Protein AF-0000000068949043 (afdb_homodimer)

Radius of gyration: 25.66 Å; Cα contacts (8 Å, |Δi|>4): 1934; chains: 2; bounding box: 78×76×62 Å

Solvent-accessible surface area (backbone atoms only — not comparable to full-atom values): 38921 Å² total; per-residue (Å²): 128,77,74,80,71,73,61,87,61,70,64,48,37,74,31,82,42,56,72,25,27,26,25,76,77,84,56,52,72,39,74,79,71,91,54,67,77,33,28,65,69,36,41,75,70,73,51,40,22,36,46,40,78,38,61,45,70,90,59,53,60,95,57,83,44,82,71,64,46,25,55,33,59,68,31,60,46,47,38,42,47,70,80,40,45,59,78,48,36,68,45,76,38,66,58,57,8,61,76,46,55,30,60,36,28,32,36,40,37,26,28,25,17,72,82,26,22,52,43,39,36,22,32,31,36,33,53,21,48,34,57,65,73,61,42,72,29,39,31,31,57,39,76,47,65,57,38,44,26,40,18,22,51,22,17,50,56,72,39,48,27,39,31,31,22,49,81,83,54,55,62,61,57,52,37,45,27,57,52,21,61,31,45,80,41,76,30,93,45,72,66,51,24,20,51,50,45,44,47,40,32,75,75,67,52,31,34,58,66,36,49,47,48,84,66,49,43,36,42,28,50,55,16,33,40,28,30,18,50,58,43,56,47,38,49,74,71,65,55,77,49,47,31,38,28,36,61,30,42,54,20,43,62,55,31,13,30,41,55,35,44,51,51,34,34,75,72,65,78,33,95,66,69,44,22,31,31,37,36,26,56,54,70,39,61,49,44,31,78,71,66,46,68,54,78,47,82,32,82,75,85,71,76,31,65,90,32,57,63,38,54,43,24,52,48,38,54,50,36,16,61,77,32,65,41,36,58,44,73,36,42,62,70,48,8,49,51,20,23,47,56,36,6,42,53,36,44,62,38,18,51,45,31,11,22,29,55,37,47,49,38,53,35,34,75,72,57,82,39,53,52,80,37,26,35,30,35,40,30,46,29,39,21,86,74,30,75,86,59,99,130,79,73,78,73,69,63,86,60,70,65,50,36,75,30,82,43,56,73,26,28,26,25,76,78,84,58,54,71,41,74,79,69,90,53,68,76,32,29,65,69,35,39,76,70,74,51,40,22,35,46,40,78,37,64,46,68,91,60,53,60,97,58,82,44,82,72,64,45,25,54,33,60,68,31,61,46,47,39,43,47,72,81,40,44,56,79,49,33,69,44,78,40,66,58,57,9,60,75,46,54,30,60,35,28,32,37,38,36,26,28,24,17,72,81,26,22,49,42,39,36,23,30,30,36,33,52,22,48,32,56,65,72,61,41,72,28,39,31,31,58,37,73,48,66,56,38,44,25,40,18,23,50,22,15,50,56,73,39,48,28,39,31,30,22,49,80,84,53,53,62,62,56,51,36,46,28,56,51,20,61,31,45,78,41,75,30,91,45,71,66,52,24,21,51,49,44,43,47,40,32,76,76,66,52,31,34,58,65,36,47,46,49,84,65,47,41,37,44,28,50,54,15,32,40,28,29,18,52,58,42,54,48,38,47,74,72,65,56,78,49,46,30,37,28,36,61,28,41,52,19,43,61,54,30,13,29,42,55,34,43,51,50,33,33,75,72,66,77,34,94,66,70,42,22,32,31,38,34,24,54,53,70,41,60,47,43,32,78,70,66,46,67,54,79,48,81,31,82,75,84,71,76,33,66,89,32,58,62,39,52,42,24,51,48,39,56,51,35,15,62,78,31,66,42,39,58,46,72,38,42,62,69,48,8,48,52,20,24,47,55,36,7,43,53,37,44,61,39,18,50,45,31,11,22,27,54,37,46,49,37,51,34,33,73,74,57,81,39,54,52,82,38,27,34,29,34,41,31,46,29,40,21,86,75,30,75,85,60,100

Organism: Cupriavidus necator (strain ATCC 17699 / DSM 428 / KCTC 22496 / NCIMB 10442 / H16 / Stanier 337) (NCBI:txid381666)

Foldseek 3Di:
DPPPPDPDFWAWAFQPQFQFKAWPPPGDTHHPDWDFQADPVCVVVVAGTHIATDGNLVVFDLAFDDDQQGRANLAGTNTGQAPNQDPFDWDWQVVLLVVLLAQTEIERQNLPGPLGFVLLLLLGQQVSVCVNVVAQAEEEEDQDDNQLNNLQSCLSRVHEYEYEYAPDHFPVSVVSNVVSVYHYDHDHDDLRSLVVLVCCCPPPVHRYQAFSDAVTYGGIRNSLLSLLSSQSSVVVVVDDFQEEEDADAACSNLLNVQVNQVSCCVSPVHVAFHAYEYEAQDDQQQVVVVPDDQNDFAQDDALLRVRRGGHYHPSVNCSRVVRVHYYDHAHQVLLVVLQVSVVVSPARARSSLSSRSSRSSVCVVVPVHDSHGYYYGYRGGHNVRRPVRD/DPPPPDPDFWAWAFQPQFQFKAWPPPGDTHHPDWDFQADPVCVVVVAGTHIATDGNLVVFDLAFDDDQQGRANLAGTNTGQAPNQDPFDWDWQVVLLVVLLAQTEIERQNLPGPLGFVLLLLLGQQVSVCVNVVAQAEEEEDQDDNQLNNLQSCLRRVHEYEYEYAPDHFPVSVVSNVVSVYHYDHDHDDLRSLVVLVCCCPPPVHRYQAFSDAVTYGGIRNSLLSLLSSQSNVVVVVDDFQEEEDADAACSNLLNVQVNQVSCCVSPVHVAFHAYEYEAQDDQQQVVVVPDDQNDFAQDDALLRVRRGGHYHPSVNCSRVVRVHYYDHAHQVLLVVLQVSVVVSPARAASSLSSRSSRSSVCVVVPVHDSHGYYYGYRRGHNVRRPVRD

Structure (mmCIF, N/CA/C/O backbone):
data_AF-0000000068949043-model_v1
#
loop_
_entity.id
_entity.type
_entity.pdbx_description
1 polymer 'Pyridoxal-phosphate dependent enzyme'
#
loop_
_atom_site.group_PDB
_atom_site.id
_atom_site.type_symbol
_atom_site.label_atom_id
_atom_site.label_alt_id
_atom_site.label_comp_id
_atom_site.label_asym_id
_atom_site.label_entity_id
_atom_site.label_seq_id
_atom_site.pdbx_PDB_ins_code
_atom_site.Cartn_x
_atom_site.Cartn_y
_atom_site.Cartn_z
_atom_site.occupancy
_atom_site.B_iso_or_equiv
_atom_site.auth_seq_id
_atom_site.auth_comp_id
_atom_site.auth_asym_id
_atom_site.auth_atom_id
_atom_site.pdbx_PDB_model_num
ATOM 1 N N . MET A 1 1 ? 39.562 -1.044 -9.688 1 18.19 1 MET A N 1
ATOM 2 C CA . MET A 1 1 ? 38.938 -1.692 -8.523 1 18.19 1 MET A CA 1
ATOM 3 C C . MET A 1 1 ? 37.75 -0.911 -8.031 1 18.19 1 MET A C 1
ATOM 5 O O . MET A 1 1 ? 37.875 0.238 -7.605 1 18.19 1 MET A O 1
ATOM 9 N N . ARG A 1 2 ? 36.625 -1.02 -8.633 1 25.14 2 ARG A N 1
ATOM 10 C CA . ARG A 1 2 ? 35.469 -0.175 -8.406 1 25.14 2 ARG A CA 1
ATOM 11 C C . ARG A 1 2 ? 35.094 -0.151 -6.926 1 25.14 2 ARG A C 1
ATOM 13 O O . ARG A 1 2 ? 35.094 -1.186 -6.254 1 25.14 2 ARG A O 1
ATOM 20 N N . ALA A 1 3 ? 35.406 0.952 -6.25 1 29.19 3 ALA A N 1
ATOM 21 C CA . ALA A 1 3 ? 35 1.129 -4.863 1 29.19 3 ALA A CA 1
ATOM 22 C C . ALA A 1 3 ? 33.688 0.378 -4.586 1 29.19 3 ALA A C 1
ATOM 24 O O . ALA A 1 3 ? 32.688 0.604 -5.254 1 29.19 3 ALA A O 1
ATOM 25 N N . SER A 1 4 ? 33.781 -0.741 -4.281 1 29.77 4 SER A N 1
ATOM 26 C CA . SER A 1 4 ? 32.625 -1.537 -3.826 1 29.77 4 SER A CA 1
ATOM 27 C C . SER A 1 4 ? 31.734 -0.736 -2.891 1 29.77 4 SER A C 1
ATOM 29 O O . SER A 1 4 ? 32.062 -0.572 -1.71 1 29.77 4 SER A O 1
ATOM 31 N N . ARG A 1 5 ? 31.422 0.517 -3.135 1 33.31 5 ARG A N 1
ATOM 32 C CA . ARG A 1 5 ? 30.828 1.688 -2.486 1 33.31 5 ARG A CA 1
ATOM 33 C C . ARG A 1 5 ? 29.594 1.31 -1.683 1 33.31 5 ARG A C 1
ATOM 35 O O . ARG A 1 5 ? 28.938 2.176 -1.107 1 33.31 5 ARG A O 1
ATOM 42 N N . TYR A 1 6 ? 28.688 0.339 -2.213 1 38.62 6 TYR A N 1
ATOM 43 C CA . TYR A 1 6 ? 27.375 0.184 -1.563 1 38.62 6 TYR A CA 1
ATOM 44 C C . TYR A 1 6 ? 27.516 -0.612 -0.271 1 38.62 6 TYR A C 1
ATOM 46 O O . TYR A 1 6 ? 28.297 -1.565 -0.196 1 38.62 6 TYR A O 1
ATOM 54 N N . PRO A 1 7 ? 27.172 -0.004 0.923 1 41.69 7 PRO A N 1
ATOM 55 C CA . PRO A 1 7 ? 27.141 -0.652 2.236 1 41.69 7 PRO A CA 1
ATOM 56 C C . PRO A 1 7 ? 26.703 -2.113 2.16 1 41.69 7 PRO A C 1
ATOM 58 O O . PRO A 1 7 ? 26.156 -2.545 1.141 1 41.69 7 PRO A O 1
ATOM 61 N N . HIS A 1 8 ? 26.984 -2.922 3.24 1 49.03 8 HIS A N 1
ATOM 62 C CA . HIS A 1 8 ? 26.828 -4.355 3.445 1 49.03 8 HIS A CA 1
ATOM 63 C C . HIS A 1 8 ? 25.453 -4.824 2.996 1 49.03 8 HIS A C 1
ATOM 65 O O . HIS A 1 8 ? 24.438 -4.27 3.426 1 49.03 8 HIS A O 1
ATOM 71 N N . PRO A 1 9 ? 25.391 -5.598 1.923 1 54.88 9 PRO A N 1
ATOM 72 C CA . PRO A 1 9 ? 24.25 -6.242 1.276 1 54.88 9 PRO A CA 1
ATOM 73 C C . PRO A 1 9 ? 23.344 -6.965 2.27 1 54.88 9 PRO A C 1
ATOM 75 O O . PRO A 1 9 ? 23.797 -7.375 3.34 1 54.88 9 PRO A O 1
ATOM 78 N N . THR A 1 10 ? 22.141 -6.602 2.293 1 66.5 10 THR A N 1
ATOM 79 C CA . THR A 1 10 ? 21.156 -7.48 2.904 1 66.5 10 THR A CA 1
ATOM 80 C C . THR A 1 10 ? 21.609 -8.93 2.865 1 66.5 10 THR A C 1
ATOM 82 O O . THR A 1 10 ? 22.016 -9.438 1.812 1 66.5 10 THR A O 1
ATOM 85 N N . GLU A 1 11 ? 22.031 -9.461 4.066 1 81.81 11 GLU A N 1
ATOM 86 C CA . GLU A 1 11 ? 22.375 -10.875 4.105 1 81.81 11 GLU A CA 1
ATOM 87 C C . GLU A 1 11 ? 21.125 -11.742 4.195 1 81.81 11 GLU A C 1
ATOM 89 O O . GLU A 1 11 ? 20.234 -11.477 5 1 81.81 11 GLU A O 1
ATOM 94 N N . ALA A 1 12 ? 21.062 -12.625 3.264 1 87.44 12 ALA A N 1
ATOM 95 C CA . ALA A 1 12 ? 19.953 -13.57 3.289 1 87.44 12 ALA A CA 1
ATOM 96 C C . ALA A 1 12 ? 20.219 -14.727 4.246 1 87.44 12 ALA A C 1
ATOM 98 O O . ALA A 1 12 ? 21.328 -15.281 4.25 1 87.44 12 ALA A O 1
ATOM 99 N N . LEU A 1 13 ? 19.281 -14.953 5.109 1 92.06 13 LEU A N 1
ATOM 100 C CA . LEU A 1 13 ? 19.359 -16.094 6.027 1 92.06 13 LEU A CA 1
ATOM 101 C C . LEU A 1 13 ? 18.422 -17.203 5.594 1 92.06 13 LEU A C 1
ATOM 103 O O . LEU A 1 13 ? 17.203 -17.062 5.66 1 92.06 13 LEU A O 1
ATOM 107 N N . VAL A 1 14 ? 19 -18.328 5.234 1 95.38 14 VAL A N 1
ATOM 108 C CA . VAL A 1 14 ? 18.234 -19.453 4.703 1 95.38 14 VAL A CA 1
ATOM 109 C C . VAL A 1 14 ? 17.5 -20.156 5.836 1 95.38 14 VAL A C 1
ATOM 111 O O . VAL A 1 14 ? 18.031 -20.312 6.934 1 95.38 14 VAL A O 1
ATOM 114 N N . ASN A 1 15 ? 16.297 -20.562 5.586 1 96.94 15 ASN A N 1
ATOM 115 C CA . ASN A 1 15 ? 15.484 -21.344 6.508 1 96.94 15 ASN A CA 1
ATOM 116 C C . ASN A 1 15 ? 16.016 -22.75 6.672 1 96.94 15 ASN A C 1
ATOM 118 O O . ASN A 1 15 ? 15.922 -23.562 5.746 1 96.94 15 ASN A O 1
ATOM 122 N N . PRO A 1 16 ? 16.5 -23.109 7.848 1 95.75 16 PRO A N 1
ATOM 123 C CA . PRO A 1 16 ? 17.047 -24.453 8.047 1 95.75 16 PRO A CA 1
ATOM 124 C C . PRO A 1 16 ? 15.969 -25.531 8.062 1 95.75 16 PRO A C 1
ATOM 126 O O . PRO A 1 16 ? 16.281 -26.734 8.008 1 95.75 16 PRO A O 1
ATOM 129 N N . ALA A 1 17 ? 14.719 -25.125 8.094 1 96.31 17 ALA A N 1
ATOM 130 C CA . ALA A 1 17 ? 13.625 -26.094 8.148 1 96.31 17 ALA A CA 1
ATOM 131 C C . ALA A 1 17 ? 13.312 -26.656 6.766 1 96.31 17 ALA A C 1
ATOM 133 O O . ALA A 1 17 ? 12.516 -27.594 6.629 1 96.31 17 ALA A O 1
ATOM 134 N N . MET A 1 18 ? 13.906 -26.078 5.738 1 97 18 MET A N 1
ATOM 135 C CA . MET A 1 18 ? 13.758 -26.656 4.402 1 97 18 MET A CA 1
ATOM 136 C C . MET A 1 18 ? 14.539 -27.969 4.281 1 97 18 MET A C 1
ATOM 138 O O . MET A 1 18 ? 15.766 -27.969 4.375 1 97 18 MET A O 1
ATOM 142 N N . HIS A 1 19 ? 13.922 -28.969 4.047 1 95.06 19 HIS A N 1
ATOM 143 C CA . HIS A 1 19 ? 14.68 -30.219 4.031 1 95.06 19 HIS A CA 1
ATOM 144 C C . HIS A 1 19 ? 14.789 -30.781 2.613 1 95.06 19 HIS A C 1
ATOM 146 O O . HIS A 1 19 ? 15.703 -31.547 2.316 1 95.06 19 HIS A O 1
ATOM 152 N N . ALA A 1 20 ? 13.906 -30.391 1.715 1 97.62 20 ALA A N 1
ATOM 153 C CA . ALA A 1 20 ? 13.984 -30.828 0.322 1 97.62 20 ALA A CA 1
ATOM 154 C C . ALA A 1 20 ? 13.078 -29.984 -0.567 1 97.62 20 ALA A C 1
ATOM 156 O O . ALA A 1 20 ? 12.273 -29.188 -0.068 1 97.62 20 ALA A O 1
ATOM 157 N N . LEU A 1 21 ? 13.328 -30.094 -1.865 1 98.25 21 LEU A N 1
ATOM 158 C CA . LEU A 1 21 ? 12.312 -29.734 -2.85 1 98.25 21 LEU A CA 1
ATOM 159 C C . LEU A 1 21 ? 11.516 -30.969 -3.273 1 98.25 21 LEU A C 1
ATOM 161 O O . LEU A 1 21 ? 12.07 -32.062 -3.375 1 98.25 21 LEU A O 1
ATOM 165 N N . GLN A 1 22 ? 10.273 -30.766 -3.484 1 98.44 22 GLN A N 1
ATOM 166 C CA . GLN A 1 22 ? 9.414 -31.891 -3.859 1 98.44 22 GLN A CA 1
ATOM 167 C C . GLN A 1 22 ? 8.555 -31.547 -5.07 1 98.44 22 GLN A C 1
ATOM 169 O O . GLN A 1 22 ? 7.961 -30.453 -5.129 1 98.44 22 GLN A O 1
ATOM 174 N N . CYS A 1 23 ? 8.508 -32.469 -6 1 98.62 23 CYS A N 1
ATOM 175 C CA . CYS A 1 23 ? 7.629 -32.281 -7.148 1 98.62 23 CYS A CA 1
ATOM 176 C C . CYS A 1 23 ? 6.164 -32.281 -6.727 1 98.62 23 CYS A C 1
ATOM 178 O O . CYS A 1 23 ? 5.738 -33.188 -5.988 1 98.62 23 CYS A O 1
ATOM 180 N N . ILE A 1 24 ? 5.391 -31.406 -7.277 1 98.44 24 ILE A N 1
ATOM 181 C CA . ILE A 1 24 ? 4.004 -31.297 -6.84 1 98.44 24 ILE A CA 1
ATOM 182 C C . ILE A 1 24 ? 3.143 -32.312 -7.574 1 98.44 24 ILE A C 1
ATOM 184 O O . ILE A 1 24 ? 1.963 -32.5 -7.258 1 98.44 24 ILE A O 1
ATOM 188 N N . THR A 1 25 ? 3.727 -33.062 -8.5 1 98.12 25 THR A N 1
ATOM 189 C CA . THR A 1 25 ? 2.984 -34.031 -9.297 1 98.12 25 THR A CA 1
ATOM 190 C C . THR A 1 25 ? 3.434 -35.438 -8.969 1 98.12 25 THR A C 1
ATOM 192 O O . THR A 1 25 ? 2.67 -36.219 -8.398 1 98.12 25 THR A O 1
ATOM 195 N N . CYS A 1 26 ? 4.738 -35.75 -9.172 1 98.25 26 CYS A N 1
ATOM 196 C CA . CYS A 1 26 ? 5.199 -37.094 -8.992 1 98.25 26 CYS A CA 1
ATOM 197 C C . CYS A 1 26 ? 5.773 -37.312 -7.598 1 98.25 26 CYS A C 1
ATOM 199 O O . CYS A 1 26 ? 6.117 -38.438 -7.223 1 98.25 26 CYS A O 1
ATOM 201 N N . HIS A 1 27 ? 6.055 -36.281 -6.812 1 97.94 27 HIS A N 1
ATOM 202 C CA . HIS A 1 27 ? 6.445 -36.281 -5.406 1 97.94 27 HIS A CA 1
ATOM 203 C C . HIS A 1 27 ? 7.906 -36.656 -5.242 1 97.94 27 HIS A C 1
ATOM 205 O O . HIS A 1 27 ? 8.359 -36.906 -4.121 1 97.94 27 HIS A O 1
ATOM 211 N N . ALA A 1 28 ? 8.562 -36.719 -6.359 1 98.06 28 ALA A N 1
ATOM 212 C CA . ALA A 1 28 ? 10.008 -36.906 -6.246 1 98.06 28 ALA A CA 1
ATOM 213 C C . ALA A 1 28 ? 10.648 -35.812 -5.41 1 98.06 28 ALA A C 1
ATOM 215 O O . ALA A 1 28 ? 10.258 -34.656 -5.5 1 98.06 28 ALA A O 1
ATOM 216 N N . GLN A 1 29 ? 11.664 -36.188 -4.633 1 97.94 29 GLN A N 1
ATOM 217 C CA . GLN A 1 29 ? 12.359 -35.25 -3.771 1 97.94 29 GLN A CA 1
ATOM 218 C C . GLN A 1 29 ? 13.758 -34.938 -4.301 1 97.94 29 GLN A C 1
ATOM 220 O O . GLN A 1 29 ? 14.43 -35.844 -4.824 1 97.94 29 GLN A O 1
ATOM 225 N N . TYR A 1 30 ? 14.133 -33.75 -4.18 1 97.94 30 TYR A N 1
ATOM 226 C CA . TYR A 1 30 ? 15.438 -33.25 -4.605 1 97.94 30 TYR A CA 1
ATOM 227 C C . TYR A 1 30 ? 16.094 -32.406 -3.516 1 97.94 30 TYR A C 1
ATOM 229 O O . TYR A 1 30 ? 15.398 -31.844 -2.668 1 97.94 30 TYR A O 1
ATOM 237 N N . PRO A 1 31 ? 17.469 -32.375 -3.496 1 96.94 31 PRO A N 1
ATOM 238 C CA . PRO A 1 31 ? 18.109 -31.422 -2.59 1 96.94 31 PRO A CA 1
ATOM 239 C C . PRO A 1 31 ? 17.703 -29.984 -2.861 1 96.94 31 PRO A C 1
ATOM 241 O O . PRO A 1 31 ? 17.406 -29.625 -4.004 1 96.94 31 PRO A O 1
ATOM 244 N N . VAL A 1 32 ? 17.719 -29.172 -1.797 1 96 32 VAL A N 1
ATOM 245 C CA . VAL A 1 32 ? 17.406 -27.75 -1.947 1 96 32 VAL A CA 1
ATOM 246 C C . VAL A 1 32 ? 18.406 -27.109 -2.902 1 96 32 VAL A C 1
ATOM 248 O O . VAL A 1 32 ? 19.609 -27.062 -2.619 1 96 32 VAL A O 1
ATOM 251 N N . SER A 1 33 ? 17.969 -26.688 -4.031 1 93.81 33 SER A N 1
ATOM 252 C CA . SER A 1 33 ? 18.766 -26.062 -5.082 1 93.81 33 SER A CA 1
ATOM 253 C C . SER A 1 33 ? 17.891 -25.266 -6.043 1 93.81 33 SER A C 1
ATOM 255 O O . SER A 1 33 ? 16.672 -25.188 -5.863 1 93.81 33 SER A O 1
ATOM 257 N N . ASP A 1 34 ? 18.547 -24.656 -6.996 1 91.12 34 ASP A N 1
ATOM 258 C CA . ASP A 1 34 ? 17.797 -23.969 -8.031 1 91.12 34 ASP A CA 1
ATOM 259 C C . ASP A 1 34 ? 17.359 -24.938 -9.133 1 91.12 34 ASP A C 1
ATOM 261 O O . ASP A 1 34 ? 18.172 -25.719 -9.625 1 91.12 34 ASP A O 1
ATOM 265 N N . MET A 1 35 ? 16.125 -25.078 -9.367 1 91.31 35 MET A N 1
ATOM 266 C CA . MET A 1 35 ? 15.555 -25.922 -10.414 1 91.31 35 MET A CA 1
ATOM 267 C C . MET A 1 35 ? 14.539 -25.141 -11.242 1 91.31 35 MET A C 1
ATOM 269 O O . MET A 1 35 ? 13.344 -25.453 -11.227 1 91.31 35 MET A O 1
ATOM 273 N N . PRO A 1 36 ? 15.039 -24.188 -12.008 1 89.5 36 PRO A N 1
ATOM 274 C CA . PRO A 1 36 ? 14.141 -23.234 -12.68 1 89.5 36 PRO A CA 1
ATOM 275 C C . PRO A 1 36 ? 13.234 -23.906 -13.703 1 89.5 36 PRO A C 1
ATOM 277 O O . PRO A 1 36 ? 12.18 -23.375 -14.055 1 89.5 36 PRO A O 1
ATOM 280 N N . GLU A 1 37 ? 13.586 -25.109 -14.172 1 91.62 37 GLU A N 1
ATOM 281 C CA . GLU A 1 37 ? 12.773 -25.766 -15.188 1 91.62 37 GLU A CA 1
ATOM 282 C C . GLU A 1 37 ? 11.859 -26.828 -14.57 1 91.62 37 GLU A C 1
ATOM 284 O O . GLU A 1 37 ? 11.18 -27.562 -15.289 1 91.62 37 GLU A O 1
ATOM 289 N N . GLY A 1 38 ? 11.875 -26.938 -13.281 1 94.81 38 GLY A N 1
ATOM 290 C CA . GLY A 1 38 ? 10.969 -27.828 -12.57 1 94.81 38 GLY A CA 1
ATOM 291 C C . GLY A 1 38 ? 11.516 -29.234 -12.414 1 94.81 38 GLY A C 1
ATOM 292 O O . GLY A 1 38 ? 12.727 -29.438 -12.344 1 94.81 38 GLY A O 1
ATOM 293 N N . CYS A 1 39 ? 10.625 -30.172 -12.273 1 97.31 39 CYS A N 1
ATOM 294 C CA . CYS A 1 39 ? 10.953 -31.562 -11.984 1 97.31 39 CYS A CA 1
ATOM 295 C C . CYS A 1 39 ? 11.508 -32.281 -13.219 1 97.31 39 CYS A C 1
ATOM 297 O O . CYS A 1 39 ? 10.805 -32.406 -14.219 1 97.31 39 CYS A O 1
ATOM 299 N N . PRO A 1 40 ? 12.688 -32.781 -13.117 1 95.81 40 PRO A N 1
ATOM 300 C CA . PRO A 1 40 ? 13.258 -33.469 -14.281 1 95.81 40 PRO A CA 1
ATOM 301 C C . PRO A 1 40 ? 12.492 -34.719 -14.664 1 95.81 40 PRO A C 1
ATOM 303 O O . PRO A 1 40 ? 12.383 -35.031 -15.852 1 95.81 40 PRO A O 1
ATOM 306 N N . ASN A 1 41 ? 12.008 -35.375 -13.695 1 97.06 41 ASN A N 1
ATOM 307 C CA . ASN A 1 41 ? 11.234 -36.594 -13.969 1 97.06 41 ASN A CA 1
ATOM 308 C C . ASN A 1 41 ? 9.984 -36.281 -14.789 1 97.06 41 ASN A C 1
ATOM 310 O O . ASN A 1 41 ? 9.719 -36.938 -15.797 1 97.06 41 ASN A O 1
ATOM 314 N N . CYS A 1 42 ? 9.273 -35.375 -14.336 1 97.12 42 CYS A N 1
ATOM 315 C CA . CYS A 1 42 ? 8.039 -35 -15.016 1 97.12 42 CYS A CA 1
ATOM 316 C C . CYS A 1 42 ? 8.336 -34.375 -16.391 1 97.12 42 CYS A C 1
ATOM 318 O O . CYS A 1 42 ? 7.59 -34.594 -17.344 1 97.12 42 CYS A O 1
ATOM 320 N N . ALA A 1 43 ? 9.375 -33.625 -16.453 1 94.62 43 ALA A N 1
ATOM 321 C CA . ALA A 1 43 ? 9.766 -33.031 -17.734 1 94.62 43 ALA A CA 1
ATOM 322 C C . ALA A 1 43 ? 10.086 -34.125 -18.75 1 94.62 43 ALA A C 1
ATOM 324 O O . ALA A 1 43 ? 9.68 -34.031 -19.922 1 94.62 43 ALA A O 1
ATOM 325 N N . SER A 1 44 ? 10.805 -35.125 -18.359 1 94.81 44 SER A N 1
ATOM 326 C CA . SER A 1 44 ? 11.188 -36.219 -19.234 1 94.81 44 SER A CA 1
ATOM 327 C C . SER A 1 44 ? 9.969 -37 -19.703 1 94.81 44 SER A C 1
ATOM 329 O O . SER A 1 44 ? 9.992 -37.594 -20.781 1 94.81 44 SER A O 1
ATOM 331 N N . ALA A 1 45 ? 8.977 -36.938 -18.906 1 94.94 45 ALA A N 1
ATOM 332 C CA . ALA A 1 45 ? 7.734 -37.625 -19.25 1 94.94 45 ALA A CA 1
ATOM 333 C C . ALA A 1 45 ? 6.828 -36.781 -20.109 1 94.94 45 ALA A C 1
ATOM 335 O O . ALA A 1 45 ? 5.719 -37.188 -20.453 1 94.94 45 ALA A O 1
ATOM 336 N N . GLY A 1 46 ? 7.238 -35.594 -20.391 1 92.31 46 GLY A N 1
ATOM 337 C CA . GLY A 1 46 ? 6.484 -34.688 -21.266 1 92.31 46 GLY A CA 1
ATOM 338 C C . GLY A 1 46 ? 5.41 -33.906 -20.531 1 92.31 46 GLY A C 1
ATOM 339 O O . GLY A 1 46 ? 4.516 -33.344 -21.141 1 92.31 46 GLY A O 1
ATOM 340 N N . ARG A 1 47 ? 5.457 -33.969 -19.203 1 93.94 47 ARG A N 1
ATOM 341 C CA . ARG A 1 47 ? 4.492 -33.25 -18.375 1 93.94 47 ARG A CA 1
ATOM 342 C C . ARG A 1 47 ? 5.191 -32.438 -17.297 1 93.94 47 ARG A C 1
ATOM 344 O O . ARG A 1 47 ? 5.055 -32.688 -16.109 1 93.94 47 ARG A O 1
ATOM 351 N N . PRO A 1 48 ? 5.824 -31.391 -17.75 1 94.88 48 PRO A N 1
ATOM 352 C CA . PRO A 1 48 ? 6.605 -30.609 -16.781 1 94.88 48 PRO A CA 1
ATOM 353 C C . PRO A 1 48 ? 5.785 -30.156 -15.578 1 94.88 48 PRO A C 1
ATOM 355 O O . PRO A 1 48 ? 4.598 -29.844 -15.719 1 94.88 48 PRO A O 1
ATOM 358 N N . SER A 1 49 ? 6.434 -30.109 -14.414 1 97.06 49 SER A N 1
ATOM 359 C CA . SER A 1 49 ? 5.789 -29.797 -13.141 1 97.06 49 SER A CA 1
ATOM 360 C C . SER A 1 49 ? 6.707 -28.953 -12.25 1 97.06 49 SER A C 1
ATOM 362 O O . SER A 1 49 ? 7.922 -29.156 -12.242 1 97.06 49 SER A O 1
ATOM 364 N N . SER A 1 50 ? 6.07 -28.047 -11.547 1 97.19 50 SER A N 1
ATOM 365 C CA . SER A 1 50 ? 6.805 -27.25 -10.57 1 97.19 50 SER A CA 1
ATOM 366 C C . SER A 1 50 ? 7.152 -28.078 -9.336 1 97.19 50 SER A C 1
ATOM 368 O O . SER A 1 50 ? 6.605 -29.172 -9.133 1 97.19 50 SER A O 1
ATOM 370 N N . LEU A 1 51 ? 8.094 -27.547 -8.617 1 98 51 LEU A N 1
ATOM 371 C CA . LEU A 1 51 ? 8.445 -28.078 -7.305 1 98 51 LEU A CA 1
ATOM 372 C C . LEU A 1 51 ? 7.965 -27.141 -6.195 1 98 51 LEU A C 1
ATOM 374 O O . LEU A 1 51 ? 7.672 -25.969 -6.449 1 98 51 LEU A O 1
ATOM 378 N N . GLU A 1 52 ? 7.809 -27.656 -5 1 98.25 52 GLU A N 1
ATOM 379 C CA . GLU A 1 52 ? 7.586 -26.891 -3.781 1 98.25 52 GLU A CA 1
ATOM 380 C C . GLU A 1 52 ? 8.625 -27.234 -2.715 1 98.25 52 GLU A C 1
ATOM 382 O O . GLU A 1 52 ? 9.336 -28.234 -2.832 1 98.25 52 GLU A O 1
ATOM 387 N N . VAL A 1 53 ? 8.742 -26.406 -1.759 1 98.19 53 VAL A N 1
ATOM 388 C CA . VAL A 1 53 ? 9.656 -26.672 -0.655 1 98.19 53 VAL A CA 1
ATOM 389 C C . VAL A 1 53 ? 9 -27.641 0.336 1 98.19 53 VAL A C 1
ATOM 391 O O . VAL A 1 53 ? 7.84 -27.453 0.708 1 98.19 53 VAL A O 1
ATOM 394 N N . ALA A 1 54 ? 9.656 -28.609 0.704 1 97.69 54 ALA A N 1
ATOM 395 C CA . ALA A 1 54 ? 9.258 -29.453 1.829 1 97.69 54 ALA A CA 1
ATOM 396 C C . ALA A 1 54 ? 9.852 -28.938 3.137 1 97.69 54 ALA A C 1
ATOM 398 O O . ALA A 1 54 ? 11.07 -28.922 3.312 1 97.69 54 ALA A O 1
ATOM 399 N N . TYR A 1 55 ? 9.008 -28.5 3.98 1 97.19 55 TYR A N 1
ATOM 400 C CA . TYR A 1 55 ? 9.43 -27.969 5.27 1 97.19 55 TYR A CA 1
ATOM 401 C C . TYR A 1 55 ? 9.281 -29.016 6.367 1 97.19 55 TYR A C 1
ATOM 403 O O . TYR A 1 55 ? 8.375 -29.859 6.324 1 97.19 55 TYR A O 1
ATOM 411 N N . GLN A 1 56 ? 10.164 -28.938 7.402 1 96 56 GLN A N 1
ATOM 412 C CA . GLN A 1 56 ? 9.953 -29.703 8.633 1 96 56 GLN A CA 1
ATOM 413 C C . GLN A 1 56 ? 8.789 -29.141 9.43 1 96 56 GLN A C 1
ATOM 415 O O . GLN A 1 56 ? 8.875 -28.031 9.984 1 96 56 GLN A O 1
ATOM 420 N N . HIS A 1 57 ? 7.766 -29.922 9.648 1 93.75 57 HIS A N 1
ATOM 421 C CA . HIS A 1 57 ? 6.508 -29.438 10.203 1 93.75 57 HIS A CA 1
ATOM 422 C C . HIS A 1 57 ? 6.691 -28.953 11.633 1 93.75 57 HIS A C 1
ATOM 424 O O . HIS A 1 57 ? 6.035 -28 12.062 1 93.75 57 HIS A O 1
ATOM 430 N N . HIS A 1 58 ? 7.523 -29.578 12.336 1 92.5 58 HIS A N 1
ATOM 431 C CA . HIS A 1 58 ? 7.699 -29.219 13.742 1 92.5 58 HIS A CA 1
ATOM 432 C C . HIS A 1 58 ? 8.281 -27.828 13.883 1 92.5 58 HIS A C 1
ATOM 434 O O . HIS A 1 58 ? 8.18 -27.203 14.953 1 92.5 58 HIS A O 1
ATOM 440 N N . ALA A 1 59 ? 8.875 -27.344 12.797 1 92.12 59 ALA A N 1
ATOM 441 C CA . ALA A 1 59 ? 9.508 -26.031 12.844 1 92.12 59 ALA A CA 1
ATOM 442 C C . ALA A 1 59 ? 8.508 -24.938 12.492 1 92.12 59 ALA A C 1
ATOM 444 O O . ALA A 1 59 ? 8.781 -23.75 12.703 1 92.12 59 ALA A O 1
ATOM 445 N N . LEU A 1 60 ? 7.359 -25.266 11.977 1 94 60 LEU A N 1
ATOM 446 C CA . LEU A 1 60 ? 6.387 -24.297 11.492 1 94 60 LEU A CA 1
ATOM 447 C C . LEU A 1 60 ? 5.543 -23.75 12.648 1 94 60 LEU A C 1
ATOM 449 O O . LEU A 1 60 ? 4.477 -24.297 12.945 1 94 60 LEU A O 1
ATOM 453 N N . ASP A 1 61 ? 5.988 -22.672 13.211 1 90.69 61 ASP A N 1
ATOM 454 C CA . ASP A 1 61 ? 5.27 -21.969 14.266 1 90.69 61 ASP A CA 1
ATOM 455 C C . ASP A 1 61 ? 4.375 -20.875 13.68 1 90.69 61 ASP A C 1
ATOM 457 O O . ASP A 1 61 ? 4.867 -19.891 13.133 1 90.69 61 ASP A O 1
ATOM 461 N N . PHE A 1 62 ? 3.094 -21.047 13.898 1 91.38 62 PHE A N 1
ATOM 462 C CA . PHE A 1 62 ? 2.156 -20.078 13.32 1 91.38 62 PHE A CA 1
ATOM 463 C C . PHE A 1 62 ? 1.986 -18.875 14.234 1 91.38 62 PHE A C 1
ATOM 465 O O . PHE A 1 62 ? 0.928 -18.703 14.836 1 91.38 62 PHE A O 1
ATOM 472 N N . ALA A 1 63 ? 3.016 -18.188 14.648 1 86 63 ALA A N 1
ATOM 473 C CA . ALA A 1 63 ? 3.059 -16.938 15.414 1 86 63 ALA A CA 1
ATOM 474 C C . ALA A 1 63 ? 3.801 -15.852 14.641 1 86 63 ALA A C 1
ATOM 476 O O . ALA A 1 63 ? 4.996 -15.984 14.367 1 86 63 ALA A O 1
ATOM 477 N N . PRO A 1 64 ? 3.018 -14.844 14.375 1 82.69 64 PRO A N 1
ATOM 478 C CA . PRO A 1 64 ? 3.693 -13.789 13.617 1 82.69 64 PRO A CA 1
ATOM 479 C C . PRO A 1 64 ? 4.816 -13.125 14.414 1 82.69 64 PRO A C 1
ATOM 481 O O . PRO A 1 64 ? 4.688 -12.922 15.625 1 82.69 64 PRO A O 1
ATOM 484 N N . ARG A 1 65 ? 5.871 -12.922 13.672 1 79.88 65 ARG A N 1
ATOM 485 C CA . ARG A 1 65 ? 7.008 -12.203 14.25 1 79.88 65 ARG A CA 1
ATOM 486 C C . ARG A 1 65 ? 7.004 -10.742 13.828 1 79.88 65 ARG A C 1
ATOM 488 O O . ARG A 1 65 ? 6.328 -10.367 12.867 1 79.88 65 ARG A O 1
ATOM 495 N N . SER A 1 66 ? 7.762 -10.023 14.555 1 71.44 66 SER A N 1
ATOM 496 C CA . SER A 1 66 ? 7.926 -8.617 14.18 1 71.44 66 SER A CA 1
ATOM 497 C C . SER A 1 66 ? 8.883 -8.469 13.008 1 71.44 66 SER A C 1
ATOM 499 O O . SER A 1 66 ? 9.719 -9.344 12.766 1 71.44 66 SER A O 1
ATOM 501 N N . GLY A 1 67 ? 8.547 -7.504 12.148 1 73.31 67 GLY A N 1
ATOM 502 C CA . GLY A 1 67 ? 9.469 -7.207 11.062 1 73.31 67 GLY A CA 1
ATOM 503 C C . GLY A 1 67 ? 8.984 -7.695 9.719 1 73.31 67 GLY A C 1
ATOM 504 O O . GLY A 1 67 ? 7.812 -8.055 9.57 1 73.31 67 GLY A O 1
ATOM 505 N N . SER A 1 68 ? 9.875 -7.699 8.711 1 76.94 68 SER A N 1
ATOM 506 C CA . SER A 1 68 ? 9.516 -7.977 7.328 1 76.94 68 SER A CA 1
ATOM 507 C C . SER A 1 68 ? 9.336 -9.477 7.09 1 76.94 68 SER A C 1
ATOM 509 O O . SER A 1 68 ? 8.531 -9.883 6.246 1 76.94 68 SER A O 1
ATOM 511 N N . TYR A 1 69 ? 10.031 -10.305 7.75 1 87.88 69 TYR A N 1
ATOM 512 C CA . TYR A 1 69 ? 9.93 -11.75 7.59 1 87.88 69 TYR A CA 1
ATOM 513 C C . TYR A 1 69 ? 9.133 -12.375 8.734 1 87.88 69 TYR A C 1
ATOM 515 O O . TYR A 1 69 ? 9.633 -13.25 9.438 1 87.88 69 TYR A O 1
ATOM 523 N N . THR A 1 70 ? 7.934 -12.008 8.711 1 90.38 70 THR A N 1
ATOM 524 C CA . THR A 1 70 ? 6.977 -12.211 9.797 1 90.38 70 THR A CA 1
ATOM 525 C C . THR A 1 70 ? 6.684 -13.695 9.984 1 90.38 70 THR A C 1
ATOM 527 O O . THR A 1 70 ? 6.449 -14.156 11.102 1 90.38 70 THR A O 1
ATOM 530 N N . TRP A 1 71 ? 6.82 -14.516 8.953 1 95 71 TRP A N 1
ATOM 531 C CA . TRP A 1 71 ? 6.277 -15.867 9.023 1 95 71 TRP A CA 1
ATOM 532 C C . TRP A 1 71 ? 7.395 -16.891 9.188 1 95 71 TRP A C 1
ATOM 534 O O . TRP A 1 71 ? 7.137 -18.109 9.234 1 95 71 TRP A O 1
ATOM 544 N N . GLY A 1 72 ? 8.578 -16.438 9.172 1 93.94 72 GLY A N 1
ATOM 545 C CA . GLY A 1 72 ? 9.727 -17.25 9.562 1 93.94 72 GLY A CA 1
ATOM 546 C C . GLY A 1 72 ? 9.836 -18.547 8.789 1 93.94 72 GLY A C 1
ATOM 547 O O . GLY A 1 72 ? 9.828 -18.547 7.555 1 93.94 72 GLY A O 1
ATOM 548 N N . HIS A 1 73 ? 9.625 -19.609 9.5 1 95.12 73 HIS A N 1
ATOM 549 C CA . HIS A 1 73 ? 9.953 -20.922 8.977 1 95.12 73 HIS A CA 1
ATOM 550 C C . HIS A 1 73 ? 8.93 -21.375 7.941 1 95.12 73 HIS A C 1
ATOM 552 O O . HIS A 1 73 ? 9.094 -22.422 7.309 1 95.12 73 HIS A O 1
ATOM 558 N N . TRP A 1 74 ? 7.926 -20.609 7.719 1 97.5 74 TRP A N 1
ATOM 559 C CA . TRP A 1 74 ? 6.906 -20.953 6.734 1 97.5 74 TRP A CA 1
ATOM 560 C C . TRP A 1 74 ? 7.348 -20.562 5.332 1 97.5 74 TRP A C 1
ATOM 562 O O . TRP A 1 74 ? 6.641 -20.828 4.355 1 97.5 74 TRP A O 1
ATOM 572 N N . GLN A 1 75 ? 8.531 -19.906 5.227 1 97.56 75 GLN A N 1
ATOM 573 C CA . GLN A 1 75 ? 9.055 -19.453 3.945 1 97.56 75 GLN A CA 1
ATOM 574 C C . GLN A 1 75 ? 10.547 -19.75 3.822 1 97.56 75 GLN A C 1
ATOM 576 O O . GLN A 1 75 ? 11.195 -20.094 4.809 1 97.56 75 GLN A O 1
ATOM 581 N N . PRO A 1 76 ? 11.133 -19.625 2.654 1 97.69 76 PRO A N 1
ATOM 582 C CA . PRO A 1 76 ? 12.5 -20.094 2.402 1 97.69 76 PRO A CA 1
ATOM 583 C C . PRO A 1 76 ? 13.547 -19.266 3.139 1 97.69 76 PRO A C 1
ATOM 585 O O . PRO A 1 76 ? 14.586 -19.797 3.541 1 97.69 76 PRO A O 1
ATOM 588 N N . TYR A 1 77 ? 13.289 -17.984 3.273 1 96.81 77 TYR A N 1
ATOM 589 C CA . TYR A 1 77 ? 14.273 -17.141 3.922 1 96.81 77 TYR A CA 1
ATOM 590 C C . TYR A 1 77 ? 13.711 -16.516 5.199 1 96.81 77 TYR A C 1
ATOM 592 O O . TYR A 1 77 ? 12.562 -16.078 5.223 1 96.81 77 TYR A O 1
ATOM 600 N N . LEU A 1 78 ? 14.508 -16.484 6.27 1 94.25 78 LEU A N 1
ATOM 601 C CA . LEU A 1 78 ? 14.148 -15.906 7.559 1 94.25 78 LEU A CA 1
ATOM 602 C C . LEU A 1 78 ? 14.492 -14.422 7.602 1 94.25 78 LEU A C 1
ATOM 604 O O . LEU A 1 78 ? 13.961 -13.68 8.438 1 94.25 78 LEU A O 1
ATOM 608 N N . GLU A 1 79 ? 15.414 -14.039 6.809 1 93.81 79 GLU A N 1
ATOM 609 C CA . GLU A 1 79 ? 15.844 -12.664 6.57 1 93.81 79 GLU A CA 1
ATOM 610 C C . GLU A 1 79 ? 16.312 -12.477 5.133 1 93.81 79 GLU A C 1
ATOM 612 O O . GLU A 1 79 ? 16.75 -13.43 4.484 1 93.81 79 GLU A O 1
ATOM 617 N N . GLY A 1 80 ? 16.25 -11.266 4.648 1 94.81 80 GLY A N 1
ATOM 618 C CA . GLY A 1 80 ? 16.672 -10.969 3.293 1 94.81 80 GLY A CA 1
ATOM 619 C C . GLY A 1 80 ? 16.219 -9.602 2.816 1 94.81 80 GLY A C 1
ATOM 620 O O . GLY A 1 80 ? 16.078 -8.672 3.615 1 94.81 80 GLY A O 1
ATOM 621 N N . VAL A 1 81 ? 16.078 -9.5 1.511 1 95.56 81 VAL A N 1
ATOM 622 C CA . VAL A 1 81 ? 15.656 -8.242 0.913 1 95.56 81 VAL A CA 1
ATOM 623 C C . VAL A 1 81 ? 14.18 -7.996 1.203 1 95.56 81 VAL A C 1
ATOM 625 O O . VAL A 1 81 ? 13.359 -8.898 1.062 1 95.56 81 VAL A O 1
ATOM 628 N N . SER A 1 82 ? 13.867 -6.832 1.664 1 96.5 82 SER A N 1
ATOM 629 C CA . SER A 1 82 ? 12.477 -6.48 1.929 1 96.5 82 SER A CA 1
ATOM 630 C C . SER A 1 82 ? 12.242 -4.988 1.735 1 96.5 82 SER A C 1
ATOM 632 O O . SER A 1 82 ? 13.125 -4.172 2.01 1 96.5 82 SER A O 1
ATOM 634 N N . LEU A 1 83 ? 11.156 -4.703 1.227 1 97.19 83 LEU A N 1
ATOM 635 C CA . LEU A 1 83 ? 10.68 -3.328 1.15 1 97.19 83 LEU A CA 1
ATOM 636 C C . LEU A 1 83 ? 9.469 -3.117 2.059 1 97.19 83 LEU A C 1
ATOM 638 O O . LEU A 1 83 ? 8.773 -2.105 1.949 1 97.19 83 LEU A O 1
ATOM 642 N N . GLY A 1 84 ? 9.211 -4.121 2.887 1 96.5 84 GLY A N 1
ATOM 643 C CA . GLY A 1 84 ? 8.102 -4.035 3.818 1 96.5 84 GLY A CA 1
ATOM 644 C C . GLY A 1 84 ? 6.828 -4.676 3.287 1 96.5 84 GLY A C 1
ATOM 645 O O . GLY A 1 84 ? 5.73 -4.34 3.727 1 96.5 84 GLY A O 1
ATOM 646 N N . GLU A 1 85 ? 6.949 -5.57 2.348 1 97.56 85 GLU A N 1
ATOM 647 C CA . GLU A 1 85 ? 5.789 -6.262 1.79 1 97.56 85 GLU A CA 1
ATOM 648 C C . GLU A 1 85 ? 5.102 -7.121 2.846 1 97.56 85 GLU A C 1
ATOM 650 O O . GLU A 1 85 ? 5.754 -7.66 3.74 1 97.56 85 GLU A O 1
ATOM 655 N N . GLY A 1 86 ? 3.771 -7.215 2.672 1 96 86 GLY A N 1
ATOM 656 C CA . GLY A 1 86 ? 2.982 -7.988 3.617 1 96 86 GLY A CA 1
ATOM 657 C C . GLY A 1 86 ? 2.16 -7.125 4.555 1 96 86 GLY A C 1
ATOM 658 O O . GLY A 1 86 ? 2.012 -5.922 4.328 1 96 86 GLY A O 1
ATOM 659 N N . ALA A 1 87 ? 1.465 -7.773 5.441 1 93.56 87 ALA A N 1
ATOM 660 C CA . ALA A 1 87 ? 0.526 -7.137 6.363 1 93.56 87 ALA A CA 1
ATOM 661 C C . ALA A 1 87 ? -0.518 -6.32 5.605 1 93.56 87 ALA A C 1
ATOM 663 O O . ALA A 1 87 ? -0.868 -5.211 6.02 1 93.56 87 ALA A O 1
ATOM 664 N N . THR A 1 88 ? -0.855 -6.816 4.484 1 96.12 88 THR A N 1
ATOM 665 C CA . THR A 1 88 ? -1.871 -6.129 3.691 1 96.12 88 THR A CA 1
ATOM 666 C C . THR A 1 88 ? -3.252 -6.301 4.316 1 96.12 88 THR A C 1
ATOM 668 O O . THR A 1 88 ? -3.498 -7.273 5.035 1 96.12 88 THR A O 1
ATOM 671 N N . PRO A 1 89 ? -4.148 -5.43 4.043 1 96 89 PRO A N 1
ATOM 672 C CA . PRO A 1 89 ? -5.457 -5.453 4.707 1 96 89 PRO A CA 1
ATOM 673 C C . PRO A 1 89 ? -6.32 -6.633 4.266 1 96 89 PRO A C 1
ATOM 675 O O . PRO A 1 89 ? -6.316 -7 3.086 1 96 89 PRO A O 1
ATOM 678 N N . CYS A 1 90 ? -6.949 -7.23 5.172 1 96.06 90 CYS A N 1
ATOM 679 C CA . CYS A 1 90 ? -8.062 -8.156 4.984 1 96.06 90 CYS A CA 1
ATOM 680 C C . CYS A 1 90 ? -9.328 -7.621 5.645 1 96.06 90 CYS A C 1
ATOM 682 O O . CYS A 1 90 ? -9.469 -7.672 6.867 1 96.06 90 CYS A O 1
ATOM 684 N N . VAL A 1 91 ? -10.289 -7.074 4.82 1 94.31 91 VAL A N 1
ATOM 685 C CA . VAL A 1 91 ? -11.406 -6.348 5.418 1 94.31 91 VAL A CA 1
ATOM 686 C C . VAL A 1 91 ? -12.727 -6.883 4.867 1 94.31 91 VAL A C 1
ATOM 688 O O . VAL A 1 91 ? -12.812 -7.238 3.689 1 94.31 91 VAL A O 1
ATOM 691 N N . PRO A 1 92 ? -13.719 -6.969 5.723 1 94.81 92 PRO A N 1
ATOM 692 C CA . PRO A 1 92 ? -15.055 -7.301 5.227 1 94.81 92 PRO A CA 1
ATOM 693 C C . PRO A 1 92 ? -15.727 -6.133 4.516 1 94.81 92 PRO A C 1
ATOM 695 O O . PRO A 1 92 ? -15.531 -4.977 4.902 1 94.81 92 PRO A O 1
ATOM 698 N N . VAL A 1 93 ? -16.484 -6.434 3.529 1 96.38 93 VAL A N 1
ATOM 699 C CA . VAL A 1 93 ? -17.219 -5.414 2.789 1 96.38 93 VAL A CA 1
ATOM 700 C C . VAL A 1 93 ? -18.688 -5.812 2.682 1 96.38 93 VAL A C 1
ATOM 702 O O . VAL A 1 93 ? -19.109 -6.398 1.683 1 96.38 93 VAL A O 1
ATOM 705 N N . PRO A 1 94 ? -19.484 -5.406 3.605 1 95.12 94 PRO A N 1
ATOM 706 C CA . PRO A 1 94 ? -20.875 -5.828 3.682 1 95.12 94 PRO A CA 1
ATOM 707 C C . PRO A 1 94 ? -21.672 -5.473 2.424 1 95.12 94 PRO A C 1
ATOM 709 O O . PRO A 1 94 ? -22.547 -6.23 2.006 1 95.12 94 PRO A O 1
ATOM 712 N N . THR A 1 95 ? -21.422 -4.34 1.797 1 95.25 95 THR A N 1
ATOM 713 C CA . THR A 1 95 ? -22.156 -3.92 0.612 1 95.25 95 THR A CA 1
ATOM 714 C C . THR A 1 95 ? -21.953 -4.91 -0.53 1 95.25 95 THR A C 1
ATOM 716 O O . THR A 1 95 ? -22.891 -5.195 -1.285 1 95.25 95 THR A O 1
ATOM 719 N N . LEU A 1 96 ? -20.812 -5.418 -0.659 1 97.88 96 LEU A N 1
ATOM 720 C CA . LEU A 1 96 ? -20.531 -6.402 -1.703 1 97.88 96 LEU A CA 1
ATOM 721 C C . LEU A 1 96 ? -21.188 -7.738 -1.373 1 97.88 96 LEU A C 1
ATOM 723 O O . LEU A 1 96 ? -21.641 -8.453 -2.271 1 97.88 96 LEU A O 1
ATOM 727 N N . ALA A 1 97 ? -21.125 -8.117 -0.128 1 98.06 97 ALA A N 1
ATOM 728 C CA . ALA A 1 97 ? -21.797 -9.352 0.288 1 98.06 97 ALA A CA 1
ATOM 729 C C . ALA A 1 97 ? -23.281 -9.312 -0.06 1 98.06 97 ALA A C 1
ATOM 731 O O . ALA A 1 97 ? -23.828 -10.289 -0.581 1 98.06 97 ALA A O 1
ATOM 732 N N . SER A 1 98 ? -23.875 -8.172 0.247 1 97.31 98 SER A N 1
ATOM 733 C CA . SER A 1 98 ? -25.297 -7.996 -0.071 1 97.31 98 SER A CA 1
ATOM 734 C C . SER A 1 98 ? -25.531 -8.078 -1.574 1 97.31 98 SER A C 1
ATOM 736 O O . SER A 1 98 ? -26.469 -8.758 -2.02 1 97.31 98 SER A O 1
ATOM 738 N N . LEU A 1 99 ? -24.734 -7.414 -2.348 1 97.31 99 LEU A N 1
ATOM 739 C CA . LEU A 1 99 ? -24.875 -7.379 -3.801 1 97.31 99 LEU A CA 1
ATOM 740 C C . LEU A 1 99 ? -24.719 -8.773 -4.395 1 97.31 99 LEU A C 1
ATOM 742 O O . LEU A 1 99 ? -25.391 -9.109 -5.375 1 97.31 99 LEU A O 1
ATOM 746 N N . ALA A 1 100 ? -23.828 -9.586 -3.807 1 98.38 100 ALA A N 1
ATOM 747 C CA . ALA A 1 100 ? -23.547 -10.914 -4.34 1 98.38 100 ALA A CA 1
ATOM 748 C C . ALA A 1 100 ? -24.469 -11.961 -3.713 1 98.38 100 ALA A C 1
ATOM 750 O O . ALA A 1 100 ? -24.5 -13.109 -4.156 1 98.38 100 ALA A O 1
ATOM 751 N N . ASP A 1 101 ? -25.156 -11.578 -2.711 1 98.31 101 ASP A N 1
ATOM 752 C CA . ASP A 1 101 ? -26.062 -12.469 -1.995 1 98.31 101 ASP A CA 1
ATOM 753 C C . ASP A 1 101 ? -25.312 -13.641 -1.369 1 98.31 101 ASP A C 1
ATOM 755 O O . ASP A 1 101 ? -25.641 -14.805 -1.607 1 98.31 101 ASP A O 1
ATOM 759 N N . VAL A 1 102 ? -24.266 -13.367 -0.666 1 98.62 102 VAL A N 1
ATOM 760 C CA . VAL A 1 102 ? -23.5 -14.336 0.113 1 98.62 102 VAL A CA 1
ATOM 761 C C . VAL A 1 102 ? -23.344 -13.828 1.546 1 98.62 102 VAL A C 1
ATOM 763 O O . VAL A 1 102 ? -23.719 -12.695 1.857 1 98.62 102 VAL A O 1
ATOM 766 N N . ALA A 1 103 ? -22.828 -14.664 2.459 1 98.25 103 ALA A N 1
ATOM 767 C CA . ALA A 1 103 ? -22.797 -14.328 3.883 1 98.25 103 ALA A CA 1
ATOM 768 C C . ALA A 1 103 ? -21.812 -13.203 4.152 1 98.25 103 ALA A C 1
ATOM 770 O O . ALA A 1 103 ? -22.062 -12.336 5 1 98.25 103 ALA A O 1
ATOM 771 N N . SER A 1 104 ? -20.672 -13.297 3.48 1 97.88 104 SER A N 1
ATOM 772 C CA . SER A 1 104 ? -19.625 -12.289 3.658 1 97.88 104 SER A CA 1
ATOM 773 C C . SER A 1 104 ? -18.703 -12.234 2.451 1 97.88 104 SER A C 1
ATOM 775 O O . SER A 1 104 ? -18.531 -13.227 1.74 1 97.88 104 SER A O 1
ATOM 777 N N . VAL A 1 105 ? -18.25 -11.047 2.205 1 98.38 105 VAL A N 1
ATOM 778 C CA . VAL A 1 105 ? -17.172 -10.828 1.237 1 98.38 105 VAL A CA 1
ATOM 779 C C . VAL A 1 105 ? -15.992 -10.148 1.92 1 98.38 105 VAL A C 1
ATOM 781 O O . VAL A 1 105 ? -16.141 -9.078 2.51 1 98.38 105 VAL A O 1
ATOM 784 N N . TRP A 1 106 ? -14.867 -10.828 1.869 1 97.81 106 TRP A N 1
ATOM 785 C CA . TRP A 1 106 ? -13.609 -10.266 2.352 1 97.81 106 TRP A CA 1
ATOM 786 C C . TRP A 1 106 ? -12.727 -9.828 1.187 1 97.81 106 TRP A C 1
ATOM 788 O O . TRP A 1 106 ? -12.711 -10.477 0.136 1 97.81 106 TRP A O 1
ATOM 798 N N . ILE A 1 107 ? -12.008 -8.734 1.493 1 97.62 107 ILE A N 1
ATOM 799 C CA . ILE A 1 107 ? -11.023 -8.242 0.536 1 97.62 107 ILE A CA 1
ATOM 800 C C . ILE A 1 107 ? -9.617 -8.438 1.098 1 97.62 107 ILE A C 1
ATOM 802 O O . ILE A 1 107 ? -9.305 -7.969 2.195 1 97.62 107 ILE A O 1
ATOM 806 N N . LYS A 1 108 ? -8.805 -9.172 0.478 1 98.56 108 LYS A N 1
ATOM 807 C CA . LYS A 1 108 ? -7.367 -9.148 0.725 1 98.56 108 LYS A CA 1
ATOM 808 C C . LYS A 1 108 ? -6.66 -8.203 -0.245 1 98.56 108 LYS A C 1
ATOM 810 O O . LYS A 1 108 ? -6.41 -8.562 -1.397 1 98.56 108 LYS A O 1
ATOM 815 N N . ASN A 1 109 ? -6.312 -7.035 0.194 1 98.06 109 ASN A N 1
ATOM 816 C CA . ASN A 1 109 ? -5.871 -5.957 -0.681 1 98.06 109 ASN A CA 1
ATOM 817 C C . ASN A 1 109 ? -4.359 -6 -0.908 1 98.06 109 ASN A C 1
ATOM 819 O O . ASN A 1 109 ? -3.615 -5.23 -0.303 1 98.06 109 ASN A O 1
ATOM 823 N N . GLU A 1 110 ? -3.957 -6.77 -1.842 1 98.31 110 GLU A N 1
ATOM 824 C CA . GLU A 1 110 ? -2.541 -6.945 -2.146 1 98.31 110 GLU A CA 1
ATOM 825 C C . GLU A 1 110 ? -1.983 -5.738 -2.896 1 98.31 110 GLU A C 1
ATOM 827 O O . GLU A 1 110 ? -0.768 -5.598 -3.035 1 98.31 110 GLU A O 1
ATOM 832 N N . GLY A 1 111 ? -2.848 -4.863 -3.322 1 97.06 111 GLY A N 1
ATOM 833 C CA . GLY A 1 111 ? -2.41 -3.592 -3.879 1 97.06 111 GLY A CA 1
ATOM 834 C C . GLY A 1 111 ? -1.694 -2.713 -2.869 1 97.06 111 GLY A C 1
ATOM 835 O O . GLY A 1 111 ? -1.033 -1.742 -3.242 1 97.06 111 GLY A O 1
ATOM 836 N N . ALA A 1 112 ? -1.812 -3.072 -1.633 1 96.62 112 ALA A N 1
ATOM 837 C CA . ALA A 1 112 ? -1.232 -2.273 -0.556 1 96.62 112 ALA A CA 1
ATOM 838 C C . ALA A 1 112 ? 0.225 -2.656 -0.313 1 96.62 112 ALA A C 1
ATOM 840 O O . ALA A 1 112 ? 0.875 -2.109 0.581 1 96.62 112 ALA A O 1
ATOM 841 N N . ASN A 1 113 ? 0.797 -3.523 -1.109 1 97.44 113 ASN A N 1
ATOM 842 C CA . ASN A 1 113 ? 2.23 -3.793 -1.056 1 97.44 113 ASN A CA 1
ATOM 843 C C . ASN A 1 113 ? 3.041 -2.633 -1.625 1 97.44 113 ASN A C 1
ATOM 845 O O . ASN A 1 113 ? 2.502 -1.781 -2.334 1 97.44 113 ASN A O 1
ATOM 849 N N . PRO A 1 114 ? 4.293 -2.602 -1.377 1 96.75 114 PRO A N 1
ATOM 850 C CA . PRO A 1 114 ? 5.129 -1.438 -1.688 1 96.75 114 PRO A CA 1
ATOM 851 C C . PRO A 1 114 ? 5.059 -1.038 -3.158 1 96.75 114 PRO A C 1
ATOM 853 O O . PRO A 1 114 ? 5 0.153 -3.477 1 96.75 114 PRO A O 1
ATOM 856 N N . THR A 1 115 ? 5.02 -1.993 -4.07 1 96.94 115 THR A N 1
ATOM 857 C CA . THR A 1 115 ? 5.004 -1.632 -5.484 1 96.94 115 THR A CA 1
ATOM 858 C C . THR A 1 115 ? 3.584 -1.696 -6.043 1 96.94 115 THR A C 1
ATOM 860 O O . THR A 1 115 ? 3.373 -1.481 -7.238 1 96.94 115 THR A O 1
ATOM 863 N N . GLY A 1 116 ? 2.627 -2.121 -5.184 1 96.44 116 GLY A N 1
ATOM 864 C CA . GLY A 1 116 ? 1.229 -2.037 -5.574 1 96.44 116 GLY A CA 1
ATOM 865 C C . GLY A 1 116 ? 0.658 -3.361 -6.043 1 96.44 116 GLY A C 1
ATOM 866 O O . GLY A 1 116 ? -0.37 -3.395 -6.723 1 96.44 116 GLY A O 1
ATOM 867 N N . SER A 1 117 ? 1.356 -4.473 -5.703 1 97.44 117 SER A N 1
ATOM 868 C CA . SER A 1 117 ? 0.823 -5.758 -6.137 1 97.44 117 SER A CA 1
ATOM 869 C C . SER A 1 117 ? 1.338 -6.895 -5.258 1 97.44 117 SER A C 1
ATOM 871 O O . SER A 1 117 ? 2.287 -6.711 -4.492 1 97.44 117 SER A O 1
ATOM 873 N N . HIS A 1 118 ? 0.746 -8.07 -5.426 1 98.25 118 HIS A N 1
ATOM 874 C CA . HIS A 1 118 ? 1.123 -9.273 -4.691 1 98.25 118 HIS A CA 1
ATOM 875 C C . HIS A 1 118 ? 2.498 -9.773 -5.121 1 98.25 118 HIS A C 1
ATOM 877 O O . HIS A 1 118 ? 3.113 -10.586 -4.426 1 98.25 118 HIS A O 1
ATOM 883 N N . LYS A 1 119 ? 3.008 -9.273 -6.262 1 98.38 119 LYS A N 1
ATOM 884 C CA . LYS A 1 119 ? 4.277 -9.75 -6.801 1 98.38 119 LYS A CA 1
ATOM 885 C C . LYS A 1 119 ? 5.43 -9.43 -5.852 1 98.38 119 LYS A C 1
ATOM 887 O O . LYS A 1 119 ? 6.469 -10.094 -5.883 1 98.38 119 LYS A O 1
ATOM 892 N N . ASP A 1 120 ? 5.227 -8.477 -5.023 1 98.38 120 ASP A N 1
ATOM 893 C CA . ASP A 1 120 ? 6.262 -8.094 -4.07 1 98.38 120 ASP A CA 1
ATOM 894 C C . ASP A 1 120 ? 6.641 -9.258 -3.164 1 98.38 120 ASP A C 1
ATOM 896 O O . ASP A 1 120 ? 7.801 -9.406 -2.777 1 98.38 120 ASP A O 1
ATOM 900 N N . ARG A 1 121 ? 5.676 -10.086 -2.863 1 98.06 121 ARG A N 1
ATOM 901 C CA . ARG A 1 121 ? 5.926 -11.219 -1.983 1 98.06 121 ARG A CA 1
ATOM 902 C C . ARG A 1 121 ? 6.871 -12.219 -2.639 1 98.06 121 ARG A C 1
ATOM 904 O O . ARG A 1 121 ? 7.77 -12.758 -1.985 1 98.06 121 ARG A O 1
ATOM 911 N N . MET A 1 122 ? 6.641 -12.461 -3.861 1 98.06 122 MET A N 1
ATOM 912 C CA . MET A 1 122 ? 7.512 -13.359 -4.613 1 98.06 122 MET A CA 1
ATOM 913 C C . MET A 1 122 ? 8.898 -12.75 -4.789 1 98.06 122 MET A C 1
ATOM 915 O O . MET A 1 122 ? 9.906 -13.43 -4.602 1 98.06 122 MET A O 1
ATOM 919 N N . SER A 1 123 ? 8.938 -11.5 -5.172 1 98.25 123 SER A N 1
ATOM 920 C CA . SER A 1 123 ? 10.203 -10.828 -5.43 1 98.25 123 SER A CA 1
ATOM 921 C C . SER A 1 123 ? 11.086 -10.82 -4.184 1 98.25 123 SER A C 1
ATOM 923 O O . SER A 1 123 ? 12.305 -10.984 -4.277 1 98.25 123 SER A O 1
ATOM 925 N N . ALA A 1 124 ? 10.492 -10.641 -3.01 1 97.69 124 ALA A N 1
ATOM 926 C CA . ALA A 1 124 ? 11.266 -10.602 -1.771 1 97.69 124 ALA A CA 1
ATOM 927 C C . ALA A 1 124 ? 12.039 -11.906 -1.569 1 97.69 124 ALA A C 1
ATOM 929 O O . ALA A 1 124 ? 13.242 -11.883 -1.314 1 97.69 124 ALA A O 1
ATOM 930 N N . GLN A 1 125 ? 11.398 -13.016 -1.758 1 97.81 125 GLN A N 1
ATOM 931 C CA . GLN A 1 125 ? 12.016 -14.32 -1.545 1 97.81 125 GLN A CA 1
ATOM 932 C C . GLN A 1 125 ? 12.953 -14.68 -2.697 1 97.81 125 GLN A C 1
ATOM 934 O O . GLN A 1 125 ? 14.055 -15.188 -2.477 1 97.81 125 GLN A O 1
ATOM 939 N N . ALA A 1 126 ? 12.555 -14.414 -3.902 1 97.56 126 ALA A N 1
ATOM 940 C CA . ALA A 1 126 ? 13.328 -14.797 -5.082 1 97.56 126 ALA A CA 1
ATOM 941 C C . ALA A 1 126 ? 14.625 -13.984 -5.172 1 97.56 126 ALA A C 1
ATOM 943 O O . ALA A 1 126 ? 15.68 -14.531 -5.488 1 97.56 126 ALA A O 1
ATOM 944 N N . VAL A 1 127 ? 14.547 -12.711 -4.969 1 97.38 127 VAL A N 1
ATOM 945 C CA . VAL A 1 127 ? 15.734 -11.867 -5.035 1 97.38 127 VAL A CA 1
ATOM 946 C C . VAL A 1 127 ? 16.672 -12.203 -3.877 1 97.38 127 VAL A C 1
ATOM 948 O O . VAL A 1 127 ? 17.891 -12.164 -4.027 1 97.38 127 VAL A O 1
ATOM 951 N N . SER A 1 128 ? 16.094 -12.547 -2.697 1 96.88 128 SER A N 1
ATOM 952 C CA . SER A 1 128 ? 16.938 -13.039 -1.604 1 96.88 128 SER A CA 1
ATOM 953 C C . SER A 1 128 ? 17.688 -14.305 -2.008 1 96.88 128 SER A C 1
ATOM 955 O O . SER A 1 128 ? 18.844 -14.484 -1.651 1 96.88 128 SER A O 1
ATOM 957 N N . ARG A 1 129 ? 17 -15.195 -2.705 1 96.94 129 ARG A N 1
ATOM 958 C CA . ARG A 1 129 ? 17.672 -16.391 -3.219 1 96.94 129 ARG A CA 1
ATOM 959 C C . ARG A 1 129 ? 18.797 -16.016 -4.18 1 96.94 129 ARG A C 1
ATOM 961 O O . ARG A 1 129 ? 19.891 -16.562 -4.105 1 96.94 129 ARG A O 1
ATOM 968 N N . ALA A 1 130 ? 18.5 -15.117 -5.094 1 96.44 130 ALA A N 1
ATOM 969 C CA . ALA A 1 130 ? 19.516 -14.664 -6.039 1 96.44 130 ALA A CA 1
ATOM 970 C C . ALA A 1 130 ? 20.766 -14.164 -5.312 1 96.44 130 ALA A C 1
ATOM 972 O O . ALA A 1 130 ? 21.891 -14.5 -5.68 1 96.44 130 ALA A O 1
ATOM 973 N N . LEU A 1 131 ? 20.547 -13.398 -4.273 1 94 131 LEU A N 1
ATOM 974 C CA . LEU A 1 131 ? 21.656 -12.898 -3.457 1 94 131 LEU A CA 1
ATOM 975 C C . LEU A 1 131 ? 22.406 -14.055 -2.793 1 94 131 LEU A C 1
ATOM 977 O O . LEU A 1 131 ? 23.641 -14.086 -2.805 1 94 131 LEU A O 1
ATOM 981 N N . ASP A 1 132 ? 21.625 -14.898 -2.238 1 94.56 132 ASP A N 1
ATOM 982 C CA . ASP A 1 132 ? 22.172 -16.016 -1.48 1 94.56 132 ASP A CA 1
ATOM 983 C C . ASP A 1 132 ? 23.109 -16.859 -2.344 1 94.56 132 ASP A C 1
ATOM 985 O O . ASP A 1 132 ? 24.141 -17.328 -1.873 1 94.56 132 ASP A O 1
ATOM 989 N N . ILE A 1 133 ? 22.781 -17.031 -3.6 1 93.5 133 ILE A N 1
ATOM 990 C CA . ILE A 1 133 ? 23.562 -17.922 -4.445 1 93.5 133 ILE A CA 1
ATOM 991 C C . ILE A 1 133 ? 24.594 -17.125 -5.238 1 93.5 133 ILE A C 1
ATOM 993 O O . ILE A 1 133 ? 25.312 -17.688 -6.066 1 93.5 133 ILE A O 1
ATOM 997 N N . GLY A 1 134 ? 24.562 -15.852 -5.047 1 92.25 134 GLY A N 1
ATOM 998 C CA . GLY A 1 134 ? 25.578 -15.016 -5.68 1 92.25 134 GLY A CA 1
ATOM 999 C C . GLY A 1 134 ? 25.297 -14.766 -7.148 1 92.25 134 GLY A C 1
ATOM 1000 O O . GLY A 1 134 ? 26.234 -14.641 -7.949 1 92.25 134 GLY A O 1
ATOM 1001 N N . ALA A 1 135 ? 24.062 -14.711 -7.484 1 91.88 135 ALA A N 1
ATOM 1002 C CA . ALA A 1 135 ? 23.719 -14.414 -8.867 1 91.88 135 ALA A CA 1
ATOM 1003 C C . ALA A 1 135 ? 24.203 -13.031 -9.273 1 91.88 135 ALA A C 1
ATOM 1005 O O . ALA A 1 135 ? 24.219 -12.109 -8.461 1 91.88 135 ALA A O 1
ATOM 1006 N N . SER A 1 136 ? 24.547 -12.93 -10.531 1 83.31 136 SER A N 1
ATOM 1007 C CA . SER A 1 136 ? 25.047 -11.672 -11.062 1 83.31 136 SER A CA 1
ATOM 1008 C C . SER A 1 136 ? 23.906 -10.695 -11.359 1 83.31 136 SER A C 1
ATOM 1010 O O . SER A 1 136 ? 24.094 -9.484 -11.258 1 83.31 136 SER A O 1
ATOM 1012 N N . GLU A 1 137 ? 22.844 -11.289 -11.812 1 95.81 137 GLU A N 1
ATOM 1013 C CA . GLU A 1 137 ? 21.719 -10.508 -12.289 1 95.81 137 GLU A CA 1
ATOM 1014 C C . GLU A 1 137 ? 20.422 -11.32 -12.219 1 95.81 137 GLU A C 1
ATOM 1016 O O . GLU A 1 137 ? 20.453 -12.555 -12.172 1 95.81 137 GLU A O 1
ATOM 1021 N N . VAL A 1 138 ? 19.375 -10.578 -12.102 1 97.88 138 VAL A N 1
ATOM 1022 C CA . VAL A 1 138 ? 18.047 -11.164 -12.188 1 97.88 138 VAL A CA 1
ATOM 1023 C C . VAL A 1 138 ? 17.422 -10.844 -13.547 1 97.88 138 VAL A C 1
ATOM 1025 O O . VAL A 1 138 ? 17.469 -9.703 -14 1 97.88 138 VAL A O 1
ATOM 1028 N N . VAL A 1 139 ? 16.875 -11.867 -14.242 1 98.06 139 VAL A N 1
ATOM 1029 C CA . VAL A 1 139 ? 16.234 -11.688 -15.539 1 98.06 139 VAL A CA 1
ATOM 1030 C C . VAL A 1 139 ? 14.805 -12.234 -15.5 1 98.06 139 VAL A C 1
ATOM 1032 O O . VAL A 1 139 ? 14.523 -13.188 -14.773 1 98.06 139 VAL A O 1
ATOM 1035 N N . LEU A 1 140 ? 13.914 -11.57 -16.219 1 96.38 140 LEU A N 1
ATOM 1036 C CA . LEU A 1 140 ? 12.555 -12.086 -16.266 1 96.38 140 LEU A CA 1
ATOM 1037 C C . LEU A 1 140 ? 11.844 -11.641 -17.547 1 96.38 140 LEU A C 1
ATOM 1039 O O . LEU A 1 140 ? 12.234 -10.656 -18.156 1 96.38 140 LEU A O 1
ATOM 1043 N N . ALA A 1 141 ? 10.867 -12.445 -17.875 1 93.81 141 ALA A N 1
ATOM 1044 C CA . ALA A 1 141 ? 9.953 -12.125 -18.969 1 93.81 141 ALA A CA 1
ATOM 1045 C C . ALA A 1 141 ? 8.625 -11.586 -18.422 1 93.81 141 ALA A C 1
ATOM 1047 O O . ALA A 1 141 ? 7.77 -12.359 -17.984 1 93.81 141 ALA A O 1
ATOM 1048 N N . SER A 1 142 ? 8.391 -10.328 -18.453 1 90.88 142 SER A N 1
ATOM 1049 C CA . SER A 1 142 ? 7.16 -9.711 -17.969 1 90.88 142 SER A CA 1
ATOM 1050 C C . SER A 1 142 ? 7.051 -8.258 -18.422 1 90.88 142 SER A C 1
ATOM 1052 O O . SER A 1 142 ? 8.062 -7.566 -18.547 1 90.88 142 SER A O 1
ATOM 1054 N N . SER A 1 143 ? 5.812 -7.852 -18.625 1 84.69 143 SER A N 1
ATOM 1055 C CA . SER A 1 143 ? 5.547 -6.465 -19 1 84.69 143 SER A CA 1
ATOM 1056 C C . SER A 1 143 ? 4.625 -5.793 -17.984 1 84.69 143 SER A C 1
ATOM 1058 O O . SER A 1 143 ? 3.914 -4.84 -18.328 1 84.69 143 SER A O 1
ATOM 1060 N N . GLY A 1 144 ? 4.574 -6.297 -16.781 1 91.25 144 GLY A N 1
ATOM 1061 C CA . GLY A 1 144 ? 3.609 -5.758 -15.836 1 91.25 144 GLY A CA 1
ATOM 1062 C C . GLY A 1 144 ? 4.125 -5.719 -14.406 1 91.25 144 GLY A C 1
ATOM 1063 O O . GLY A 1 144 ? 5.242 -5.262 -14.156 1 91.25 144 GLY A O 1
ATOM 1064 N N . ASN A 1 145 ? 3.254 -6.172 -13.508 1 94.5 145 ASN A N 1
ATOM 1065 C CA . ASN A 1 145 ? 3.502 -6.055 -12.07 1 94.5 145 ASN A CA 1
ATOM 1066 C C . ASN A 1 145 ? 4.777 -6.793 -11.664 1 94.5 145 ASN A C 1
ATOM 1068 O O . ASN A 1 145 ? 5.52 -6.32 -10.797 1 94.5 145 ASN A O 1
ATOM 1072 N N . ALA A 1 146 ? 5.039 -7.914 -12.266 1 96.5 146 ALA A N 1
ATOM 1073 C CA . ALA A 1 146 ? 6.234 -8.68 -11.914 1 96.5 146 ALA A CA 1
ATOM 1074 C C . ALA A 1 146 ? 7.5 -7.914 -12.289 1 96.5 146 ALA A C 1
ATOM 1076 O O . ALA A 1 146 ? 8.492 -7.949 -11.555 1 96.5 146 ALA A O 1
ATOM 1077 N N . ALA A 1 147 ? 7.488 -7.297 -13.43 1 96.75 147 ALA A N 1
ATOM 1078 C CA . ALA A 1 147 ? 8.641 -6.516 -13.875 1 96.75 147 ALA A CA 1
ATOM 1079 C C . ALA A 1 147 ? 8.945 -5.383 -12.906 1 96.75 147 ALA A C 1
ATOM 1081 O O . ALA A 1 147 ? 10.094 -5.207 -12.492 1 96.75 147 ALA A O 1
ATOM 1082 N N . VAL A 1 148 ? 7.938 -4.668 -12.539 1 96.81 148 VAL A N 1
ATOM 1083 C CA . VAL A 1 148 ? 8.102 -3.516 -11.656 1 96.81 148 VAL A CA 1
ATOM 1084 C C . VAL A 1 148 ? 8.562 -3.979 -10.281 1 96.81 148 VAL A C 1
ATOM 1086 O O . VAL A 1 148 ? 9.477 -3.391 -9.695 1 96.81 148 VAL A O 1
ATOM 1089 N N . SER A 1 149 ? 7.949 -4.969 -9.781 1 98.25 149 SER A N 1
ATOM 1090 C CA . SER A 1 149 ? 8.312 -5.512 -8.469 1 98.25 149 SER A CA 1
ATOM 1091 C C . SER A 1 149 ? 9.75 -6.008 -8.461 1 98.25 149 SER A C 1
ATOM 1093 O O . SER A 1 149 ? 10.523 -5.664 -7.559 1 98.25 149 SER A O 1
ATOM 1095 N N . ALA A 1 150 ? 10.102 -6.793 -9.445 1 98.44 150 ALA A N 1
ATOM 1096 C CA . ALA A 1 150 ? 11.461 -7.305 -9.547 1 98.44 150 ALA A CA 1
ATOM 1097 C C . ALA A 1 150 ? 12.477 -6.168 -9.594 1 98.44 150 ALA A C 1
ATOM 1099 O O . ALA A 1 150 ? 13.508 -6.219 -8.922 1 98.44 150 ALA A O 1
ATOM 1100 N N . ALA A 1 151 ? 12.18 -5.191 -10.398 1 98.44 151 ALA A N 1
ATOM 1101 C CA . ALA A 1 151 ? 13.07 -4.043 -10.531 1 98.44 151 ALA A CA 1
ATOM 1102 C C . ALA A 1 151 ? 13.289 -3.354 -9.188 1 98.44 151 ALA A C 1
ATOM 1104 O O . ALA A 1 151 ? 14.422 -3.02 -8.828 1 98.44 151 ALA A O 1
ATOM 1105 N N . ALA A 1 152 ? 12.266 -3.186 -8.469 1 98.38 152 ALA A N 1
ATOM 1106 C CA . ALA A 1 152 ? 12.344 -2.516 -7.176 1 98.38 152 ALA A CA 1
ATOM 1107 C C . ALA A 1 152 ? 13.18 -3.322 -6.191 1 98.38 152 ALA A C 1
ATOM 1109 O O . ALA A 1 152 ? 14.055 -2.773 -5.516 1 98.38 152 ALA A O 1
ATOM 1110 N N . TYR A 1 153 ? 12.938 -4.562 -6.062 1 97.94 153 TYR A N 1
ATOM 1111 C CA . TYR A 1 153 ? 13.625 -5.402 -5.086 1 97.94 153 TYR A CA 1
ATOM 1112 C C . TYR A 1 153 ? 15.086 -5.613 -5.477 1 97.94 153 TYR A C 1
ATOM 1114 O O . TYR A 1 153 ? 15.953 -5.723 -4.609 1 97.94 153 TYR A O 1
ATOM 1122 N N . CYS A 1 154 ? 15.352 -5.691 -6.785 1 97.88 154 CYS A N 1
ATOM 1123 C CA . CYS A 1 154 ? 16.734 -5.742 -7.234 1 97.88 154 CYS A CA 1
ATOM 1124 C C . CYS A 1 154 ? 17.469 -4.449 -6.891 1 97.88 154 CYS A C 1
ATOM 1126 O O . CYS A 1 154 ? 18.625 -4.484 -6.441 1 97.88 154 CYS A O 1
ATOM 1128 N N . ALA A 1 155 ? 16.812 -3.342 -7.129 1 97.44 155 ALA A N 1
ATOM 1129 C CA . ALA A 1 155 ? 17.406 -2.061 -6.742 1 97.44 155 ALA A CA 1
ATOM 1130 C C . ALA A 1 155 ? 17.766 -2.051 -5.262 1 97.44 155 ALA A C 1
ATOM 1132 O O . ALA A 1 155 ? 18.891 -1.69 -4.898 1 97.44 155 ALA A O 1
ATOM 1133 N N . ALA A 1 156 ? 16.891 -2.502 -4.414 1 96.62 156 ALA A N 1
ATOM 1134 C CA . ALA A 1 156 ? 17.109 -2.557 -2.973 1 96.62 156 ALA A CA 1
ATOM 1135 C C . ALA A 1 156 ? 18.281 -3.479 -2.633 1 96.62 156 ALA A C 1
ATOM 1137 O O . ALA A 1 156 ? 19.016 -3.238 -1.67 1 96.62 156 ALA A O 1
ATOM 1138 N N . ALA A 1 157 ? 18.438 -4.508 -3.422 1 95.56 157 ALA A N 1
ATOM 1139 C CA . ALA A 1 157 ? 19.438 -5.531 -3.154 1 95.56 157 ALA A CA 1
ATOM 1140 C C . ALA A 1 157 ? 20.781 -5.156 -3.775 1 95.56 157 ALA A C 1
ATOM 1142 O O . ALA A 1 157 ? 21.797 -5.809 -3.518 1 95.56 157 ALA A O 1
ATOM 1143 N N . GLY A 1 158 ? 20.766 -4.129 -4.633 1 94.06 158 GLY A N 1
ATOM 1144 C CA . GLY A 1 158 ? 21.969 -3.803 -5.379 1 94.06 158 GLY A CA 1
ATOM 1145 C C . GLY A 1 158 ? 22.281 -4.793 -6.488 1 94.06 158 GLY A C 1
ATOM 1146 O O . GLY A 1 158 ? 23.438 -5.039 -6.805 1 94.06 158 GLY A O 1
ATOM 1147 N N . LEU A 1 159 ? 21.266 -5.465 -7.004 1 95.62 159 LEU A N 1
ATOM 1148 C CA . LEU A 1 159 ? 21.406 -6.41 -8.102 1 95.62 159 LEU A CA 1
ATOM 1149 C C . LEU A 1 159 ? 20.938 -5.793 -9.414 1 95.62 159 LEU A C 1
ATOM 1151 O O . LEU A 1 159 ? 19.969 -5.016 -9.43 1 95.62 159 LEU A O 1
ATOM 1155 N N . ASP A 1 160 ? 21.594 -6.176 -10.5 1 97.06 160 ASP A N 1
ATOM 1156 C CA . ASP A 1 160 ? 21.094 -5.801 -11.82 1 97.06 160 ASP A CA 1
ATOM 1157 C C . ASP A 1 160 ? 19.797 -6.547 -12.156 1 97.06 160 ASP A C 1
ATOM 1159 O O . ASP A 1 160 ? 19.625 -7.703 -11.758 1 97.06 160 ASP A O 1
ATOM 1163 N N . CYS A 1 161 ? 18.938 -5.855 -12.852 1 98.31 161 CYS A N 1
ATOM 1164 C CA . CYS A 1 161 ? 17.656 -6.422 -13.266 1 98.31 161 CYS A CA 1
ATOM 1165 C C . CYS A 1 161 ? 17.422 -6.195 -14.75 1 98.31 161 CYS A C 1
ATOM 1167 O O . CYS A 1 161 ? 17.516 -5.066 -15.234 1 98.31 161 CYS A O 1
ATOM 1169 N N . GLU A 1 162 ? 17.188 -7.246 -15.445 1 98.31 162 GLU A N 1
ATOM 1170 C CA . GLU A 1 162 ? 16.844 -7.168 -16.859 1 98.31 162 GLU A CA 1
ATOM 1171 C C . GLU A 1 162 ? 15.445 -7.734 -17.125 1 98.31 162 GLU A C 1
ATOM 1173 O O . GLU A 1 162 ? 15.148 -8.859 -16.734 1 98.31 162 GLU A O 1
ATOM 1178 N N . VAL A 1 163 ? 14.672 -6.945 -17.828 1 97.75 163 VAL A N 1
ATOM 1179 C CA . VAL A 1 163 ? 13.289 -7.324 -18.062 1 97.75 163 VAL A CA 1
ATOM 1180 C C . VAL A 1 163 ? 13.039 -7.438 -19.578 1 97.75 163 VAL A C 1
ATOM 1182 O O . VAL A 1 163 ? 13.188 -6.457 -20.312 1 97.75 163 VAL A O 1
ATOM 1185 N N . ALA A 1 164 ? 12.672 -8.625 -20.016 1 96.88 164 ALA A N 1
ATOM 1186 C CA . ALA A 1 164 ? 12.234 -8.82 -21.391 1 96.88 164 ALA A CA 1
ATOM 1187 C C . ALA A 1 164 ? 10.766 -8.438 -21.562 1 96.88 164 ALA A C 1
ATOM 1189 O O . ALA A 1 164 ? 9.875 -9.109 -21.031 1 96.88 164 ALA A O 1
ATOM 1190 N N . THR A 1 165 ? 10.539 -7.383 -22.266 1 93.94 165 THR A N 1
ATOM 1191 C CA . THR A 1 165 ? 9.188 -6.855 -22.422 1 93.94 165 THR A CA 1
ATOM 1192 C C . THR A 1 165 ? 8.758 -6.902 -23.891 1 93.94 165 THR A C 1
ATOM 1194 O O . THR A 1 165 ? 9.57 -7.195 -24.766 1 93.94 165 THR A O 1
ATOM 1197 N N . TYR A 1 166 ? 7.469 -6.645 -24.078 1 89.19 166 TYR A N 1
ATOM 1198 C CA . TYR A 1 166 ? 7.008 -6.32 -25.422 1 89.19 166 TYR A CA 1
ATOM 1199 C C . TYR A 1 166 ? 7.34 -4.875 -25.781 1 89.19 166 TYR A C 1
ATOM 1201 O O . TYR A 1 166 ? 7.797 -4.109 -24.938 1 89.19 166 TYR A O 1
ATOM 1209 N N . GLN A 1 167 ? 7.047 -4.621 -27 1 88 167 GLN A N 1
ATOM 1210 C CA . GLN A 1 167 ? 7.312 -3.264 -27.469 1 88 167 GLN A CA 1
ATOM 1211 C C . GLN A 1 167 ? 6.438 -2.25 -26.734 1 88 167 GLN A C 1
ATOM 1213 O O . GLN A 1 167 ? 6.926 -1.215 -26.281 1 88 167 GLN A O 1
ATOM 1218 N N . ALA A 1 168 ? 5.172 -2.623 -26.734 1 84.94 168 ALA A N 1
ATOM 1219 C CA . ALA A 1 168 ? 4.234 -1.718 -26.062 1 84.94 168 ALA A CA 1
ATOM 1220 C C . ALA A 1 168 ? 4.242 -1.926 -24.547 1 84.94 168 ALA A C 1
ATOM 1222 O O . ALA A 1 168 ? 4.02 -3.039 -24.078 1 84.94 168 ALA A O 1
ATOM 1223 N N . LEU A 1 169 ? 4.809 -1.068 -23.812 1 85.94 169 LEU A N 1
ATOM 1224 C CA . LEU A 1 169 ? 4.789 -1.058 -22.359 1 85.94 169 LEU A CA 1
ATOM 1225 C C . LEU A 1 169 ? 4.066 0.178 -21.828 1 85.94 169 LEU A C 1
ATOM 1227 O O . LEU A 1 169 ? 4.363 1.3 -22.25 1 85.94 169 LEU A O 1
ATOM 1231 N N . PRO A 1 170 ? 3.084 -0.108 -20.969 1 83.44 170 PRO A N 1
ATOM 1232 C CA . PRO A 1 170 ? 2.453 1.075 -20.375 1 83.44 170 PRO A CA 1
ATOM 1233 C C . PRO A 1 170 ? 3.465 2.049 -19.781 1 83.44 170 PRO A C 1
ATOM 1235 O O . PRO A 1 170 ? 4.457 1.625 -19.188 1 83.44 170 PRO A O 1
ATOM 1238 N N . SER A 1 171 ? 3.203 3.359 -19.891 1 86.06 171 SER A N 1
ATOM 1239 C CA . SER A 1 171 ? 4.145 4.414 -19.531 1 86.06 171 SER A CA 1
ATOM 1240 C C . SER A 1 171 ? 4.527 4.328 -18.047 1 86.06 171 SER A C 1
ATOM 1242 O O . SER A 1 171 ? 5.68 4.57 -17.688 1 86.06 171 SER A O 1
ATOM 1244 N N . VAL A 1 172 ? 3.584 3.984 -17.25 1 88.12 172 VAL A N 1
ATOM 1245 C CA . VAL A 1 172 ? 3.836 3.949 -15.812 1 88.12 172 VAL A CA 1
ATOM 1246 C C . VAL A 1 172 ? 4.824 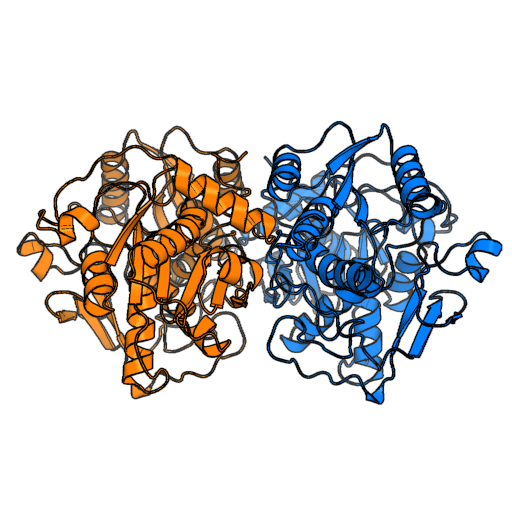2.83 -15.492 1 88.12 172 VAL A C 1
ATOM 1248 O O . VAL A 1 172 ? 5.656 2.971 -14.586 1 88.12 172 VAL A O 1
ATOM 1251 N N . PHE A 1 173 ? 4.762 1.735 -16.188 1 91.06 173 PHE A N 1
ATOM 1252 C CA . PHE A 1 173 ? 5.691 0.635 -15.961 1 91.06 173 PHE A CA 1
ATOM 1253 C C . PHE A 1 173 ? 7.07 0.971 -16.516 1 91.06 173 PHE A C 1
ATOM 1255 O O . PHE A 1 173 ? 8.094 0.645 -15.914 1 91.06 173 PHE A O 1
ATOM 1262 N N . ASP A 1 174 ? 7.043 1.608 -17.656 1 92.88 174 ASP A N 1
ATOM 1263 C CA . ASP A 1 174 ? 8.305 2.057 -18.234 1 92.88 174 ASP A CA 1
ATOM 1264 C C . ASP A 1 174 ? 9.039 3.008 -17.297 1 92.88 174 ASP A C 1
ATOM 1266 O O . ASP A 1 174 ? 10.25 2.883 -17.094 1 92.88 174 ASP A O 1
ATOM 1270 N N . ALA A 1 175 ? 8.312 3.947 -16.75 1 93.12 175 ALA A N 1
ATOM 1271 C CA . ALA A 1 175 ? 8.891 4.895 -15.797 1 93.12 175 ALA A CA 1
ATOM 1272 C C . ALA A 1 175 ? 9.438 4.172 -14.57 1 93.12 175 ALA A C 1
ATOM 1274 O O . ALA A 1 175 ? 10.539 4.488 -14.102 1 93.12 175 ALA A O 1
ATOM 1275 N N . ALA A 1 176 ? 8.711 3.258 -14.086 1 95 176 ALA A N 1
ATOM 1276 C CA . ALA A 1 176 ? 9.148 2.494 -12.922 1 95 176 ALA A CA 1
ATOM 1277 C C . ALA A 1 176 ? 10.484 1.8 -13.188 1 95 176 ALA A C 1
ATOM 1279 O O . ALA A 1 176 ? 11.391 1.849 -12.359 1 95 176 ALA A O 1
ATOM 1280 N N . LEU A 1 177 ? 10.562 1.146 -14.344 1 96.44 177 LEU A N 1
ATOM 1281 C CA . LEU A 1 177 ? 11.789 0.441 -14.695 1 96.44 177 LEU A CA 1
ATOM 1282 C C . LEU A 1 177 ? 12.969 1.406 -14.766 1 96.44 177 LEU A C 1
ATOM 1284 O O . LEU A 1 177 ? 14.07 1.09 -14.297 1 96.44 177 LEU A O 1
ATOM 1288 N N . ARG A 1 178 ? 12.734 2.576 -15.297 1 96.12 178 ARG A N 1
ATOM 1289 C CA . ARG A 1 178 ? 13.781 3.586 -15.391 1 96.12 178 ARG A CA 1
ATOM 1290 C C . ARG A 1 178 ? 14.219 4.059 -14.008 1 96.12 178 ARG A C 1
ATOM 1292 O O . ARG A 1 178 ? 15.414 4.129 -13.719 1 96.12 178 ARG A O 1
ATOM 1299 N N . TYR A 1 179 ? 13.289 4.336 -13.18 1 96.62 179 TYR A N 1
ATOM 1300 C CA . TYR A 1 179 ? 13.594 4.836 -11.844 1 96.62 179 TYR A CA 1
ATOM 1301 C C . TYR A 1 179 ? 14.344 3.787 -11.031 1 96.62 179 TYR A C 1
ATOM 1303 O O . TYR A 1 179 ? 15.289 4.113 -10.305 1 96.62 179 TYR A O 1
ATOM 1311 N N . TYR A 1 180 ? 13.977 2.549 -11.188 1 97.62 180 TYR A N 1
ATOM 1312 C CA . TYR A 1 180 ? 14.594 1.485 -10.398 1 97.62 180 TYR A CA 1
ATOM 1313 C C . TYR A 1 180 ? 15.898 1.027 -11.031 1 97.62 180 TYR A C 1
ATOM 1315 O O . TYR A 1 180 ? 16.641 0.234 -10.445 1 97.62 180 TYR A O 1
ATOM 1323 N N . GLY A 1 181 ? 16.141 1.441 -12.25 1 97.31 181 GLY A N 1
ATOM 1324 C CA . GLY A 1 181 ? 17.406 1.161 -12.898 1 97.31 181 GLY A CA 1
ATOM 1325 C C . GLY A 1 181 ? 17.438 -0.184 -13.602 1 97.31 181 GLY A C 1
ATOM 1326 O O . GLY A 1 181 ? 18.516 -0.759 -13.812 1 97.31 181 GLY A O 1
ATOM 1327 N N . ALA A 1 182 ? 16.328 -0.703 -13.914 1 98.06 182 ALA A N 1
ATOM 1328 C CA . ALA A 1 182 ? 16.266 -1.979 -14.617 1 98.06 182 ALA A CA 1
ATOM 1329 C C . ALA A 1 182 ? 16.5 -1.791 -16.109 1 98.06 182 ALA A C 1
ATOM 1331 O O . ALA A 1 182 ? 16.125 -0.765 -16.688 1 98.06 182 ALA A O 1
ATOM 1332 N N . ARG A 1 183 ? 17.141 -2.756 -16.719 1 97.56 183 ARG A N 1
ATOM 1333 C CA . ARG A 1 183 ? 17.359 -2.746 -18.156 1 97.56 183 ARG A CA 1
ATOM 1334 C C . ARG A 1 183 ? 16.203 -3.438 -18.891 1 97.56 183 ARG A C 1
ATOM 1336 O O . ARG A 1 183 ? 15.773 -4.52 -18.484 1 97.56 183 ARG A O 1
ATOM 1343 N N . ARG A 1 184 ? 15.758 -2.83 -19.906 1 96.69 184 ARG A N 1
ATOM 1344 C CA . ARG A 1 184 ? 14.648 -3.344 -20.703 1 96.69 184 ARG A CA 1
ATOM 1345 C C . ARG A 1 184 ? 15.148 -3.924 -22.031 1 96.69 184 ARG A C 1
ATOM 1347 O O . ARG A 1 184 ? 15.953 -3.297 -22.719 1 96.69 184 ARG A O 1
ATOM 1354 N N . VAL A 1 185 ? 14.719 -5.109 -22.359 1 96.88 185 VAL A N 1
ATOM 1355 C CA . VAL A 1 185 ? 14.953 -5.742 -23.656 1 96.88 185 VAL A CA 1
ATOM 1356 C C . VAL A 1 185 ? 13.625 -6.004 -24.344 1 96.88 185 VAL A C 1
ATOM 1358 O O . VAL A 1 185 ? 12.734 -6.641 -23.781 1 96.88 185 VAL A O 1
ATOM 1361 N N . ILE A 1 186 ? 13.523 -5.586 -25.578 1 95.94 186 ILE A N 1
ATOM 1362 C CA . ILE A 1 186 ? 12.266 -5.699 -26.312 1 95.94 186 ILE A CA 1
ATOM 1363 C C . ILE A 1 186 ? 12.258 -6.988 -27.125 1 95.94 186 ILE A C 1
ATOM 1365 O O . ILE A 1 186 ? 13.211 -7.277 -27.859 1 95.94 186 ILE A O 1
ATOM 1369 N N . CYS A 1 187 ? 11.234 -7.727 -26.938 1 93.38 187 CYS A N 1
ATOM 1370 C CA . CYS A 1 187 ? 11.031 -8.969 -27.688 1 93.38 187 CYS A CA 1
ATOM 1371 C C . CYS A 1 187 ? 9.711 -8.938 -28.438 1 93.38 187 CYS A C 1
ATOM 1373 O O . CYS A 1 187 ? 8.75 -8.312 -28 1 93.38 187 CYS A O 1
ATOM 1375 N N . ASP A 1 188 ? 9.586 -9.68 -29.469 1 88.56 188 ASP A N 1
ATOM 1376 C CA . ASP A 1 188 ? 8.453 -9.617 -30.391 1 88.56 188 ASP A CA 1
ATOM 1377 C C . ASP A 1 188 ? 7.262 -10.398 -29.844 1 88.56 188 ASP A C 1
ATOM 1379 O O . ASP A 1 188 ? 6.109 -10.07 -30.125 1 88.56 188 ASP A O 1
ATOM 1383 N N . ASN A 1 189 ? 7.613 -11.492 -29.188 1 85.19 189 ASN A N 1
ATOM 1384 C CA . ASN A 1 189 ? 6.547 -12.352 -28.688 1 85.19 189 ASN A CA 1
ATOM 1385 C C . ASN A 1 189 ? 6.988 -13.133 -27.453 1 85.19 189 ASN A C 1
ATOM 1387 O O . ASN A 1 189 ? 8.117 -12.977 -26.984 1 85.19 189 ASN A O 1
ATOM 1391 N N . GLY A 1 190 ? 6.086 -13.883 -26.969 1 84.06 190 GLY A N 1
ATOM 1392 C CA . GLY A 1 190 ? 6.328 -14.617 -25.734 1 84.06 190 GLY A CA 1
ATOM 1393 C C . GLY A 1 190 ? 7.445 -15.633 -25.859 1 84.06 190 GLY A C 1
ATOM 1394 O O . GLY A 1 190 ? 8.266 -15.773 -24.938 1 84.06 190 GLY A O 1
ATOM 1395 N N . HIS A 1 191 ? 7.523 -16.312 -26.891 1 85.62 191 HIS A N 1
ATOM 1396 C CA . HIS A 1 191 ? 8.562 -17.312 -27.094 1 85.62 191 HIS A CA 1
ATOM 1397 C C . HIS A 1 191 ? 9.938 -16.672 -27.188 1 85.62 191 HIS A C 1
ATOM 1399 O O . HIS A 1 191 ? 10.914 -17.219 -26.672 1 85.62 191 HIS A O 1
ATOM 1405 N N . ALA A 1 192 ? 9.953 -15.539 -27.797 1 90.5 192 ALA A N 1
ATOM 1406 C CA . ALA A 1 192 ? 11.211 -14.812 -27.891 1 90.5 192 ALA A CA 1
ATOM 1407 C C . ALA A 1 192 ? 11.688 -14.359 -26.516 1 90.5 192 ALA A C 1
ATOM 1409 O O . ALA A 1 192 ? 12.883 -14.391 -26.219 1 90.5 192 ALA A O 1
ATOM 1410 N N . ARG A 1 193 ? 10.766 -13.969 -25.672 1 92.81 193 ARG A N 1
ATOM 1411 C CA . ARG A 1 193 ? 11.109 -13.57 -24.312 1 92.81 193 ARG A CA 1
ATOM 1412 C C . ARG A 1 193 ? 11.695 -14.742 -23.531 1 92.81 193 ARG A C 1
ATOM 1414 O O . ARG A 1 193 ? 12.719 -14.594 -22.844 1 92.81 193 ARG A O 1
ATOM 1421 N N . TRP A 1 194 ? 11.094 -15.867 -23.719 1 92.62 194 TRP A N 1
ATOM 1422 C CA . TRP A 1 194 ? 11.547 -17.047 -22.984 1 92.62 194 TRP A CA 1
ATOM 1423 C C . TRP A 1 194 ? 12.898 -17.531 -23.516 1 92.62 194 TRP A C 1
ATOM 1425 O O . TRP A 1 194 ? 13.75 -17.953 -22.734 1 92.62 194 TRP A O 1
ATOM 1435 N N . ALA A 1 195 ? 13.078 -17.422 -24.766 1 94.5 195 ALA A N 1
ATOM 1436 C CA . ALA A 1 195 ? 14.367 -17.781 -25.344 1 94.5 195 ALA A CA 1
ATOM 1437 C C . ALA A 1 195 ? 15.477 -16.859 -24.812 1 94.5 195 ALA A C 1
ATOM 1439 O O . ALA A 1 195 ? 16.578 -17.328 -24.531 1 94.5 195 ALA A O 1
ATOM 1440 N N . HIS A 1 196 ? 15.141 -15.633 -24.734 1 95.62 196 HIS A N 1
ATOM 1441 C CA . HIS A 1 196 ? 16.094 -14.672 -24.203 1 95.62 196 HIS A CA 1
ATOM 1442 C C . HIS A 1 196 ? 16.469 -15 -22.75 1 95.62 196 HIS A C 1
ATOM 1444 O O . HIS A 1 196 ? 17.641 -15.07 -22.406 1 95.62 196 HIS A O 1
ATOM 1450 N N . VAL A 1 197 ? 15.484 -15.203 -21.938 1 95.88 197 VAL A N 1
ATOM 1451 C CA . VAL A 1 197 ? 15.711 -15.523 -20.531 1 95.88 197 VAL A CA 1
ATOM 1452 C C . VAL A 1 197 ? 16.516 -16.812 -20.422 1 95.88 197 VAL A C 1
ATOM 1454 O O . VAL A 1 197 ? 17.453 -16.906 -19.625 1 95.88 197 VAL A O 1
ATOM 1457 N N . ARG A 1 198 ? 16.188 -17.766 -21.234 1 95 198 ARG A N 1
ATOM 1458 C CA . ARG A 1 198 ? 16.906 -19.047 -21.25 1 95 198 ARG A CA 1
ATOM 1459 C C . ARG A 1 198 ? 18.375 -18.844 -21.547 1 95 198 ARG A C 1
ATOM 1461 O O . ARG A 1 198 ? 19.234 -19.406 -20.875 1 95 198 ARG A O 1
ATOM 1468 N N . ARG A 1 199 ? 18.641 -18.062 -22.547 1 95.75 199 ARG A N 1
ATOM 1469 C CA . ARG A 1 199 ? 20.016 -17.781 -22.922 1 95.75 199 ARG A CA 1
ATOM 1470 C C . ARG A 1 199 ? 20.781 -17.109 -21.781 1 95.75 199 ARG A C 1
ATOM 1472 O O . ARG A 1 199 ? 21.906 -17.5 -21.469 1 95.75 199 ARG A O 1
ATOM 1479 N N . ARG A 1 200 ? 20.141 -16.141 -21.172 1 95.5 200 ARG A N 1
ATOM 1480 C CA . ARG A 1 200 ? 20.766 -15.398 -20.078 1 95.5 200 ARG A CA 1
ATOM 1481 C C . ARG A 1 200 ? 21.094 -16.328 -18.906 1 95.5 200 ARG A C 1
ATOM 1483 O O . ARG A 1 200 ? 22.141 -16.188 -18.266 1 95.5 200 ARG A O 1
ATOM 1490 N N . VAL A 1 201 ? 20.234 -17.266 -18.625 1 93.75 201 VAL A N 1
ATOM 1491 C CA . VAL A 1 201 ? 20.422 -18.188 -17.516 1 93.75 201 VAL A CA 1
ATOM 1492 C C . VAL A 1 201 ? 21.5 -19.203 -17.859 1 93.75 201 VAL A C 1
ATOM 1494 O O . VAL A 1 201 ? 22.453 -19.391 -17.109 1 93.75 201 VAL A O 1
ATOM 1497 N N . ARG A 1 202 ? 21.453 -19.781 -18.969 1 92.94 202 ARG A N 1
ATOM 1498 C CA . ARG A 1 202 ? 22.312 -20.906 -19.344 1 92.94 202 ARG A CA 1
ATOM 1499 C C . ARG A 1 202 ? 23.719 -20.422 -19.688 1 92.94 202 ARG A C 1
ATOM 1501 O O . ARG A 1 202 ? 24.703 -21.094 -19.375 1 92.94 202 ARG A O 1
ATOM 1508 N N . GLU A 1 203 ? 23.75 -19.312 -20.312 1 94.06 203 GLU A N 1
ATOM 1509 C CA . GLU A 1 203 ? 25.047 -18.875 -20.844 1 94.06 203 GLU A CA 1
ATOM 1510 C C . GLU A 1 203 ? 25.734 -17.891 -19.906 1 94.06 203 GLU A C 1
ATOM 1512 O O . GLU A 1 203 ? 26.953 -17.812 -19.875 1 94.06 203 GLU A O 1
ATOM 1517 N N . GLU A 1 204 ? 24.922 -17.203 -19.109 1 92.12 204 GLU A N 1
ATOM 1518 C CA . GLU A 1 204 ? 25.531 -16.094 -18.375 1 92.12 204 GLU A CA 1
ATOM 1519 C C . GLU A 1 204 ? 25.297 -16.234 -16.859 1 92.12 204 GLU A C 1
ATOM 1521 O O . GLU A 1 204 ? 25.734 -15.391 -16.078 1 92.12 204 GLU A O 1
ATOM 1526 N N . GLY A 1 205 ? 24.562 -17.203 -16.453 1 91.25 205 GLY A N 1
ATOM 1527 C CA . GLY A 1 205 ? 24.406 -17.484 -15.047 1 91.25 205 GLY A CA 1
ATOM 1528 C C . GLY A 1 205 ? 23.422 -16.562 -14.352 1 91.25 205 GLY A C 1
ATOM 1529 O O . GLY A 1 205 ? 23.453 -16.406 -13.133 1 91.25 205 GLY A O 1
ATOM 1530 N N . ALA A 1 206 ? 22.547 -15.93 -15.109 1 95.25 206 ALA A N 1
ATOM 1531 C CA . ALA A 1 206 ? 21.531 -15.039 -14.539 1 95.25 206 ALA A CA 1
ATOM 1532 C C . ALA A 1 206 ? 20.484 -15.836 -13.773 1 95.25 206 ALA A C 1
ATOM 1534 O O . ALA A 1 206 ? 20.281 -17.031 -14.031 1 95.25 206 ALA A O 1
ATOM 1535 N N . PHE A 1 207 ? 19.891 -15.227 -12.773 1 96.94 207 PHE A N 1
ATOM 1536 C CA . PHE A 1 207 ? 18.781 -15.812 -12.031 1 96.94 207 PHE A CA 1
ATOM 1537 C C . PHE A 1 207 ? 17.453 -15.453 -12.688 1 96.94 207 PHE A C 1
ATOM 1539 O O . PHE A 1 207 ? 17.109 -14.273 -12.789 1 96.94 207 PHE A O 1
ATOM 1546 N N . ALA A 1 208 ? 16.734 -16.422 -13.086 1 96.75 208 ALA A N 1
ATOM 1547 C CA . ALA A 1 208 ? 15.422 -16.172 -13.695 1 96.75 208 ALA A CA 1
ATOM 1548 C C . ALA A 1 208 ? 14.336 -16.031 -12.633 1 96.75 208 ALA A C 1
ATOM 1550 O O . ALA A 1 208 ? 14.195 -16.906 -11.766 1 96.75 208 ALA A O 1
ATOM 1551 N N . LEU A 1 209 ? 13.539 -15 -12.742 1 96.5 209 LEU A N 1
ATOM 1552 C CA . LEU A 1 209 ? 12.445 -14.781 -11.789 1 96.5 209 LEU A CA 1
ATOM 1553 C C . LEU A 1 209 ? 11.133 -15.305 -12.352 1 96.5 209 LEU A C 1
ATOM 1555 O O . LEU A 1 209 ? 10.141 -15.414 -11.617 1 96.5 209 LEU A O 1
ATOM 1559 N N . THR A 1 210 ? 11.094 -15.57 -13.609 1 93.06 210 THR A N 1
ATOM 1560 C CA . THR A 1 210 ? 9.906 -16.109 -14.25 1 93.06 210 THR A CA 1
ATOM 1561 C C . THR A 1 210 ? 10.242 -17.375 -15.031 1 93.06 210 THR A C 1
ATOM 1563 O O . THR A 1 210 ? 11.414 -17.672 -15.273 1 93.06 210 THR A O 1
ATOM 1566 N N . ASN A 1 211 ? 9.219 -18.016 -15.398 1 88.62 211 ASN A N 1
ATOM 1567 C CA . ASN A 1 211 ? 9.352 -19.188 -16.25 1 88.62 211 ASN A CA 1
ATOM 1568 C C . ASN A 1 211 ? 9.969 -18.828 -17.609 1 88.62 211 ASN A C 1
ATOM 1570 O O . ASN A 1 211 ? 9.727 -17.75 -18.141 1 88.62 211 ASN A O 1
ATOM 1574 N N . TYR A 1 212 ? 10.781 -19.781 -18.141 1 89.38 212 TYR A N 1
ATOM 1575 C CA . TYR A 1 212 ? 11.234 -19.672 -19.531 1 89.38 212 TYR A CA 1
ATOM 1576 C C . TYR A 1 212 ? 11.172 -21.031 -20.219 1 89.38 212 TYR A C 1
ATOM 1578 O O . TYR A 1 212 ? 11.703 -21.203 -21.328 1 89.38 212 TYR A O 1
ATOM 1586 N N . SER A 1 213 ? 10.508 -21.953 -19.531 1 87.25 213 SER A N 1
ATOM 1587 C CA . SER A 1 213 ? 10.391 -23.297 -20.094 1 87.25 213 SER A CA 1
ATOM 1588 C C . SER A 1 213 ? 9.188 -23.422 -21.016 1 87.25 213 SER A C 1
ATOM 1590 O O . SER A 1 213 ? 8.195 -22.703 -20.844 1 87.25 213 SER A O 1
ATOM 1592 N N . VAL A 1 214 ? 9.305 -24.375 -21.922 1 84.56 214 VAL A N 1
ATOM 1593 C CA . VAL A 1 214 ? 8.219 -24.797 -22.797 1 84.56 214 VAL A CA 1
ATOM 1594 C C . VAL A 1 214 ? 8.148 -26.328 -22.844 1 84.56 214 VAL A C 1
ATOM 1596 O O . VAL A 1 214 ? 9.086 -26.969 -23.312 1 84.56 214 VAL A O 1
ATOM 1599 N N . PRO A 1 215 ? 7.047 -26.938 -22.453 1 90.06 215 PRO A N 1
ATOM 1600 C CA . PRO A 1 215 ? 5.84 -26.375 -21.844 1 90.06 215 PRO A CA 1
ATOM 1601 C C . PRO A 1 215 ? 6.121 -25.672 -20.516 1 90.06 215 PRO A C 1
ATOM 1603 O O . PRO A 1 215 ? 7.105 -25.984 -19.844 1 90.06 215 PRO A O 1
ATOM 1606 N N . ALA A 1 216 ? 5.207 -24.828 -20.172 1 89.94 216 ALA A N 1
ATOM 1607 C CA . ALA A 1 216 ? 5.453 -23.906 -19.078 1 89.94 216 ALA A CA 1
ATOM 1608 C C . ALA A 1 216 ? 5.316 -24.594 -17.719 1 89.94 216 ALA A C 1
ATOM 1610 O O . ALA A 1 216 ? 4.48 -25.484 -17.562 1 89.94 216 ALA A O 1
ATOM 1611 N N . VAL A 1 217 ? 6.117 -24.219 -16.797 1 93.38 217 VAL A N 1
ATOM 1612 C CA . VAL A 1 217 ? 5.953 -24.469 -15.367 1 93.38 217 VAL A CA 1
ATOM 1613 C C . VAL A 1 217 ? 5.758 -23.156 -14.625 1 93.38 217 VAL A C 1
ATOM 1615 O O . VAL A 1 217 ? 5.562 -22.109 -15.25 1 93.38 217 VAL A O 1
ATOM 1618 N N . GLY A 1 218 ? 5.738 -23.141 -13.359 1 93.5 218 GLY A N 1
ATOM 1619 C CA . GLY A 1 218 ? 5.609 -21.922 -12.586 1 93.5 218 GLY A CA 1
ATOM 1620 C C . GLY A 1 218 ? 6.91 -21.141 -12.469 1 93.5 218 GLY A C 1
ATOM 1621 O O . GLY A 1 218 ? 7.902 -21.484 -13.109 1 93.5 218 GLY A O 1
ATOM 1622 N N . SER A 1 219 ? 6.906 -20.047 -11.805 1 95.56 219 SER A N 1
ATOM 1623 C CA . SER A 1 219 ? 8.094 -19.281 -11.469 1 95.56 219 SER A CA 1
ATOM 1624 C C . SER A 1 219 ? 9 -20.047 -10.508 1 95.56 219 SER A C 1
ATOM 1626 O O . SER A 1 219 ? 8.625 -21.109 -10.016 1 95.56 219 SER A O 1
ATOM 1628 N N . PRO A 1 220 ? 10.234 -19.531 -10.273 1 94.69 220 PRO A N 1
ATOM 1629 C CA . PRO A 1 220 ? 11.148 -20.25 -9.383 1 94.69 220 PRO A CA 1
ATOM 1630 C C . PRO A 1 220 ? 10.539 -20.547 -8.016 1 94.69 220 PRO A C 1
ATOM 1632 O O . PRO A 1 220 ? 9.836 -19.688 -7.457 1 94.69 220 PRO A O 1
ATOM 1635 N N . VAL A 1 221 ? 10.883 -21.672 -7.477 1 97 221 VAL A N 1
ATOM 1636 C CA . VAL A 1 221 ? 10.242 -22.25 -6.301 1 97 221 VAL A CA 1
ATOM 1637 C C . VAL A 1 221 ? 10.383 -21.297 -5.109 1 97 221 VAL A C 1
ATOM 1639 O O . VAL A 1 221 ? 9.43 -21.078 -4.363 1 97 221 VAL A O 1
ATOM 1642 N N . PHE A 1 222 ? 11.516 -20.688 -4.922 1 97.19 222 PHE A N 1
ATOM 1643 C CA . PHE A 1 222 ? 11.75 -19.812 -3.777 1 97.19 222 PHE A CA 1
ATOM 1644 C C . PHE A 1 222 ? 10.859 -18.578 -3.848 1 97.19 222 PHE A C 1
ATOM 1646 O O . PHE A 1 222 ? 10.414 -18.062 -2.818 1 97.19 222 PHE A O 1
ATOM 1653 N N . GLY A 1 223 ? 10.625 -18.125 -5.043 1 97.5 223 GLY A N 1
ATOM 1654 C CA . GLY A 1 223 ? 9.719 -17 -5.23 1 97.5 223 GLY A CA 1
ATOM 1655 C C . GLY A 1 223 ? 8.266 -17.359 -4.961 1 97.5 223 GLY A C 1
ATOM 1656 O O . GLY A 1 223 ? 7.574 -16.672 -4.219 1 97.5 223 GLY A O 1
ATOM 1657 N N . VAL A 1 224 ? 7.82 -18.484 -5.547 1 98.25 224 VAL A N 1
ATOM 1658 C CA . VAL A 1 224 ? 6.43 -18.922 -5.414 1 98.25 224 VAL A CA 1
ATOM 1659 C C . VAL A 1 224 ? 6.098 -19.156 -3.943 1 98.25 224 VAL A C 1
ATOM 1661 O O . VAL A 1 224 ? 4.988 -18.844 -3.496 1 98.25 224 VAL A O 1
ATOM 1664 N N . GLU A 1 225 ? 7.113 -19.625 -3.148 1 98.31 225 GLU A N 1
ATOM 1665 C CA . GLU A 1 225 ? 6.934 -19.859 -1.72 1 98.31 225 GLU A CA 1
ATOM 1666 C C . GLU A 1 225 ? 6.621 -18.562 -0.982 1 98.31 225 GLU A C 1
ATOM 1668 O O . GLU A 1 225 ? 6.035 -18.578 0.101 1 98.31 225 GLU A O 1
ATOM 1673 N N . GLY A 1 226 ? 6.992 -17.438 -1.556 1 98.19 226 GLY A N 1
ATOM 1674 C CA . GLY A 1 226 ? 6.688 -16.141 -0.959 1 98.19 226 GLY A CA 1
ATOM 1675 C C . GLY A 1 226 ? 5.195 -15.867 -0.863 1 98.19 226 GLY A C 1
ATOM 1676 O O . GLY A 1 226 ? 4.754 -15.125 0.013 1 98.19 226 GLY A O 1
ATOM 1677 N N . TYR A 1 227 ? 4.402 -16.5 -1.706 1 98.69 227 TYR A N 1
ATOM 1678 C CA . TYR A 1 227 ? 2.963 -16.266 -1.755 1 98.69 227 TYR A CA 1
ATOM 1679 C C . TYR A 1 227 ? 2.254 -17 -0.616 1 98.69 227 TYR A C 1
ATOM 1681 O O . TYR A 1 227 ? 1.082 -16.734 -0.338 1 98.69 227 TYR A O 1
ATOM 1689 N N . ARG A 1 228 ? 2.953 -17.953 0.079 1 98.5 228 ARG A N 1
ATOM 1690 C CA . ARG A 1 228 ? 2.359 -18.609 1.24 1 98.5 228 ARG A CA 1
ATOM 1691 C C . ARG A 1 228 ? 1.932 -17.578 2.287 1 98.5 228 ARG A C 1
ATOM 1693 O O . ARG A 1 228 ? 0.929 -17.781 2.979 1 98.5 228 ARG A O 1
ATOM 1700 N N . ALA A 1 229 ? 2.623 -16.484 2.332 1 98.06 229 ALA A N 1
ATOM 1701 C CA . ALA A 1 229 ? 2.396 -15.453 3.336 1 98.06 229 ALA A CA 1
ATOM 1702 C C . ALA A 1 229 ? 0.993 -14.867 3.215 1 98.06 229 ALA A C 1
ATOM 1704 O O . ALA A 1 229 ? 0.408 -14.43 4.207 1 98.06 229 ALA A O 1
ATOM 1705 N N . VAL A 1 230 ? 0.43 -14.852 2.043 1 98.25 230 VAL A N 1
ATOM 1706 C CA . VAL A 1 230 ? -0.885 -14.266 1.812 1 98.25 230 VAL A CA 1
ATOM 1707 C C . VAL A 1 230 ? -1.926 -14.969 2.68 1 98.25 230 VAL A C 1
ATOM 1709 O O . VAL A 1 230 ? -2.664 -14.32 3.426 1 98.25 230 VAL A O 1
ATOM 1712 N N . ALA A 1 231 ? -1.919 -16.25 2.596 1 98.44 231 ALA A N 1
ATOM 1713 C CA . ALA A 1 231 ? -2.895 -17.047 3.346 1 98.44 231 ALA A CA 1
ATOM 1714 C C . ALA A 1 231 ? -2.572 -17.031 4.84 1 98.44 231 ALA A C 1
ATOM 1716 O O . ALA A 1 231 ? -3.473 -16.938 5.672 1 98.44 231 ALA A O 1
ATOM 1717 N N . LEU A 1 232 ? -1.276 -17.156 5.184 1 97.69 232 LEU A N 1
ATOM 1718 C CA . LEU A 1 232 ? -0.884 -17.094 6.59 1 97.69 232 LEU A CA 1
ATOM 1719 C C . LEU A 1 232 ? -1.396 -15.805 7.234 1 97.69 232 LEU A C 1
ATOM 1721 O O . LEU A 1 232 ? -1.92 -15.828 8.352 1 97.69 232 LEU A O 1
ATOM 1725 N N . GLU A 1 233 ? -1.283 -14.797 6.527 1 96.38 233 GLU A N 1
ATOM 1726 C CA . GLU A 1 233 ? -1.646 -13.469 7.027 1 96.38 233 GLU A CA 1
ATOM 1727 C C . GLU A 1 233 ? -3.154 -13.352 7.23 1 96.38 233 GLU A C 1
ATOM 1729 O O . GLU A 1 233 ? -3.611 -12.898 8.281 1 96.38 233 GLU A O 1
ATOM 1734 N N . TRP A 1 234 ? -3.961 -13.734 6.184 1 96.69 234 TRP A N 1
ATOM 1735 C CA . TRP A 1 234 ? -5.391 -13.508 6.355 1 96.69 234 TRP A CA 1
ATOM 1736 C C . TRP A 1 234 ? -5.965 -14.422 7.434 1 96.69 234 TRP A C 1
ATOM 1738 O O . TRP A 1 234 ? -6.906 -14.047 8.133 1 96.69 234 TRP A O 1
ATOM 1748 N N . VAL A 1 235 ? -5.371 -15.617 7.621 1 96.75 235 VAL A N 1
ATOM 1749 C CA . VAL A 1 235 ? -5.805 -16.5 8.695 1 96.75 235 VAL A CA 1
ATOM 1750 C C . VAL A 1 235 ? -5.473 -15.867 10.047 1 96.75 235 VAL A C 1
ATOM 1752 O O . VAL A 1 235 ? -6.305 -15.859 10.961 1 96.75 235 VAL A O 1
ATOM 1755 N N . ALA A 1 236 ? -4.273 -15.344 10.18 1 93.94 236 ALA A N 1
ATOM 1756 C CA . ALA A 1 236 ? -3.867 -14.672 11.414 1 93.94 236 ALA A CA 1
ATOM 1757 C C . ALA A 1 236 ? -4.742 -13.453 11.688 1 93.94 236 ALA A C 1
ATOM 1759 O O . ALA A 1 236 ? -5 -13.109 12.844 1 93.94 236 ALA A O 1
ATOM 1760 N N . GLN A 1 237 ? -5.215 -12.844 10.633 1 92.56 237 GLN A N 1
ATOM 1761 C CA . GLN A 1 237 ? -6.062 -11.664 10.742 1 92.56 237 GLN A CA 1
ATOM 1762 C C . GLN A 1 237 ? -7.5 -12.047 11.078 1 92.56 237 GLN A C 1
ATOM 1764 O O . GLN A 1 237 ? -8.359 -11.18 11.25 1 92.56 237 GLN A O 1
ATOM 1769 N N . GLY A 1 238 ? -7.797 -13.328 11.078 1 93 238 GLY A N 1
ATOM 1770 C CA . GLY A 1 238 ? -9.078 -13.82 11.547 1 93 238 GLY A CA 1
ATOM 1771 C C . GLY A 1 238 ? -10.078 -14.055 10.422 1 93 238 GLY A C 1
ATOM 1772 O O . GLY A 1 238 ? -11.25 -14.336 10.68 1 93 238 GLY A O 1
ATOM 1773 N N . CYS A 1 239 ? -9.648 -13.938 9.188 1 94.12 239 CYS A N 1
ATOM 1774 C CA . CYS A 1 239 ? -10.531 -14.188 8.055 1 94.12 239 CYS A CA 1
ATOM 1775 C C . CYS A 1 239 ? -10.703 -15.68 7.816 1 94.12 239 CYS A C 1
ATOM 1777 O O . CYS A 1 239 ? -9.734 -16.438 7.879 1 94.12 239 CYS A O 1
ATOM 1779 N N . ARG A 1 240 ? -11.938 -16.078 7.594 1 95.88 240 ARG A N 1
ATOM 1780 C CA . ARG A 1 240 ? -12.242 -17.484 7.402 1 95.88 240 ARG A CA 1
ATOM 1781 C C . ARG A 1 240 ? -13.164 -17.688 6.203 1 95.88 240 ARG A C 1
ATOM 1783 O O . ARG A 1 240 ? -14.32 -18.094 6.363 1 95.88 240 ARG A O 1
ATOM 1790 N N . PRO A 1 241 ? -12.711 -17.5 5.043 1 98.38 241 PRO A N 1
ATOM 1791 C CA . PRO A 1 241 ? -13.539 -17.703 3.854 1 98.38 241 PRO A CA 1
ATOM 1792 C C . PRO A 1 241 ? -13.781 -19.188 3.549 1 98.38 241 PRO A C 1
ATOM 1794 O O . PRO A 1 241 ? -12.953 -20.031 3.879 1 98.38 241 PRO A O 1
ATOM 1797 N N . ASP A 1 242 ? -14.898 -19.422 2.887 1 98.81 242 ASP A N 1
ATOM 1798 C CA . ASP A 1 242 ? -15.188 -20.734 2.318 1 98.81 242 ASP A CA 1
ATOM 1799 C C . ASP A 1 242 ? -14.641 -20.859 0.896 1 98.81 242 ASP A C 1
ATOM 1801 O O . ASP A 1 242 ? -14.312 -21.953 0.437 1 98.81 242 ASP A O 1
ATOM 1805 N N . HIS A 1 243 ? -14.609 -19.719 0.255 1 98.94 243 HIS A N 1
ATOM 1806 C CA . HIS A 1 243 ? -14.164 -19.625 -1.132 1 98.94 243 HIS A CA 1
ATOM 1807 C C . HIS A 1 243 ? -13.141 -18.516 -1.308 1 98.94 243 HIS A C 1
ATOM 1809 O O . HIS A 1 243 ? -13.266 -17.453 -0.695 1 98.94 243 HIS A O 1
ATOM 1815 N N . VAL A 1 244 ? -12.156 -18.75 -2.113 1 98.94 244 VAL A N 1
ATOM 1816 C CA . VAL A 1 244 ? -11.172 -17.734 -2.459 1 98.94 244 VAL A CA 1
ATOM 1817 C C . VAL A 1 244 ? -11.125 -17.547 -3.975 1 98.94 244 VAL A C 1
ATOM 1819 O O . VAL A 1 244 ? -10.898 -18.516 -4.711 1 98.94 244 VAL A O 1
ATOM 1822 N N . MET A 1 245 ? -11.383 -16.344 -4.445 1 98.94 245 MET A N 1
ATOM 1823 C CA . MET A 1 245 ? -11.305 -15.984 -5.859 1 98.94 245 MET A CA 1
ATOM 1824 C C . MET A 1 245 ? -9.922 -15.461 -6.219 1 98.94 245 MET A C 1
ATOM 1826 O O . MET A 1 245 ? -9.516 -14.398 -5.742 1 98.94 245 MET A O 1
ATOM 1830 N N . VAL A 1 246 ? -9.211 -16.156 -7.109 1 98.94 246 VAL A N 1
ATOM 1831 C CA . VAL A 1 246 ? -7.832 -15.797 -7.426 1 98.94 246 VAL A CA 1
ATOM 1832 C C . VAL A 1 246 ? -7.695 -15.547 -8.922 1 98.94 246 VAL A C 1
ATOM 1834 O O . VAL A 1 246 ? -7.75 -16.484 -9.727 1 98.94 246 VAL A O 1
ATOM 1837 N N . PRO A 1 247 ? -7.508 -14.25 -9.336 1 98.75 247 PRO A N 1
ATOM 1838 C CA . PRO A 1 247 ? -7.109 -14.047 -10.727 1 98.75 247 PRO A CA 1
ATOM 1839 C C . PRO A 1 247 ? -5.867 -14.852 -11.109 1 98.75 247 PRO A C 1
ATOM 1841 O O . PRO A 1 247 ? -4.852 -14.797 -10.406 1 98.75 247 PRO A O 1
ATOM 1844 N N . THR A 1 248 ? -5.941 -15.609 -12.258 1 98.38 248 THR A N 1
ATOM 1845 C CA . THR A 1 248 ? -4.906 -16.625 -12.43 1 98.38 248 THR A CA 1
ATOM 1846 C C . THR A 1 248 ? -4.391 -16.625 -13.867 1 98.38 248 THR A C 1
ATOM 1848 O O . THR A 1 248 ? -5.176 -16.672 -14.812 1 98.38 248 THR A O 1
ATOM 1851 N N . ALA A 1 249 ? -3.082 -16.516 -13.969 1 94.69 249 ALA A N 1
ATOM 1852 C CA . ALA A 1 249 ? -2.379 -16.844 -15.203 1 94.69 249 ALA A CA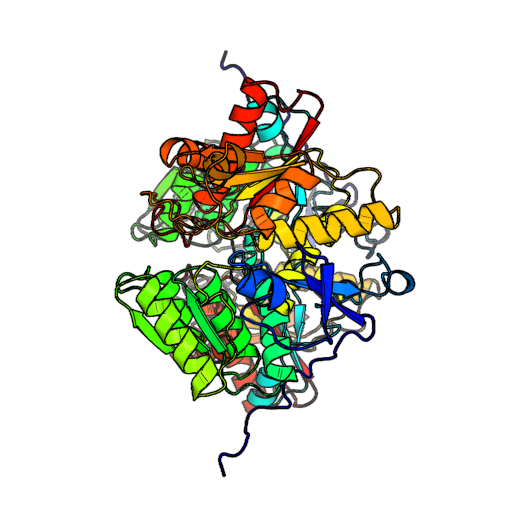 1
ATOM 1853 C C . ALA A 1 249 ? -1.713 -18.219 -15.109 1 94.69 249 ALA A C 1
ATOM 1855 O O . ALA A 1 249 ? -2.371 -19.25 -15.281 1 94.69 249 ALA A O 1
ATOM 1856 N N . ARG A 1 250 ? -0.459 -18.266 -14.609 1 93.88 250 ARG A N 1
ATOM 1857 C CA . ARG A 1 250 ? 0.231 -19.547 -14.516 1 93.88 250 ARG A CA 1
ATOM 1858 C C . ARG A 1 250 ? 0.029 -20.188 -13.148 1 93.88 250 ARG A C 1
ATOM 1860 O O . ARG A 1 250 ? 0.443 -21.328 -12.914 1 93.88 250 ARG A O 1
ATOM 1867 N N . GLY A 1 251 ? -0.539 -19.484 -12.227 1 97.81 251 GLY A N 1
ATOM 1868 C CA . GLY A 1 251 ? -1.031 -20.078 -11 1 97.81 251 GLY A CA 1
ATOM 1869 C C . GLY A 1 251 ? -0.033 -20.016 -9.859 1 97.81 251 GLY A C 1
ATOM 1870 O O . GLY A 1 251 ? -0.135 -20.766 -8.891 1 97.81 251 GLY A O 1
ATOM 1871 N N . ASP A 1 252 ? 0.964 -19.094 -9.945 1 98.25 252 ASP A N 1
ATOM 1872 C CA . ASP A 1 252 ? 1.95 -18.984 -8.875 1 98.25 252 ASP A CA 1
ATOM 1873 C C . ASP A 1 252 ? 1.29 -18.562 -7.562 1 98.25 252 ASP A C 1
ATOM 1875 O O . ASP A 1 252 ? 1.513 -19.188 -6.523 1 98.25 252 ASP A O 1
ATOM 1879 N N . LEU A 1 253 ? 0.486 -17.531 -7.609 1 98.81 253 LEU A N 1
ATOM 1880 C CA . LEU A 1 253 ? -0.227 -17.078 -6.422 1 98.81 253 LEU A CA 1
ATOM 1881 C C . LEU A 1 253 ? -1.18 -18.156 -5.914 1 98.81 253 LEU A C 1
ATOM 1883 O O . LEU A 1 253 ? -1.249 -18.406 -4.707 1 98.81 253 LEU A O 1
ATOM 1887 N N . LEU A 1 254 ? -1.835 -18.766 -6.812 1 98.88 254 LEU A N 1
ATOM 1888 C CA . LEU A 1 254 ? -2.791 -19.812 -6.496 1 98.88 254 LEU A CA 1
ATOM 1889 C C . LEU A 1 254 ? -2.115 -20.953 -5.738 1 98.88 254 LEU A C 1
ATOM 1891 O O . LEU A 1 254 ? -2.627 -21.422 -4.715 1 98.88 254 LEU A O 1
ATOM 1895 N N . TRP A 1 255 ? -1.033 -21.359 -6.215 1 98.88 255 TRP A N 1
ATOM 1896 C CA . TRP A 1 255 ? -0.326 -22.469 -5.594 1 98.88 255 TRP A CA 1
ATOM 1897 C C . TRP A 1 255 ? 0.208 -22.078 -4.223 1 98.88 255 TRP A C 1
ATOM 1899 O O . TRP A 1 255 ? 0.129 -22.859 -3.27 1 98.88 255 TRP A O 1
ATOM 1909 N N . GLY A 1 256 ? 0.854 -20.891 -4.137 1 98.81 256 GLY A N 1
ATOM 1910 C CA . GLY A 1 256 ? 1.329 -20.422 -2.844 1 98.81 256 GLY A CA 1
ATOM 1911 C C . GLY A 1 256 ? 0.247 -20.406 -1.782 1 98.81 256 GLY A C 1
ATOM 1912 O O . GLY A 1 256 ? 0.467 -20.859 -0.656 1 98.81 256 GLY A O 1
ATOM 1913 N N . ILE A 1 257 ? -0.893 -19.922 -2.156 1 98.88 257 ILE A N 1
ATOM 1914 C CA . ILE A 1 257 ? -2.035 -19.891 -1.249 1 98.88 257 ILE A CA 1
ATOM 1915 C C . ILE A 1 257 ? -2.438 -21.312 -0.859 1 98.88 257 ILE A C 1
ATOM 1917 O O . ILE A 1 257 ? -2.58 -21.609 0.326 1 98.88 257 ILE A O 1
ATOM 1921 N N . TYR A 1 258 ? -2.543 -22.172 -1.805 1 98.88 258 TYR A N 1
ATOM 1922 C CA . TYR A 1 258 ? -2.957 -23.562 -1.565 1 98.88 258 TYR A CA 1
ATOM 1923 C C . TYR A 1 258 ? -1.997 -24.25 -0.61 1 98.88 258 TYR A C 1
ATOM 1925 O O . TYR A 1 258 ? -2.426 -24.891 0.355 1 98.88 258 TYR A O 1
ATOM 1933 N N . SER A 1 259 ? -0.73 -24.141 -0.945 1 98.62 259 SER A N 1
ATOM 1934 C CA . SER A 1 259 ? 0.272 -24.859 -0.168 1 98.62 259 SER A CA 1
ATOM 1935 C C . SER A 1 259 ? 0.263 -24.422 1.291 1 98.62 259 SER A C 1
ATOM 1937 O O . SER A 1 259 ? 0.383 -25.25 2.197 1 98.62 259 SER A O 1
ATOM 1939 N N . ALA A 1 260 ? 0.113 -23.125 1.534 1 98.56 260 ALA A N 1
ATOM 1940 C CA . ALA A 1 260 ? 0.032 -22.625 2.902 1 98.56 260 ALA A CA 1
ATOM 1941 C C . ALA A 1 260 ? -1.216 -23.156 3.607 1 98.56 260 ALA A C 1
ATOM 1943 O O . ALA A 1 260 ? -1.146 -23.594 4.754 1 98.56 260 ALA A O 1
ATOM 1944 N N . LEU A 1 261 ? -2.334 -23.109 2.926 1 98.69 261 LEU A N 1
ATOM 1945 C CA . LEU A 1 261 ? -3.596 -23.547 3.508 1 98.69 261 LEU A CA 1
ATOM 1946 C C . LEU A 1 261 ? -3.553 -25.031 3.826 1 98.69 261 LEU A C 1
ATOM 1948 O O . LEU A 1 261 ? -4.027 -25.469 4.883 1 98.69 261 LEU A O 1
ATOM 1952 N N . ARG A 1 262 ? -3.047 -25.75 2.9 1 98.5 262 ARG A N 1
ATOM 1953 C CA . ARG A 1 262 ? -2.893 -27.188 3.113 1 98.5 262 ARG A CA 1
ATOM 1954 C C . ARG A 1 262 ? -2.127 -27.469 4.402 1 98.5 262 ARG A C 1
ATOM 1956 O O . ARG A 1 262 ? -2.562 -28.281 5.227 1 98.5 262 ARG A O 1
ATOM 1963 N N . ASP A 1 263 ? -0.987 -26.828 4.57 1 98.06 263 ASP A N 1
ATOM 1964 C CA . ASP A 1 263 ? -0.154 -27.062 5.746 1 98.06 263 ASP A CA 1
ATOM 1965 C C . ASP A 1 263 ? -0.842 -26.562 7.016 1 98.06 263 ASP A C 1
ATOM 1967 O O . ASP A 1 263 ? -0.713 -27.172 8.078 1 98.06 263 ASP A O 1
ATOM 1971 N N . LEU A 1 264 ? -1.554 -25.453 6.934 1 98.19 264 LEU A N 1
ATOM 1972 C CA . LEU A 1 264 ? -2.295 -24.938 8.078 1 98.19 264 LEU A CA 1
ATOM 1973 C C . LEU A 1 264 ? -3.348 -25.938 8.539 1 98.19 264 LEU A C 1
ATOM 1975 O O . LEU A 1 264 ? -3.545 -26.125 9.742 1 98.19 264 LEU A O 1
ATOM 1979 N N . VAL A 1 265 ? -4.043 -26.562 7.594 1 98.12 265 VAL A N 1
ATOM 1980 C CA . VAL A 1 265 ? -5.043 -27.578 7.922 1 98.12 265 VAL A CA 1
ATOM 1981 C C . VAL A 1 265 ? -4.359 -28.797 8.539 1 98.12 265 VAL A C 1
ATOM 1983 O O . VAL A 1 265 ? -4.797 -29.297 9.578 1 98.12 265 VAL A O 1
ATOM 1986 N N . THR A 1 266 ? -3.303 -29.234 7.918 1 97.5 266 THR A N 1
ATOM 1987 C CA . THR A 1 266 ? -2.568 -30.406 8.375 1 97.5 266 THR A CA 1
ATOM 1988 C C . THR A 1 266 ? -2.09 -30.234 9.812 1 97.5 266 THR A C 1
ATOM 1990 O O . THR A 1 266 ? -2.123 -31.172 10.609 1 97.5 266 THR A O 1
ATOM 1993 N N . LEU A 1 267 ? -1.7 -29.047 10.141 1 97.06 267 LEU A N 1
ATOM 1994 C CA . LEU A 1 267 ? -1.118 -28.766 11.445 1 97.06 267 LEU A CA 1
ATOM 1995 C C . LEU A 1 267 ? -2.193 -28.328 12.445 1 97.06 267 LEU A C 1
ATOM 1997 O O . LEU A 1 267 ? -1.891 -28.016 13.594 1 97.06 267 LEU A O 1
ATOM 2001 N N . GLY A 1 268 ? -3.416 -28.156 12.031 1 96.62 268 GLY A N 1
ATOM 2002 C CA . GLY A 1 268 ? -4.543 -27.969 12.93 1 96.62 268 GLY A CA 1
ATOM 2003 C C . GLY A 1 268 ? -4.867 -26.5 13.164 1 96.62 268 GLY A C 1
ATOM 2004 O O . GLY A 1 268 ? -5.645 -26.172 14.062 1 96.62 268 GLY A O 1
ATOM 2005 N N . HIS A 1 269 ? -4.277 -25.609 12.344 1 95.75 269 HIS A N 1
ATOM 2006 C CA . HIS A 1 269 ? -4.527 -24.188 12.523 1 95.75 269 HIS A CA 1
ATOM 2007 C C . HIS A 1 269 ? -5.797 -23.75 11.789 1 95.75 269 HIS A C 1
ATOM 2009 O O . HIS A 1 269 ? -6.328 -22.672 12.047 1 95.75 269 HIS A O 1
ATOM 2015 N N . LEU A 1 270 ? -6.293 -24.531 10.844 1 96.38 270 LEU A N 1
ATOM 2016 C CA . LEU A 1 270 ? -7.527 -24.328 10.094 1 96.38 270 LEU A CA 1
ATOM 2017 C C . LEU A 1 270 ? -8.352 -25.609 10.055 1 96.38 270 LEU A C 1
ATOM 2019 O O . LEU A 1 270 ? -7.805 -26.703 9.875 1 96.38 270 LEU A O 1
ATOM 2023 N N . PRO A 1 271 ? -9.641 -25.484 10.211 1 96.56 271 PRO A N 1
ATOM 2024 C CA . PRO A 1 271 ? -10.461 -26.703 10.266 1 96.56 271 PRO A CA 1
ATOM 2025 C C . PRO A 1 271 ? -10.672 -27.328 8.891 1 96.56 271 PRO A C 1
ATOM 2027 O O . PRO A 1 271 ? -10.891 -28.547 8.789 1 96.56 271 PRO A O 1
ATOM 2030 N N . LYS A 1 272 ? -10.711 -26.5 7.895 1 97.5 272 LYS A N 1
ATOM 2031 C CA . LYS A 1 272 ? -10.922 -27.016 6.543 1 97.5 272 LYS A CA 1
ATOM 2032 C C . LYS A 1 272 ? -10.25 -26.109 5.508 1 97.5 272 LYS A C 1
ATOM 2034 O O . LYS A 1 272 ? -9.977 -24.938 5.777 1 97.5 272 LYS A O 1
ATOM 2039 N N . LEU A 1 273 ? -10.023 -26.672 4.367 1 98.25 273 LEU A N 1
ATOM 2040 C CA . LEU A 1 273 ? -9.461 -25.969 3.223 1 98.25 273 LEU A CA 1
ATOM 2041 C C . LEU A 1 273 ? -10.547 -25.219 2.455 1 98.25 273 LEU A C 1
ATOM 2043 O O . LEU A 1 273 ? -11.531 -25.828 2.025 1 98.25 273 LEU A O 1
ATOM 2047 N N . PRO A 1 274 ? -10.438 -23.922 2.354 1 98.75 274 PRO A N 1
ATOM 2048 C CA . PRO A 1 274 ? -11.375 -23.234 1.454 1 98.75 274 PRO A CA 1
ATOM 2049 C C . PRO A 1 274 ? -11.25 -23.719 0.007 1 98.75 274 PRO A C 1
ATOM 2051 O O . PRO A 1 274 ? -10.18 -24.156 -0.407 1 98.75 274 PRO A O 1
ATOM 2054 N N . ARG A 1 275 ? -12.289 -23.562 -0.71 1 98.88 275 ARG A N 1
ATOM 2055 C CA . ARG A 1 275 ? -12.25 -23.875 -2.137 1 98.88 275 ARG A CA 1
ATOM 2056 C C . ARG A 1 275 ? -11.594 -22.734 -2.92 1 98.88 275 ARG A C 1
ATOM 2058 O O . ARG A 1 275 ? -11.945 -21.578 -2.746 1 98.88 275 ARG A O 1
ATOM 2065 N N . LEU A 1 276 ? -10.633 -23.078 -3.701 1 98.94 276 LEU A N 1
ATOM 2066 C CA . LEU A 1 276 ? -9.922 -22.094 -4.504 1 98.94 276 LEU A CA 1
ATOM 2067 C C . LEU A 1 276 ? -10.453 -22.062 -5.93 1 98.94 276 LEU A C 1
ATOM 2069 O O . LEU A 1 276 ? -10.578 -23.109 -6.574 1 98.94 276 LEU A O 1
ATOM 2073 N N . TRP A 1 277 ? -10.781 -20.922 -6.387 1 98.94 277 TRP A N 1
ATOM 2074 C CA . TRP A 1 277 ? -11.273 -20.719 -7.746 1 98.94 277 TRP A CA 1
ATOM 2075 C C . TRP A 1 277 ? -10.281 -19.906 -8.57 1 98.94 277 TRP A C 1
ATOM 2077 O O . TRP A 1 277 ? -9.93 -18.781 -8.203 1 98.94 277 TRP A O 1
ATOM 2087 N N . ALA A 1 278 ? -9.82 -20.484 -9.625 1 98.94 278 ALA A N 1
ATOM 2088 C CA . ALA A 1 278 ? -8.984 -19.766 -10.586 1 98.94 278 ALA A CA 1
ATOM 2089 C C . ALA A 1 278 ? -9.836 -18.984 -11.578 1 98.94 278 ALA A C 1
ATOM 2091 O O . ALA A 1 278 ? -10.617 -19.562 -12.336 1 98.94 278 ALA A O 1
ATOM 2092 N N . ILE A 1 279 ? -9.672 -17.688 -11.57 1 98.94 279 ILE A N 1
ATOM 2093 C CA . ILE A 1 279 ? -10.438 -16.844 -12.477 1 98.94 279 ILE A CA 1
ATOM 2094 C C . ILE A 1 279 ? -9.602 -16.531 -13.719 1 98.94 279 ILE A C 1
ATOM 2096 O O . ILE A 1 279 ? -8.5 -16 -13.617 1 98.94 279 ILE A O 1
ATOM 2100 N N . GLU A 1 280 ? -10.094 -16.891 -14.867 1 98.81 280 GLU A N 1
ATOM 2101 C CA . GLU A 1 280 ? -9.383 -16.703 -16.125 1 98.81 280 GLU A CA 1
ATOM 2102 C C . GLU A 1 280 ? -10.211 -15.898 -17.125 1 98.81 280 GLU A C 1
ATOM 2104 O O . GLU A 1 280 ? -11.438 -16 -17.141 1 98.81 280 GLU A O 1
ATOM 2109 N N . PRO A 1 281 ? -9.578 -15.055 -17.938 1 98.56 281 PRO A N 1
ATOM 2110 C CA . PRO A 1 281 ? -10.32 -14.172 -18.844 1 98.56 281 PRO A CA 1
ATOM 2111 C C . PRO A 1 281 ? -10.898 -14.906 -20.047 1 98.56 281 PRO A C 1
ATOM 2113 O O . PRO A 1 281 ? -11.812 -14.398 -20.703 1 98.56 281 PRO A O 1
ATOM 2116 N N . PHE A 1 282 ? -10.32 -15.969 -20.484 1 98.5 282 PHE A N 1
ATOM 2117 C CA . PHE A 1 282 ? -10.766 -16.859 -21.547 1 98.5 282 PHE A CA 1
ATOM 2118 C C . PHE A 1 282 ? -10.43 -18.312 -21.219 1 98.5 282 PHE A C 1
ATOM 2120 O O . PHE A 1 282 ? -9.586 -18.578 -20.344 1 98.5 282 PHE A O 1
ATOM 2127 N N . PRO A 1 283 ? -11.039 -19.266 -21.797 1 98.38 283 PRO A N 1
ATOM 2128 C CA . PRO A 1 283 ? -10.93 -20.656 -21.359 1 98.38 283 PRO A CA 1
ATOM 2129 C C . PRO A 1 283 ? -9.531 -21.234 -21.562 1 98.38 283 PRO A C 1
ATOM 2131 O O . PRO A 1 283 ? -9.023 -21.25 -22.688 1 98.38 283 PRO A O 1
ATOM 2134 N N . ARG A 1 284 ? -8.93 -21.656 -20.516 1 98.31 284 ARG A N 1
ATOM 2135 C CA . ARG A 1 284 ? -7.668 -22.391 -20.516 1 98.31 284 ARG A CA 1
ATOM 2136 C C . ARG A 1 284 ? -7.715 -23.562 -19.531 1 98.31 284 ARG A C 1
ATOM 2138 O O . ARG A 1 284 ? -7.973 -24.703 -19.922 1 98.31 284 ARG A O 1
ATOM 2145 N N . LEU A 1 285 ? -7.66 -23.141 -18.25 1 98.62 285 LEU A N 1
ATOM 2146 C CA . LEU A 1 285 ? -7.742 -24.156 -17.203 1 98.62 285 LEU A CA 1
ATOM 2147 C C . LEU A 1 285 ? -9.086 -24.875 -17.234 1 98.62 285 LEU A C 1
ATOM 2149 O O . LEU A 1 285 ? -9.164 -26.078 -16.984 1 98.62 285 LEU A O 1
ATOM 2153 N N . SER A 1 286 ? -10.148 -24.125 -17.516 1 98.69 286 SER A N 1
ATOM 2154 C CA . SER A 1 286 ? -11.469 -24.719 -17.641 1 98.69 286 SER A CA 1
ATOM 2155 C C . SER A 1 286 ? -11.492 -25.797 -18.719 1 98.69 286 SER A C 1
ATOM 2157 O O . SER A 1 286 ? -12.125 -26.844 -18.562 1 98.69 286 SER A O 1
ATOM 2159 N N . ARG A 1 287 ? -10.82 -25.578 -19.797 1 98.62 287 ARG A N 1
ATOM 2160 C CA . ARG A 1 287 ? -10.734 -26.578 -20.859 1 98.62 287 ARG A CA 1
ATOM 2161 C C . ARG A 1 287 ? -9.938 -27.797 -20.406 1 98.62 287 ARG A C 1
ATOM 2163 O O . ARG A 1 287 ? -10.289 -28.922 -20.734 1 98.62 287 ARG A O 1
ATOM 2170 N N . VAL A 1 288 ? -8.898 -27.516 -19.734 1 98.56 288 VAL A N 1
ATOM 2171 C CA . VAL A 1 288 ? -8.078 -28.609 -19.219 1 98.56 288 VAL A CA 1
ATOM 2172 C C . VAL A 1 288 ? -8.883 -29.469 -18.25 1 98.56 288 VAL A C 1
ATOM 2174 O O . VAL A 1 288 ? -8.844 -30.688 -18.312 1 98.56 288 VAL A O 1
ATOM 2177 N N . LEU A 1 289 ? -9.594 -28.844 -17.344 1 98.56 289 LEU A N 1
ATOM 2178 C CA . LEU A 1 289 ? -10.414 -29.547 -16.375 1 98.56 289 LEU A CA 1
ATOM 2179 C C . LEU A 1 289 ? -11.516 -30.344 -17.062 1 98.56 289 LEU A C 1
ATOM 2181 O O . LEU A 1 289 ? -12.008 -31.344 -16.516 1 98.56 289 LEU A O 1
ATOM 2185 N N . ALA A 1 290 ? -11.82 -29.938 -18.281 1 98.19 290 ALA A N 1
ATOM 2186 C CA . ALA A 1 290 ? -12.844 -30.625 -19.062 1 98.19 290 ALA A CA 1
ATOM 2187 C C . ALA A 1 290 ? -12.227 -31.719 -19.938 1 98.19 290 ALA A C 1
ATOM 2189 O O . ALA A 1 290 ? -12.938 -32.406 -20.656 1 98.19 290 ALA A O 1
ATOM 2190 N N . GLY A 1 291 ? -10.898 -31.812 -19.969 1 97.81 291 GLY A N 1
ATOM 2191 C CA . GLY A 1 291 ? -10.328 -32.969 -20.641 1 97.81 291 GLY A CA 1
ATOM 2192 C C . GLY A 1 291 ? -9.25 -32.625 -21.641 1 97.81 291 GLY A C 1
ATOM 2193 O O . GLY A 1 291 ? -8.57 -33.5 -22.172 1 97.81 291 GLY A O 1
ATOM 2194 N N . ALA A 1 292 ? -9.055 -31.312 -21.953 1 97.88 292 ALA A N 1
ATOM 2195 C CA . ALA A 1 292 ? -8.008 -30.922 -22.891 1 97.88 292 ALA A CA 1
ATOM 2196 C C . ALA A 1 292 ? -6.625 -31.172 -22.297 1 97.88 292 ALA A C 1
ATOM 2198 O O . ALA A 1 292 ? -6.43 -31.094 -21.094 1 97.88 292 ALA A O 1
ATOM 2199 N N . PRO A 1 293 ? -5.684 -31.484 -23.188 1 96.44 293 PRO A N 1
ATOM 2200 C CA . PRO A 1 293 ? -4.324 -31.688 -22.672 1 96.44 293 PRO A CA 1
ATOM 2201 C C . PRO A 1 293 ? -3.738 -30.438 -22.031 1 96.44 293 PRO A C 1
ATOM 2203 O O . PRO A 1 293 ? -3.783 -29.359 -22.625 1 96.44 293 PRO A O 1
ATOM 2206 N N . GLN A 1 294 ? -3.168 -30.547 -20.891 1 96.38 294 GLN A N 1
ATOM 2207 C CA . GLN A 1 294 ? -2.623 -29.438 -20.109 1 96.38 294 GLN A CA 1
ATOM 2208 C C . GLN A 1 294 ? -1.525 -28.719 -20.875 1 96.38 294 GLN A C 1
ATOM 2210 O O . GLN A 1 294 ? -1.368 -27.5 -20.75 1 96.38 294 GLN A O 1
ATOM 2215 N N . GLN A 1 295 ? -0.801 -29.422 -21.734 1 93.69 295 GLN A N 1
ATOM 2216 C CA . GLN A 1 295 ? 0.38 -28.875 -22.406 1 93.69 295 GLN A CA 1
ATOM 2217 C C . GLN A 1 295 ? -0.001 -28.125 -23.672 1 93.69 295 GLN A C 1
ATOM 2219 O O . GLN A 1 295 ? 0.859 -27.531 -24.328 1 93.69 295 GLN A O 1
ATOM 2224 N N . SER A 1 296 ? -1.241 -27.984 -23.953 1 93.88 296 SER A N 1
ATOM 2225 C CA . SER A 1 296 ? -1.7 -27.266 -25.141 1 93.88 296 SER A CA 1
ATOM 2226 C C . SER A 1 296 ? -1.538 -25.766 -24.969 1 93.88 296 SER A C 1
ATOM 2228 O O . SER A 1 296 ? -1.24 -25.281 -23.859 1 93.88 296 SER A O 1
ATOM 2230 N N . ASP A 1 297 ? -1.581 -25.062 -26.078 1 93.06 297 ASP A N 1
ATOM 2231 C CA . ASP A 1 297 ? -1.7 -23.609 -26.094 1 93.06 297 ASP A CA 1
ATOM 2232 C C . ASP A 1 297 ? -3.16 -23.172 -26.203 1 93.06 297 ASP A C 1
ATOM 2234 O O . ASP A 1 297 ? -3.924 -23.75 -26.984 1 93.06 297 ASP A O 1
ATOM 2238 N N . PHE A 1 298 ? -3.541 -22.234 -25.391 1 95.94 298 PHE A N 1
ATOM 2239 C CA . PHE A 1 298 ? -4.918 -21.75 -25.375 1 95.94 298 PHE A CA 1
ATOM 2240 C C . PHE A 1 298 ? -4.977 -20.266 -25.672 1 95.94 298 PHE A C 1
ATOM 2242 O O . PHE A 1 298 ? -5.133 -19.438 -24.75 1 95.94 298 PHE A O 1
ATOM 2249 N N . PRO A 1 299 ? -4.871 -19.875 -26.891 1 94 299 PRO A N 1
ATOM 2250 C CA . PRO A 1 299 ? -4.848 -18.453 -27.234 1 94 299 PRO A CA 1
ATOM 2251 C C . PRO A 1 299 ? -6.176 -17.75 -26.953 1 94 299 PRO A C 1
ATOM 2253 O O . PRO A 1 299 ? -7.23 -18.391 -26.984 1 94 299 PRO A O 1
ATOM 2256 N N . GLY A 1 300 ? -6.141 -16.516 -26.625 1 94.75 300 GLY A N 1
ATOM 2257 C CA . GLY A 1 300 ? -7.285 -15.641 -26.406 1 94.75 300 GLY A CA 1
ATOM 2258 C C . GLY A 1 300 ? -6.91 -14.172 -26.375 1 94.75 300 GLY A C 1
ATOM 2259 O O . GLY A 1 300 ? -5.727 -13.828 -26.391 1 94.75 300 GLY A O 1
ATOM 2260 N N . THR A 1 301 ? -7.941 -13.312 -26.469 1 94.56 301 THR A N 1
ATOM 2261 C CA . THR A 1 301 ? -7.766 -11.867 -26.406 1 94.56 301 THR A CA 1
ATOM 2262 C C . THR A 1 301 ? -8.461 -11.297 -25.172 1 94.56 301 THR A C 1
ATOM 2264 O O . THR A 1 301 ? -9.602 -11.648 -24.875 1 94.56 301 THR A O 1
ATOM 2267 N N . THR A 1 302 ? -7.75 -10.484 -24.469 1 95.94 302 THR A N 1
ATOM 2268 C CA . THR A 1 302 ? -8.32 -9.891 -23.25 1 95.94 302 THR A CA 1
ATOM 2269 C C . THR A 1 302 ? -7.609 -8.594 -22.906 1 95.94 302 THR A C 1
ATOM 2271 O O . THR A 1 302 ? -6.465 -8.375 -23.297 1 95.94 302 THR A O 1
ATOM 2274 N N . GLN A 1 303 ? -8.352 -7.703 -22.188 1 94.62 303 GLN A N 1
ATOM 2275 C CA . GLN A 1 303 ? -7.77 -6.492 -21.609 1 94.62 303 GLN A CA 1
ATOM 2276 C C . GLN A 1 303 ? -7.254 -6.742 -20.203 1 94.62 303 GLN A C 1
ATOM 2278 O O . GLN A 1 303 ? -6.625 -5.871 -19.609 1 94.62 303 GLN A O 1
ATOM 2283 N N . GLN A 1 304 ? -7.535 -7.93 -19.688 1 95.12 304 GLN A N 1
ATOM 2284 C CA . GLN A 1 304 ? -6.996 -8.336 -18.391 1 95.12 304 GLN A CA 1
ATOM 2285 C C . GLN A 1 304 ? -5.535 -8.758 -18.516 1 95.12 304 GLN A C 1
ATOM 2287 O O . GLN A 1 304 ? -5.207 -9.938 -18.391 1 95.12 304 GLN A O 1
ATOM 2292 N N . PHE A 1 305 ? -4.742 -7.828 -18.578 1 88.69 305 PHE A N 1
ATOM 2293 C CA . PHE A 1 305 ? -3.377 -7.957 -19.078 1 88.69 305 PHE A CA 1
ATOM 2294 C C . PHE A 1 305 ? -2.557 -8.875 -18.188 1 88.69 305 PHE A C 1
ATOM 2296 O O . PHE A 1 305 ? -1.764 -9.688 -18.672 1 88.69 305 PHE A O 1
ATOM 2303 N N . SER A 1 306 ? -2.766 -8.852 -16.906 1 91.94 306 SER A N 1
ATOM 2304 C CA . SER A 1 306 ? -1.936 -9.578 -15.945 1 91.94 306 SER A CA 1
ATOM 2305 C C . SER A 1 306 ? -2.246 -11.07 -15.969 1 91.94 306 SER A C 1
ATOM 2307 O O . SER A 1 306 ? -1.479 -11.875 -15.438 1 91.94 306 SER A O 1
ATOM 2309 N N . THR A 1 307 ? -3.334 -11.461 -16.562 1 95.44 307 THR A N 1
ATOM 2310 C CA . THR A 1 307 ? -3.719 -12.867 -16.609 1 95.44 307 THR A CA 1
ATOM 2311 C C . THR A 1 307 ? -3.906 -13.336 -18.047 1 95.44 307 THR A C 1
ATOM 2313 O O . THR A 1 307 ? -4.645 -14.289 -18.312 1 95.44 307 THR A O 1
ATOM 2316 N N . ALA A 1 308 ? -3.207 -12.766 -18.953 1 92.25 308 ALA A N 1
ATOM 2317 C CA . ALA A 1 308 ? -3.48 -12.953 -20.375 1 92.25 308 ALA A CA 1
ATOM 2318 C C . ALA A 1 308 ? -2.672 -14.125 -20.938 1 92.25 308 ALA A C 1
ATOM 2320 O O . ALA A 1 308 ? -2.771 -14.438 -22.125 1 92.25 308 ALA A O 1
ATOM 2321 N N . GLY A 1 309 ? -1.925 -14.82 -20.203 1 89.44 309 GLY A N 1
ATOM 2322 C CA . GLY A 1 309 ? -1.146 -15.938 -20.719 1 89.44 309 GLY A CA 1
ATOM 2323 C C . GLY A 1 309 ? -2.004 -17.047 -21.297 1 89.44 309 GLY A C 1
ATOM 2324 O O . GLY A 1 309 ? -3.158 -17.219 -20.906 1 89.44 309 GLY A O 1
ATOM 2325 N N . SER A 1 310 ? -1.386 -17.906 -22.125 1 93.19 310 SER A N 1
ATOM 2326 C CA . SER A 1 310 ? -2.168 -18.875 -22.875 1 93.19 310 SER A CA 1
ATOM 2327 C C . SER A 1 310 ? -1.882 -20.297 -22.406 1 93.19 310 SER A C 1
ATOM 2329 O O . SER A 1 310 ? -2.297 -21.266 -23.047 1 93.19 310 SER A O 1
ATOM 2331 N N . THR A 1 311 ? -1.173 -20.406 -21.312 1 93.88 311 THR A N 1
ATOM 2332 C CA . THR A 1 311 ? -0.735 -21.734 -20.906 1 93.88 311 THR A CA 1
ATOM 2333 C C . THR A 1 311 ? -1.39 -22.125 -19.594 1 93.88 311 THR A C 1
ATOM 2335 O O . THR A 1 311 ? -1.95 -21.281 -18.891 1 93.88 311 THR A O 1
ATOM 2338 N N . VAL A 1 312 ? -1.397 -23.375 -19.312 1 97.06 312 VAL A N 1
ATOM 2339 C CA . VAL A 1 312 ? -1.857 -23.953 -18.047 1 97.06 312 VAL A CA 1
ATOM 2340 C C . VAL A 1 312 ? -0.743 -24.781 -17.422 1 97.06 312 VAL A C 1
ATOM 2342 O O . VAL A 1 312 ? -0.083 -25.562 -18.109 1 97.06 312 VAL A O 1
ATOM 2345 N N . THR A 1 313 ? -0.549 -24.609 -16.188 1 97.5 313 THR A N 1
ATOM 2346 C CA . THR A 1 313 ? 0.489 -25.344 -15.492 1 97.5 313 THR A CA 1
ATOM 2347 C C . THR A 1 313 ? -0.127 -26.406 -14.586 1 97.5 313 THR A C 1
ATOM 2349 O O . THR A 1 313 ? -1.319 -26.359 -14.273 1 97.5 313 THR A O 1
ATOM 2352 N N . ALA A 1 314 ? 0.732 -27.375 -14.141 1 97.81 314 ALA A N 1
ATOM 2353 C CA . ALA A 1 314 ? 0.286 -28.406 -13.219 1 97.81 314 ALA A CA 1
ATOM 2354 C C . ALA A 1 314 ? -0.172 -27.812 -11.891 1 97.81 314 ALA A C 1
ATOM 2356 O O . ALA A 1 314 ? -1.105 -28.328 -11.266 1 97.81 314 ALA A O 1
ATOM 2357 N N . GLN A 1 315 ? 0.444 -26.766 -11.445 1 98.25 315 GLN A N 1
ATOM 2358 C CA . GLN A 1 315 ? 0.112 -26.172 -10.148 1 98.25 315 GLN A CA 1
ATOM 2359 C C . GLN A 1 315 ? -1.295 -25.594 -10.156 1 98.25 315 GLN A C 1
ATOM 2361 O O . GLN A 1 315 ? -1.988 -25.609 -9.141 1 98.25 315 GLN A O 1
ATOM 2366 N N . GLN A 1 316 ? -1.752 -25.078 -11.281 1 98.31 316 GLN A N 1
ATOM 2367 C CA . GLN A 1 316 ? -3.135 -24.625 -11.391 1 98.31 316 GLN A CA 1
ATOM 2368 C C . GLN A 1 316 ? -4.109 -25.781 -11.164 1 98.31 316 GLN A C 1
ATOM 2370 O O . GLN A 1 316 ? -5.035 -25.672 -10.359 1 98.31 316 GLN A O 1
ATOM 2375 N N . VAL A 1 317 ? -3.832 -26.797 -11.906 1 98.62 317 VAL A N 1
ATOM 2376 C CA . VAL A 1 317 ? -4.719 -27.953 -11.906 1 98.62 317 VAL A CA 1
ATOM 2377 C C . VAL A 1 317 ? -4.789 -28.562 -10.508 1 98.62 317 VAL A C 1
ATOM 2379 O O . VAL A 1 317 ? -5.875 -28.766 -9.969 1 98.62 317 VAL A O 1
ATOM 2382 N N . HIS A 1 318 ? -3.65 -28.781 -9.922 1 98.69 318 HIS A N 1
ATOM 2383 C CA . HIS A 1 318 ? -3.592 -29.422 -8.609 1 98.69 318 HIS A CA 1
ATOM 2384 C C . HIS A 1 318 ? -4.27 -28.547 -7.555 1 98.69 318 HIS A C 1
ATOM 2386 O O . HIS A 1 318 ? -5.012 -29.047 -6.715 1 98.69 318 HIS A O 1
ATOM 2392 N N . ALA A 1 319 ? -4.062 -27.25 -7.578 1 98.88 319 ALA A N 1
ATOM 2393 C CA . ALA A 1 319 ? -4.59 -26.359 -6.551 1 98.88 319 ALA A CA 1
ATOM 2394 C C . ALA A 1 319 ? -6.117 -26.359 -6.555 1 98.88 319 ALA A C 1
ATOM 2396 O O . ALA A 1 319 ? -6.746 -26.469 -5.5 1 98.88 319 ALA A O 1
ATOM 2397 N N . VAL A 1 320 ? -6.699 -26.281 -7.73 1 98.81 320 VAL A N 1
ATOM 2398 C CA . VAL A 1 320 ? -8.156 -26.141 -7.773 1 98.81 320 VAL A CA 1
ATOM 2399 C C . VAL A 1 320 ? -8.797 -27.5 -7.516 1 98.81 320 VAL A C 1
ATOM 2401 O O . VAL A 1 320 ? -9.836 -27.594 -6.859 1 98.81 320 VAL A O 1
ATOM 2404 N N . ARG A 1 321 ? -8.242 -28.609 -7.992 1 98.69 321 ARG A N 1
ATOM 2405 C CA . ARG A 1 321 ? -8.805 -29.938 -7.777 1 98.69 321 ARG A CA 1
ATOM 2406 C C . ARG A 1 321 ? -8.727 -30.344 -6.309 1 98.69 321 ARG A C 1
ATOM 2408 O O . ARG A 1 321 ? -9.711 -30.797 -5.723 1 98.69 321 ARG A O 1
ATOM 2415 N N . GLN A 1 322 ? -7.551 -30.109 -5.738 1 98.5 322 GLN A N 1
ATOM 2416 C CA . GLN A 1 322 ? -7.309 -30.578 -4.379 1 98.5 322 GLN A CA 1
ATOM 2417 C C . GLN A 1 322 ? -8.055 -29.719 -3.359 1 98.5 322 GLN A C 1
ATOM 2419 O O . GLN A 1 322 ? -8.336 -30.172 -2.248 1 98.5 322 GLN A O 1
ATOM 2424 N N . SER A 1 323 ? -8.438 -28.484 -3.709 1 98.75 323 SER A N 1
ATOM 2425 C CA . SER A 1 323 ? -9.188 -27.625 -2.803 1 98.75 323 SER A CA 1
ATOM 2426 C C . SER A 1 323 ? -10.695 -27.781 -3.002 1 98.75 323 SER A C 1
ATOM 2428 O O . SER A 1 323 ? -11.484 -27.281 -2.207 1 98.75 323 SER A O 1
ATOM 2430 N N . GLY A 1 324 ? -11.047 -28.469 -4.086 1 98.56 324 GLY A N 1
ATOM 2431 C CA . GLY A 1 324 ? -12.461 -28.656 -4.371 1 98.56 324 GLY A CA 1
ATOM 2432 C C . GLY A 1 324 ? -13.094 -27.484 -5.09 1 98.56 324 GLY A C 1
ATOM 2433 O O . GLY A 1 324 ? -14.312 -27.375 -5.172 1 98.56 324 GLY A O 1
ATOM 2434 N N . GLY A 1 325 ? -12.289 -26.578 -5.555 1 98.69 325 GLY A N 1
ATOM 2435 C CA . GLY A 1 325 ? -12.789 -25.453 -6.34 1 98.69 325 GLY A CA 1
ATOM 2436 C C . GLY A 1 325 ? -12.859 -25.75 -7.824 1 98.69 325 GLY A C 1
ATOM 2437 O O . GLY A 1 325 ? -13.383 -26.781 -8.234 1 98.69 325 GLY A O 1
ATOM 2438 N N . GLY A 1 326 ? -12.336 -24.75 -8.617 1 98.75 326 GLY A N 1
ATOM 2439 C CA . GLY A 1 326 ? -12.383 -24.891 -10.062 1 98.75 326 GLY A CA 1
ATOM 2440 C C . GLY A 1 326 ? -11.938 -23.625 -10.797 1 98.75 326 GLY A C 1
ATOM 2441 O O . GLY A 1 326 ? -11.188 -22.812 -10.258 1 98.75 326 GLY A O 1
ATOM 2442 N N . ALA A 1 327 ? -12.336 -23.625 -12.07 1 98.81 327 ALA A N 1
ATOM 2443 C CA . ALA A 1 327 ? -12.023 -22.469 -12.922 1 98.81 327 ALA A CA 1
ATOM 2444 C C . ALA A 1 327 ? -13.297 -21.766 -13.367 1 98.81 327 ALA A C 1
ATOM 2446 O O . ALA A 1 327 ? -14.305 -22.406 -13.641 1 98.81 327 ALA A O 1
ATOM 2447 N N . VAL A 1 328 ? -13.242 -20.469 -13.375 1 98.81 328 VAL A N 1
ATOM 2448 C CA . VAL A 1 328 ? -14.352 -19.656 -13.852 1 98.81 328 VAL A CA 1
ATOM 2449 C C . VAL A 1 328 ? -13.852 -18.672 -14.922 1 98.81 328 VAL A C 1
ATOM 2451 O O . VAL A 1 328 ? -12.859 -17.984 -14.719 1 98.81 328 VAL A O 1
ATOM 2454 N N . VAL A 1 329 ? -14.523 -18.656 -16.047 1 98.75 329 VAL A N 1
ATOM 2455 C CA . VAL A 1 329 ? -14.18 -17.734 -17.125 1 98.75 329 VAL A CA 1
ATOM 2456 C C . VAL A 1 329 ? -14.969 -16.438 -16.984 1 98.75 329 VAL A C 1
ATOM 2458 O O . VAL A 1 329 ? -16.203 -16.453 -16.953 1 98.75 329 VAL A O 1
ATOM 2461 N N . ILE A 1 330 ? -14.305 -15.344 -16.828 1 98.81 330 ILE A N 1
ATOM 2462 C CA . ILE A 1 330 ? -14.906 -14.023 -16.734 1 98.81 330 ILE A CA 1
ATOM 2463 C C . ILE A 1 330 ? -14.336 -13.117 -17.828 1 98.81 330 ILE A C 1
ATOM 2465 O O . ILE A 1 330 ? -13.164 -12.734 -17.766 1 98.81 330 ILE A O 1
ATOM 2469 N N . ASP A 1 331 ? -15.109 -12.672 -18.719 1 98.38 331 ASP A N 1
ATOM 2470 C CA . ASP A 1 331 ? -14.633 -11.867 -19.844 1 98.38 331 ASP A CA 1
ATOM 2471 C C . ASP A 1 331 ? -14.43 -10.414 -19.422 1 98.38 331 ASP A C 1
ATOM 2473 O O . ASP A 1 331 ? -14.633 -10.062 -18.266 1 98.38 331 ASP A O 1
ATOM 2477 N N . ASP A 1 332 ? -14.031 -9.609 -20.375 1 97.75 332 ASP A N 1
ATOM 2478 C CA . ASP A 1 332 ? -13.648 -8.227 -20.078 1 97.75 332 ASP A CA 1
ATOM 2479 C C . ASP A 1 332 ? -14.844 -7.414 -19.609 1 97.75 332 ASP A C 1
ATOM 2481 O O . ASP A 1 332 ? -14.727 -6.586 -18.703 1 97.75 332 ASP A O 1
ATOM 2485 N N . ALA A 1 333 ? -15.984 -7.609 -20.188 1 98 333 ALA A N 1
ATOM 2486 C CA . ALA A 1 333 ? -17.172 -6.848 -19.812 1 98 333 ALA A CA 1
ATOM 2487 C C . ALA A 1 333 ? -17.578 -7.141 -18.375 1 98 333 ALA A C 1
ATOM 2489 O O . ALA A 1 333 ? -17.859 -6.219 -17.609 1 98 333 ALA A O 1
ATOM 2490 N N . ALA A 1 334 ? -17.609 -8.391 -18.047 1 98.44 334 ALA A N 1
ATOM 2491 C CA . ALA A 1 334 ? -17.938 -8.781 -16.672 1 98.44 334 ALA A CA 1
ATOM 2492 C C . ALA A 1 334 ? -16.906 -8.281 -15.688 1 98.44 334 ALA A C 1
ATOM 2494 O O . ALA A 1 334 ? -17.234 -7.875 -14.57 1 98.44 334 ALA A O 1
ATOM 2495 N N . ALA A 1 335 ? -15.672 -8.375 -16.062 1 98.25 335 ALA A N 1
ATOM 2496 C C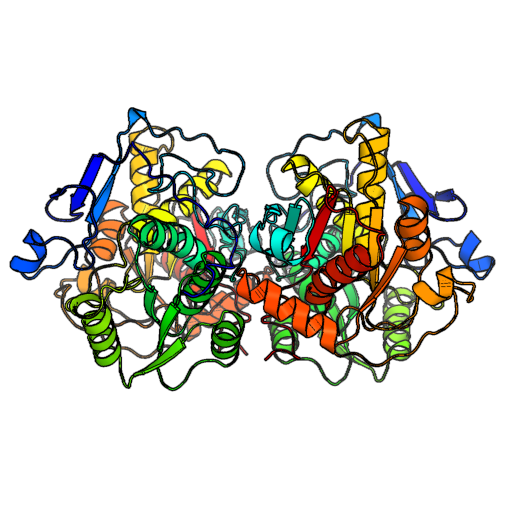A . ALA A 1 335 ? -14.602 -7.879 -15.211 1 98.25 335 ALA A CA 1
ATOM 2497 C C . ALA A 1 335 ? -14.75 -6.383 -14.953 1 98.25 335 ALA A C 1
ATOM 2499 O O . ALA A 1 335 ? -14.508 -5.906 -13.844 1 98.25 335 ALA A O 1
ATOM 2500 N N . ARG A 1 336 ? -15.133 -5.641 -15.984 1 97.56 336 ARG A N 1
ATOM 2501 C CA . ARG A 1 336 ? -15.352 -4.203 -15.836 1 97.56 336 ARG A CA 1
ATOM 2502 C C . ARG A 1 336 ? -16.484 -3.918 -14.859 1 97.56 336 ARG A C 1
ATOM 2504 O O . ARG A 1 336 ? -16.391 -2.994 -14.047 1 97.56 336 ARG A O 1
ATOM 2511 N N . ASP A 1 337 ? -17.484 -4.691 -14.977 1 97.81 337 ASP A N 1
ATOM 2512 C CA . ASP A 1 337 ? -18.594 -4.539 -14.039 1 97.81 337 ASP A CA 1
ATOM 2513 C C . ASP A 1 337 ? -18.141 -4.801 -12.602 1 97.81 337 ASP A C 1
ATOM 2515 O O . ASP A 1 337 ? -18.484 -4.062 -11.688 1 97.81 337 ASP A O 1
ATOM 2519 N N . GLY A 1 338 ? -17.359 -5.859 -12.445 1 98.19 338 GLY A N 1
ATOM 2520 C CA . GLY A 1 338 ? -16.781 -6.145 -11.133 1 98.19 338 GLY A CA 1
ATOM 2521 C C . GLY A 1 338 ? -15.922 -5.016 -10.602 1 98.19 338 GLY A C 1
ATOM 2522 O O . GLY A 1 338 ? -16.016 -4.66 -9.43 1 98.19 338 GLY A O 1
ATOM 2523 N N . THR A 1 339 ? -15.141 -4.43 -11.5 1 97.69 339 THR A N 1
ATOM 2524 C CA . THR A 1 339 ? -14.266 -3.324 -11.125 1 97.69 339 THR A CA 1
ATOM 2525 C C . THR A 1 339 ? -15.086 -2.115 -10.68 1 97.69 339 THR A C 1
ATOM 2527 O O . THR A 1 339 ? -14.734 -1.443 -9.711 1 97.69 339 THR A O 1
ATOM 2530 N N . ARG A 1 340 ? -16.172 -1.854 -11.375 1 97.31 340 ARG A N 1
ATOM 2531 C CA . ARG A 1 340 ? -17.047 -0.739 -11.023 1 97.31 340 ARG A CA 1
ATOM 2532 C C . ARG A 1 340 ? -17.688 -0.955 -9.656 1 97.31 340 ARG A C 1
ATOM 2534 O O . ARG A 1 340 ? -17.781 -0.022 -8.852 1 97.31 340 ARG A O 1
ATOM 2541 N N . ARG A 1 341 ? -18.109 -2.145 -9.375 1 98 341 ARG A N 1
ATOM 2542 C CA . ARG A 1 341 ? -18.734 -2.459 -8.094 1 98 341 ARG A CA 1
ATOM 2543 C C . ARG A 1 341 ? -17.734 -2.34 -6.953 1 98 341 ARG A C 1
ATOM 2545 O O . ARG A 1 341 ? -18.062 -1.819 -5.883 1 98 341 ARG A O 1
ATOM 2552 N N . LEU A 1 342 ? -16.547 -2.834 -7.191 1 98.38 342 LEU A N 1
ATOM 2553 C CA . LEU A 1 342 ? -15.484 -2.711 -6.188 1 98.38 342 LEU A CA 1
ATOM 2554 C C . LEU A 1 342 ? -15.148 -1.245 -5.934 1 98.38 342 LEU A C 1
ATOM 2556 O O . LEU A 1 342 ? -14.984 -0.831 -4.785 1 98.38 342 LEU A O 1
ATOM 2560 N N . ALA A 1 343 ? -15.047 -0.457 -7.012 1 98 343 ALA A N 1
ATOM 2561 C CA . ALA A 1 343 ? -14.734 0.963 -6.875 1 98 343 ALA A CA 1
ATOM 2562 C C . ALA A 1 343 ? -15.828 1.691 -6.09 1 98 343 ALA A C 1
ATOM 2564 O O . ALA A 1 343 ? -15.531 2.568 -5.277 1 98 343 ALA A O 1
ATOM 2565 N N . ALA A 1 344 ? -17.047 1.331 -6.309 1 97.38 344 ALA A N 1
ATOM 2566 C CA . ALA A 1 344 ? -18.172 1.926 -5.59 1 97.38 344 ALA A CA 1
ATOM 2567 C C . ALA A 1 344 ? -18.109 1.603 -4.102 1 97.38 344 ALA A C 1
ATOM 2569 O O . ALA A 1 344 ? -18.734 2.275 -3.283 1 97.38 344 ALA A O 1
ATOM 2570 N N . ALA A 1 345 ? -17.359 0.585 -3.799 1 97.38 345 ALA A N 1
ATOM 2571 C CA . ALA A 1 345 ? -17.141 0.218 -2.4 1 97.38 345 ALA A CA 1
ATOM 2572 C C . ALA A 1 345 ? -15.812 0.751 -1.886 1 97.38 345 ALA A C 1
ATOM 2574 O O . ALA A 1 345 ? -15.406 0.443 -0.763 1 97.38 345 ALA A O 1
ATOM 2575 N N . GLY A 1 346 ? -15.062 1.482 -2.732 1 97.81 346 GLY A N 1
ATOM 2576 C CA . GLY A 1 346 ? -13.852 2.156 -2.287 1 97.81 346 GLY A CA 1
ATOM 2577 C C . GLY A 1 346 ? -12.578 1.484 -2.77 1 97.81 346 GLY A C 1
ATOM 2578 O O . GLY A 1 346 ? -11.477 1.894 -2.404 1 97.81 346 GLY A O 1
ATOM 2579 N N . PHE A 1 347 ? -12.68 0.456 -3.607 1 98.06 347 PHE A N 1
ATOM 2580 C CA . PHE A 1 347 ? -11.508 -0.294 -4.043 1 98.06 347 PHE A CA 1
ATOM 2581 C C . PHE A 1 347 ? -11.352 -0.226 -5.559 1 98.06 347 PHE A C 1
ATOM 2583 O O . PHE A 1 347 ? -12.008 -0.973 -6.289 1 98.06 347 PHE A O 1
ATOM 2590 N N . TRP A 1 348 ? -10.516 0.654 -6.062 1 97.44 348 TRP A N 1
ATOM 2591 C CA . TRP A 1 348 ? -10.172 0.694 -7.48 1 97.44 348 TRP A CA 1
ATOM 2592 C C . TRP A 1 348 ? -9.023 -0.26 -7.793 1 97.44 348 TRP A C 1
ATOM 2594 O O . TRP A 1 348 ? -7.898 -0.055 -7.336 1 97.44 348 TRP A O 1
ATOM 2604 N N . VAL A 1 349 ? -9.305 -1.254 -8.594 1 97.38 349 VAL A N 1
ATOM 2605 C CA . VAL A 1 349 ? -8.375 -2.359 -8.773 1 97.38 349 VAL A CA 1
ATOM 2606 C C . VAL A 1 349 ? -8.148 -2.615 -10.258 1 97.38 349 VAL A C 1
ATOM 2608 O O . VAL A 1 349 ? -8.891 -2.107 -11.102 1 97.38 349 VAL A O 1
ATOM 2611 N N . GLU A 1 350 ? -7.094 -3.334 -10.531 1 95.69 350 GLU A N 1
ATOM 2612 C CA . GLU A 1 350 ? -6.852 -3.756 -11.906 1 95.69 350 GLU A CA 1
ATOM 2613 C C . GLU A 1 350 ? -7.996 -4.621 -12.422 1 95.69 350 GLU A C 1
ATOM 2615 O O . GLU A 1 350 ? -8.695 -5.27 -11.641 1 95.69 350 GLU A O 1
ATOM 2620 N N . LEU A 1 351 ? -8.109 -4.73 -13.719 1 96.56 351 LEU A N 1
ATOM 2621 C CA . LEU A 1 351 ? -9.273 -5.344 -14.359 1 96.56 351 LEU A CA 1
ATOM 2622 C C . LEU A 1 351 ? -9.406 -6.805 -13.953 1 96.56 351 LEU A C 1
ATOM 2624 O O . LEU A 1 351 ? -10.508 -7.27 -13.648 1 96.56 351 LEU A O 1
ATOM 2628 N N . CYS A 1 352 ? -8.305 -7.562 -13.906 1 96.44 352 CYS A N 1
ATOM 2629 C CA . CYS A 1 352 ? -8.391 -8.977 -13.57 1 96.44 352 CYS A CA 1
ATOM 2630 C C . CYS A 1 352 ? -8.859 -9.172 -12.133 1 96.44 352 CYS A C 1
ATOM 2632 O O . CYS A 1 352 ? -9.539 -10.148 -11.82 1 96.44 352 CYS A O 1
ATOM 2634 N N . ALA A 1 353 ? -8.508 -8.273 -11.297 1 95.94 353 ALA A N 1
ATOM 2635 C CA . ALA A 1 353 ? -8.977 -8.359 -9.922 1 95.94 353 ALA A CA 1
ATOM 2636 C C . ALA A 1 353 ? -10.484 -8.148 -9.836 1 95.94 353 ALA A C 1
ATOM 2638 O O . ALA A 1 353 ? -11.164 -8.773 -9.023 1 95.94 353 ALA A O 1
ATOM 2639 N N . GLY A 1 354 ? -11.023 -7.281 -10.664 1 97 354 GLY A N 1
ATOM 2640 C CA . GLY A 1 354 ? -12.461 -7.082 -10.734 1 97 354 GLY A CA 1
ATOM 2641 C C . GLY A 1 354 ? -13.219 -8.328 -11.156 1 97 354 GLY A C 1
ATOM 2642 O O . GLY A 1 354 ? -14.375 -8.523 -10.773 1 97 354 GLY A O 1
ATOM 2643 N N . ALA A 1 355 ? -12.555 -9.172 -11.898 1 98.5 355 ALA A N 1
ATOM 2644 C CA . ALA A 1 355 ? -13.148 -10.43 -12.359 1 98.5 355 ALA A CA 1
ATOM 2645 C C . ALA A 1 355 ? -13.516 -11.32 -11.18 1 98.5 355 ALA A C 1
ATOM 2647 O O . ALA A 1 355 ? -14.445 -12.133 -11.273 1 98.5 355 ALA A O 1
ATOM 2648 N N . GLY A 1 356 ? -12.836 -11.18 -10.055 1 98.69 356 GLY A N 1
ATOM 2649 C CA . GLY A 1 356 ? -13.125 -11.977 -8.875 1 98.69 356 GLY A CA 1
ATOM 2650 C C . GLY A 1 356 ? -14.539 -11.781 -8.352 1 98.69 356 GLY A C 1
ATOM 2651 O O . GLY A 1 356 ? -15.211 -12.75 -7.988 1 98.69 356 GLY A O 1
ATOM 2652 N N . PHE A 1 357 ? -14.977 -10.547 -8.328 1 98.75 357 PHE A N 1
ATOM 2653 C CA . PHE A 1 357 ? -16.328 -10.281 -7.84 1 98.75 357 PHE A CA 1
ATOM 2654 C C . PHE A 1 357 ? -17.375 -10.82 -8.812 1 98.75 357 PHE A C 1
ATOM 2656 O O . PHE A 1 357 ? -18.375 -11.398 -8.406 1 98.75 357 PHE A O 1
ATOM 2663 N N . ALA A 1 358 ? -17.141 -10.547 -10.086 1 98.81 358 ALA A N 1
ATOM 2664 C CA . ALA A 1 358 ? -18.016 -11.094 -11.109 1 98.81 358 ALA A CA 1
ATOM 2665 C C . ALA A 1 358 ? -18.125 -12.609 -11 1 98.81 358 ALA A C 1
ATOM 2667 O O . ALA A 1 358 ? -19.219 -13.18 -11.148 1 98.81 358 ALA A O 1
ATOM 2668 N N . ALA A 1 359 ? -17.031 -13.266 -10.758 1 98.94 359 ALA A N 1
ATOM 2669 C CA . ALA A 1 359 ? -17.016 -14.711 -10.586 1 98.94 359 ALA A CA 1
ATOM 2670 C C . ALA A 1 359 ? -17.875 -15.133 -9.383 1 98.94 359 ALA A C 1
ATOM 2672 O O . ALA A 1 359 ? -18.562 -16.156 -9.438 1 98.94 359 ALA A O 1
ATOM 2673 N N . THR A 1 360 ? -17.75 -14.375 -8.305 1 98.88 360 THR A N 1
ATOM 2674 C CA . THR A 1 360 ? -18.562 -14.641 -7.121 1 98.88 360 THR A CA 1
ATOM 2675 C C . THR A 1 360 ? -20.047 -14.648 -7.465 1 98.88 360 THR A C 1
ATOM 2677 O O . THR A 1 360 ? -20.781 -15.562 -7.074 1 98.88 360 THR A O 1
ATOM 2680 N N . GLN A 1 361 ? -20.453 -13.672 -8.203 1 98.69 361 GLN A N 1
ATOM 2681 C CA . GLN A 1 361 ? -21.859 -13.562 -8.594 1 98.69 361 GLN A CA 1
ATOM 2682 C C . GLN A 1 361 ? -22.266 -14.719 -9.5 1 98.69 361 GLN A C 1
ATOM 2684 O O . GLN A 1 361 ? -23.359 -15.273 -9.359 1 98.69 361 GLN A O 1
ATOM 2689 N N . ALA A 1 362 ? -21.422 -15.07 -10.422 1 98.62 362 ALA A N 1
ATOM 2690 C CA . ALA A 1 362 ? -21.703 -16.172 -11.336 1 98.62 362 ALA A CA 1
ATOM 2691 C C . ALA A 1 362 ? -21.844 -17.484 -10.578 1 98.62 362 ALA A C 1
ATOM 2693 O O . ALA A 1 362 ? -22.766 -18.266 -10.828 1 98.62 362 ALA A O 1
ATOM 2694 N N . LEU A 1 363 ? -20.938 -17.75 -9.672 1 98.81 363 LEU A N 1
ATOM 2695 C CA . LEU A 1 363 ? -20.938 -19 -8.906 1 98.81 363 LEU A CA 1
ATOM 2696 C C . LEU A 1 363 ? -22.141 -19.047 -7.965 1 98.81 363 LEU A C 1
ATOM 2698 O O . LEU A 1 363 ? -22.688 -20.125 -7.711 1 98.81 363 LEU A O 1
ATOM 2702 N N . ARG A 1 364 ? -22.469 -17.906 -7.426 1 98.75 364 ARG A N 1
ATOM 2703 C CA . ARG A 1 364 ? -23.688 -17.844 -6.625 1 98.75 364 ARG A CA 1
ATOM 2704 C C . ARG A 1 364 ? -24.906 -18.172 -7.469 1 98.75 364 ARG A C 1
ATOM 2706 O O . ARG A 1 364 ? -25.781 -18.922 -7.031 1 98.75 364 ARG A O 1
ATOM 2713 N N . ALA A 1 365 ? -25 -17.594 -8.625 1 98.31 365 ALA A N 1
ATOM 2714 C CA . ALA A 1 365 ? -26.141 -17.766 -9.523 1 98.31 365 ALA A CA 1
ATOM 2715 C C . ALA A 1 365 ? -26.312 -19.219 -9.938 1 98.31 365 ALA A C 1
ATOM 2717 O O . ALA A 1 365 ? -27.438 -19.703 -10.117 1 98.31 365 ALA A O 1
ATOM 2718 N N . ASP A 1 366 ? -25.203 -19.953 -10.062 1 97.44 366 ASP A N 1
ATOM 2719 C CA . ASP A 1 366 ? -25.328 -21.328 -10.531 1 97.44 366 ASP A CA 1
ATOM 2720 C C . ASP A 1 366 ? -25.312 -22.312 -9.367 1 97.44 366 ASP A C 1
ATOM 2722 O O . ASP A 1 366 ? -25.312 -23.531 -9.57 1 97.44 366 ASP A O 1
ATOM 2726 N N . GLY A 1 367 ? -25.172 -21.828 -8.164 1 97.94 367 GLY A N 1
ATOM 2727 C CA . GLY A 1 367 ? -25.422 -22.625 -6.973 1 97.94 367 GLY A CA 1
ATOM 2728 C C . GLY A 1 367 ? -24.156 -23.219 -6.383 1 97.94 367 GLY A C 1
ATOM 2729 O O . GLY A 1 367 ? -24.203 -23.875 -5.34 1 97.94 367 GLY A O 1
ATOM 2730 N N . ARG A 1 368 ? -23.047 -22.953 -6.922 1 98.38 368 ARG A N 1
ATOM 2731 C CA . ARG A 1 368 ? -21.797 -23.547 -6.438 1 98.38 368 ARG A CA 1
ATOM 2732 C C . ARG A 1 368 ? -21.312 -22.812 -5.184 1 98.38 368 ARG A C 1
ATOM 2734 O O . ARG A 1 368 ? -20.469 -23.344 -4.445 1 98.38 368 ARG A O 1
ATOM 2741 N N . ILE A 1 369 ? -21.828 -21.609 -4.949 1 98.62 369 ILE A N 1
ATOM 2742 C CA . ILE A 1 369 ? -21.656 -20.906 -3.682 1 98.62 369 ILE A CA 1
ATOM 2743 C C . ILE A 1 369 ? -23.016 -20.734 -3.008 1 98.62 369 ILE A C 1
ATOM 2745 O O . ILE A 1 369 ? -23.969 -20.266 -3.637 1 98.62 369 ILE A O 1
ATOM 2749 N N . ALA A 1 370 ? -23.125 -21.094 -1.795 1 98.62 370 ALA A N 1
ATOM 2750 C CA . ALA A 1 370 ? -24.375 -20.938 -1.049 1 98.62 370 ALA A CA 1
ATOM 2751 C C . ALA A 1 370 ? -24.469 -19.531 -0.432 1 98.62 370 ALA A C 1
ATOM 2753 O O . ALA A 1 370 ? -23.453 -18.875 -0.232 1 98.62 370 ALA A O 1
ATOM 2754 N N . ARG A 1 371 ? -25.625 -19.156 -0.069 1 98.25 371 ARG A N 1
ATOM 2755 C CA . ARG A 1 371 ? -25.906 -17.859 0.519 1 98.25 371 ARG A CA 1
ATOM 2756 C C . ARG A 1 371 ? -25.234 -17.719 1.881 1 98.25 371 ARG A C 1
ATOM 2758 O O . ARG A 1 371 ? -24.922 -16.609 2.32 1 98.25 371 ARG A O 1
ATOM 2765 N N . THR A 1 372 ? -24.969 -18.781 2.482 1 98.44 372 THR A N 1
ATOM 2766 C CA . THR A 1 372 ? -24.453 -18.797 3.846 1 98.44 372 THR A CA 1
ATOM 2767 C C . THR A 1 372 ? -22.922 -18.844 3.846 1 98.44 372 THR A C 1
ATOM 2769 O O . THR A 1 372 ? -22.297 -18.844 4.906 1 98.44 372 THR A O 1
ATOM 2772 N N . GLU A 1 373 ? -22.328 -18.844 2.67 1 98.69 373 GLU A N 1
ATOM 2773 C CA . GLU A 1 373 ? -20.891 -19.031 2.582 1 98.69 373 GLU A CA 1
ATOM 2774 C C . GLU A 1 373 ? -20.172 -17.703 2.385 1 98.69 373 GLU A C 1
ATOM 2776 O O . GLU A 1 373 ? -20.766 -16.734 1.92 1 98.69 373 GLU A O 1
ATOM 2781 N N . ALA A 1 374 ? -18.938 -17.703 2.799 1 98.62 374 ALA A N 1
ATOM 2782 C CA . ALA A 1 374 ? -18.094 -16.516 2.77 1 98.62 374 ALA A CA 1
ATOM 2783 C C . ALA A 1 374 ? -17.078 -16.594 1.635 1 98.62 374 ALA A C 1
ATOM 2785 O O . ALA A 1 374 ? -16.531 -17.656 1.354 1 98.62 374 ALA A O 1
ATOM 2786 N N . VAL A 1 375 ? -16.844 -15.414 1.04 1 98.88 375 VAL A N 1
ATOM 2787 C CA . VAL A 1 375 ? -15.961 -15.336 -0.121 1 98.88 375 VAL A CA 1
ATOM 2788 C C . VAL A 1 375 ? -14.82 -14.352 0.156 1 98.88 375 VAL A C 1
ATOM 2790 O O . VAL A 1 375 ? -15.031 -13.312 0.78 1 98.88 375 VAL A O 1
ATOM 2793 N N . MET A 1 376 ? -13.656 -14.719 -0.224 1 98.81 376 MET A N 1
ATOM 2794 C CA . MET A 1 376 ? -12.508 -13.82 -0.24 1 98.81 376 MET A CA 1
ATOM 2795 C C . MET A 1 376 ? -12.133 -13.438 -1.668 1 98.81 376 MET A C 1
ATOM 2797 O O . MET A 1 376 ? -11.969 -14.305 -2.527 1 98.81 376 MET A O 1
ATOM 2801 N N . LEU A 1 377 ? -12.039 -12.133 -1.901 1 98.88 377 LEU A N 1
ATOM 2802 C CA . LEU A 1 377 ? -11.547 -11.617 -3.176 1 98.88 377 LEU A CA 1
ATOM 2803 C C . LEU A 1 377 ? -10.078 -11.211 -3.068 1 98.88 377 LEU A C 1
ATOM 2805 O O . LEU A 1 377 ? -9.727 -10.367 -2.244 1 98.88 377 LEU A O 1
ATOM 2809 N N . MET A 1 378 ? -9.219 -11.805 -3.869 1 98.81 378 MET A N 1
ATOM 2810 C CA . MET A 1 378 ? -7.832 -11.367 -3.963 1 98.81 378 MET A CA 1
ATOM 2811 C C . MET A 1 378 ? -7.711 -10.141 -4.863 1 98.81 378 MET A C 1
ATOM 2813 O O . MET A 1 378 ? -7.855 -10.242 -6.082 1 98.81 378 MET A O 1
ATOM 2817 N N . LEU A 1 379 ? -7.484 -8.992 -4.285 1 98.62 379 LEU A N 1
ATOM 2818 C CA . LEU A 1 379 ? -7.172 -7.809 -5.082 1 98.62 379 LEU A CA 1
ATOM 2819 C C . LEU A 1 379 ? -5.68 -7.73 -5.379 1 98.62 379 LEU A C 1
ATOM 2821 O O . LEU A 1 379 ? -4.934 -7.074 -4.645 1 98.62 379 LEU A O 1
ATOM 2825 N N . THR A 1 380 ? -5.312 -8.266 -6.434 1 98.12 380 THR A N 1
ATOM 2826 C CA . THR A 1 380 ? -3.924 -8.617 -6.699 1 98.12 380 THR A CA 1
ATOM 2827 C C . THR A 1 380 ? -3.084 -7.375 -6.961 1 98.12 380 THR A C 1
ATOM 2829 O O . THR A 1 380 ? -1.879 -7.363 -6.703 1 98.12 380 THR A O 1
ATOM 2832 N N . ALA A 1 381 ? -3.732 -6.34 -7.586 1 96.81 381 ALA A N 1
ATOM 2833 C CA . ALA A 1 381 ? -2.994 -5.113 -7.863 1 96.81 381 ALA A CA 1
ATOM 2834 C C . ALA A 1 381 ? -3.936 -3.916 -7.961 1 96.81 381 ALA A C 1
ATOM 2836 O O . ALA A 1 381 ? -5.141 -4.082 -8.164 1 96.81 381 ALA A O 1
ATOM 2837 N N . ARG A 1 382 ? -3.324 -2.768 -7.898 1 94.94 382 ARG A N 1
ATOM 2838 C CA . ARG A 1 382 ? -4.07 -1.513 -7.93 1 94.94 382 ARG A CA 1
ATOM 2839 C C . ARG A 1 382 ? -4.535 -1.19 -9.344 1 94.94 382 AR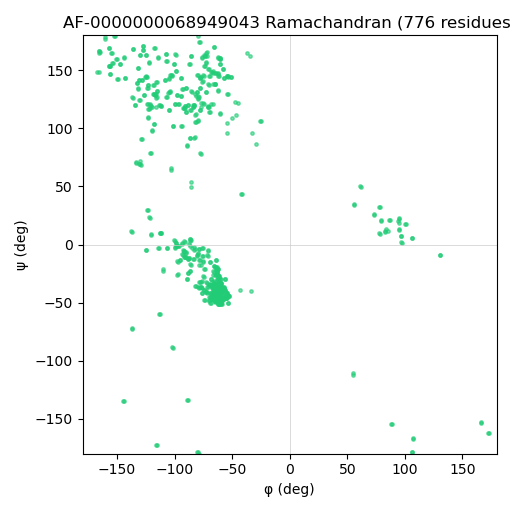G A C 1
ATOM 2841 O O . ARG A 1 382 ? -3.932 -1.643 -10.32 1 94.94 382 ARG A O 1
ATOM 2848 N N . GLY A 1 383 ? -5.504 -0.342 -9.391 1 93.62 383 GLY A N 1
ATOM 2849 C CA . GLY A 1 383 ? -6.09 0.025 -10.672 1 93.62 383 GLY A CA 1
ATOM 2850 C C . GLY A 1 383 ? -5.359 1.164 -11.352 1 93.62 383 GLY A C 1
ATOM 2851 O O . GLY A 1 383 ? -5.445 1.317 -12.578 1 93.62 383 GLY A O 1
ATOM 2852 N N . ASP A 1 384 ? -4.664 1.96 -10.648 1 89.25 384 ASP A N 1
ATOM 2853 C CA . ASP A 1 384 ? -4.082 3.191 -11.172 1 89.25 384 ASP A CA 1
ATOM 2854 C C . ASP A 1 384 ? -2.93 2.889 -12.133 1 89.25 384 ASP A C 1
ATOM 2856 O O . ASP A 1 384 ? -2.453 3.777 -12.836 1 89.25 384 ASP A O 1
ATOM 2860 N N . ARG A 1 385 ? -2.578 1.677 -12.258 1 85.12 385 ARG A N 1
ATOM 2861 C CA . ARG A 1 385 ? -1.474 1.316 -13.141 1 85.12 385 ARG A CA 1
ATOM 2862 C C . ARG A 1 385 ? -1.968 0.492 -14.328 1 85.12 385 ARG A C 1
ATOM 2864 O O . ARG A 1 385 ? -1.178 0.094 -15.188 1 85.12 385 ARG A O 1
ATOM 2871 N N . ASP A 1 386 ? -3.221 0.226 -14.289 1 83.94 386 ASP A N 1
ATOM 2872 C CA . ASP A 1 386 ? -3.809 -0.585 -15.352 1 83.94 386 ASP A CA 1
ATOM 2873 C C . ASP A 1 386 ? -4.039 0.243 -16.609 1 83.94 386 ASP A C 1
ATOM 2875 O O . ASP A 1 386 ? -4.879 1.146 -16.625 1 83.94 386 ASP A O 1
ATOM 2879 N N . PRO A 1 387 ? -3.396 -0.057 -17.656 1 72.62 387 PRO A N 1
ATOM 2880 C CA . PRO A 1 387 ? -3.48 0.748 -18.891 1 72.62 387 PRO A CA 1
ATOM 2881 C C . PRO A 1 387 ? -4.891 0.798 -19.469 1 72.62 387 PRO A C 1
ATOM 2883 O O . PRO A 1 387 ? -5.238 1.743 -20.172 1 72.62 387 PRO A O 1
ATOM 2886 N N . GLY A 1 388 ? -5.598 -0.167 -19.234 1 71.88 388 GLY A N 1
ATOM 2887 C CA . GLY A 1 388 ? -6.945 -0.208 -19.781 1 71.88 388 GLY A CA 1
ATOM 2888 C C . GLY A 1 388 ? -7.93 0.643 -19 1 71.88 388 GLY A C 1
ATOM 2889 O O . GLY A 1 388 ? -9.094 0.758 -19.391 1 71.88 388 GLY A O 1
ATOM 2890 N N . GLN A 1 389 ? -7.469 1.202 -17.953 1 73.56 389 GLN A N 1
ATOM 2891 C CA . GLN A 1 389 ? -8.406 1.916 -17.094 1 73.56 389 GLN A CA 1
ATOM 2892 C C . GLN A 1 389 ? -8.016 3.385 -16.953 1 73.56 389 GLN A C 1
ATOM 2894 O O . GLN A 1 389 ? -8.617 4.117 -16.172 1 73.56 389 GLN A O 1
ATOM 2899 N N . ALA A 1 390 ? -7.078 3.824 -17.688 1 64.5 390 ALA A N 1
ATOM 2900 C CA . ALA A 1 390 ? -6.656 5.223 -17.609 1 64.5 390 ALA A CA 1
ATOM 2901 C C . ALA A 1 390 ? -7.668 6.141 -18.297 1 64.5 390 ALA A C 1
ATOM 2903 O O . ALA A 1 390 ? -8.375 5.719 -19.219 1 64.5 390 ALA A O 1
ATOM 2904 N N . MET B 1 1 ? -39.594 7.582 -2.846 1 20.23 1 MET B N 1
ATOM 2905 C CA . MET B 1 1 ? -38.938 7.02 -1.653 1 20.23 1 MET B CA 1
ATOM 2906 C C . MET B 1 1 ? -37.781 6.102 -2.031 1 20.23 1 MET B C 1
ATOM 2908 O O . MET B 1 1 ? -38 5.004 -2.545 1 20.23 1 MET B O 1
ATOM 2912 N N . ARG B 1 2 ? -36.656 6.598 -2.514 1 23.31 2 ARG B N 1
ATOM 2913 C CA . ARG B 1 2 ? -35.562 5.809 -3.062 1 23.31 2 ARG B CA 1
ATOM 2914 C C . ARG B 1 2 ? -35.094 4.754 -2.064 1 23.31 2 ARG B C 1
ATOM 2916 O O . ARG B 1 2 ? -34.844 5.066 -0.904 1 23.31 2 ARG B O 1
ATOM 2923 N N . ALA B 1 3 ? -35.656 3.594 -2.297 1 28.42 3 ALA B N 1
ATOM 2924 C CA . ALA B 1 3 ? -35.281 2.41 -1.535 1 28.42 3 ALA B CA 1
ATOM 2925 C C . ALA B 1 3 ? -33.781 2.467 -1.143 1 28.42 3 ALA B C 1
ATOM 2927 O O . ALA B 1 3 ? -32.938 2.686 -1.992 1 28.42 3 ALA B O 1
ATOM 2928 N N . SER B 1 4 ? -33.5 2.928 0.045 1 33.12 4 SER B N 1
ATOM 2929 C CA . SER B 1 4 ? -32.188 2.953 0.641 1 33.12 4 SER B CA 1
ATOM 2930 C C . SER B 1 4 ? -31.422 1.648 0.378 1 33.12 4 SER B C 1
ATOM 2932 O O . SER B 1 4 ? -31.672 0.641 1.044 1 33.12 4 SER B O 1
ATOM 2934 N N . ARG B 1 5 ? -31.453 1.13 -0.784 1 35.06 5 ARG B N 1
ATOM 2935 C CA . ARG B 1 5 ? -30.969 -0.132 -1.331 1 35.06 5 ARG B CA 1
ATOM 2936 C C . ARG B 1 5 ? -29.688 -0.571 -0.635 1 35.06 5 ARG B C 1
ATOM 2938 O O . ARG B 1 5 ? -29.109 -1.613 -0.968 1 35.06 5 ARG B O 1
ATOM 2945 N N . TYR B 1 6 ? -28.719 0.421 -0.316 1 38.97 6 TYR B N 1
ATOM 2946 C CA . TYR B 1 6 ? -27.391 -0.02 0.115 1 38.97 6 TYR B CA 1
ATOM 2947 C C . TYR B 1 6 ? -27.422 -0.492 1.563 1 38.97 6 TYR B C 1
ATOM 2949 O O . TYR B 1 6 ? -28.125 0.08 2.396 1 38.97 6 TYR B O 1
ATOM 2957 N N . PRO B 1 7 ? -27.016 -1.772 1.803 1 41.16 7 PRO B N 1
ATOM 2958 C CA . PRO B 1 7 ? -26.906 -2.359 3.141 1 41.16 7 PRO B CA 1
ATOM 2959 C C . PRO B 1 7 ? -26.406 -1.36 4.184 1 41.16 7 PRO B C 1
ATOM 2961 O O . PRO B 1 7 ? -25.906 -0.295 3.83 1 41.16 7 PRO B O 1
ATOM 2964 N N . HIS B 1 8 ? -26.594 -1.729 5.52 1 49 8 HIS B N 1
ATOM 2965 C CA . HIS B 1 8 ? -26.406 -0.969 6.746 1 49 8 HIS B CA 1
ATOM 2966 C C . HIS B 1 8 ? -25.031 -0.292 6.762 1 49 8 HIS B C 1
ATOM 2968 O O . HIS B 1 8 ? -24 -0.953 6.582 1 49 8 HIS B O 1
ATOM 2974 N N . PRO B 1 9 ? -25.016 1.017 6.625 1 54.78 9 PRO B N 1
ATOM 2975 C CA . PRO B 1 9 ? -23.891 1.946 6.656 1 54.78 9 PRO B CA 1
ATOM 2976 C C . PRO B 1 9 ? -22.922 1.667 7.809 1 54.78 9 PRO B C 1
ATOM 2978 O O . PRO B 1 9 ? -23.328 1.106 8.836 1 54.78 9 PRO B O 1
ATOM 2981 N N . THR B 1 10 ? -21.734 1.431 7.5 1 66.44 10 THR B N 1
ATOM 2982 C CA . THR B 1 10 ? -20.688 1.54 8.523 1 66.44 10 THR B CA 1
ATOM 2983 C C . THR B 1 10 ? -21.125 2.488 9.633 1 66.44 10 THR B C 1
ATOM 2985 O O . THR B 1 10 ? -21.562 3.607 9.367 1 66.44 10 THR B O 1
ATOM 2988 N N . GLU B 1 11 ? -21.469 1.902 10.82 1 82.12 11 GLU B N 1
ATOM 2989 C CA . GLU B 1 11 ? -21.766 2.775 11.953 1 82.12 11 GLU B CA 1
ATOM 2990 C C . GLU B 1 11 ? -20.484 3.285 12.609 1 82.12 11 GLU B C 1
ATOM 2992 O O . GLU B 1 11 ? -19.547 2.518 12.836 1 82.12 11 GLU B O 1
ATOM 2997 N N . ALA B 1 12 ? -20.438 4.559 12.711 1 87.94 12 ALA B N 1
ATOM 2998 C CA . ALA B 1 12 ? -19.297 5.168 13.391 1 87.94 12 ALA B CA 1
ATOM 2999 C C . ALA B 1 12 ? -19.5 5.156 14.906 1 87.94 12 ALA B C 1
ATOM 3001 O O . ALA B 1 12 ? -20.578 5.492 15.398 1 87.94 12 ALA B O 1
ATOM 3002 N N . LEU B 1 13 ? -18.516 4.672 15.586 1 92.31 13 LEU B N 1
ATOM 3003 C CA . LEU B 1 13 ? -18.516 4.68 17.047 1 92.31 13 LEU B CA 1
ATOM 3004 C C . LEU B 1 13 ? -17.562 5.754 17.578 1 92.31 13 LEU B C 1
ATOM 3006 O O . LEU B 1 13 ? -16.344 5.637 17.453 1 92.31 13 LEU B O 1
ATOM 3010 N N . VAL B 1 14 ? -18.125 6.727 18.25 1 95.44 14 VAL B N 1
ATOM 3011 C CA . VAL B 1 14 ? -17.375 7.875 18.734 1 95.44 14 VAL B CA 1
ATOM 3012 C C . VAL B 1 14 ? -16.562 7.473 19.953 1 95.44 14 VAL B C 1
ATOM 3014 O O . VAL B 1 14 ? -17.031 6.711 20.812 1 95.44 14 VAL B O 1
ATOM 3017 N N . ASN B 1 15 ? -15.367 7.945 20.047 1 96.94 15 ASN B N 1
ATOM 3018 C CA . ASN B 1 15 ? -14.484 7.75 21.188 1 96.94 15 ASN B CA 1
ATOM 3019 C C . ASN B 1 15 ? -14.969 8.516 22.406 1 96.94 15 ASN B C 1
ATOM 3021 O O . ASN B 1 15 ? -14.906 9.742 22.453 1 96.94 15 ASN B O 1
ATOM 3025 N N . PRO B 1 16 ? -15.375 7.824 23.453 1 95.81 16 PRO B N 1
ATOM 3026 C CA . PRO B 1 16 ? -15.875 8.508 24.641 1 95.81 16 PRO B CA 1
ATOM 3027 C C . PRO B 1 16 ? -14.773 9.211 25.438 1 95.81 16 PRO B C 1
ATOM 3029 O O . PRO B 1 16 ? -15.062 10 26.344 1 95.81 16 PRO B O 1
ATOM 3032 N N . ALA B 1 17 ? -13.531 8.961 25.062 1 96.38 17 ALA B N 1
ATOM 3033 C CA . ALA B 1 17 ? -12.414 9.57 25.781 1 96.38 17 ALA B CA 1
ATOM 3034 C C . ALA B 1 17 ? -12.172 11 25.328 1 96.38 17 ALA B C 1
ATOM 3036 O O . ALA B 1 17 ? -11.367 11.727 25.922 1 96.38 17 ALA B O 1
ATOM 3037 N N . MET B 1 18 ? -12.828 11.406 24.25 1 96.94 18 MET B N 1
ATOM 3038 C CA . MET B 1 18 ? -12.75 12.805 23.844 1 96.94 18 MET B CA 1
ATOM 3039 C C . MET B 1 18 ? -13.508 13.703 24.812 1 96.94 18 MET B C 1
ATOM 3041 O O . MET B 1 18 ? -14.727 13.586 24.953 1 96.94 18 MET B O 1
ATOM 3045 N N . HIS B 1 19 ? -12.875 14.547 25.406 1 95.06 19 HIS B N 1
ATOM 3046 C CA . HIS B 1 19 ? -13.602 15.336 26.406 1 95.06 19 HIS B CA 1
ATOM 3047 C C . HIS B 1 19 ? -13.773 16.781 25.938 1 95.06 19 HIS B C 1
ATOM 3049 O O . HIS B 1 19 ? -14.688 17.469 26.391 1 95.06 19 HIS B O 1
ATOM 3055 N N . ALA B 1 20 ? -12.945 17.266 25.031 1 97.62 20 ALA B N 1
ATOM 3056 C CA . ALA B 1 20 ? -13.086 18.609 24.469 1 97.62 20 ALA B CA 1
ATOM 3057 C C . ALA B 1 20 ? -12.25 18.781 23.219 1 97.62 20 ALA B C 1
ATOM 3059 O O . ALA B 1 20 ? -11.445 17.906 22.875 1 97.62 20 ALA B O 1
ATOM 3060 N N . LEU B 1 21 ? -12.562 19.844 22.5 1 98.25 21 LEU B N 1
ATOM 3061 C CA . LEU B 1 21 ? -11.609 20.406 21.547 1 98.25 21 LEU B CA 1
ATOM 3062 C C . LEU B 1 21 ? -10.797 21.531 22.172 1 98.25 21 LEU B C 1
ATOM 3064 O O . LEU B 1 21 ? -11.328 22.297 22.984 1 98.25 21 LEU B O 1
ATOM 3068 N N . GLN B 1 22 ? -9.586 21.594 21.812 1 98.44 22 GLN B N 1
ATOM 3069 C CA . GLN B 1 22 ? -8.719 22.609 22.391 1 98.44 22 GLN B CA 1
ATOM 3070 C C . GLN B 1 22 ? -7.93 23.344 21.312 1 98.44 22 GLN B C 1
ATOM 3072 O O . GLN B 1 22 ? -7.371 22.719 20.406 1 98.44 22 GLN B O 1
ATOM 3077 N N . CYS B 1 23 ? -7.902 24.656 21.422 1 98.56 23 CYS B N 1
ATOM 3078 C CA . CYS B 1 23 ? -7.094 25.438 20.5 1 98.56 23 CYS B CA 1
ATOM 3079 C C . CYS B 1 23 ? -5.609 25.172 20.703 1 98.56 23 CYS B C 1
ATOM 3081 O O . CYS B 1 23 ? -5.121 25.172 21.828 1 98.56 23 CYS B O 1
ATOM 3083 N N . ILE B 1 24 ? -4.895 25.047 19.641 1 98.44 24 ILE B N 1
ATOM 3084 C CA . ILE B 1 24 ? -3.488 24.672 19.75 1 98.44 24 ILE B CA 1
ATOM 3085 C C . ILE B 1 24 ? -2.643 25.906 20.031 1 98.44 24 ILE B C 1
ATOM 3087 O O . ILE B 1 24 ? -1.443 25.812 20.297 1 98.44 24 ILE B O 1
ATOM 3091 N N . THR B 1 25 ? -3.26 27.078 20.031 1 98.12 25 THR B N 1
ATOM 3092 C CA . THR B 1 25 ? -2.537 28.328 20.234 1 98.12 25 THR B CA 1
ATOM 3093 C C . THR B 1 25 ? -2.93 28.969 21.562 1 98.12 25 THR B C 1
ATOM 3095 O O . THR B 1 25 ? -2.117 29.047 22.484 1 98.12 25 THR B O 1
ATOM 3098 N N . CYS B 1 26 ? -4.242 29.281 21.719 1 98.25 26 CYS B N 1
ATOM 3099 C CA . CYS B 1 26 ? -4.66 30 22.922 1 98.25 26 CYS B CA 1
ATOM 3100 C C . CYS B 1 26 ? -5.148 29.047 24 1 98.25 26 CYS B C 1
ATOM 3102 O O . CYS B 1 26 ? -5.449 29.469 25.125 1 98.25 26 CYS B O 1
ATOM 3104 N N . HIS B 1 27 ? -5.418 27.766 23.703 1 97.94 27 HIS B N 1
ATOM 3105 C CA . HIS B 1 27 ? -5.73 26.672 24.625 1 97.94 27 HIS B CA 1
ATOM 3106 C C . HIS B 1 27 ? -7.172 26.766 25.109 1 97.94 27 HIS B C 1
ATOM 3108 O O . HIS B 1 27 ? -7.559 26.047 26.031 1 97.94 27 HIS B O 1
ATOM 3114 N N . ALA B 1 28 ? -7.887 27.641 24.484 1 98.06 28 ALA B N 1
ATOM 3115 C CA . ALA B 1 28 ? -9.32 27.641 24.781 1 98.06 28 ALA B CA 1
ATOM 3116 C C . ALA B 1 28 ? -9.938 26.281 24.5 1 98.06 28 ALA B C 1
ATOM 3118 O O . ALA B 1 28 ? -9.578 25.625 23.531 1 98.06 28 ALA B O 1
ATOM 3119 N N . GLN B 1 29 ? -10.906 25.891 25.344 1 98 29 GLN B N 1
ATOM 3120 C CA . GLN B 1 29 ? -11.578 24.609 25.188 1 98 29 GLN B CA 1
ATOM 3121 C C . GLN B 1 29 ? -13.008 24.797 24.703 1 98 29 GLN B C 1
ATOM 3123 O O . GLN B 1 29 ? -13.688 25.75 25.094 1 98 29 GLN B O 1
ATOM 3128 N N . TYR B 1 30 ? -13.406 23.938 23.875 1 97.94 30 TYR B N 1
ATOM 3129 C CA . TYR B 1 30 ? -14.742 23.922 23.297 1 97.94 30 TYR B CA 1
ATOM 3130 C C . TYR B 1 30 ? -15.359 22.531 23.375 1 97.94 30 TYR B C 1
ATOM 3132 O O . TYR B 1 30 ? -14.633 21.531 23.453 1 97.94 30 TYR B O 1
ATOM 3140 N N . PRO B 1 31 ? -16.734 22.453 23.438 1 97 31 PRO B N 1
ATOM 3141 C CA . PRO B 1 31 ? -17.344 21.125 23.312 1 97 31 PRO B CA 1
ATOM 3142 C C . PRO B 1 31 ? -16.984 20.422 22 1 97 31 PRO B C 1
ATOM 3144 O O . PRO B 1 31 ? -16.766 21.078 20.984 1 97 31 PRO B O 1
ATOM 3147 N N . VAL B 1 32 ? -16.969 19.078 22.062 1 96 32 VAL B N 1
ATOM 3148 C CA . VAL B 1 32 ? -16.703 18.297 20.859 1 96 32 VAL B CA 1
ATOM 3149 C C . VAL B 1 32 ? -17.766 18.594 19.812 1 96 32 VAL B C 1
ATOM 3151 O O . VAL B 1 32 ? -18.953 18.312 20.016 1 96 32 VAL B O 1
ATOM 3154 N N . SER B 1 33 ? -17.391 19.219 18.75 1 93.81 33 SER B N 1
ATOM 3155 C CA . SER B 1 33 ? -18.266 19.609 17.641 1 93.81 33 SER B CA 1
ATOM 3156 C C . SER B 1 33 ? -17.453 19.891 16.375 1 93.81 33 SER B C 1
ATOM 3158 O O . SER B 1 33 ? -16.234 19.75 16.375 1 93.81 33 SER B O 1
ATOM 3160 N N . ASP B 1 34 ? -18.188 20.188 15.32 1 91.12 34 ASP B N 1
ATOM 3161 C CA . ASP B 1 34 ? -17.5 20.578 14.094 1 91.12 34 ASP B CA 1
ATOM 3162 C C . ASP B 1 34 ? -17.125 22.062 14.117 1 91.12 34 ASP B C 1
ATOM 3164 O O . ASP B 1 34 ? -17.969 22.922 14.406 1 91.12 34 ASP B O 1
ATOM 3168 N N . MET B 1 35 ? -15.898 22.359 14.023 1 91.5 35 MET B N 1
ATOM 3169 C CA . MET B 1 35 ? -15.367 23.719 13.969 1 91.5 35 MET B CA 1
ATOM 3170 C C . MET B 1 35 ? -14.422 23.891 12.789 1 91.5 35 MET B C 1
ATOM 3172 O O . MET B 1 35 ? -13.219 24.109 12.977 1 91.5 35 MET B O 1
ATOM 3176 N N . PRO B 1 36 ? -14.969 23.844 11.586 1 89.38 36 PRO B N 1
ATOM 3177 C CA . PRO B 1 36 ? -14.133 23.781 10.383 1 89.38 36 PRO B CA 1
ATOM 3178 C C . PRO B 1 36 ? -13.266 25.031 10.203 1 89.38 36 PRO B C 1
ATOM 3180 O O . PRO B 1 36 ? -12.25 24.984 9.5 1 89.38 36 PRO B O 1
ATOM 3183 N N . GLU B 1 37 ? -13.617 26.141 10.852 1 91.5 37 GLU B N 1
ATOM 3184 C CA . GLU B 1 37 ? -12.844 27.359 10.664 1 91.5 37 GLU B CA 1
ATOM 3185 C C . GLU B 1 37 ? -11.867 27.578 11.82 1 91.5 37 GLU B C 1
ATOM 3187 O O . GLU B 1 37 ? -11.211 28.625 11.898 1 91.5 37 GLU B O 1
ATOM 3192 N N . GLY B 1 38 ? -11.812 26.672 12.727 1 94.81 38 GLY B N 1
ATOM 3193 C CA . GLY B 1 38 ? -10.844 26.703 13.812 1 94.81 38 GLY B CA 1
ATOM 3194 C C . GLY B 1 38 ? -11.344 27.469 15.031 1 94.81 38 GLY B C 1
ATOM 3195 O O . GLY B 1 38 ? -12.547 27.516 15.289 1 94.81 38 GLY B O 1
ATOM 3196 N N . CYS B 1 39 ? -10.43 27.984 15.789 1 97.25 39 CYS B N 1
ATOM 3197 C CA . CYS B 1 39 ? -10.703 28.625 17.062 1 97.25 39 CYS B CA 1
ATOM 3198 C C . CYS B 1 39 ? -11.305 30.016 16.859 1 97.25 39 CYS B C 1
ATOM 3200 O O . CYS B 1 39 ? -10.656 30.891 16.297 1 97.25 39 CYS B O 1
ATOM 3202 N N . PRO B 1 40 ? -12.461 30.234 17.375 1 95.81 40 PRO B N 1
ATOM 3203 C CA . PRO B 1 40 ? -13.086 31.547 17.188 1 95.81 40 PRO B CA 1
ATOM 3204 C C . PRO B 1 40 ? -12.305 32.656 17.875 1 95.81 40 PRO B C 1
ATOM 3206 O O . PRO B 1 40 ? -12.25 33.781 17.375 1 95.81 40 PRO B O 1
ATOM 3209 N N . ASN B 1 41 ? -11.75 32.344 18.969 1 97 41 ASN B N 1
ATOM 3210 C CA . ASN B 1 41 ? -10.961 33.344 19.688 1 97 41 ASN B CA 1
ATOM 3211 C C . ASN B 1 41 ? -9.766 33.812 18.859 1 97 41 ASN B C 1
ATOM 3213 O O . ASN B 1 41 ? -9.539 35 18.703 1 97 41 ASN B O 1
ATOM 3217 N N . CYS B 1 42 ? -9.055 32.906 18.406 1 97.06 42 CYS B N 1
ATOM 3218 C CA . CYS B 1 42 ? -7.875 33.219 17.609 1 97.06 42 CYS B CA 1
ATOM 3219 C C . CYS B 1 42 ? -8.266 33.875 16.297 1 97.06 42 CYS B C 1
ATOM 3221 O O . CYS B 1 42 ? -7.57 34.781 15.82 1 97.06 42 CYS B O 1
ATOM 3223 N N . ALA B 1 43 ? -9.328 33.406 15.719 1 94.5 43 ALA B N 1
ATOM 3224 C CA . ALA B 1 43 ? -9.805 34.031 14.477 1 94.5 43 ALA B CA 1
ATOM 3225 C C . ALA B 1 43 ? -10.148 35.5 14.68 1 94.5 43 ALA B C 1
ATOM 3227 O O . ALA B 1 43 ? -9.82 36.344 13.852 1 94.5 43 ALA B O 1
ATOM 3228 N N . SER B 1 44 ? -10.82 35.812 15.727 1 94.62 44 SER B N 1
ATOM 3229 C CA . SER B 1 44 ? -11.227 37.156 16.031 1 94.62 44 SER B CA 1
ATOM 3230 C C . SER B 1 44 ? -10.016 38.062 16.281 1 94.62 44 SER B C 1
ATOM 3232 O O . SER B 1 44 ? -10.078 39.281 16.062 1 94.62 44 SER B O 1
ATOM 3234 N N . ALA B 1 45 ? -8.977 37.438 16.688 1 94.81 45 ALA B N 1
ATOM 3235 C CA . ALA B 1 45 ? -7.746 38.188 16.953 1 94.81 45 ALA B CA 1
ATOM 3236 C C . ALA B 1 45 ? -6.906 38.312 15.688 1 94.81 45 ALA B C 1
ATOM 3238 O O . ALA B 1 45 ? -5.809 38.875 15.719 1 94.81 45 ALA B O 1
ATOM 3239 N N . GLY B 1 46 ? -7.355 37.781 14.617 1 92.25 46 GLY B N 1
ATOM 3240 C CA . GLY B 1 46 ? -6.668 37.875 13.344 1 92.25 46 GLY B CA 1
ATOM 3241 C C . GLY B 1 46 ? -5.574 36.844 13.156 1 92.25 46 GLY B C 1
ATOM 3242 O O . GLY B 1 46 ? -4.727 37 12.273 1 92.25 46 GLY B O 1
ATOM 3243 N N . ARG B 1 47 ? -5.559 35.844 14.023 1 93.88 47 ARG B N 1
ATOM 3244 C CA . ARG B 1 47 ? -4.566 34.781 13.969 1 93.88 47 ARG B CA 1
ATOM 3245 C C . ARG B 1 47 ? -5.234 33.406 14.039 1 93.88 47 ARG B C 1
ATOM 3247 O O . ARG B 1 47 ? -5.023 32.656 15 1 93.88 47 ARG B O 1
ATOM 3254 N N . PRO B 1 48 ? -5.91 33.094 13 1 94.81 48 PRO B N 1
ATOM 3255 C CA . PRO B 1 48 ? -6.656 31.828 13.039 1 94.81 48 PRO B CA 1
ATOM 3256 C C . PRO B 1 48 ? -5.781 30.625 13.414 1 94.81 48 PRO B C 1
ATOM 3258 O O . PRO B 1 48 ? -4.609 30.578 13.023 1 94.81 48 PRO B O 1
ATOM 3261 N N . SER B 1 49 ? -6.363 29.688 14.156 1 97 49 SER B N 1
ATOM 3262 C CA . SER B 1 49 ? -5.66 28.531 14.68 1 97 49 SER B CA 1
ATOM 3263 C C . SER B 1 49 ? -6.543 27.281 14.664 1 97 49 SER B C 1
ATOM 3265 O O . SER B 1 49 ? -7.754 27.375 14.883 1 97 49 SER B O 1
ATOM 3267 N N . SER B 1 50 ? -5.887 26.188 14.375 1 97.12 50 SER B N 1
ATOM 3268 C CA . SER B 1 50 ? -6.586 24.906 14.422 1 97.12 50 SER B CA 1
ATOM 3269 C C . SER B 1 50 ? -6.844 24.469 15.859 1 97.12 50 SER B C 1
ATOM 3271 O O . SER B 1 50 ? -6.262 25.016 16.797 1 97.12 50 SER B O 1
ATOM 3273 N N . LEU B 1 51 ? -7.762 23.562 15.961 1 98 51 LEU B N 1
ATOM 3274 C CA . LEU B 1 51 ? -8.031 22.875 17.219 1 98 51 LEU B CA 1
ATOM 3275 C C . LEU B 1 51 ? -7.516 21.438 17.188 1 98 51 LEU B C 1
ATOM 3277 O O . LEU B 1 51 ? -7.258 20.906 16.109 1 98 51 LEU B O 1
ATOM 3281 N N . GLU B 1 52 ? -7.277 20.844 18.328 1 98.25 52 GLU B N 1
ATOM 3282 C CA . GLU B 1 52 ? -7.016 19.422 18.5 1 98.25 52 GLU B CA 1
ATOM 3283 C C . GLU B 1 52 ? -7.98 18.797 19.5 1 98.25 52 GLU B C 1
ATOM 3285 O O . GLU B 1 52 ? -8.672 19.5 20.234 1 98.25 52 GLU B O 1
ATOM 3290 N N . VAL B 1 53 ? -8.062 17.531 19.469 1 98.19 53 VAL B N 1
ATOM 3291 C CA . VAL B 1 53 ? -8.914 16.828 20.438 1 98.19 53 VAL B CA 1
ATOM 3292 C C . VAL B 1 53 ? -8.18 16.688 21.766 1 98.19 53 VAL B C 1
ATOM 3294 O O . VAL B 1 53 ? -7 16.328 21.797 1 98.19 53 VAL B O 1
ATOM 3297 N N . ALA B 1 54 ? -8.797 17.016 22.781 1 97.69 54 ALA B N 1
ATOM 3298 C CA . ALA B 1 54 ? -8.32 16.688 24.125 1 97.69 54 ALA B CA 1
ATOM 3299 C C . ALA B 1 54 ? -8.859 15.336 24.594 1 97.69 54 ALA B C 1
ATOM 3301 O O . ALA B 1 54 ? -10.07 15.172 24.766 1 97.69 54 ALA B O 1
ATOM 3302 N N . TYR B 1 55 ? -7.973 14.438 24.75 1 97.25 55 TYR B N 1
ATOM 3303 C CA . TYR B 1 55 ? -8.336 13.094 25.188 1 97.25 55 TYR B CA 1
ATOM 3304 C C . TYR B 1 55 ? -8.109 12.914 26.672 1 97.25 55 TYR B C 1
ATOM 3306 O O . TYR B 1 55 ? -7.184 13.5 27.25 1 97.25 55 TYR B O 1
ATOM 3314 N N . GLN B 1 56 ? -8.945 12.039 27.328 1 96 56 GLN B N 1
ATOM 3315 C CA . GLN B 1 56 ? -8.648 11.586 28.672 1 96 56 GLN B CA 1
ATOM 3316 C C . GLN B 1 56 ? -7.453 10.641 28.688 1 96 56 GLN B C 1
ATOM 3318 O O . GLN B 1 56 ? -7.547 9.508 28.203 1 96 56 GLN B O 1
ATOM 3323 N N . HIS B 1 57 ? -6.398 11.008 29.375 1 93.75 57 HIS B N 1
ATOM 3324 C CA . HIS B 1 57 ? -5.125 10.305 29.281 1 93.75 57 HIS B CA 1
ATOM 3325 C C . HIS B 1 57 ? -5.238 8.883 29.844 1 93.75 57 HIS B C 1
ATOM 3327 O O . HIS B 1 57 ? -4.586 7.965 29.344 1 93.75 57 HIS B O 1
ATOM 3333 N N . HIS B 1 58 ? -6.02 8.734 30.812 1 92.69 58 HIS B N 1
ATOM 3334 C CA . HIS B 1 58 ? -6.125 7.418 31.438 1 92.69 58 HIS B CA 1
ATOM 3335 C C . HIS B 1 58 ? -6.734 6.398 30.484 1 92.69 58 HIS B C 1
ATOM 3337 O O . HIS B 1 58 ? -6.59 5.191 30.688 1 92.69 58 HIS B O 1
ATOM 3343 N N . ALA B 1 59 ? -7.398 6.914 29.453 1 92.44 59 ALA B N 1
ATOM 3344 C CA . ALA B 1 59 ? -8.062 6.023 28.516 1 92.44 59 ALA B CA 1
ATOM 3345 C C . ALA B 1 59 ? -7.113 5.613 27.391 1 92.44 59 ALA B C 1
ATOM 3347 O O . ALA B 1 59 ? -7.402 4.688 26.625 1 92.44 59 ALA B O 1
ATOM 3348 N N . LEU B 1 60 ? -5.977 6.258 27.25 1 94.19 60 LEU B N 1
ATOM 3349 C CA . LEU B 1 60 ? -5.062 6.031 26.141 1 94.19 60 LEU B CA 1
ATOM 3350 C C . LEU B 1 60 ? -4.176 4.82 26.406 1 94.19 60 LEU B C 1
ATOM 3352 O O . LEU B 1 60 ? -3.09 4.953 26.984 1 94.19 60 LEU B O 1
ATOM 3356 N N . ASP B 1 61 ? -4.617 3.684 25.953 1 91 61 ASP B N 1
ATOM 3357 C CA . ASP B 1 61 ? -3.861 2.438 26.031 1 91 61 ASP B CA 1
ATOM 3358 C C . ASP B 1 61 ? -3.025 2.221 24.766 1 91 61 ASP B C 1
ATOM 3360 O O . ASP B 1 61 ? -3.57 2.004 23.688 1 91 61 ASP B O 1
ATOM 3364 N N . PHE B 1 62 ? -1.719 2.191 24.969 1 91.5 62 PHE B N 1
ATOM 3365 C CA . PHE B 1 62 ? -0.839 2.061 23.812 1 91.5 62 PHE B CA 1
ATOM 3366 C C . PHE B 1 62 ? -0.657 0.597 23.438 1 91.5 62 PHE B C 1
ATOM 3368 O O . PHE B 1 62 ? 0.429 0.037 23.609 1 91.5 62 PHE B O 1
ATOM 3375 N N . ALA B 1 63 ? -1.674 -0.213 23.297 1 86.12 63 ALA B N 1
ATOM 3376 C CA . ALA B 1 63 ? -1.706 -1.59 22.812 1 86.12 63 ALA B CA 1
ATOM 3377 C C . ALA B 1 63 ? -2.516 -1.699 21.531 1 86.12 63 ALA B C 1
ATOM 3379 O O . ALA B 1 63 ? -3.717 -1.42 21.516 1 86.12 63 ALA B O 1
ATOM 3380 N N . PRO B 1 64 ? -1.775 -2.117 20.516 1 83.06 64 PRO B N 1
ATOM 3381 C CA . PRO B 1 64 ? -2.52 -2.221 19.266 1 83.06 64 PRO B CA 1
ATOM 3382 C C . PRO B 1 64 ? -3.611 -3.287 19.312 1 83.06 64 PRO B C 1
ATOM 3384 O O . PRO B 1 64 ? -3.42 -4.348 19.906 1 83.06 64 PRO B O 1
ATOM 3387 N N . ARG B 1 65 ? -4.699 -2.863 18.75 1 80 65 ARG B N 1
ATOM 3388 C CA . ARG B 1 65 ? -5.816 -3.793 18.625 1 80 65 ARG B CA 1
ATOM 3389 C C . ARG B 1 65 ? -5.871 -4.398 17.234 1 80 65 ARG B C 1
ATOM 3391 O O . ARG B 1 65 ? -5.258 -3.875 16.297 1 80 65 ARG B O 1
ATOM 3398 N N . SER B 1 66 ? -6.602 -5.445 17.172 1 71.5 66 SER B N 1
ATOM 3399 C CA . SER B 1 66 ? -6.816 -6.051 15.852 1 71.5 66 SER B CA 1
ATOM 3400 C C . SER B 1 66 ? -7.844 -5.27 15.047 1 71.5 66 SER B C 1
ATOM 3402 O O . SER B 1 66 ? -8.672 -4.555 15.609 1 71.5 66 SER B O 1
ATOM 3404 N N . GLY B 1 67 ? -7.57 -5.215 13.734 1 73.44 67 GLY B N 1
ATOM 3405 C CA . GLY B 1 67 ? -8.562 -4.598 12.867 1 73.44 67 GLY B CA 1
ATOM 3406 C C . GLY B 1 67 ? -8.133 -3.23 12.359 1 73.44 67 GLY B C 1
ATOM 3407 O O . GLY B 1 67 ? -6.965 -2.855 12.469 1 73.44 67 GLY B O 1
ATOM 3408 N N . SER B 1 68 ? -9.086 -2.475 11.789 1 76.94 68 SER B N 1
ATOM 3409 C CA . SER B 1 68 ? -8.805 -1.218 11.102 1 76.94 68 SER B CA 1
ATOM 3410 C C . SER B 1 68 ? -8.602 -0.08 12.102 1 76.94 68 SER B C 1
ATOM 3412 O O . SER B 1 68 ? -7.848 0.857 11.828 1 76.94 68 SER B O 1
ATOM 3414 N N . TYR B 1 69 ? -9.234 -0.078 13.195 1 88.12 69 TYR B N 1
ATOM 3415 C CA . TYR B 1 69 ? -9.117 0.969 14.203 1 88.12 69 TYR B CA 1
ATOM 3416 C C . TYR B 1 69 ? -8.25 0.509 15.367 1 88.12 69 TYR B C 1
ATOM 3418 O O . TYR B 1 69 ? -8.688 0.521 16.516 1 88.12 69 TYR B O 1
ATOM 3426 N N . THR B 1 70 ? -7.055 0.297 15.008 1 90.56 70 THR B N 1
ATOM 3427 C CA . THR B 1 70 ? -6.039 -0.379 15.812 1 90.56 70 THR B CA 1
ATOM 3428 C C . THR B 1 70 ? -5.699 0.436 17.062 1 90.56 70 THR B C 1
ATOM 3430 O O . THR B 1 70 ? -5.395 -0.128 18.109 1 90.56 70 THR B O 1
ATOM 3433 N N . TRP B 1 71 ? -5.879 1.751 17.031 1 95.06 71 TRP B N 1
ATOM 3434 C CA . TRP B 1 71 ? -5.301 2.576 18.094 1 95.06 71 TRP B CA 1
ATOM 3435 C C . TRP B 1 71 ? -6.379 3.078 19.047 1 95.06 71 TRP B C 1
ATOM 3437 O O . TRP B 1 71 ? -6.094 3.822 19.984 1 95.06 71 TRP B O 1
ATOM 3447 N N . GLY B 1 72 ? -7.582 2.758 18.75 1 94 72 GLY B N 1
ATOM 3448 C CA . GLY B 1 72 ? -8.688 2.941 19.672 1 94 72 GLY B CA 1
ATOM 3449 C C . GLY B 1 72 ? -8.812 4.363 20.188 1 94 72 GLY B C 1
ATOM 3450 O O . GLY B 1 72 ? -8.867 5.309 19.391 1 94 72 GLY B O 1
ATOM 3451 N N . HIS B 1 73 ? -8.523 4.492 21.453 1 95.19 73 HIS B N 1
ATOM 3452 C CA . HIS B 1 73 ? -8.852 5.73 22.141 1 95.19 73 HIS B CA 1
ATOM 3453 C C . HIS B 1 73 ? -7.879 6.844 21.781 1 95.19 73 HIS B C 1
ATOM 3455 O O . HIS B 1 73 ? -8.062 7.992 22.188 1 95.19 73 HIS B O 1
ATOM 3461 N N . TRP B 1 74 ? -6.902 6.547 21 1 97.56 74 TRP B N 1
ATOM 3462 C CA . TRP B 1 74 ? -5.93 7.555 20.594 1 97.56 74 TRP B CA 1
ATOM 3463 C C . TRP B 1 74 ? -6.453 8.367 19.406 1 97.56 74 TRP B C 1
ATOM 3465 O O . TRP B 1 74 ? -5.797 9.312 18.953 1 97.56 74 TRP B O 1
ATOM 3475 N N . GLN B 1 75 ? -7.656 8.008 18.906 1 97.56 75 GLN B N 1
ATOM 3476 C CA . GLN B 1 75 ? -8.258 8.688 17.766 1 97.56 75 GLN B CA 1
ATOM 3477 C C . GLN B 1 75 ? -9.742 8.945 18 1 97.56 75 GLN B C 1
ATOM 3479 O O . GLN B 1 75 ? -10.336 8.391 18.938 1 97.56 75 GLN B O 1
ATOM 3484 N N . PRO B 1 76 ? -10.391 9.758 17.188 1 97.62 76 PRO B N 1
ATOM 3485 C CA . PRO B 1 76 ? -11.758 10.211 17.453 1 97.62 76 PRO B CA 1
ATOM 3486 C C . PRO B 1 76 ? -12.781 9.086 17.344 1 97.62 76 PRO B C 1
ATOM 3488 O O . PRO B 1 76 ? -13.789 9.094 18.062 1 97.62 76 PRO B O 1
ATOM 3491 N N . TYR B 1 77 ? -12.547 8.164 16.438 1 96.81 77 TYR B N 1
ATOM 3492 C CA . TYR B 1 77 ? -13.523 7.098 16.25 1 96.81 77 TYR B CA 1
ATOM 3493 C C . TYR B 1 77 ? -12.906 5.738 16.547 1 96.81 77 TYR B C 1
ATOM 3495 O O . TYR B 1 77 ? -11.766 5.461 16.156 1 96.81 77 TYR B O 1
ATOM 3503 N N . LEU B 1 78 ? -13.641 4.871 17.25 1 94.25 78 LEU B N 1
ATOM 3504 C CA . LEU B 1 78 ? -13.227 3.521 17.609 1 94.25 78 LEU B CA 1
ATOM 3505 C C . LEU B 1 78 ? -13.602 2.529 16.516 1 94.25 78 LEU B C 1
ATOM 3507 O O . LEU B 1 78 ? -13.047 1.432 16.438 1 94.25 78 LEU B O 1
ATOM 3511 N N . GLU B 1 79 ? -14.578 2.877 15.758 1 93.88 79 GLU B N 1
ATOM 3512 C CA . GLU B 1 79 ? -15.055 2.17 14.57 1 93.88 79 GLU B CA 1
ATOM 3513 C C . GLU B 1 79 ? -15.602 3.145 13.531 1 93.88 79 GLU B C 1
ATOM 3515 O O . GLU B 1 79 ? -16.047 4.238 13.875 1 93.88 79 GLU B O 1
ATOM 3520 N N . GLY B 1 80 ? -15.594 2.746 12.297 1 94.81 80 GLY B N 1
ATOM 3521 C CA . GLY B 1 80 ? -16.109 3.586 11.227 1 94.81 80 GLY B CA 1
ATOM 3522 C C . GLY B 1 80 ? -15.711 3.096 9.844 1 94.81 80 GLY B C 1
ATOM 3523 O O . GLY B 1 80 ? -15.555 1.892 9.625 1 94.81 80 GLY B O 1
ATOM 3524 N N . VAL B 1 81 ? -15.641 4.051 8.93 1 95.56 81 VAL B N 1
ATOM 3525 C CA . VAL B 1 81 ? -15.281 3.719 7.555 1 95.56 81 VAL B CA 1
ATOM 3526 C C . VAL B 1 81 ? -13.797 3.375 7.469 1 95.56 81 VAL B C 1
ATOM 3528 O O . VAL B 1 81 ? -12.961 4.086 8.031 1 95.56 81 VAL B O 1
ATOM 3531 N N . SER B 1 82 ? -13.508 2.285 6.848 1 96.56 82 SER B N 1
ATOM 3532 C CA . SER B 1 82 ? -12.109 1.892 6.676 1 96.56 82 SER B CA 1
ATOM 3533 C C . SER B 1 82 ? -11.914 1.097 5.387 1 96.56 82 SER B C 1
ATOM 3535 O O . SER B 1 82 ? -12.805 0.343 4.98 1 96.56 82 SER B O 1
ATOM 3537 N N . LEU B 1 83 ? -10.859 1.338 4.793 1 97.12 83 LEU B N 1
ATOM 3538 C CA . LEU B 1 83 ? -10.43 0.532 3.658 1 97.12 83 LEU B CA 1
ATOM 3539 C C . LEU B 1 83 ? -9.18 -0.269 4.008 1 97.12 83 LEU B C 1
ATOM 3541 O O . LEU B 1 83 ? -8.516 -0.814 3.123 1 97.12 83 LEU B O 1
ATOM 3545 N N . GLY B 1 84 ? -8.844 -0.265 5.289 1 96.56 84 GLY B N 1
ATOM 3546 C CA . GLY B 1 84 ? -7.684 -1.006 5.754 1 96.56 84 GLY B CA 1
ATOM 3547 C C . GLY B 1 84 ? -6.43 -0.156 5.84 1 96.56 84 GLY B C 1
ATOM 3548 O O . GLY B 1 84 ? -5.316 -0.678 5.785 1 96.56 84 GLY B O 1
ATOM 3549 N N . GLU B 1 85 ? -6.586 1.137 5.949 1 97.56 85 GLU B N 1
ATOM 3550 C CA . GLU B 1 85 ? -5.445 2.041 6.066 1 97.56 85 GLU B CA 1
ATOM 3551 C C . GLU B 1 85 ? -4.676 1.791 7.363 1 97.56 85 GLU B C 1
ATOM 3553 O O . GLU B 1 85 ? -5.266 1.426 8.383 1 97.56 85 GLU B O 1
ATOM 3558 N N . GLY B 1 86 ? -3.359 2.02 7.25 1 95.94 86 GLY B N 1
ATOM 3559 C CA . GLY B 1 86 ? -2.5 1.803 8.406 1 95.94 86 GLY B CA 1
ATOM 3560 C C . GLY B 1 86 ? -1.651 0.55 8.289 1 95.94 86 GLY B C 1
ATOM 3561 O O . GLY B 1 86 ? -1.55 -0.04 7.211 1 95.94 86 GLY B O 1
ATOM 3562 N N . ALA B 1 87 ? -0.886 0.296 9.312 1 93.56 87 ALA B N 1
ATOM 3563 C CA . ALA B 1 87 ? 0.083 -0.795 9.352 1 93.56 87 ALA B CA 1
ATOM 3564 C C . ALA B 1 87 ? 1.06 -0.709 8.188 1 93.56 87 ALA B C 1
ATOM 3566 O O . ALA B 1 87 ? 1.396 -1.726 7.57 1 93.56 87 ALA B O 1
ATOM 3567 N N . THR B 1 88 ? 1.354 0.477 7.844 1 96.19 88 THR B N 1
ATOM 3568 C CA . THR B 1 88 ? 2.307 0.672 6.754 1 96.19 88 THR B CA 1
ATOM 3569 C C . THR B 1 88 ? 3.725 0.333 7.211 1 96.19 88 THR B C 1
ATOM 3571 O O . THR B 1 88 ? 4.035 0.412 8.398 1 96.19 88 THR B O 1
ATOM 3574 N N . PRO B 1 89 ? 4.582 0.024 6.316 1 96.06 89 PRO B N 1
ATOM 3575 C CA . PRO B 1 89 ? 5.922 -0.437 6.684 1 96.06 89 PRO B CA 1
ATOM 3576 C C . PRO B 1 89 ? 6.789 0.676 7.266 1 96.06 89 PRO B C 1
ATOM 3578 O O . PRO B 1 89 ? 6.734 1.816 6.801 1 96.06 89 PRO B O 1
ATOM 3581 N N . CYS B 1 90 ? 7.484 0.37 8.266 1 96.06 90 CYS B N 1
ATOM 3582 C CA . CYS B 1 90 ? 8.609 1.133 8.797 1 96.06 90 CYS B CA 1
ATOM 3583 C C . CYS B 1 90 ? 9.898 0.317 8.734 1 96.06 90 CYS B C 1
ATOM 3585 O O . CYS B 1 90 ? 10.094 -0.591 9.547 1 96.06 90 CYS B O 1
ATOM 3587 N N . VAL B 1 91 ? 10.797 0.625 7.738 1 94.44 91 VAL B N 1
ATOM 3588 C CA . VAL B 1 91 ? 11.922 -0.273 7.496 1 94.44 91 VAL B CA 1
ATOM 3589 C C . VAL B 1 91 ? 13.227 0.522 7.484 1 94.44 91 VAL B C 1
ATOM 3591 O O . VAL B 1 91 ? 13.258 1.658 7.008 1 94.44 91 VAL B O 1
ATOM 3594 N N . PRO B 1 92 ? 14.266 -0.051 8.047 1 94.88 92 PRO B N 1
ATOM 3595 C CA . PRO B 1 92 ? 15.586 0.574 7.914 1 94.88 92 PRO B CA 1
ATOM 3596 C C . PRO B 1 92 ? 16.188 0.389 6.527 1 94.88 92 PRO B C 1
ATOM 3598 O O . PRO B 1 92 ? 15.984 -0.651 5.895 1 94.88 92 PRO B O 1
ATOM 3601 N N . VAL B 1 93 ? 16.891 1.366 6.086 1 96.44 93 VAL B N 1
ATOM 3602 C CA . VAL B 1 93 ? 17.562 1.301 4.789 1 96.44 93 VAL B CA 1
ATOM 3603 C C . VAL B 1 93 ? 19.031 1.671 4.945 1 96.44 93 VAL B C 1
ATOM 3605 O O . VAL B 1 93 ? 19.422 2.826 4.746 1 96.44 93 VAL B O 1
ATOM 3608 N N . PRO B 1 94 ? 19.859 0.73 5.184 1 95.19 94 PRO B N 1
ATOM 3609 C CA . PRO B 1 94 ? 21.281 0.974 5.477 1 95.19 94 PRO B CA 1
ATOM 3610 C C . PRO B 1 94 ? 21.984 1.735 4.359 1 95.19 94 PRO B C 1
ATOM 3612 O O . PRO B 1 94 ? 22.859 2.564 4.633 1 95.19 94 PRO B O 1
ATOM 3615 N N . THR B 1 95 ? 21.672 1.492 3.105 1 95.31 95 THR B N 1
ATOM 3616 C CA . THR B 1 95 ? 22.328 2.156 1.989 1 95.31 95 THR B CA 1
ATOM 3617 C C . THR B 1 95 ? 22.094 3.664 2.039 1 95.31 95 THR B C 1
ATOM 3619 O O . THR B 1 95 ? 23 4.449 1.723 1 95.31 95 THR B O 1
ATOM 3622 N N . LEU B 1 96 ? 20.953 4.055 2.416 1 97.94 96 LEU B N 1
ATOM 3623 C CA . LEU B 1 96 ? 20.656 5.477 2.521 1 97.94 96 LEU B CA 1
ATOM 3624 C C . LEU B 1 96 ? 21.359 6.094 3.727 1 97.94 96 LEU B C 1
ATOM 3626 O O . LEU B 1 96 ? 21.781 7.25 3.676 1 97.94 96 LEU B O 1
ATOM 3630 N N . ALA B 1 97 ? 21.375 5.375 4.812 1 98.06 97 ALA B N 1
ATOM 3631 C CA . ALA B 1 97 ? 22.094 5.859 5.988 1 98.06 97 ALA B CA 1
ATOM 3632 C C . ALA B 1 97 ? 23.562 6.141 5.66 1 98.06 97 ALA B C 1
ATOM 3634 O O . ALA B 1 97 ? 24.109 7.176 6.055 1 98.06 97 ALA B O 1
ATOM 3635 N N . SER B 1 98 ? 24.141 5.195 4.938 1 97.38 98 SER B N 1
ATOM 3636 C CA . SER B 1 98 ? 25.531 5.363 4.52 1 97.38 98 SER B CA 1
ATOM 3637 C C . SER B 1 98 ? 25.688 6.582 3.615 1 97.38 98 SER B C 1
ATOM 3639 O O . SER B 1 98 ? 26.609 7.379 3.803 1 97.38 98 SER B O 1
ATOM 3641 N N . LEU B 1 99 ? 24.828 6.727 2.658 1 97.38 99 LEU B N 1
ATOM 3642 C CA . LEU B 1 99 ? 24.891 7.824 1.7 1 97.38 99 LEU B CA 1
ATOM 3643 C C . LEU B 1 99 ? 24.75 9.172 2.404 1 97.38 99 LEU B C 1
ATOM 3645 O O . LEU B 1 99 ? 25.375 10.156 2.004 1 97.38 99 LEU B O 1
ATOM 3649 N N . ALA B 1 100 ? 23.906 9.211 3.445 1 98.38 100 ALA B N 1
ATOM 3650 C CA . ALA B 1 100 ? 23.625 10.461 4.148 1 98.38 100 ALA B CA 1
ATOM 3651 C C . ALA B 1 100 ? 24.609 10.672 5.301 1 98.38 100 ALA B C 1
ATOM 3653 O O . ALA B 1 100 ? 24.656 11.75 5.898 1 98.38 100 ALA B O 1
ATOM 3654 N N . ASP B 1 101 ? 25.344 9.68 5.605 1 98.25 101 ASP B N 1
ATOM 3655 C CA . ASP B 1 101 ? 26.312 9.711 6.695 1 98.25 101 ASP B CA 1
ATOM 3656 C C . ASP B 1 101 ? 25.625 9.961 8.039 1 98.25 101 ASP B C 1
ATOM 3658 O O . ASP B 1 101 ? 25.969 10.891 8.766 1 98.25 101 ASP B O 1
ATOM 3662 N N . VAL B 1 102 ? 24.609 9.219 8.328 1 98.62 102 VAL B N 1
ATOM 3663 C CA . VAL B 1 102 ? 23.906 9.211 9.609 1 98.62 102 VAL B CA 1
ATOM 3664 C C . VAL B 1 102 ? 23.812 7.781 10.141 1 98.62 102 VAL B C 1
ATOM 3666 O O . VAL B 1 102 ? 24.172 6.828 9.438 1 98.62 102 VAL B O 1
ATOM 3669 N N . ALA B 1 103 ? 23.375 7.594 11.391 1 98.25 103 ALA B N 1
ATOM 3670 C CA . ALA B 1 103 ? 23.406 6.285 12.039 1 98.25 103 ALA B CA 1
ATOM 3671 C C . ALA B 1 103 ? 22.406 5.332 11.398 1 98.25 103 ALA B C 1
ATOM 3673 O O . ALA B 1 103 ? 22.672 4.141 11.25 1 98.25 103 ALA B O 1
ATOM 3674 N N . SER B 1 104 ? 21.234 5.887 11.117 1 97.88 104 SER B N 1
ATOM 3675 C CA . SER B 1 104 ? 20.188 5.082 10.516 1 97.88 104 SER B CA 1
ATOM 3676 C C . SER B 1 104 ? 19.188 5.957 9.75 1 97.88 104 SER B C 1
ATOM 3678 O O . SER B 1 104 ? 19.016 7.133 10.078 1 97.88 104 SER B O 1
ATOM 3680 N N . VAL B 1 105 ? 18.688 5.375 8.703 1 98.38 105 VAL B N 1
ATOM 3681 C CA . VAL B 1 105 ? 17.562 5.953 7.977 1 98.38 105 VAL B CA 1
ATOM 3682 C C . VAL B 1 105 ? 16.406 4.965 7.953 1 98.38 105 VAL B C 1
ATOM 3684 O O . VAL B 1 105 ? 16.547 3.83 7.492 1 98.38 105 VAL B O 1
ATOM 3687 N N . TRP B 1 106 ? 15.297 5.41 8.508 1 97.81 106 TRP B N 1
ATOM 3688 C CA . TRP B 1 106 ? 14.055 4.652 8.453 1 97.81 106 TRP B CA 1
ATOM 3689 C C . TRP B 1 106 ? 13.102 5.246 7.422 1 97.81 106 TRP B C 1
ATOM 3691 O O . TRP B 1 106 ? 13.039 6.465 7.254 1 97.81 106 TRP B O 1
ATOM 3701 N N . ILE B 1 107 ? 12.375 4.289 6.812 1 97.56 107 ILE B N 1
ATOM 3702 C CA . ILE B 1 107 ? 11.32 4.688 5.875 1 97.56 107 ILE B CA 1
ATOM 3703 C C . ILE B 1 107 ? 9.953 4.344 6.461 1 97.56 107 ILE B C 1
ATOM 3705 O O . ILE B 1 107 ? 9.695 3.189 6.812 1 97.56 107 ILE B O 1
ATOM 3709 N N . LYS B 1 108 ? 9.133 5.266 6.676 1 98.56 108 LYS B N 1
ATOM 3710 C CA . LYS B 1 108 ? 7.707 5.027 6.891 1 98.56 108 LYS B CA 1
ATOM 3711 C C . LYS B 1 108 ? 6.926 5.152 5.586 1 98.56 108 LYS B C 1
ATOM 3713 O O . LYS B 1 108 ? 6.625 6.262 5.141 1 98.56 108 LYS B O 1
ATOM 3718 N N . ASN B 1 109 ? 6.57 4.059 4.988 1 98.12 109 ASN B N 1
ATOM 3719 C CA . ASN B 1 109 ? 6.055 4.031 3.625 1 98.12 109 ASN B CA 1
ATOM 3720 C C . ASN B 1 109 ? 4.535 4.195 3.598 1 98.12 109 ASN B C 1
ATOM 3722 O O . ASN B 1 109 ? 3.805 3.215 3.439 1 98.12 109 ASN B O 1
ATOM 3726 N N . GLU B 1 110 ? 4.105 5.395 3.611 1 98.31 110 GLU B N 1
ATOM 3727 C CA . GLU B 1 110 ? 2.68 5.703 3.629 1 98.31 110 GLU B CA 1
ATOM 3728 C C . GLU B 1 110 ? 2.053 5.496 2.254 1 98.31 110 GLU B C 1
ATOM 3730 O O . GLU B 1 110 ? 0.827 5.48 2.119 1 98.31 110 GLU B O 1
ATOM 3735 N N . GLY B 1 111 ? 2.871 5.289 1.264 1 97.06 111 GLY B N 1
ATOM 3736 C CA . GLY B 1 111 ? 2.371 4.898 -0.044 1 97.06 111 GLY B CA 1
ATOM 3737 C C . GLY B 1 111 ? 1.688 3.543 -0.04 1 97.06 111 GLY B C 1
ATOM 3738 O O . GLY B 1 111 ? 0.981 3.195 -0.988 1 97.06 111 GLY B O 1
ATOM 3739 N N . ALA B 1 112 ? 1.883 2.822 1.015 1 96.62 112 ALA B N 1
ATOM 3740 C CA . ALA B 1 112 ? 1.342 1.469 1.115 1 96.62 112 ALA B CA 1
ATOM 3741 C C . ALA B 1 112 ? -0.09 1.489 1.645 1 96.62 112 ALA B C 1
ATOM 3743 O O . ALA B 1 112 ? -0.704 0.436 1.831 1 96.62 112 ALA B O 1
ATOM 3744 N N . ASN B 1 113 ? -0.679 2.643 1.843 1 97.38 113 ASN B N 1
ATOM 3745 C CA . ASN B 1 113 ? -2.1 2.736 2.164 1 97.38 113 ASN B CA 1
ATOM 3746 C C . ASN B 1 113 ? -2.971 2.412 0.953 1 97.38 113 ASN B C 1
ATOM 3748 O O . ASN B 1 113 ? -2.49 2.422 -0.182 1 97.38 113 ASN B O 1
ATOM 3752 N N . PRO B 1 114 ? -4.211 2.18 1.155 1 96.75 114 PRO B N 1
ATOM 3753 C CA . PRO B 1 114 ? -5.094 1.659 0.109 1 96.75 114 PRO B CA 1
ATOM 3754 C C . PRO B 1 114 ? -5.113 2.539 -1.139 1 96.75 114 PRO B C 1
ATOM 3756 O O . PRO B 1 114 ? -5.102 2.025 -2.26 1 96.75 114 PRO B O 1
ATOM 3759 N N . THR B 1 115 ? -5.094 3.85 -0.987 1 96.88 115 THR B N 1
ATOM 3760 C CA . THR B 1 115 ? -5.164 4.707 -2.166 1 96.88 115 THR B CA 1
ATOM 3761 C C . THR B 1 115 ? -3.779 5.215 -2.549 1 96.88 115 THR B C 1
ATOM 3763 O O . THR B 1 115 ? -3.639 6.012 -3.479 1 96.88 115 THR B O 1
ATOM 3766 N N . GLY B 1 116 ? -2.764 4.844 -1.729 1 96.44 116 GLY B N 1
ATOM 3767 C CA . GLY B 1 116 ? -1.391 5.121 -2.119 1 96.44 116 GLY B CA 1
ATOM 3768 C C . GLY B 1 116 ? -0.812 6.344 -1.432 1 96.44 116 GLY B C 1
ATOM 3769 O O . GLY B 1 116 ? 0.176 6.914 -1.896 1 96.44 116 GLY B O 1
ATOM 3770 N N . SER B 1 117 ? -1.464 6.773 -0.324 1 97.38 117 SER B N 1
ATOM 3771 C CA . SER B 1 117 ? -0.921 7.941 0.363 1 97.38 117 SER B CA 1
ATOM 3772 C C . SER B 1 117 ? -1.358 7.977 1.824 1 97.38 117 SER B C 1
ATOM 3774 O O . SER B 1 117 ? -2.27 7.246 2.223 1 97.38 117 SER B O 1
ATOM 3776 N N . HIS B 1 118 ? -0.749 8.867 2.592 1 98.25 118 HIS B N 1
ATOM 3777 C CA . HIS B 1 118 ? -1.056 9.055 4.004 1 98.25 118 HIS B CA 1
ATOM 3778 C C . HIS B 1 118 ? -2.438 9.672 4.191 1 98.25 118 HIS B C 1
ATOM 3780 O O . HIS B 1 118 ? -2.994 9.641 5.289 1 98.25 118 HIS B O 1
ATOM 3786 N N . LYS B 1 119 ? -3.02 10.234 3.105 1 98.31 119 LYS B N 1
ATOM 3787 C CA . LYS B 1 119 ? -4.305 10.914 3.197 1 98.31 119 LYS B CA 1
ATOM 3788 C C . LYS B 1 119 ? -5.41 9.953 3.615 1 98.31 119 LYS B C 1
ATOM 3790 O O . LYS B 1 119 ? -6.434 10.375 4.16 1 98.31 119 LYS B O 1
ATOM 3795 N N . ASP B 1 120 ? -5.188 8.711 3.402 1 98.38 120 ASP B N 1
ATOM 3796 C CA . ASP B 1 120 ? -6.18 7.707 3.766 1 98.38 120 ASP B CA 1
ATOM 3797 C C . ASP B 1 120 ? -6.48 7.746 5.262 1 98.38 120 ASP B C 1
ATOM 3799 O O . ASP B 1 120 ? -7.617 7.512 5.68 1 98.38 120 ASP B O 1
ATOM 3803 N N . ARG B 1 121 ? -5.469 8.055 6.039 1 98.06 121 ARG B N 1
ATOM 3804 C CA . ARG B 1 121 ? -5.645 8.094 7.488 1 98.06 121 ARG B CA 1
ATOM 3805 C C . ARG B 1 121 ? -6.598 9.211 7.895 1 98.06 121 ARG B C 1
ATOM 3807 O O . ARG B 1 121 ? -7.445 9.023 8.766 1 98.06 121 ARG B O 1
ATOM 3814 N N . MET B 1 122 ? -6.434 10.32 7.285 1 98.06 122 MET B N 1
ATOM 3815 C CA . MET B 1 122 ? -7.32 11.445 7.547 1 98.06 122 MET B CA 1
ATOM 3816 C C . MET B 1 122 ? -8.734 11.156 7.043 1 98.06 122 MET B C 1
ATOM 3818 O O . MET B 1 122 ? -9.711 11.422 7.746 1 98.06 122 MET B O 1
ATOM 3822 N N . SER B 1 123 ? -8.82 10.656 5.84 1 98.25 123 SER B N 1
ATOM 3823 C CA . SER B 1 123 ? -10.125 10.391 5.23 1 98.25 123 SER B CA 1
ATOM 3824 C C . SER B 1 123 ? -10.93 9.406 6.059 1 98.25 123 SER B C 1
ATOM 3826 O O . SER B 1 123 ? -12.148 9.547 6.191 1 98.25 123 SER B O 1
ATOM 3828 N N . ALA B 1 124 ? -10.281 8.398 6.637 1 97.69 124 ALA B N 1
ATOM 3829 C CA . ALA B 1 124 ? -10.984 7.402 7.438 1 97.69 124 ALA B CA 1
ATOM 3830 C C . ALA B 1 124 ? -11.719 8.055 8.609 1 97.69 124 ALA B C 1
ATOM 3832 O O . ALA B 1 124 ? -12.906 7.816 8.82 1 97.69 124 ALA B O 1
ATOM 3833 N N . GLN B 1 125 ? -11.055 8.922 9.312 1 97.81 125 GLN B N 1
ATOM 3834 C CA . GLN B 1 125 ? -11.633 9.57 10.484 1 97.81 125 GLN B CA 1
ATOM 3835 C C . GLN B 1 125 ? -12.617 10.664 10.086 1 97.81 125 GLN B C 1
ATOM 3837 O O . GLN B 1 125 ? -13.695 10.781 10.672 1 97.81 125 GLN B O 1
ATOM 3842 N N . ALA B 1 126 ? -12.297 11.438 9.094 1 97.56 126 ALA B N 1
ATOM 3843 C CA . ALA B 1 126 ? -13.125 12.562 8.68 1 97.56 126 ALA B CA 1
ATOM 3844 C C . ALA B 1 126 ? -14.438 12.086 8.07 1 97.56 126 ALA B C 1
ATOM 3846 O O . ALA B 1 126 ? -15.5 12.648 8.344 1 97.56 126 ALA B O 1
ATOM 3847 N N . VAL B 1 127 ? -14.383 11.117 7.207 1 97.38 127 VAL B N 1
ATOM 3848 C CA . VAL B 1 127 ? -15.594 10.602 6.578 1 97.38 127 VAL B CA 1
ATOM 3849 C C . VAL B 1 127 ? -16.453 9.891 7.621 1 97.38 127 VAL B C 1
ATOM 3851 O O . VAL B 1 127 ? -17.688 9.953 7.562 1 97.38 127 VAL B O 1
ATOM 3854 N N . SER B 1 128 ? -15.812 9.219 8.602 1 96.88 128 SER B N 1
ATOM 3855 C CA . SER B 1 128 ? -16.578 8.672 9.719 1 96.88 128 SER B CA 1
ATOM 3856 C C . SER B 1 128 ? -17.312 9.766 10.484 1 96.88 128 SER B C 1
ATOM 3858 O O . SER B 1 128 ? -18.453 9.578 10.906 1 96.88 128 SER B O 1
ATOM 3860 N N . ARG B 1 129 ? -16.656 10.891 10.695 1 96.88 129 ARG B N 1
ATOM 3861 C CA . ARG B 1 129 ? -17.312 12.031 11.32 1 96.88 129 ARG B CA 1
ATOM 3862 C C . ARG B 1 129 ? -18.5 12.5 10.477 1 96.88 129 ARG B C 1
ATOM 3864 O O . ARG B 1 129 ? -19.578 12.766 11.016 1 96.88 129 ARG B O 1
ATOM 3871 N N . ALA B 1 130 ? -18.281 12.648 9.195 1 96.38 130 ALA B N 1
ATOM 3872 C CA . ALA B 1 130 ? -19.359 13.062 8.297 1 96.38 130 ALA B CA 1
ATOM 3873 C C . ALA B 1 130 ? -20.562 12.141 8.438 1 96.38 130 ALA B C 1
ATOM 3875 O O . ALA B 1 130 ? -21.703 12.609 8.523 1 96.38 130 ALA B O 1
ATOM 3876 N N . LEU B 1 131 ? -20.328 10.875 8.508 1 94 131 LEU B N 1
ATOM 3877 C CA . LEU B 1 131 ? -21.391 9.898 8.695 1 94 131 LEU B CA 1
ATOM 3878 C C . LEU B 1 131 ? -22.078 10.094 10.047 1 94 131 LEU B C 1
ATOM 3880 O O . LEU B 1 131 ? -23.297 10.094 10.133 1 94 131 LEU B O 1
ATOM 3884 N N . ASP B 1 132 ? -21.234 10.219 11.008 1 94.56 132 ASP B N 1
ATOM 3885 C CA . ASP B 1 132 ? -21.703 10.328 12.383 1 94.56 132 ASP B CA 1
ATOM 3886 C C . ASP B 1 132 ? -22.672 11.508 12.531 1 94.56 132 ASP B C 1
ATOM 3888 O O . ASP B 1 132 ? -23.672 11.414 13.25 1 94.56 132 ASP B O 1
ATOM 3892 N N . ILE B 1 133 ? -22.422 12.594 11.836 1 93.5 133 ILE B N 1
ATOM 3893 C CA . ILE B 1 133 ? -23.219 13.797 12.039 1 93.5 133 ILE B CA 1
ATOM 3894 C C . ILE B 1 133 ? -24.312 13.867 10.969 1 93.5 133 ILE B C 1
ATOM 3896 O O . ILE B 1 133 ? -25.062 14.844 10.914 1 93.5 133 ILE B O 1
ATOM 3900 N N . GLY B 1 134 ? -24.312 12.906 10.102 1 92.19 134 GLY B N 1
ATOM 3901 C CA . GLY B 1 134 ? -25.375 12.836 9.109 1 92.19 134 GLY B CA 1
ATOM 3902 C C . GLY B 1 134 ? -25.188 13.82 7.969 1 92.19 134 GLY B C 1
ATOM 3903 O O . GLY B 1 134 ? -26.156 14.344 7.426 1 92.19 134 GLY B O 1
ATOM 3904 N N . ALA B 1 135 ? -23.969 14.078 7.66 1 91.75 135 ALA B N 1
ATOM 3905 C CA . ALA B 1 135 ? -23.703 14.969 6.535 1 91.75 135 ALA B CA 1
ATOM 3906 C C . ALA B 1 135 ? -24.25 14.391 5.23 1 91.75 135 ALA B C 1
ATOM 3908 O O . ALA B 1 135 ? -24.25 13.172 5.039 1 91.75 135 ALA B O 1
ATOM 3909 N N . SER B 1 136 ? -24.672 15.281 4.379 1 83.19 136 SER B N 1
ATOM 3910 C CA . SER B 1 136 ? -25.234 14.883 3.094 1 83.19 136 SER B CA 1
ATOM 3911 C C . SER B 1 136 ? -24.141 14.516 2.098 1 83.19 136 SER B C 1
ATOM 3913 O O . SER B 1 136 ? -24.344 13.656 1.234 1 83.19 136 SER B O 1
ATOM 3915 N N . GLU B 1 137 ? -23.094 15.273 2.211 1 95.75 137 GLU B N 1
ATOM 3916 C CA . GLU B 1 137 ? -22 15.172 1.246 1 95.75 137 GLU B CA 1
ATOM 3917 C C . GLU B 1 137 ? -20.688 15.664 1.842 1 95.75 137 GLU B C 1
ATOM 3919 O O . GLU B 1 137 ? -20.688 16.422 2.822 1 95.75 137 GLU B O 1
ATOM 3924 N N . VAL B 1 138 ? -19.656 15.125 1.285 1 97.88 138 VAL B N 1
ATOM 3925 C CA . VAL B 1 138 ? -18.312 15.602 1.614 1 97.88 138 VAL B CA 1
ATOM 3926 C C . VAL B 1 138 ? -17.781 16.453 0.472 1 97.88 138 VAL B C 1
ATOM 3928 O O . VAL B 1 138 ? -17.875 16.078 -0.698 1 97.88 138 VAL B O 1
ATOM 3931 N N . VAL B 1 139 ? -17.234 17.656 0.789 1 98.06 139 VAL B N 1
ATOM 3932 C CA . VAL B 1 139 ? -16.672 18.562 -0.211 1 98.06 139 VAL B CA 1
ATOM 3933 C C . VAL B 1 139 ? -15.234 18.922 0.155 1 98.06 139 VAL B C 1
ATOM 3935 O O . VAL B 1 139 ? -14.883 18.969 1.336 1 98.06 139 VAL B O 1
ATOM 3938 N N . LEU B 1 140 ? -14.398 19.062 -0.859 1 96.19 140 LEU B N 1
ATOM 3939 C CA . LEU B 1 140 ? -13.031 19.469 -0.566 1 96.19 140 LEU B CA 1
ATOM 3940 C C . LEU B 1 140 ? -12.406 20.203 -1.757 1 96.19 140 LEU B C 1
ATOM 3942 O O . LEU B 1 140 ? -12.859 20.031 -2.893 1 96.19 140 LEU B O 1
ATOM 3946 N N . ALA B 1 141 ? -11.43 20.984 -1.406 1 93.69 141 ALA B N 1
ATOM 3947 C CA . ALA B 1 141 ? -10.578 21.641 -2.396 1 93.69 141 ALA B CA 1
ATOM 3948 C C . ALA B 1 141 ? -9.242 20.922 -2.539 1 93.69 141 ALA B C 1
ATOM 3950 O O . ALA B 1 141 ? -8.344 21.094 -1.714 1 93.69 141 ALA B O 1
ATOM 3951 N N . SER B 1 142 ? -9.039 20.141 -3.537 1 90.75 142 SER B N 1
ATOM 3952 C CA . SER B 1 142 ? -7.805 19.391 -3.77 1 90.75 142 SER B CA 1
ATOM 3953 C C . SER B 1 142 ? -7.754 18.844 -5.188 1 90.75 142 SER B C 1
ATOM 3955 O O . SER B 1 142 ? -8.789 18.469 -5.75 1 90.75 142 SER B O 1
ATOM 3957 N N . SER B 1 143 ? -6.539 18.766 -5.688 1 84.38 143 SER B N 1
ATOM 3958 C CA . SER B 1 143 ? -6.324 18.172 -7.004 1 84.38 143 SER B CA 1
ATOM 3959 C C . SER B 1 143 ? -5.359 17 -6.93 1 84.38 143 SER B C 1
ATOM 3961 O O . SER B 1 143 ? -4.688 16.672 -7.91 1 84.38 143 SER B O 1
ATOM 3963 N N . GLY B 1 144 ? -5.238 16.391 -5.777 1 91.12 144 GLY B N 1
ATOM 3964 C CA . GLY B 1 144 ? -4.234 15.344 -5.645 1 91.12 144 GLY B CA 1
ATOM 3965 C C . GLY B 1 144 ? -4.672 14.203 -4.742 1 91.12 144 GLY B C 1
ATOM 3966 O O . GLY B 1 144 ? -5.781 13.688 -4.883 1 91.12 144 GLY B O 1
ATOM 3967 N N . ASN B 1 145 ? -3.744 13.82 -3.867 1 94.44 145 ASN B N 1
ATOM 3968 C CA . ASN B 1 145 ? -3.916 12.641 -3.033 1 94.44 145 ASN B CA 1
ATOM 3969 C C . ASN B 1 145 ? -5.145 12.758 -2.137 1 94.44 145 ASN B C 1
ATOM 3971 O O . ASN B 1 145 ? -5.852 11.773 -1.911 1 94.44 145 ASN B O 1
ATOM 3975 N N . ALA B 1 146 ? -5.418 13.93 -1.641 1 96.44 146 ALA B N 1
ATOM 3976 C CA . ALA B 1 146 ? -6.57 14.117 -0.766 1 96.44 146 ALA B CA 1
ATOM 3977 C C . ALA B 1 146 ? -7.875 13.883 -1.521 1 96.44 146 ALA B C 1
ATOM 3979 O O . ALA B 1 146 ? -8.828 13.312 -0.973 1 96.44 146 ALA B O 1
ATOM 3980 N N . ALA B 1 147 ? -7.941 14.375 -2.721 1 96.75 147 ALA B N 1
ATOM 3981 C CA . ALA B 1 147 ? -9.133 14.188 -3.545 1 96.75 147 ALA B CA 1
ATOM 3982 C C . ALA B 1 147 ? -9.414 12.711 -3.779 1 96.75 147 ALA B C 1
ATOM 3984 O O . ALA B 1 147 ? -10.539 12.25 -3.588 1 96.75 147 ALA B O 1
ATOM 3985 N N . VAL B 1 148 ? -8.406 12 -4.156 1 96.75 148 VAL B N 1
ATOM 3986 C CA . VAL B 1 148 ? -8.547 10.586 -4.477 1 96.75 148 VAL B CA 1
ATOM 3987 C C . VAL B 1 148 ? -8.93 9.805 -3.221 1 96.75 148 VAL B C 1
ATOM 3989 O O . VAL B 1 148 ? -9.82 8.961 -3.252 1 96.75 148 VAL B O 1
ATOM 3992 N N . SER B 1 149 ? -8.266 10.062 -2.172 1 98.25 149 SER B N 1
ATOM 3993 C CA . SER B 1 149 ? -8.539 9.391 -0.905 1 98.25 149 SER B CA 1
ATOM 3994 C C . SER B 1 149 ? -9.961 9.656 -0.437 1 98.25 149 SER B C 1
ATOM 3996 O O . SER B 1 149 ? -10.695 8.727 -0.087 1 98.25 149 SER B O 1
ATOM 3998 N N . ALA B 1 150 ? -10.344 10.914 -0.44 1 98.44 150 ALA B N 1
ATOM 3999 C CA . ALA B 1 150 ? -11.703 11.281 -0.036 1 98.44 150 ALA B CA 1
ATOM 4000 C C . ALA B 1 150 ? -12.742 10.562 -0.89 1 98.44 150 ALA B C 1
ATOM 4002 O O . ALA B 1 150 ? -13.734 10.055 -0.368 1 98.44 150 ALA B O 1
ATOM 4003 N N . ALA B 1 151 ? -12.523 10.578 -2.168 1 98.44 151 ALA B N 1
ATOM 4004 C CA . ALA B 1 151 ? -13.445 9.922 -3.09 1 98.44 151 ALA B CA 1
ATOM 4005 C C . ALA B 1 151 ? -13.609 8.445 -2.752 1 98.44 151 ALA B C 1
ATOM 4007 O O . ALA B 1 151 ? -14.727 7.922 -2.721 1 98.44 151 ALA B O 1
ATOM 4008 N N . ALA B 1 152 ? -12.547 7.809 -2.475 1 98.38 152 ALA B N 1
ATOM 4009 C CA . ALA B 1 152 ? -12.57 6.379 -2.162 1 98.38 152 ALA B CA 1
ATOM 4010 C C . ALA B 1 152 ? -13.328 6.113 -0.869 1 98.38 152 ALA B C 1
ATOM 4012 O O . ALA B 1 152 ? -14.18 5.223 -0.814 1 98.38 152 ALA B O 1
ATOM 4013 N N . TYR B 1 153 ? -13.047 6.816 0.154 1 97.94 153 TYR B N 1
ATOM 4014 C CA . TYR B 1 153 ? -13.656 6.578 1.456 1 97.94 153 TYR B CA 1
ATOM 4015 C C . TYR B 1 153 ? -15.133 6.977 1.447 1 97.94 153 TYR B C 1
ATOM 4017 O O . TYR B 1 153 ? -15.953 6.359 2.129 1 97.94 153 TYR B O 1
ATOM 4025 N N . CYS B 1 154 ? -15.469 8.031 0.687 1 97.81 154 CYS B N 1
ATOM 4026 C CA . CYS B 1 154 ? -16.875 8.367 0.515 1 97.81 154 CYS B CA 1
ATOM 4027 C C . CYS B 1 154 ? -17.625 7.262 -0.219 1 97.81 154 CYS B C 1
ATOM 4029 O O . CYS B 1 154 ? -18.734 6.906 0.154 1 97.81 154 CYS B O 1
ATOM 4031 N N . ALA B 1 155 ? -17.016 6.754 -1.256 1 97.44 155 ALA B N 1
ATOM 4032 C CA . ALA B 1 155 ? -17.609 5.625 -1.964 1 97.44 155 ALA B CA 1
ATOM 4033 C C . ALA B 1 155 ? -17.891 4.469 -1.009 1 97.44 155 ALA B C 1
ATOM 4035 O O . ALA B 1 155 ? -19 3.928 -0.992 1 97.44 155 ALA B O 1
ATOM 4036 N N . ALA B 1 156 ? -16.953 4.129 -0.168 1 96.62 156 ALA B N 1
ATOM 4037 C CA . ALA B 1 156 ? -17.094 3.047 0.804 1 96.62 156 ALA B CA 1
ATOM 4038 C C . ALA B 1 156 ? -18.219 3.342 1.793 1 96.62 156 ALA B C 1
ATOM 4040 O O . ALA B 1 156 ? -18.906 2.426 2.26 1 96.62 156 ALA B O 1
ATOM 4041 N N . ALA B 1 157 ? -18.391 4.602 2.09 1 95.5 157 ALA B N 1
ATOM 4042 C CA . ALA B 1 157 ? -19.359 5.02 3.104 1 95.5 157 ALA B CA 1
ATOM 4043 C C . ALA B 1 157 ? -20.734 5.223 2.492 1 95.5 157 ALA B C 1
ATOM 4045 O O . ALA B 1 157 ? -21.719 5.406 3.215 1 95.5 157 ALA B O 1
ATOM 4046 N N . GLY B 1 158 ? -20.797 5.227 1.147 1 94.06 158 GLY B N 1
ATOM 4047 C CA . GLY B 1 158 ? -22.047 5.559 0.488 1 94.06 158 GLY B CA 1
ATOM 4048 C C . GLY B 1 158 ? -22.391 7.039 0.562 1 94.06 158 GLY B C 1
ATOM 4049 O O . GLY B 1 158 ? -23.562 7.41 0.623 1 94.06 158 GLY B O 1
ATOM 4050 N N . LEU B 1 159 ? -21.391 7.891 0.704 1 95.56 159 LEU B N 1
ATOM 4051 C CA . LEU B 1 159 ? -21.562 9.336 0.74 1 95.56 159 LEU B CA 1
ATOM 4052 C C . LEU B 1 159 ? -21.172 9.969 -0.596 1 95.56 159 LEU B C 1
ATOM 4054 O O . LEU B 1 159 ? -20.25 9.5 -1.257 1 95.56 159 LEU B O 1
ATOM 4058 N N . ASP B 1 160 ? -21.891 11.031 -0.962 1 97.06 160 ASP B N 1
ATOM 4059 C CA . ASP B 1 160 ? -21.469 11.82 -2.119 1 97.06 160 ASP B CA 1
ATOM 4060 C C . ASP B 1 160 ? -20.172 12.586 -1.825 1 97.06 160 ASP B C 1
ATOM 4062 O O . ASP B 1 160 ? -19.953 13.016 -0.693 1 97.06 160 ASP B O 1
ATOM 4066 N N . CYS B 1 161 ? -19.375 12.703 -2.846 1 98.25 161 CYS B N 1
ATOM 4067 C CA . CYS B 1 161 ? -18.109 13.414 -2.744 1 98.25 161 CYS B CA 1
ATOM 4068 C C . CYS B 1 161 ? -17.953 14.422 -3.877 1 98.25 161 CYS B C 1
ATOM 4070 O O . CYS B 1 161 ? -18.094 14.07 -5.051 1 98.25 161 CYS B O 1
ATOM 4072 N N . GLU B 1 162 ? -17.734 15.648 -3.52 1 98.31 162 GLU B N 1
ATOM 4073 C CA . GLU B 1 162 ? -17.469 16.703 -4.496 1 98.31 162 GLU B CA 1
ATOM 4074 C C . GLU B 1 162 ? -16.078 17.297 -4.309 1 98.31 162 GLU B C 1
ATOM 4076 O O . GLU B 1 162 ? -15.727 17.734 -3.209 1 98.31 162 GLU B O 1
ATOM 4081 N N . VAL B 1 163 ? -15.367 17.344 -5.398 1 97.69 163 VAL B N 1
ATOM 4082 C CA . VAL B 1 163 ? -13.984 17.812 -5.344 1 97.69 163 VAL B CA 1
ATOM 4083 C C . VAL B 1 163 ? -13.82 19.047 -6.227 1 97.69 163 VAL B C 1
ATOM 4085 O O . VAL B 1 163 ? -14.031 18.984 -7.438 1 97.69 163 VAL B O 1
ATOM 4088 N N . ALA B 1 164 ? -13.453 20.156 -5.609 1 96.81 164 ALA B N 1
ATOM 4089 C CA . ALA B 1 164 ? -13.078 21.344 -6.359 1 96.81 164 ALA B CA 1
ATOM 4090 C C . ALA B 1 164 ? -11.633 21.266 -6.84 1 96.81 164 ALA B C 1
ATOM 4092 O O . ALA B 1 164 ? -10.703 21.312 -6.031 1 96.81 164 ALA B O 1
ATOM 4093 N N . THR B 1 165 ? -11.461 21.156 -8.117 1 93.88 165 THR B N 1
ATOM 4094 C CA . THR B 1 165 ? -10.141 20.969 -8.703 1 93.88 165 THR B CA 1
ATOM 4095 C C . THR B 1 165 ? -9.789 22.141 -9.617 1 93.88 165 THR B C 1
ATOM 4097 O O . THR B 1 165 ? -10.641 22.984 -9.906 1 93.88 165 THR B O 1
ATOM 4100 N N . TYR B 1 166 ? -8.523 22.141 -10 1 89.12 166 TYR B N 1
ATOM 4101 C CA . TYR B 1 166 ? -8.148 22.984 -11.133 1 89.12 166 TYR B CA 1
ATOM 4102 C C . TYR B 1 166 ? -8.539 22.328 -12.453 1 89.12 166 TYR B C 1
ATOM 4104 O O . TYR B 1 166 ? -8.969 21.172 -12.477 1 89.12 166 TYR B O 1
ATOM 4112 N N . GLN B 1 167 ? -8.32 23.125 -13.453 1 87.94 167 GLN B N 1
ATOM 4113 C CA . GLN B 1 167 ? -8.648 22.609 -14.773 1 87.94 167 GLN B CA 1
ATOM 4114 C C . GLN B 1 167 ? -7.762 21.422 -15.141 1 87.94 167 GLN B C 1
ATOM 4116 O O . GLN B 1 167 ? -8.258 20.406 -15.617 1 87.94 167 GLN B O 1
ATOM 4121 N N . ALA B 1 168 ? -6.488 21.672 -14.922 1 84.88 168 ALA B N 1
ATOM 4122 C CA . ALA B 1 168 ? -5.543 20.609 -15.25 1 84.88 168 ALA B CA 1
ATOM 4123 C C . ALA B 1 168 ? -5.457 19.578 -14.125 1 84.88 168 ALA B C 1
ATOM 4125 O O . ALA B 1 168 ? -5.156 19.938 -12.984 1 84.88 168 ALA B O 1
ATOM 4126 N N . LEU B 1 169 ? -6.008 18.453 -14.273 1 85.88 169 LEU B N 1
ATOM 4127 C CA . LEU B 1 169 ? -5.902 17.328 -13.352 1 85.88 169 LEU B CA 1
ATOM 4128 C C . LEU B 1 169 ? -5.18 16.156 -14.008 1 85.88 169 LEU B C 1
ATOM 4130 O O . LEU B 1 169 ? -5.527 15.75 -15.117 1 85.88 169 LEU B O 1
ATOM 4134 N N . PRO B 1 170 ? -4.145 15.703 -13.297 1 83.31 170 PRO B N 1
ATOM 4135 C CA . PRO B 1 170 ? -3.51 14.508 -13.867 1 83.31 170 PRO B CA 1
ATOM 4136 C C . PRO B 1 170 ? -4.512 13.406 -14.18 1 83.31 170 PRO B C 1
ATOM 4138 O O . PRO B 1 170 ? -5.461 13.195 -13.422 1 83.31 170 PRO B O 1
ATOM 4141 N N . SER B 1 171 ? -4.285 12.664 -15.273 1 85.94 171 SER B N 1
ATOM 4142 C CA . SER B 1 171 ? -5.23 11.688 -15.797 1 85.94 171 SER B CA 1
ATOM 4143 C C . SER B 1 171 ? -5.527 10.602 -14.773 1 85.94 171 SER B C 1
ATOM 4145 O O . SER B 1 171 ? -6.664 10.125 -14.672 1 85.94 171 SER B O 1
ATOM 4147 N N . VAL B 1 172 ? -4.543 10.227 -14.055 1 88.06 172 VAL B N 1
ATOM 4148 C CA . VAL B 1 172 ? -4.715 9.133 -13.102 1 88.06 172 VAL B CA 1
ATOM 4149 C C . VAL B 1 172 ? -5.652 9.57 -11.977 1 88.06 172 VAL B C 1
ATOM 4151 O O . VAL B 1 172 ? -6.434 8.773 -11.469 1 88.06 172 VAL B O 1
ATOM 4154 N N . PHE B 1 173 ? -5.602 10.805 -11.578 1 90.81 173 PHE B N 1
ATOM 4155 C CA . PHE B 1 173 ? -6.488 11.312 -10.539 1 90.81 173 PHE B CA 1
ATOM 4156 C C . PHE B 1 173 ? -7.902 11.492 -11.078 1 90.81 173 PHE B C 1
ATOM 4158 O O . PHE B 1 173 ? -8.883 11.203 -10.383 1 90.81 173 PHE B O 1
ATOM 4165 N N . ASP B 1 174 ? -7.957 11.961 -12.297 1 92.75 174 ASP B N 1
ATOM 4166 C CA . ASP B 1 174 ? -9.258 12.094 -12.945 1 92.75 174 ASP B CA 1
ATOM 4167 C C . ASP B 1 174 ? -9.961 10.734 -13.031 1 92.75 174 ASP B C 1
ATOM 4169 O O . ASP B 1 174 ? -11.156 10.633 -12.742 1 92.75 174 ASP B O 1
ATOM 4173 N N . ALA B 1 175 ? -9.242 9.734 -13.445 1 93.06 175 ALA B N 1
ATOM 4174 C CA . ALA B 1 175 ? -9.789 8.391 -13.539 1 93.06 175 ALA B CA 1
ATOM 4175 C C . ALA B 1 175 ? -10.25 7.887 -12.172 1 93.06 175 ALA B C 1
ATOM 4177 O O . ALA B 1 175 ? -11.328 7.297 -12.055 1 93.06 175 ALA B O 1
ATOM 4178 N N . ALA B 1 176 ? -9.469 8.117 -11.203 1 94.88 176 ALA B N 1
ATOM 4179 C CA . ALA B 1 176 ? -9.82 7.695 -9.852 1 94.88 176 ALA B CA 1
ATOM 4180 C C . ALA B 1 176 ? -11.148 8.312 -9.414 1 94.88 176 ALA B C 1
ATOM 4182 O O . ALA B 1 176 ? -12.008 7.613 -8.875 1 94.88 176 ALA B O 1
ATOM 4183 N N . LEU B 1 177 ? -11.273 9.617 -9.641 1 96.31 177 LEU B N 1
ATOM 4184 C CA . LEU B 1 177 ? -12.5 10.305 -9.25 1 96.31 177 LEU B CA 1
ATOM 4185 C C . LEU B 1 177 ? -13.711 9.711 -9.977 1 96.31 177 LEU B C 1
ATOM 4187 O O . LEU B 1 177 ? -14.766 9.523 -9.375 1 96.31 177 LEU B O 1
ATOM 4191 N N . ARG B 1 178 ? -13.531 9.375 -11.227 1 96 178 ARG B N 1
ATOM 4192 C CA . ARG B 1 178 ? -14.609 8.781 -12.008 1 96 178 ARG B CA 1
ATOM 4193 C C . ARG B 1 178 ? -14.977 7.402 -11.469 1 96 178 ARG B C 1
ATOM 4195 O O . ARG B 1 178 ? -16.156 7.102 -11.273 1 96 178 ARG B O 1
ATOM 4202 N N . TYR B 1 179 ? -14.016 6.609 -11.203 1 96.56 179 TYR B N 1
ATOM 4203 C CA . TYR B 1 179 ? -14.266 5.254 -10.719 1 96.56 179 TYR B CA 1
ATOM 4204 C C . TYR B 1 179 ? -14.938 5.277 -9.359 1 96.56 179 TYR B C 1
ATOM 4206 O O . TYR B 1 179 ? -15.844 4.484 -9.094 1 96.56 179 TYR B O 1
ATOM 4214 N N . TYR B 1 180 ? -14.547 6.191 -8.516 1 97.56 180 TYR B N 1
ATOM 4215 C CA . TYR B 1 180 ? -15.094 6.25 -7.168 1 97.56 180 TYR B CA 1
ATOM 4216 C C . TYR B 1 180 ? -16.422 6.996 -7.145 1 97.56 180 TYR B C 1
ATOM 4218 O O . TYR B 1 180 ? -17.109 7.02 -6.121 1 97.56 180 TYR B O 1
ATOM 4226 N N . GLY B 1 181 ? -16.734 7.664 -8.227 1 97.31 181 GLY B N 1
ATOM 4227 C CA . GLY B 1 181 ? -18.031 8.305 -8.352 1 97.31 181 GLY B CA 1
ATOM 4228 C C . GLY B 1 181 ? -18.062 9.703 -7.766 1 97.31 181 GLY B C 1
ATOM 4229 O O . GLY B 1 181 ? -19.125 10.211 -7.398 1 97.31 181 GLY B O 1
ATOM 4230 N N . ALA B 1 182 ? -16.953 10.305 -7.629 1 98 182 ALA B N 1
ATOM 4231 C CA . ALA B 1 182 ? -16.891 11.664 -7.102 1 98 182 ALA B CA 1
ATOM 4232 C C . ALA B 1 182 ? -17.234 12.688 -8.18 1 98 182 ALA B C 1
ATOM 4234 O O . ALA B 1 182 ? -16.922 12.484 -9.359 1 98 182 ALA B O 1
ATOM 4235 N N . ARG B 1 183 ? -17.875 13.758 -7.793 1 97.5 183 ARG B N 1
ATOM 4236 C CA . ARG B 1 183 ? -18.172 14.859 -8.703 1 97.5 183 ARG B CA 1
ATOM 4237 C C . ARG B 1 183 ? -17.047 15.891 -8.695 1 97.5 183 ARG B C 1
ATOM 4239 O O . ARG B 1 183 ? -16.562 16.281 -7.637 1 97.5 183 ARG B O 1
ATOM 4246 N N . ARG B 1 184 ? -16.688 16.297 -9.836 1 96.62 184 ARG B N 1
ATOM 4247 C CA . ARG B 1 184 ? -15.602 17.266 -10.008 1 96.62 184 ARG B CA 1
ATOM 4248 C C . ARG B 1 184 ? -16.156 18.641 -10.375 1 96.62 184 ARG B C 1
ATOM 4250 O O . ARG B 1 184 ? -17.016 18.75 -11.25 1 96.62 184 ARG B O 1
ATOM 4257 N N . VAL B 1 185 ? -15.719 19.672 -9.688 1 96.81 185 VAL B N 1
ATOM 4258 C CA . VAL B 1 185 ? -16 21.062 -10.016 1 96.81 185 VAL B CA 1
ATOM 4259 C C . VAL B 1 185 ? -14.703 21.797 -10.328 1 96.81 185 VAL B C 1
ATOM 4261 O O . VAL B 1 185 ? -13.766 21.781 -9.523 1 96.81 185 VAL B O 1
ATOM 4264 N N . ILE B 1 186 ? -14.68 22.484 -11.445 1 95.88 186 ILE B N 1
ATOM 4265 C CA . ILE B 1 186 ? -13.461 23.156 -11.883 1 95.88 186 ILE B CA 1
ATOM 4266 C C . ILE B 1 186 ? -13.461 24.609 -11.414 1 95.88 186 ILE B C 1
ATOM 4268 O O . ILE B 1 186 ? -14.445 25.312 -11.602 1 95.88 186 ILE B O 1
ATOM 4272 N N . CYS B 1 187 ? -12.406 24.953 -10.781 1 93.25 187 CYS B N 1
ATOM 4273 C CA . CYS B 1 187 ? -12.219 26.328 -10.32 1 93.25 187 CYS B CA 1
ATOM 4274 C C . CYS B 1 187 ? -10.938 26.922 -10.891 1 93.25 187 CYS B C 1
ATOM 4276 O O . CYS B 1 187 ? -9.969 26.203 -11.141 1 93.25 187 CYS B O 1
ATOM 4278 N N . ASP B 1 188 ? -10.852 28.188 -10.969 1 88.44 188 ASP B N 1
ATOM 4279 C CA . ASP B 1 188 ? -9.766 28.875 -11.664 1 88.44 188 ASP B CA 1
ATOM 4280 C C . ASP B 1 188 ? -8.531 28.984 -10.773 1 88.44 188 ASP B C 1
ATOM 4282 O O . ASP B 1 188 ? -7.402 29.016 -11.273 1 88.44 188 ASP B O 1
ATOM 4286 N N . ASN B 1 189 ? -8.82 29.172 -9.508 1 85.12 189 ASN B N 1
ATOM 4287 C CA . ASN B 1 189 ? -7.703 29.359 -8.586 1 85.12 189 ASN B CA 1
ATOM 4288 C C . ASN B 1 189 ? -8.062 28.891 -7.176 1 85.12 189 ASN B C 1
ATOM 4290 O O . ASN B 1 189 ? -9.172 28.422 -6.938 1 85.12 189 ASN B O 1
ATOM 4294 N N . GLY B 1 190 ? -7.117 29.016 -6.328 1 83.94 190 GLY B N 1
ATOM 4295 C CA . GLY B 1 190 ? -7.273 28.531 -4.965 1 83.94 190 GLY B CA 1
ATOM 4296 C C . GLY B 1 190 ? -8.375 29.25 -4.203 1 83.94 190 GLY B C 1
ATOM 4297 O O . GLY B 1 190 ? -9.141 28.609 -3.475 1 83.94 190 GLY B O 1
ATOM 4298 N N . HIS B 1 191 ? -8.484 30.484 -4.344 1 85.38 191 HIS B N 1
ATOM 4299 C CA . HIS B 1 191 ? -9.5 31.25 -3.648 1 85.38 191 HIS B CA 1
ATOM 4300 C C . HIS B 1 191 ? -10.898 30.875 -4.125 1 85.38 191 HIS B C 1
ATOM 4302 O O . HIS B 1 191 ? -11.836 30.812 -3.322 1 85.38 191 HIS B O 1
ATOM 4308 N N . ALA B 1 192 ? -10.984 30.625 -5.383 1 90.31 192 ALA B N 1
ATOM 4309 C CA . ALA B 1 192 ? -12.266 30.203 -5.938 1 90.31 192 ALA B CA 1
ATOM 4310 C C . ALA B 1 192 ? -12.68 28.844 -5.391 1 90.31 192 ALA B C 1
ATOM 4312 O O . ALA B 1 192 ? -13.859 28.609 -5.109 1 90.31 192 ALA B O 1
ATOM 4313 N N . ARG B 1 193 ? -11.719 27.969 -5.188 1 92.75 193 ARG B N 1
ATOM 4314 C CA . ARG B 1 193 ? -11.992 26.656 -4.609 1 92.75 193 ARG B CA 1
ATOM 4315 C C . ARG B 1 193 ? -12.508 26.781 -3.18 1 92.75 193 ARG B C 1
ATOM 4317 O O . ARG B 1 193 ? -13.492 26.141 -2.807 1 92.75 193 ARG B O 1
ATOM 4324 N N . TRP B 1 194 ? -11.883 27.656 -2.475 1 92.44 194 TRP B N 1
ATOM 4325 C CA . TRP B 1 194 ? -12.266 27.844 -1.075 1 92.44 194 TRP B CA 1
ATOM 4326 C C . TRP B 1 194 ? -13.625 28.516 -0.961 1 92.44 194 TRP B C 1
ATOM 4328 O O . TRP B 1 194 ? -14.422 28.172 -0.083 1 92.44 194 TRP B O 1
ATOM 4338 N N . ALA B 1 195 ? -13.883 29.422 -1.843 1 94.31 195 ALA B N 1
ATOM 4339 C CA . ALA B 1 195 ? -15.195 30.047 -1.864 1 94.31 195 ALA B CA 1
ATOM 4340 C C . ALA B 1 195 ? -16.297 29.031 -2.166 1 94.31 195 ALA B C 1
ATOM 4342 O O . ALA B 1 195 ? -17.375 29.078 -1.575 1 94.31 195 ALA B O 1
ATOM 4343 N N . HIS B 1 196 ? -15.984 28.188 -3.072 1 95.56 196 HIS B N 1
ATOM 4344 C CA . HIS B 1 196 ? -16.938 27.141 -3.42 1 95.56 196 HIS B CA 1
ATOM 4345 C C . HIS B 1 196 ? -17.219 26.219 -2.23 1 95.56 196 HIS B C 1
ATOM 4347 O O . HIS B 1 196 ? -18.375 25.969 -1.897 1 95.56 196 HIS B O 1
ATOM 4353 N N . VAL B 1 197 ? -16.188 25.75 -1.61 1 95.75 197 VAL B N 1
ATOM 4354 C CA . VAL B 1 197 ? -16.328 24.859 -0.463 1 95.75 197 VAL B CA 1
ATOM 4355 C C . VAL B 1 197 ? -17.094 25.578 0.652 1 95.75 197 VAL B C 1
ATOM 4357 O O . VAL B 1 197 ? -17.984 25 1.273 1 95.75 197 VAL B O 1
ATOM 4360 N N . ARG B 1 198 ? -16.781 26.828 0.852 1 94.88 198 ARG B N 1
ATOM 4361 C CA . ARG B 1 198 ? -17.453 27.641 1.863 1 94.88 198 ARG B CA 1
ATOM 4362 C C . ARG B 1 198 ? -18.953 27.703 1.596 1 94.88 198 ARG B C 1
ATOM 4364 O O . ARG B 1 198 ? -19.766 27.531 2.512 1 94.88 198 ARG B O 1
ATOM 4371 N N . ARG B 1 199 ? -19.297 27.953 0.385 1 95.62 199 ARG B N 1
ATOM 4372 C CA . ARG B 1 199 ? -20.703 28.031 0.001 1 95.62 199 ARG B CA 1
ATOM 4373 C C . ARG B 1 199 ? -21.422 26.703 0.251 1 95.62 199 ARG B C 1
ATOM 4375 O O . ARG B 1 199 ? -22.516 26.672 0.798 1 95.62 199 ARG B O 1
ATOM 4382 N N . ARG B 1 200 ? -20.766 25.625 -0.137 1 95.38 200 ARG B N 1
ATOM 4383 C CA . ARG B 1 200 ? -21.359 24.297 0.023 1 95.38 200 ARG B CA 1
ATOM 4384 C C . ARG B 1 200 ? -21.594 23.984 1.496 1 95.38 200 ARG B C 1
ATOM 4386 O O . ARG B 1 200 ? -22.609 23.391 1.853 1 95.38 200 ARG B O 1
ATOM 4393 N N . VAL B 1 201 ? -20.688 24.406 2.348 1 93.62 201 VAL B N 1
ATOM 4394 C CA . VAL B 1 201 ? -20.781 24.125 3.777 1 93.62 201 VAL B CA 1
ATOM 4395 C C . VAL B 1 201 ? -21.859 25.016 4.402 1 93.62 201 VAL B C 1
ATOM 4397 O O . VAL B 1 201 ? -22.766 24.516 5.078 1 93.62 201 VAL B O 1
ATOM 4400 N N . ARG B 1 202 ? -21.859 26.234 4.133 1 92.69 202 ARG B N 1
ATOM 4401 C CA . ARG B 1 202 ? -22.703 27.219 4.812 1 92.69 202 ARG B CA 1
ATOM 4402 C C . ARG B 1 202 ? -24.141 27.141 4.297 1 92.69 202 ARG B C 1
ATOM 4404 O O . ARG B 1 202 ? -25.094 27.312 5.062 1 92.69 202 ARG B O 1
ATOM 4411 N N . GLU B 1 203 ? -24.25 26.891 3.045 1 93.75 203 GLU B N 1
ATOM 4412 C CA . GLU B 1 203 ? -25.578 27 2.438 1 93.75 203 GLU B CA 1
ATOM 4413 C C . GLU B 1 203 ? -26.234 25.625 2.326 1 93.75 203 GLU B C 1
ATOM 4415 O O . GLU B 1 203 ? -27.469 25.516 2.348 1 93.75 203 GLU B O 1
ATOM 4420 N N . GLU B 1 204 ? -25.406 24.594 2.256 1 92 204 GLU B N 1
ATOM 4421 C CA . GLU B 1 204 ? -26 23.312 1.907 1 92 204 GLU B CA 1
ATOM 4422 C C . GLU B 1 204 ? -25.688 22.234 2.951 1 92 204 GLU B C 1
ATOM 4424 O O . GLU B 1 204 ? -26.094 21.094 2.818 1 92 204 GLU B O 1
ATOM 4429 N N . GLY B 1 205 ? -24.891 22.562 3.912 1 91.06 205 GLY B N 1
ATOM 4430 C CA . GLY B 1 205 ? -24.641 21.656 5.023 1 91.06 205 GLY B CA 1
ATOM 4431 C C . GLY B 1 205 ? -23.656 20.562 4.691 1 91.06 205 GLY B C 1
ATOM 4432 O O . GLY B 1 205 ? -23.625 19.516 5.352 1 91.06 205 GLY B O 1
ATOM 4433 N N . ALA B 1 206 ? -22.844 20.766 3.678 1 95.12 206 ALA B N 1
ATOM 4434 C CA . ALA B 1 206 ? -21.828 19.781 3.303 1 95.12 206 ALA B CA 1
ATOM 4435 C C . ALA B 1 206 ? -20.703 19.734 4.344 1 95.12 206 ALA B C 1
ATOM 4437 O O . ALA B 1 206 ? -20.484 20.703 5.082 1 95.12 206 ALA B O 1
ATOM 4438 N N . PHE B 1 207 ? -20.094 18.594 4.473 1 96.94 207 PHE B N 1
ATOM 4439 C CA . PHE B 1 207 ? -18.922 18.422 5.332 1 96.94 207 PHE B CA 1
ATOM 4440 C C . PHE B 1 207 ? -17.641 18.734 4.57 1 96.94 207 PHE B C 1
ATOM 4442 O O . PHE B 1 207 ? -17.344 18.078 3.572 1 96.94 207 PHE B O 1
ATOM 4449 N N . ALA B 1 208 ? -16.906 19.688 5.027 1 96.62 208 ALA B N 1
ATOM 4450 C CA . ALA B 1 208 ? -15.648 20.016 4.375 1 96.62 208 ALA B CA 1
ATOM 4451 C C . ALA B 1 208 ? -14.508 19.141 4.887 1 96.62 208 ALA B C 1
ATOM 4453 O O . ALA B 1 208 ? -14.297 19.031 6.098 1 96.62 208 ALA B O 1
ATOM 4454 N N . LEU B 1 209 ? -13.734 18.594 3.973 1 96.38 209 LEU B N 1
ATOM 4455 C CA . LEU B 1 209 ? -12.602 17.75 4.352 1 96.38 209 LEU B CA 1
ATOM 4456 C C . LEU B 1 209 ? -11.305 18.547 4.328 1 96.38 209 LEU B C 1
ATOM 4458 O O . LEU B 1 209 ? -10.273 18.078 4.82 1 96.38 209 LEU B O 1
ATOM 4462 N N . THR B 1 210 ? -11.328 19.688 3.727 1 93 210 THR B N 1
ATOM 4463 C CA . THR B 1 210 ? -10.156 20.547 3.678 1 93 210 THR B CA 1
ATOM 4464 C C . THR B 1 210 ? -10.508 21.953 4.164 1 93 210 THR B C 1
ATOM 4466 O O . THR B 1 210 ? -11.688 22.297 4.297 1 93 210 THR B O 1
ATOM 4469 N N . ASN B 1 211 ? -9.5 22.672 4.379 1 88.5 211 ASN B N 1
ATOM 4470 C CA . ASN B 1 211 ? -9.648 24.078 4.742 1 88.5 211 ASN B CA 1
ATOM 4471 C C . ASN B 1 211 ? -10.344 24.875 3.641 1 88.5 211 ASN B C 1
ATOM 4473 O O . ASN B 1 211 ? -10.148 24.594 2.457 1 88.5 211 ASN B O 1
ATOM 4477 N N . TYR B 1 212 ? -11.164 25.875 4.066 1 89.19 212 TYR B N 1
ATOM 4478 C CA . TYR B 1 212 ? -11.688 26.859 3.131 1 89.19 212 TYR B CA 1
ATOM 4479 C C . TYR B 1 212 ? -11.625 28.25 3.723 1 89.19 212 TYR B C 1
ATOM 4481 O O . TYR B 1 212 ? -12.211 29.188 3.18 1 89.19 212 TYR B O 1
ATOM 4489 N N . SER B 1 213 ? -10.914 28.328 4.84 1 87.12 213 SER B N 1
ATOM 4490 C CA . SER B 1 213 ? -10.797 29.625 5.523 1 87.12 213 SER B CA 1
ATOM 4491 C C . SER B 1 213 ? -9.633 30.438 4.965 1 87.12 213 SER B C 1
ATOM 4493 O O . SER B 1 213 ? -8.656 29.875 4.473 1 87.12 213 SER B O 1
ATOM 4495 N N . VAL B 1 214 ? -9.773 31.734 5.125 1 84.19 214 VAL B N 1
ATOM 4496 C CA . VAL B 1 214 ? -8.719 32.719 4.836 1 84.19 214 VAL B CA 1
ATOM 4497 C C . VAL B 1 214 ? -8.617 33.719 5.977 1 84.19 214 VAL B C 1
ATOM 4499 O O . VAL B 1 214 ? -9.555 34.469 6.23 1 84.19 214 VAL B O 1
ATOM 4502 N N . PRO B 1 215 ? -7.496 33.844 6.648 1 89.88 215 PRO B N 1
ATOM 4503 C CA . PRO B 1 215 ? -6.273 33.031 6.535 1 89.88 215 PRO B CA 1
ATOM 4504 C C . PRO B 1 215 ? -6.5 31.562 6.844 1 89.88 215 PRO B C 1
ATOM 4506 O O . PRO B 1 215 ? -7.434 31.219 7.57 1 89.88 215 PRO B O 1
ATOM 4509 N N . ALA B 1 216 ? -5.586 30.781 6.371 1 89.81 216 ALA B N 1
ATOM 4510 C CA . ALA B 1 216 ? -5.793 29.344 6.363 1 89.81 216 ALA B CA 1
ATOM 4511 C C . ALA B 1 216 ? -5.566 28.75 7.754 1 89.81 216 ALA B C 1
ATOM 4513 O O . ALA B 1 216 ? -4.703 29.203 8.5 1 89.81 216 ALA B O 1
ATOM 4514 N N . VAL B 1 217 ? -6.324 27.766 8.094 1 93.25 217 VAL B N 1
ATOM 4515 C CA . VAL B 1 217 ? -6.074 26.844 9.188 1 93.25 217 VAL B CA 1
ATOM 4516 C C . VAL B 1 217 ? -5.871 25.438 8.625 1 93.25 217 VAL B C 1
ATOM 4518 O O . VAL B 1 217 ? -5.742 25.25 7.414 1 93.25 217 VAL B O 1
ATOM 4521 N N . GLY B 1 218 ? -5.781 24.453 9.43 1 93.38 218 GLY B N 1
ATOM 4522 C CA . GLY B 1 218 ? -5.641 23.078 8.969 1 93.38 218 GLY B CA 1
ATOM 4523 C C . GLY B 1 218 ? -6.949 22.453 8.523 1 93.38 218 GLY B C 1
ATOM 4524 O O . GLY B 1 218 ? -7.969 23.141 8.422 1 93.38 218 GLY B O 1
ATOM 4525 N N . SER B 1 219 ? -6.938 21.25 8.094 1 95.44 219 SER B N 1
ATOM 4526 C CA . SER B 1 219 ? -8.125 20.469 7.777 1 95.44 219 SER B CA 1
ATOM 4527 C C . SER B 1 219 ? -8.953 20.188 9.031 1 95.44 219 SER B C 1
ATOM 4529 O O . SER B 1 219 ? -8.531 20.516 10.141 1 95.44 219 SER B O 1
ATOM 4531 N N . PRO B 1 220 ? -10.195 19.656 8.852 1 94.69 220 PRO B N 1
ATOM 4532 C CA . PRO B 1 220 ? -11.039 19.406 10.023 1 94.69 220 PRO B CA 1
ATOM 4533 C C . PRO B 1 220 ? -10.344 18.562 11.078 1 94.69 220 PRO B C 1
ATOM 4535 O O . PRO B 1 220 ? -9.641 17.594 10.742 1 94.69 220 PRO B O 1
ATOM 4538 N N . VAL B 1 221 ? -10.633 18.859 12.305 1 96.94 221 VAL B N 1
ATOM 4539 C CA . VAL B 1 221 ? -9.914 18.344 13.469 1 96.94 221 VAL B CA 1
ATOM 4540 C C . VAL B 1 221 ? -10.023 16.812 13.5 1 96.94 221 VAL B C 1
ATOM 4542 O O . VAL B 1 221 ? -9.031 16.125 13.75 1 96.94 221 VAL B O 1
ATOM 4545 N N . PHE B 1 222 ? -11.156 16.25 13.203 1 97.19 222 PHE B N 1
ATOM 4546 C CA . PHE B 1 222 ? -11.344 14.797 13.266 1 97.19 222 PHE B CA 1
ATOM 4547 C C . PHE B 1 222 ? -10.492 14.094 12.227 1 97.19 222 PHE B C 1
ATOM 4549 O O . PHE B 1 222 ? -10.008 12.984 12.461 1 97.19 222 PHE B O 1
ATOM 4556 N N . GLY B 1 223 ? -10.328 14.727 11.109 1 97.5 223 GLY B N 1
ATOM 4557 C CA . GLY B 1 223 ? -9.453 14.188 10.078 1 97.5 223 GLY B CA 1
ATOM 4558 C C . GLY B 1 223 ? -7.988 14.242 10.453 1 97.5 223 GLY B C 1
ATOM 4559 O O . GLY B 1 223 ? -7.273 13.242 10.352 1 97.5 223 GLY B O 1
ATOM 4560 N N . VAL B 1 224 ? -7.551 15.422 10.93 1 98.25 224 VAL B N 1
ATOM 4561 C CA . VAL B 1 224 ? -6.148 15.633 11.266 1 98.25 224 VAL B CA 1
ATOM 4562 C C . VAL B 1 224 ? -5.73 14.656 12.367 1 98.25 224 VAL B C 1
ATOM 4564 O O . VAL B 1 224 ? -4.609 14.148 12.352 1 98.25 224 VAL B O 1
ATOM 4567 N N . GLU B 1 225 ? -6.695 14.328 13.281 1 98.31 225 GLU B N 1
ATOM 4568 C CA . GLU B 1 225 ? -6.434 13.375 14.359 1 98.31 225 GLU B CA 1
ATOM 4569 C C . GLU B 1 225 ? -6.117 11.992 13.812 1 98.31 225 GLU B C 1
ATOM 4571 O O . GLU B 1 225 ? -5.469 11.18 14.484 1 98.31 225 GLU B O 1
ATOM 4576 N N . GLY B 1 226 ? -6.543 11.703 12.609 1 98.19 226 GLY B N 1
ATOM 4577 C CA . GLY B 1 226 ? -6.238 10.422 11.977 1 98.19 226 GLY B CA 1
ATOM 4578 C C . GLY B 1 226 ? -4.754 10.211 11.75 1 98.19 226 GLY B C 1
ATOM 4579 O O . GLY B 1 226 ? -4.285 9.078 11.711 1 98.19 226 GLY B O 1
ATOM 4580 N N . TYR B 1 227 ? -3.986 11.297 11.656 1 98.62 227 TYR B N 1
ATOM 4581 C CA . TYR B 1 227 ? -2.559 11.219 11.367 1 98.62 227 TYR B CA 1
ATOM 4582 C C . TYR B 1 227 ? -1.771 10.82 12.609 1 98.62 227 TYR B C 1
ATOM 4584 O O . TYR B 1 227 ? -0.592 10.469 12.516 1 98.62 227 TYR B O 1
ATOM 4592 N N . ARG B 1 228 ? -2.41 10.875 13.82 1 98.44 228 ARG B N 1
ATOM 4593 C CA . ARG B 1 228 ? -1.737 10.414 15.031 1 98.44 228 ARG B CA 1
ATOM 4594 C C . ARG B 1 228 ? -1.28 8.969 14.883 1 98.44 228 ARG B C 1
ATOM 4596 O O . ARG B 1 228 ? -0.237 8.578 15.414 1 98.44 228 ARG B O 1
ATOM 4603 N N . ALA B 1 229 ? -1.995 8.211 14.102 1 98.06 229 ALA B N 1
ATOM 4604 C CA . ALA B 1 229 ? -1.743 6.785 13.93 1 98.06 229 ALA B CA 1
ATOM 4605 C C . ALA B 1 229 ? -0.364 6.539 13.328 1 98.06 229 ALA B C 1
ATOM 4607 O O . ALA B 1 229 ? 0.259 5.508 13.586 1 98.06 229 ALA B O 1
ATOM 4608 N N . VAL B 1 230 ? 0.136 7.449 12.547 1 98.25 230 VAL B N 1
ATOM 4609 C CA . VAL B 1 230 ? 1.421 7.281 11.875 1 98.25 230 VAL B CA 1
ATOM 4610 C C . VAL B 1 230 ? 2.523 7.09 12.914 1 98.25 230 VAL B C 1
ATOM 4612 O O . VAL B 1 230 ? 3.285 6.121 12.844 1 98.25 230 VAL B O 1
ATOM 4615 N N . ALA B 1 231 ? 2.543 7.969 13.852 1 98.44 231 ALA B N 1
ATOM 4616 C CA . ALA B 1 231 ? 3.576 7.922 14.883 1 98.44 231 ALA B CA 1
ATOM 4617 C C . ALA B 1 231 ? 3.334 6.762 15.844 1 98.44 231 ALA B C 1
ATOM 4619 O O . ALA B 1 231 ? 4.277 6.082 16.25 1 98.44 231 ALA B O 1
ATOM 4620 N N . LEU B 1 232 ? 2.059 6.539 16.219 1 97.69 232 LEU B N 1
ATOM 4621 C CA . LEU B 1 232 ? 1.742 5.406 17.094 1 97.69 232 LEU B CA 1
ATOM 4622 C C . LEU B 1 232 ? 2.256 4.102 16.484 1 97.69 232 LEU B C 1
ATOM 4624 O O . LEU B 1 232 ? 2.84 3.275 17.188 1 97.69 232 LEU B O 1
ATOM 4628 N N . GLU B 1 233 ? 2.086 4 15.266 1 96.31 233 GLU B N 1
ATOM 4629 C CA . GLU B 1 233 ? 2.439 2.783 14.539 1 96.31 233 GLU B CA 1
ATOM 4630 C C . GLU B 1 233 ? 3.953 2.588 14.492 1 96.31 233 GLU B C 1
ATOM 4632 O O . GLU B 1 233 ? 4.453 1.502 14.797 1 96.31 233 GLU B O 1
ATOM 4637 N N . TRP B 1 234 ? 4.715 3.66 14.078 1 96.69 234 TRP B N 1
ATOM 4638 C CA . TRP B 1 234 ? 6.145 3.418 13.93 1 96.69 234 TRP B CA 1
ATOM 4639 C C . TRP B 1 234 ? 6.797 3.18 15.289 1 96.69 234 TRP B C 1
ATOM 4641 O O . TRP B 1 234 ? 7.766 2.424 15.391 1 96.69 234 TRP B O 1
ATOM 4651 N N . VAL B 1 235 ? 6.242 3.789 16.359 1 96.69 235 VAL B N 1
ATOM 4652 C CA . VAL B 1 235 ? 6.758 3.531 17.703 1 96.69 235 VAL B CA 1
ATOM 4653 C C . VAL B 1 235 ? 6.48 2.082 18.094 1 96.69 235 VAL B C 1
ATOM 4655 O O . VAL B 1 235 ? 7.359 1.396 18.625 1 96.69 235 VAL B O 1
ATOM 4658 N N . ALA B 1 236 ? 5.277 1.613 17.828 1 94 236 ALA B N 1
ATOM 4659 C CA . ALA B 1 236 ? 4.922 0.227 18.125 1 94 236 ALA B CA 1
ATOM 4660 C C . ALA B 1 236 ? 5.777 -0.74 17.312 1 94 236 ALA B C 1
ATOM 4662 O O . ALA B 1 236 ? 6.086 -1.842 17.766 1 94 236 ALA B O 1
ATOM 4663 N N . GLN B 1 237 ? 6.184 -0.307 16.156 1 92.62 237 GLN B N 1
ATOM 4664 C CA . GLN B 1 237 ? 7.008 -1.122 15.266 1 92.62 237 GLN B CA 1
ATOM 4665 C C . GLN B 1 237 ? 8.469 -1.106 15.703 1 92.62 237 GLN B C 1
ATOM 4667 O O . GLN B 1 237 ? 9.312 -1.774 15.094 1 92.62 237 GLN B O 1
ATOM 4672 N N . GLY B 1 238 ? 8.797 -0.267 16.672 1 93 238 GLY B N 1
ATOM 4673 C CA . GLY B 1 238 ? 10.117 -0.281 17.281 1 93 238 GLY B CA 1
ATOM 4674 C C . GLY B 1 238 ? 11.055 0.749 16.688 1 93 238 GLY B C 1
ATOM 4675 O O . GLY B 1 238 ? 12.25 0.768 17 1 93 238 GLY B O 1
ATOM 4676 N N . CYS B 1 239 ? 10.555 1.609 15.828 1 94.19 239 CYS B N 1
ATOM 4677 C CA . CYS B 1 239 ? 11.375 2.664 15.25 1 94.19 239 CYS B CA 1
ATOM 4678 C C . CYS B 1 239 ? 11.578 3.807 16.234 1 94.19 239 CYS B C 1
ATOM 4680 O O . CYS B 1 239 ? 10.633 4.215 16.922 1 94.19 239 CYS B O 1
ATOM 4682 N N . ARG B 1 240 ? 12.812 4.262 16.328 1 95.81 240 ARG B N 1
ATOM 4683 C CA . ARG B 1 240 ? 13.148 5.32 17.281 1 95.81 240 ARG B CA 1
ATOM 4684 C C . ARG B 1 240 ? 14.008 6.395 16.625 1 95.81 240 ARG B C 1
ATOM 4686 O O . ARG B 1 240 ? 15.18 6.551 16.969 1 95.81 240 ARG B O 1
ATOM 4693 N N . PRO B 1 241 ? 13.477 7.164 15.773 1 98.31 241 PRO B N 1
ATOM 4694 C CA . PRO B 1 241 ? 14.25 8.227 15.125 1 98.31 241 PRO B CA 1
ATOM 4695 C C . PRO B 1 241 ? 14.516 9.414 16.062 1 98.31 241 PRO B C 1
ATOM 4697 O O . PRO B 1 241 ? 13.727 9.672 16.969 1 98.31 241 PRO B O 1
ATOM 4700 N N . ASP B 1 242 ? 15.602 10.102 15.766 1 98.81 242 ASP B N 1
ATOM 4701 C CA . ASP B 1 242 ? 15.898 11.391 16.406 1 98.81 242 ASP B CA 1
ATOM 4702 C C . ASP B 1 242 ? 15.281 12.539 15.617 1 98.81 242 ASP B C 1
ATOM 4704 O O . ASP B 1 242 ? 14.961 13.586 16.188 1 98.81 242 ASP B O 1
ATOM 4708 N N . HIS B 1 243 ? 15.18 12.312 14.336 1 98.88 243 HIS B N 1
ATOM 4709 C CA . HIS B 1 243 ? 14.656 13.305 13.406 1 98.88 243 HIS B CA 1
ATOM 4710 C C . HIS B 1 243 ? 13.602 12.703 12.492 1 98.88 243 HIS B C 1
ATOM 4712 O O . HIS B 1 243 ? 13.734 11.555 12.055 1 98.88 243 HIS B O 1
ATOM 4718 N N . VAL B 1 244 ? 12.578 13.453 12.211 1 98.94 244 VAL B N 1
ATOM 4719 C CA . VAL B 1 244 ? 11.555 13.047 11.266 1 98.94 244 VAL B CA 1
ATOM 4720 C C . VAL B 1 244 ? 11.414 14.094 10.164 1 98.94 244 VAL B C 1
ATOM 4722 O O . VAL B 1 244 ? 11.18 15.273 10.453 1 98.94 244 VAL B O 1
ATOM 4725 N N . MET B 1 245 ? 11.617 13.695 8.922 1 98.94 245 MET B N 1
ATOM 4726 C CA . MET B 1 245 ? 11.453 14.555 7.754 1 98.94 245 MET B CA 1
ATOM 4727 C C . MET B 1 245 ? 10.039 14.453 7.191 1 98.94 245 MET B C 1
ATOM 4729 O O . MET B 1 245 ? 9.641 13.406 6.691 1 98.94 245 MET B O 1
ATOM 4733 N N . VAL B 1 246 ? 9.305 15.562 7.211 1 98.94 246 VAL B N 1
ATOM 4734 C CA . VAL B 1 246 ? 7.906 15.539 6.805 1 98.94 246 VAL B CA 1
ATOM 4735 C C . VAL B 1 246 ? 7.684 16.531 5.664 1 98.94 246 VAL B C 1
ATOM 4737 O O . VAL B 1 246 ? 7.723 17.75 5.871 1 98.94 246 VAL B O 1
ATOM 4740 N N . PRO B 1 247 ? 7.43 16.016 4.422 1 98.75 247 PRO B N 1
ATOM 4741 C CA . PRO B 1 247 ? 6.949 16.953 3.4 1 98.75 247 PRO B CA 1
ATOM 4742 C C . PRO B 1 247 ? 5.707 17.734 3.846 1 98.75 247 PRO B C 1
ATOM 4744 O O . PRO B 1 247 ? 4.73 17.125 4.301 1 98.75 247 PRO B O 1
ATOM 4747 N N . THR B 1 248 ? 5.742 19.094 3.695 1 98.31 248 THR B N 1
ATOM 4748 C CA . THR B 1 248 ? 4.73 19.859 4.422 1 98.31 248 THR B CA 1
ATOM 4749 C C . THR B 1 248 ? 4.133 20.953 3.541 1 98.31 248 THR B C 1
ATOM 4751 O O . THR B 1 248 ? 4.867 21.719 2.924 1 98.31 248 THR B O 1
ATOM 4754 N N . ALA B 1 249 ? 2.816 20.922 3.461 1 94.56 249 ALA B N 1
ATOM 4755 C CA . ALA B 1 249 ? 2.053 22.062 2.965 1 94.56 249 ALA B CA 1
ATOM 4756 C C . ALA B 1 249 ? 1.431 22.844 4.117 1 94.56 249 ALA B C 1
ATOM 4758 O O . ALA B 1 249 ? 2.107 23.656 4.766 1 94.56 249 ALA B O 1
ATOM 4759 N N . ARG B 1 250 ? 0.207 22.469 4.547 1 93.81 250 ARG B N 1
ATOM 4760 C CA . ARG B 1 250 ? -0.442 23.203 5.633 1 93.81 250 ARG B CA 1
ATOM 4761 C C . ARG B 1 250 ? -0.149 22.547 6.98 1 93.81 250 ARG B C 1
ATOM 4763 O O . ARG B 1 250 ? -0.516 23.094 8.023 1 93.81 250 ARG B O 1
ATOM 4770 N N . GLY B 1 251 ? 0.446 21.406 6.992 1 97.75 251 GLY B N 1
ATOM 4771 C CA . GLY B 1 251 ? 1.02 20.859 8.211 1 97.75 251 GLY B CA 1
ATOM 4772 C C . GLY B 1 251 ? 0.086 19.906 8.93 1 97.75 251 GLY B C 1
ATOM 4773 O O . GLY B 1 251 ? 0.262 19.641 10.125 1 97.75 251 GLY B O 1
ATOM 4774 N N . ASP B 1 252 ? -0.936 19.375 8.234 1 98.25 252 ASP B N 1
ATOM 4775 C CA . ASP B 1 252 ? -1.865 18.453 8.867 1 98.25 252 ASP B CA 1
ATOM 4776 C C . ASP B 1 252 ? -1.145 17.188 9.344 1 98.25 252 ASP B C 1
ATOM 4778 O O . ASP B 1 252 ? -1.291 16.781 10.5 1 98.25 252 ASP B O 1
ATOM 4782 N N . LEU B 1 253 ? -0.369 16.594 8.484 1 98.75 253 LEU B N 1
ATOM 4783 C CA . LEU B 1 253 ? 0.396 15.398 8.844 1 98.75 253 LEU B CA 1
ATOM 4784 C C . LEU B 1 253 ? 1.403 15.719 9.945 1 98.75 253 LEU B C 1
ATOM 4786 O O . LEU B 1 253 ? 1.545 14.953 10.906 1 98.75 253 LEU B O 1
ATOM 4790 N N . LEU B 1 254 ? 2.023 16.812 9.805 1 98.88 254 LEU B N 1
ATOM 4791 C CA . LEU B 1 254 ? 3.021 17.266 10.766 1 98.88 254 LEU B CA 1
ATOM 4792 C C . LEU B 1 254 ? 2.416 17.391 12.164 1 98.88 254 LEU B C 1
ATOM 4794 O O . LEU B 1 254 ? 2.994 16.906 13.141 1 98.88 254 LEU B O 1
ATOM 4798 N N . TRP B 1 255 ? 1.316 17.984 12.234 1 98.88 255 TRP B N 1
ATOM 4799 C CA . TRP B 1 255 ? 0.674 18.203 13.523 1 98.88 255 TRP B CA 1
ATOM 4800 C C . TRP B 1 255 ? 0.202 16.875 14.125 1 98.88 255 TRP B C 1
ATOM 4802 O O . TRP B 1 255 ? 0.347 16.656 15.328 1 98.88 255 TRP B O 1
ATOM 4812 N N . GLY B 1 256 ? -0.466 16.047 13.289 1 98.81 256 GLY B N 1
ATOM 4813 C CA . GLY B 1 256 ? -0.882 14.742 13.773 1 98.81 256 GLY B CA 1
ATOM 4814 C C . GLY B 1 256 ? 0.255 13.938 14.383 1 98.81 256 GLY B C 1
ATOM 4815 O O . GLY B 1 256 ? 0.107 13.352 15.453 1 98.81 256 GLY B O 1
ATOM 4816 N N . ILE B 1 257 ? 1.366 13.945 13.711 1 98.88 257 ILE B N 1
ATOM 4817 C CA . ILE B 1 257 ? 2.553 13.25 14.195 1 98.88 257 ILE B CA 1
ATOM 4818 C C . ILE B 1 257 ? 3.012 13.859 15.516 1 98.88 257 ILE B C 1
ATOM 4820 O O . ILE B 1 257 ? 3.223 13.148 16.5 1 98.88 257 ILE B O 1
ATOM 4824 N N . TYR B 1 258 ? 3.086 15.148 15.586 1 98.88 258 TYR B N 1
ATOM 4825 C CA . TYR B 1 258 ? 3.549 15.852 16.781 1 98.88 258 TYR B CA 1
ATOM 4826 C C . TYR B 1 258 ? 2.662 15.539 17.984 1 98.88 258 TYR B C 1
ATOM 4828 O O . TYR B 1 258 ? 3.158 15.211 19.062 1 98.88 258 TYR B O 1
ATOM 4836 N N . SER B 1 259 ? 1.372 15.695 17.734 1 98.62 259 SER B N 1
ATOM 4837 C CA . SER B 1 259 ? 0.434 15.539 18.844 1 98.62 259 SER B CA 1
ATOM 4838 C C . SER B 1 259 ? 0.505 14.133 19.438 1 98.62 259 SER B C 1
ATOM 4840 O O . SER B 1 259 ? 0.456 13.961 20.656 1 98.62 259 SER B O 1
ATOM 4842 N N . ALA B 1 260 ? 0.636 13.125 18.578 1 98.5 260 ALA B N 1
ATOM 4843 C CA . ALA B 1 260 ? 0.775 11.75 19.062 1 98.5 260 ALA B CA 1
ATOM 4844 C C . ALA B 1 260 ? 2.072 11.57 19.844 1 98.5 260 ALA B C 1
ATOM 4846 O O . ALA B 1 260 ? 2.076 10.977 20.922 1 98.5 260 ALA B O 1
ATOM 4847 N N . LEU B 1 261 ? 3.152 12.094 19.312 1 98.69 261 LEU B N 1
ATOM 4848 C CA . LEU B 1 261 ? 4.453 11.961 19.953 1 98.69 261 LEU B CA 1
ATOM 4849 C C . LEU B 1 261 ? 4.469 12.664 21.297 1 98.69 261 LEU B C 1
ATOM 4851 O O . LEU B 1 261 ? 5.008 12.141 22.281 1 98.69 261 LEU B O 1
ATOM 4855 N N . ARG B 1 262 ? 3.934 13.82 21.297 1 98.5 262 ARG B N 1
ATOM 4856 C CA . ARG B 1 262 ? 3.828 14.57 22.547 1 98.5 262 ARG B CA 1
ATOM 4857 C C . ARG B 1 262 ? 3.141 13.742 23.625 1 98.5 262 ARG B C 1
ATOM 4859 O O . ARG B 1 262 ? 3.641 13.633 24.75 1 98.5 262 ARG B O 1
ATOM 4866 N N . ASP B 1 263 ? 1.995 13.164 23.297 1 98.06 263 ASP B N 1
ATOM 4867 C CA . ASP B 1 263 ? 1.231 12.391 24.266 1 98.06 263 ASP B CA 1
ATOM 4868 C C . ASP B 1 263 ? 1.973 11.109 24.656 1 98.06 263 ASP B C 1
ATOM 4870 O O . ASP B 1 263 ? 1.915 10.68 25.797 1 98.06 263 ASP B O 1
ATOM 4874 N N . LEU B 1 264 ? 2.652 10.484 23.703 1 98.19 264 LEU B N 1
ATOM 4875 C CA . LEU B 1 264 ? 3.441 9.289 24 1 98.19 264 LEU B CA 1
ATOM 4876 C C . LEU B 1 264 ? 4.543 9.602 25 1 98.19 264 LEU B C 1
ATOM 4878 O O . LEU B 1 264 ? 4.809 8.797 25.906 1 98.19 264 LEU B O 1
ATOM 4882 N N . VAL B 1 265 ? 5.203 10.75 24.844 1 98.12 265 VAL B N 1
ATOM 4883 C CA . VAL B 1 265 ? 6.242 11.164 25.781 1 98.12 265 VAL B CA 1
ATOM 4884 C C . VAL B 1 265 ? 5.629 11.445 27.156 1 98.12 265 VAL B C 1
ATOM 4886 O O . VAL B 1 265 ? 6.133 10.984 28.172 1 98.12 265 VAL B O 1
ATOM 4889 N N . THR B 1 266 ? 4.543 12.18 27.156 1 97.44 266 THR B N 1
ATOM 4890 C CA . THR B 1 266 ? 3.863 12.562 28.391 1 97.44 266 THR B CA 1
ATOM 4891 C C . THR B 1 266 ? 3.457 11.328 29.188 1 97.44 266 THR B C 1
ATOM 4893 O O . THR B 1 266 ? 3.559 11.312 30.422 1 97.44 266 THR B O 1
ATOM 4896 N N . LEU B 1 267 ? 3.059 10.305 28.5 1 97.06 267 LEU B N 1
ATOM 4897 C CA . LEU B 1 267 ? 2.539 9.102 29.156 1 97.06 267 LEU B CA 1
ATOM 4898 C C . LEU B 1 267 ? 3.656 8.094 29.391 1 97.06 267 LEU B C 1
ATOM 4900 O O . LEU B 1 267 ? 3.408 7 29.906 1 97.06 267 LEU B O 1
ATOM 4904 N N . GLY B 1 268 ? 4.848 8.328 28.938 1 96.62 268 GLY B N 1
ATOM 4905 C CA . GLY B 1 268 ? 6.016 7.535 29.297 1 96.62 268 GLY B CA 1
ATOM 4906 C C . GLY B 1 268 ? 6.312 6.43 28.297 1 96.62 268 GLY B C 1
ATOM 4907 O O . GLY B 1 268 ? 7.129 5.547 28.562 1 96.62 268 GLY B O 1
ATOM 4908 N N . HIS B 1 269 ? 5.664 6.484 27.109 1 95.81 269 HIS B N 1
ATOM 4909 C CA . HIS B 1 269 ? 5.883 5.449 26.109 1 95.81 269 HIS B CA 1
ATOM 4910 C C . HIS B 1 269 ? 7.094 5.77 25.234 1 95.81 269 HIS B C 1
ATOM 4912 O O . HIS B 1 269 ? 7.609 4.898 24.531 1 95.81 269 HIS B O 1
ATOM 4918 N N . LEU B 1 270 ? 7.562 7.004 25.219 1 96.31 270 LEU B N 1
ATOM 4919 C CA . LEU B 1 270 ? 8.75 7.488 24.516 1 96.31 270 LEU B CA 1
ATOM 4920 C C . LEU B 1 270 ? 9.602 8.352 25.438 1 96.31 270 LEU B C 1
ATOM 4922 O O . LEU B 1 270 ? 9.078 9.172 26.188 1 96.31 270 LEU B O 1
ATOM 4926 N N . PRO B 1 271 ? 10.898 8.188 25.359 1 96.5 271 PRO B N 1
ATOM 4927 C CA . PRO B 1 271 ? 11.758 8.93 26.297 1 96.5 271 PRO B CA 1
ATOM 4928 C C . PRO B 1 271 ? 11.906 10.398 25.891 1 96.5 271 PRO B C 1
ATOM 4930 O O . PRO B 1 271 ? 12.148 11.25 26.75 1 96.5 271 PRO B O 1
ATOM 4933 N N . LYS B 1 272 ? 11.875 10.641 24.625 1 97.5 272 LYS B N 1
ATOM 4934 C CA . LYS B 1 272 ? 12.023 12.016 24.156 1 97.5 272 LYS B CA 1
ATOM 4935 C C . LYS B 1 272 ? 11.273 12.227 22.844 1 97.5 272 LYS B C 1
ATOM 4937 O O . LYS B 1 272 ? 10.984 11.266 22.125 1 97.5 272 LYS B O 1
ATOM 4942 N N . LEU B 1 273 ? 11 13.461 22.562 1 98.25 273 LEU B N 1
ATOM 4943 C CA . LEU B 1 273 ? 10.359 13.875 21.312 1 98.25 273 LEU B CA 1
ATOM 4944 C C . LEU B 1 273 ? 11.383 14.016 20.188 1 98.25 273 LEU B C 1
ATOM 4946 O O . LEU B 1 273 ? 12.367 14.758 20.328 1 98.25 273 LEU B O 1
ATOM 4950 N N . PRO B 1 274 ? 11.234 13.258 19.125 1 98.75 274 PRO B N 1
ATOM 4951 C CA . PRO B 1 274 ? 12.102 13.547 17.984 1 98.75 274 PRO B CA 1
ATOM 4952 C C . PRO B 1 274 ? 11.906 14.961 17.438 1 98.75 274 PRO B C 1
ATOM 4954 O O . PRO B 1 274 ? 10.828 15.539 17.578 1 98.75 274 PRO B O 1
ATOM 4957 N N . ARG B 1 275 ? 12.906 15.445 16.812 1 98.88 275 ARG B N 1
ATOM 4958 C CA . ARG B 1 275 ? 12.805 16.734 16.141 1 98.88 275 ARG B CA 1
ATOM 4959 C C . ARG B 1 275 ? 12.078 16.609 14.812 1 98.88 275 ARG B C 1
ATOM 4961 O O . ARG B 1 275 ? 12.406 15.734 14 1 98.88 275 ARG B O 1
ATOM 4968 N N . LEU B 1 276 ? 11.078 17.391 14.633 1 98.94 276 LEU B N 1
ATOM 4969 C CA . LEU B 1 276 ? 10.297 17.359 13.398 1 98.94 276 LEU B CA 1
ATOM 4970 C C . LEU B 1 276 ? 10.758 18.453 12.438 1 98.94 276 LEU B C 1
ATOM 4972 O O . LEU B 1 276 ? 10.875 19.625 12.828 1 98.94 276 LEU B O 1
ATOM 4976 N N . TRP B 1 277 ? 11.031 18.094 11.258 1 98.94 277 TRP B N 1
ATOM 4977 C CA . TRP B 1 277 ? 11.445 19.016 10.203 1 98.94 277 TRP B CA 1
ATOM 4978 C C . TRP B 1 277 ? 10.383 19.109 9.117 1 98.94 277 TRP B C 1
ATOM 4980 O O . TRP B 1 277 ? 10.023 18.109 8.5 1 98.94 277 TRP B O 1
ATOM 4990 N N . ALA B 1 278 ? 9.883 20.281 8.906 1 98.94 278 ALA B N 1
ATOM 4991 C CA . ALA B 1 278 ? 8.984 20.547 7.793 1 98.94 278 ALA B CA 1
ATOM 4992 C C . ALA B 1 278 ? 9.758 20.828 6.508 1 98.94 278 ALA B C 1
ATOM 4994 O O . ALA B 1 278 ? 10.516 21.797 6.43 1 98.94 278 ALA B O 1
ATOM 4995 N N . ILE B 1 279 ? 9.555 20 5.535 1 98.94 279 ILE B N 1
ATOM 4996 C CA . ILE B 1 279 ? 10.242 20.172 4.262 1 98.94 279 ILE B CA 1
ATOM 4997 C C . ILE B 1 279 ? 9.344 20.922 3.277 1 98.94 279 ILE B C 1
ATOM 4999 O O . ILE B 1 279 ? 8.227 20.469 2.994 1 98.94 279 ILE B O 1
ATOM 5003 N N . GLU B 1 280 ? 9.781 22.031 2.795 1 98.81 280 GLU B N 1
ATOM 5004 C CA . GLU B 1 280 ? 8.992 22.875 1.892 1 98.81 280 GLU B CA 1
ATOM 5005 C C . GLU B 1 280 ? 9.75 23.141 0.594 1 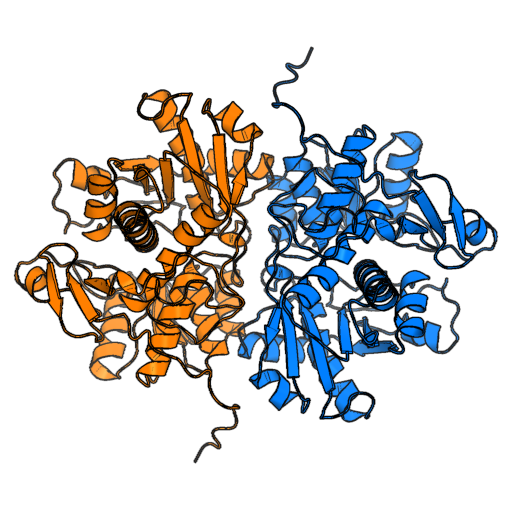98.81 280 GLU B C 1
ATOM 5007 O O . GLU B 1 280 ? 10.977 23.25 0.595 1 98.81 280 GLU B O 1
ATOM 5012 N N . PRO B 1 281 ? 9.047 23.219 -0.542 1 98.5 281 PRO B N 1
ATOM 5013 C CA . PRO B 1 281 ? 9.711 23.375 -1.837 1 98.5 281 PRO B CA 1
ATOM 5014 C C . PRO B 1 281 ? 10.242 24.781 -2.072 1 98.5 281 PRO B C 1
ATOM 5016 O O . PRO B 1 281 ? 11.109 24.984 -2.928 1 98.5 281 PRO B O 1
ATOM 5019 N N . PHE B 1 282 ? 9.68 25.781 -1.499 1 98.5 282 PHE B N 1
ATOM 5020 C CA . PHE B 1 282 ? 10.094 27.188 -1.507 1 98.5 282 PHE B CA 1
ATOM 5021 C C . PHE B 1 282 ? 9.812 27.844 -0.161 1 98.5 282 PHE B C 1
ATOM 5023 O O . PHE B 1 282 ? 9.031 27.312 0.638 1 98.5 282 PHE B O 1
ATOM 5030 N N . PRO B 1 283 ? 10.406 28.922 0.167 1 98.38 283 PRO B N 1
ATOM 5031 C CA . PRO B 1 283 ? 10.359 29.453 1.525 1 98.38 283 PRO B CA 1
ATOM 5032 C C . PRO B 1 283 ? 8.969 29.953 1.914 1 98.38 283 PRO B C 1
ATOM 5034 O O . PRO B 1 283 ? 8.406 30.812 1.239 1 98.38 283 PRO B O 1
ATOM 5037 N N . ARG B 1 284 ? 8.43 29.391 2.945 1 98.25 284 ARG B N 1
ATOM 5038 C CA . ARG B 1 284 ? 7.195 29.844 3.578 1 98.25 284 ARG B CA 1
ATOM 5039 C C . ARG B 1 284 ? 7.32 29.828 5.098 1 98.25 284 ARG B C 1
ATOM 5041 O O . ARG B 1 284 ? 7.586 30.859 5.715 1 98.25 284 ARG B O 1
ATOM 5048 N N . LEU B 1 285 ? 7.32 28.562 5.598 1 98.62 285 LEU B N 1
ATOM 5049 C CA . LEU B 1 285 ? 7.484 28.406 7.039 1 98.62 285 LEU B CA 1
ATOM 5050 C C . LEU B 1 285 ? 8.844 28.922 7.492 1 98.62 285 LEU B C 1
ATOM 5052 O O . LEU B 1 285 ? 8.969 29.5 8.57 1 98.62 285 LEU B O 1
ATOM 5056 N N . SER B 1 286 ? 9.867 28.688 6.68 1 98.62 286 SER B N 1
ATOM 5057 C CA . SER B 1 286 ? 11.195 29.203 6.988 1 98.62 286 SER B CA 1
ATOM 5058 C C . SER B 1 286 ? 11.188 30.719 7.129 1 98.62 286 SER B C 1
ATOM 5060 O O . SER B 1 286 ? 11.859 31.281 8 1 98.62 286 SER B O 1
ATOM 5062 N N . ARG B 1 287 ? 10.453 31.391 6.305 1 98.62 287 ARG B N 1
ATOM 5063 C CA . ARG B 1 287 ? 10.336 32.844 6.398 1 98.62 287 ARG B CA 1
ATOM 5064 C C . ARG B 1 287 ? 9.594 33.25 7.668 1 98.62 287 ARG B C 1
ATOM 5066 O O . ARG B 1 287 ? 9.953 34.25 8.305 1 98.62 287 ARG B O 1
ATOM 5073 N N . VAL B 1 288 ? 8.586 32.531 7.949 1 98.56 288 VAL B N 1
ATOM 5074 C CA . VAL B 1 288 ? 7.82 32.812 9.156 1 98.56 288 VAL B CA 1
ATOM 5075 C C . VAL B 1 288 ? 8.703 32.625 10.391 1 98.56 288 VAL B C 1
ATOM 5077 O O . VAL B 1 288 ? 8.695 33.469 11.305 1 98.56 288 VAL B O 1
ATOM 5080 N N . LEU B 1 289 ? 9.453 31.547 10.445 1 98.5 289 LEU B N 1
ATOM 5081 C CA . LEU B 1 289 ? 10.344 31.281 11.562 1 98.5 289 LEU B CA 1
ATOM 5082 C C . LEU B 1 289 ? 11.422 32.344 11.68 1 98.5 289 LEU B C 1
ATOM 5084 O O . LEU B 1 289 ? 11.977 32.562 12.758 1 98.5 289 LEU B O 1
ATOM 5088 N N . ALA B 1 290 ? 11.656 33.031 10.578 1 98.19 290 ALA B N 1
ATOM 5089 C CA . ALA B 1 290 ? 12.648 34.094 10.547 1 98.19 290 ALA B CA 1
ATOM 5090 C C . ALA B 1 290 ? 12.016 35.438 10.875 1 98.19 290 ALA B C 1
ATOM 5092 O O . ALA B 1 290 ? 12.703 36.469 10.914 1 98.19 290 ALA B O 1
ATOM 5093 N N . GLY B 1 291 ? 10.688 35.5 11 1 97.75 291 GLY B N 1
ATOM 5094 C CA . GLY B 1 291 ? 10.109 36.75 11.508 1 97.75 291 GLY B CA 1
ATOM 5095 C C . GLY B 1 291 ? 8.969 37.25 10.648 1 97.75 291 GLY B C 1
ATOM 5096 O O . GLY B 1 291 ? 8.281 38.219 11.031 1 97.75 291 GLY B O 1
ATOM 5097 N N . ALA B 1 292 ? 8.727 36.656 9.461 1 97.88 292 ALA B N 1
ATOM 5098 C CA . ALA B 1 292 ? 7.617 37.094 8.609 1 97.88 292 ALA B CA 1
ATOM 5099 C C . ALA B 1 292 ? 6.273 36.781 9.258 1 97.88 292 ALA B C 1
ATOM 5101 O O . ALA B 1 292 ? 6.141 35.781 9.977 1 97.88 292 ALA B O 1
ATOM 5102 N N . PRO B 1 293 ? 5.297 37.625 8.992 1 96.31 293 PRO B N 1
ATOM 5103 C CA . PRO B 1 293 ? 3.971 37.344 9.547 1 96.31 293 PRO B CA 1
ATOM 5104 C C . PRO B 1 293 ? 3.387 36.031 9.023 1 96.31 293 PRO B C 1
ATOM 5106 O O . PRO B 1 293 ? 3.371 35.781 7.809 1 96.31 293 PRO B O 1
ATOM 5109 N N . GLN B 1 294 ? 2.881 35.188 9.859 1 96.25 294 GLN B N 1
ATOM 5110 C CA . GLN B 1 294 ? 2.352 33.875 9.539 1 96.25 294 GLN B CA 1
ATOM 5111 C C . GLN B 1 294 ? 1.194 33.969 8.547 1 96.25 294 GLN B C 1
ATOM 5113 O O . GLN B 1 294 ? 1.011 33.094 7.707 1 96.25 294 GLN B O 1
ATOM 5118 N N . GLN B 1 295 ? 0.457 35.094 8.586 1 93.56 295 GLN B N 1
ATOM 5119 C CA . GLN B 1 295 ? -0.774 35.219 7.812 1 93.56 295 GLN B CA 1
ATOM 5120 C C . GLN B 1 295 ? -0.483 35.719 6.402 1 93.56 295 GLN B C 1
ATOM 5122 O O . GLN B 1 295 ? -1.395 35.844 5.578 1 93.56 295 GLN B O 1
ATOM 5127 N N . SER B 1 296 ? 0.738 35.906 6.055 1 93.75 296 SER B N 1
ATOM 5128 C CA . SER B 1 296 ? 1.111 36.344 4.723 1 93.75 296 SER B CA 1
ATOM 5129 C C . SER B 1 296 ? 0.92 35.25 3.682 1 93.75 296 SER B C 1
ATOM 5131 O O . SER B 1 296 ? 0.67 34.094 4.031 1 93.75 296 SER B O 1
ATOM 5133 N N . ASP B 1 297 ? 0.883 35.656 2.43 1 93.06 297 ASP B N 1
ATOM 5134 C CA . ASP B 1 297 ? 0.966 34.75 1.291 1 93.06 297 ASP B CA 1
ATOM 5135 C C . ASP B 1 297 ? 2.408 34.594 0.812 1 93.06 297 ASP B C 1
ATOM 5137 O O . ASP B 1 297 ? 3.145 35.594 0.726 1 93.06 297 ASP B O 1
ATOM 5141 N N . PHE B 1 298 ? 2.805 33.375 0.576 1 95.88 298 PHE B N 1
ATOM 5142 C CA . PHE B 1 298 ? 4.168 33.094 0.15 1 95.88 298 PHE B CA 1
ATOM 5143 C C . PHE B 1 298 ? 4.172 32.375 -1.193 1 95.88 298 PHE B C 1
ATOM 5145 O O . PHE B 1 298 ? 4.355 31.156 -1.25 1 95.88 298 PHE B O 1
ATOM 5152 N N . PRO B 1 299 ? 3.996 33.062 -2.273 1 94 299 PRO B N 1
ATOM 5153 C CA . PRO B 1 299 ? 3.92 32.438 -3.588 1 94 299 PRO B CA 1
ATOM 5154 C C . PRO B 1 299 ? 5.246 31.797 -4.016 1 94 299 PRO B C 1
ATOM 5156 O O . PRO B 1 299 ? 6.312 32.25 -3.602 1 94 299 PRO B O 1
ATOM 5159 N N . GLY B 1 300 ? 5.207 30.766 -4.742 1 94.75 300 GLY B N 1
ATOM 5160 C CA . GLY B 1 300 ? 6.336 30.078 -5.34 1 94.75 300 GLY B CA 1
ATOM 5161 C C . GLY B 1 300 ? 5.93 29.094 -6.43 1 94.75 300 GLY B C 1
ATOM 5162 O O . GLY B 1 300 ? 4.738 28.859 -6.648 1 94.75 300 GLY B O 1
ATOM 5163 N N . THR B 1 301 ? 6.926 28.641 -7.219 1 94.5 301 THR B N 1
ATOM 5164 C CA . THR B 1 301 ? 6.719 27.672 -8.281 1 94.5 301 THR B CA 1
ATOM 5165 C C . THR B 1 301 ? 7.461 26.375 -7.969 1 94.5 301 THR B C 1
ATOM 5167 O O . THR B 1 301 ? 8.625 26.391 -7.57 1 94.5 301 THR B O 1
ATOM 5170 N N . THR B 1 302 ? 6.766 25.297 -8.117 1 95.94 302 THR B N 1
ATOM 5171 C CA . THR B 1 302 ? 7.379 24 -7.832 1 95.94 302 THR B CA 1
ATOM 5172 C C . THR B 1 302 ? 6.652 22.875 -8.578 1 95.94 302 THR B C 1
ATOM 5174 O O . THR B 1 302 ? 5.484 23.031 -8.945 1 95.94 302 THR B O 1
ATOM 5177 N N . GLN B 1 303 ? 7.418 21.781 -8.844 1 94.69 303 GLN B N 1
ATOM 5178 C CA . GLN B 1 303 ? 6.828 20.562 -9.383 1 94.69 303 GLN B CA 1
ATOM 5179 C C . GLN B 1 303 ? 6.395 19.625 -8.266 1 94.69 303 GLN B C 1
ATOM 5181 O O . GLN B 1 303 ? 5.777 18.594 -8.523 1 94.69 303 GLN B O 1
ATOM 5186 N N . GLN B 1 304 ? 6.727 19.969 -7.035 1 95.12 304 GLN B N 1
ATOM 5187 C CA . GLN B 1 304 ? 6.266 19.234 -5.871 1 95.12 304 GLN B CA 1
ATOM 5188 C C . GLN B 1 304 ? 4.812 19.562 -5.543 1 95.12 304 GLN B C 1
ATOM 5190 O O . GLN B 1 304 ? 4.527 20.203 -4.535 1 95.12 304 GLN B O 1
ATOM 5195 N N . PHE B 1 305 ? 3.99 19 -6.254 1 88.69 305 PHE B N 1
ATOM 5196 C CA . PHE B 1 305 ? 2.605 19.438 -6.398 1 88.69 305 PHE B CA 1
ATOM 5197 C C . PHE B 1 305 ? 1.862 19.312 -5.07 1 88.69 305 PHE B C 1
ATOM 5199 O O . PHE B 1 305 ? 1.065 20.172 -4.719 1 88.69 305 PHE B O 1
ATOM 5206 N N . SER B 1 306 ? 2.148 18.312 -4.297 1 91.94 306 SER B N 1
ATOM 5207 C CA . SER B 1 306 ? 1.391 18.016 -3.084 1 91.94 306 SER B CA 1
ATOM 5208 C C . SER B 1 306 ? 1.737 18.984 -1.964 1 91.94 306 SER B C 1
ATOM 5210 O O . SER B 1 306 ? 1.021 19.062 -0.964 1 91.94 306 SER B O 1
ATOM 5212 N N . THR B 1 307 ? 2.803 19.734 -2.094 1 95.38 307 THR B N 1
ATOM 5213 C CA . THR B 1 307 ? 3.219 20.672 -1.057 1 95.38 307 THR B CA 1
ATOM 5214 C C . THR B 1 307 ? 3.342 22.078 -1.622 1 95.38 307 THR B C 1
ATOM 5216 O O . THR B 1 307 ? 4.09 22.906 -1.092 1 95.38 307 THR B O 1
ATOM 5219 N N . ALA B 1 308 ? 2.574 22.406 -2.611 1 92.25 308 ALA B N 1
ATOM 5220 C CA . ALA B 1 308 ? 2.777 23.625 -3.381 1 92.25 308 ALA B CA 1
ATOM 5221 C C . ALA B 1 308 ? 1.97 24.781 -2.797 1 92.25 308 ALA B C 1
ATOM 5223 O O . ALA B 1 308 ? 2.018 25.906 -3.311 1 92.25 308 ALA B O 1
ATOM 5224 N N . GLY B 1 309 ? 1.284 24.641 -1.744 1 89.31 309 GLY B N 1
ATOM 5225 C CA . GLY B 1 309 ? 0.507 25.719 -1.167 1 89.31 309 GLY B CA 1
ATOM 5226 C C . GLY B 1 309 ? 1.359 26.906 -0.73 1 89.31 309 GLY B C 1
ATOM 5227 O O . GLY B 1 309 ? 2.531 26.734 -0.387 1 89.31 309 GLY B O 1
ATOM 5228 N N . SER B 1 310 ? 0.723 28.062 -0.573 1 93.12 310 SER B N 1
ATOM 5229 C CA . SER B 1 310 ? 1.487 29.281 -0.339 1 93.12 310 SER B CA 1
ATOM 5230 C C . SER B 1 310 ? 1.264 29.812 1.073 1 93.12 310 SER B C 1
ATOM 5232 O O . SER B 1 310 ? 1.661 30.938 1.391 1 93.12 310 SER B O 1
ATOM 5234 N N . THR B 1 311 ? 0.614 29.016 1.878 1 93.81 311 THR B N 1
ATOM 5235 C CA . THR B 1 311 ? 0.233 29.531 3.189 1 93.81 311 THR B CA 1
ATOM 5236 C C . THR B 1 311 ? 0.97 28.781 4.297 1 93.81 311 THR B C 1
ATOM 5238 O O . THR B 1 311 ? 1.55 27.719 4.059 1 93.81 311 THR B O 1
ATOM 5241 N N . VAL B 1 312 ? 1.026 29.375 5.441 1 96.94 312 VAL B N 1
ATOM 5242 C CA . VAL B 1 312 ? 1.569 28.766 6.656 1 96.94 312 VAL B CA 1
ATOM 5243 C C . VAL B 1 312 ? 0.513 28.797 7.762 1 96.94 312 VAL B C 1
ATOM 5245 O O . VAL B 1 312 ? -0.163 29.797 7.961 1 96.94 312 VAL B O 1
ATOM 5248 N N . THR B 1 313 ? 0.383 27.734 8.406 1 97.44 313 THR B N 1
ATOM 5249 C CA . THR B 1 313 ? -0.597 27.641 9.484 1 97.44 313 THR B CA 1
ATOM 5250 C C . THR B 1 313 ? 0.094 27.625 10.844 1 97.44 313 THR B C 1
ATOM 5252 O O . THR B 1 313 ? 1.3 27.391 10.938 1 97.44 313 THR B O 1
ATOM 5255 N N . ALA B 1 314 ? -0.714 27.875 11.914 1 97.75 314 ALA B N 1
ATOM 5256 C CA . ALA B 1 314 ? -0.193 27.844 13.281 1 97.75 314 ALA B CA 1
ATOM 5257 C C . ALA B 1 314 ? 0.32 26.453 13.641 1 97.75 314 ALA B C 1
ATOM 5259 O O . ALA B 1 314 ? 1.298 26.328 14.383 1 97.75 314 ALA B O 1
ATOM 5260 N N . GLN B 1 315 ? -0.291 25.422 13.148 1 98.25 315 GLN B N 1
ATOM 5261 C CA . GLN B 1 315 ? 0.099 24.062 13.5 1 98.25 315 GLN B CA 1
ATOM 5262 C C . GLN B 1 315 ? 1.487 23.719 12.961 1 98.25 315 GLN B C 1
ATOM 5264 O O . GLN B 1 315 ? 2.236 22.969 13.586 1 98.25 315 GLN B O 1
ATOM 5269 N N . GLN B 1 316 ? 1.862 24.281 11.82 1 98.31 316 GLN B N 1
ATOM 5270 C CA . GLN B 1 316 ? 3.225 24.109 11.328 1 98.31 316 GLN B CA 1
ATOM 5271 C C . GLN B 1 316 ? 4.238 24.703 12.312 1 98.31 316 GLN B C 1
ATOM 5273 O O . GLN B 1 316 ? 5.207 24.047 12.688 1 98.31 316 GLN B O 1
ATOM 5278 N N . VAL B 1 317 ? 3.945 25.922 12.641 1 98.62 317 VAL B N 1
ATOM 5279 C CA . VAL B 1 317 ? 4.855 26.688 13.492 1 98.62 317 VAL B CA 1
ATOM 5280 C C . VAL B 1 317 ? 5.02 25.984 14.836 1 98.62 317 VAL B C 1
ATOM 5282 O O . VAL B 1 317 ? 6.141 25.734 15.281 1 98.62 317 VAL B O 1
ATOM 5285 N N . HIS B 1 318 ? 3.92 25.656 15.445 1 98.62 318 HIS B N 1
ATOM 5286 C CA . HIS B 1 318 ? 3.949 25.031 16.766 1 98.62 318 HIS B CA 1
ATOM 5287 C C . HIS B 1 318 ? 4.66 23.688 16.734 1 98.62 318 HIS B C 1
ATOM 5289 O O . HIS B 1 318 ? 5.461 23.375 17.625 1 98.62 318 HIS B O 1
ATOM 5295 N N . ALA B 1 319 ? 4.426 22.875 15.742 1 98.88 319 ALA B N 1
ATOM 5296 C CA . ALA B 1 319 ? 4.984 21.531 15.672 1 98.88 319 ALA B CA 1
ATOM 5297 C C . ALA B 1 319 ? 6.508 21.562 15.586 1 98.88 319 ALA B C 1
ATOM 5299 O O . ALA B 1 319 ? 7.195 20.844 16.312 1 98.88 319 ALA B O 1
ATOM 5300 N N . VAL B 1 320 ? 7.023 22.438 14.734 1 98.81 320 VAL B N 1
ATOM 5301 C CA . VAL B 1 320 ? 8.469 22.422 14.531 1 98.81 320 VAL B CA 1
ATOM 5302 C C . VAL B 1 320 ? 9.164 23.109 15.711 1 98.81 320 VAL B C 1
ATOM 5304 O O . VAL B 1 320 ? 10.234 22.688 16.141 1 98.81 320 VAL B O 1
ATOM 5307 N N . ARG B 1 321 ? 8.602 24.172 16.297 1 98.69 321 ARG B N 1
ATOM 5308 C CA . ARG B 1 321 ? 9.211 24.875 17.422 1 98.69 321 ARG B CA 1
ATOM 5309 C C . ARG B 1 321 ? 9.219 23.984 18.672 1 98.69 321 ARG B C 1
ATOM 5311 O O . ARG B 1 321 ? 10.242 23.859 19.344 1 98.69 321 ARG B O 1
ATOM 5318 N N . GLN B 1 322 ? 8.07 23.375 18.906 1 98.5 322 GLN B N 1
ATOM 5319 C CA . GLN B 1 322 ? 7.914 22.609 20.156 1 98.5 322 GLN B CA 1
ATOM 5320 C C . GLN B 1 322 ? 8.688 21.297 20.094 1 98.5 322 GLN B C 1
ATOM 5322 O O . GLN B 1 322 ? 9.039 20.734 21.141 1 98.5 322 GLN B O 1
ATOM 5327 N N . SER B 1 323 ? 9.023 20.781 18.891 1 98.75 323 SER B N 1
ATOM 5328 C CA . SER B 1 323 ? 9.805 19.562 18.766 1 98.75 323 SER B CA 1
ATOM 5329 C C . SER B 1 323 ? 11.297 19.859 18.688 1 98.75 323 SER B C 1
ATOM 5331 O O . SER B 1 323 ? 12.117 18.938 18.766 1 98.75 323 SER B O 1
ATOM 5333 N N . GLY B 1 324 ? 11.609 21.141 18.516 1 98.56 324 GLY B N 1
ATOM 5334 C CA . GLY B 1 324 ? 13.008 21.516 18.406 1 98.56 324 GLY B CA 1
ATOM 5335 C C . GLY B 1 324 ? 13.57 21.328 17 1 98.56 324 GLY B C 1
ATOM 5336 O O . GLY B 1 324 ? 14.781 21.375 16.812 1 98.56 324 GLY B O 1
ATOM 5337 N N . GLY B 1 325 ? 12.727 21.094 16.047 1 98.69 325 GLY B N 1
ATOM 5338 C CA . GLY B 1 325 ? 13.148 21 14.664 1 98.69 325 GLY B CA 1
ATOM 5339 C C . GLY B 1 325 ? 13.141 22.328 13.938 1 98.69 325 GLY B C 1
ATOM 5340 O O . GLY B 1 325 ? 13.672 23.328 14.453 1 98.69 325 GLY B O 1
ATOM 5341 N N . GLY B 1 326 ? 12.562 22.297 12.695 1 98.69 326 GLY B N 1
ATOM 5342 C CA . GLY B 1 326 ? 12.539 23.5 11.875 1 98.69 326 GLY B CA 1
ATOM 5343 C C . GLY B 1 326 ? 12.023 23.25 10.477 1 98.69 326 GLY B C 1
ATOM 5344 O O . GLY B 1 326 ? 11.273 22.297 10.234 1 98.69 326 GLY B O 1
ATOM 5345 N N . ALA B 1 327 ? 12.344 24.234 9.633 1 98.81 327 ALA B N 1
ATOM 5346 C CA . ALA B 1 327 ? 11.953 24.141 8.227 1 98.81 327 ALA B CA 1
ATOM 5347 C C . ALA B 1 327 ? 13.18 24.062 7.324 1 98.81 327 ALA B C 1
ATOM 5349 O O . ALA B 1 327 ? 14.195 24.719 7.586 1 98.81 327 ALA B O 1
ATOM 5350 N N . VAL B 1 328 ? 13.094 23.25 6.332 1 98.81 328 VAL B N 1
ATOM 5351 C CA . VAL B 1 328 ? 14.156 23.125 5.336 1 98.81 328 VAL B CA 1
ATOM 5352 C C . VAL B 1 328 ? 13.578 23.312 3.936 1 98.81 328 VAL B C 1
ATOM 5354 O O . VAL B 1 328 ? 12.578 22.688 3.578 1 98.81 328 VAL B O 1
ATOM 5357 N N . VAL B 1 329 ? 14.18 24.188 3.17 1 98.75 329 VAL B N 1
ATOM 5358 C CA . VAL B 1 329 ? 13.75 24.438 1.796 1 98.75 329 VAL B CA 1
ATOM 5359 C C . VAL B 1 329 ? 14.516 23.516 0.845 1 98.75 329 VAL B C 1
ATOM 5361 O O . VAL B 1 329 ? 15.75 23.547 0.805 1 98.75 329 VAL B O 1
ATOM 5364 N N . ILE B 1 330 ? 13.82 22.672 0.134 1 98.81 330 ILE B N 1
ATOM 5365 C CA . ILE B 1 330 ? 14.398 21.781 -0.859 1 98.81 330 ILE B CA 1
ATOM 5366 C C . ILE B 1 330 ? 13.742 22.016 -2.217 1 98.81 330 ILE B C 1
ATOM 5368 O O . ILE B 1 330 ? 12.562 21.719 -2.41 1 98.81 330 ILE B O 1
ATOM 5372 N N . ASP B 1 331 ? 14.469 22.453 -3.178 1 98.38 331 ASP B N 1
ATOM 5373 C CA . ASP B 1 331 ? 13.906 22.797 -4.484 1 98.38 331 ASP B CA 1
ATOM 5374 C C . ASP B 1 331 ? 13.688 21.531 -5.328 1 98.38 331 ASP B C 1
ATOM 5376 O O . ASP B 1 331 ? 13.953 20.422 -4.871 1 98.38 331 ASP B O 1
ATOM 5380 N N . ASP B 1 332 ? 13.219 21.75 -6.531 1 97.81 332 ASP B N 1
ATOM 5381 C CA . ASP B 1 332 ? 12.82 20.641 -7.387 1 97.81 332 ASP B CA 1
ATOM 5382 C C . ASP B 1 332 ? 14.023 19.781 -7.781 1 97.81 332 ASP B C 1
ATOM 5384 O O . ASP B 1 332 ? 13.93 18.562 -7.836 1 97.81 332 ASP B O 1
ATOM 5388 N N . ALA B 1 333 ? 15.125 20.391 -8.062 1 98.06 333 ALA B N 1
ATOM 5389 C CA . ALA B 1 333 ? 16.312 19.641 -8.477 1 98.06 333 ALA B CA 1
ATOM 5390 C C . ALA B 1 333 ? 16.812 18.734 -7.355 1 98.06 333 ALA B C 1
ATOM 5392 O O . ALA B 1 333 ? 17.094 17.562 -7.59 1 98.06 333 ALA B O 1
ATOM 5393 N N . ALA B 1 334 ? 16.875 19.266 -6.176 1 98.44 334 ALA B N 1
ATOM 5394 C CA . ALA B 1 334 ? 17.297 18.484 -5.023 1 98.44 334 ALA B CA 1
ATOM 5395 C C . ALA B 1 334 ? 16.297 17.375 -4.723 1 98.44 334 ALA B C 1
ATOM 5397 O O . ALA B 1 334 ? 16.688 16.266 -4.348 1 98.44 334 ALA B O 1
ATOM 5398 N N . ALA B 1 335 ? 15.062 17.688 -4.828 1 98.25 335 ALA B N 1
ATOM 5399 C CA . ALA B 1 335 ? 14.023 16.688 -4.613 1 98.25 335 ALA B CA 1
ATOM 5400 C C . ALA B 1 335 ? 14.148 15.539 -5.613 1 98.25 335 ALA B C 1
ATOM 5402 O O . ALA B 1 335 ? 13.953 14.367 -5.258 1 98.25 335 ALA B O 1
ATOM 5403 N N . ARG B 1 336 ? 14.453 15.867 -6.852 1 97.62 336 ARG B N 1
ATOM 5404 C CA . ARG B 1 336 ? 14.641 14.844 -7.879 1 97.62 336 ARG B CA 1
ATOM 5405 C C . ARG B 1 336 ? 15.82 13.938 -7.539 1 97.62 336 ARG B C 1
ATOM 5407 O O . ARG B 1 336 ? 15.75 12.719 -7.73 1 97.62 336 ARG B O 1
ATOM 5414 N N . ASP B 1 337 ? 16.844 14.547 -7.078 1 97.88 337 ASP B N 1
ATOM 5415 C CA . ASP B 1 337 ? 17.984 13.758 -6.656 1 97.88 337 ASP B CA 1
ATOM 5416 C C . ASP B 1 337 ? 17.609 12.805 -5.52 1 97.88 337 ASP B C 1
ATOM 5418 O O . ASP B 1 337 ? 18 11.641 -5.523 1 97.88 337 ASP B O 1
ATOM 5422 N N . GLY B 1 338 ? 16.875 13.328 -4.555 1 98.19 338 GLY B N 1
ATOM 5423 C CA . GLY B 1 338 ? 16.391 12.492 -3.475 1 98.19 338 GLY B CA 1
ATOM 5424 C C . GLY B 1 338 ? 15.523 11.344 -3.959 1 98.19 338 GLY B C 1
ATOM 5425 O O . GLY B 1 338 ? 15.664 10.211 -3.49 1 98.19 338 GLY B O 1
ATOM 5426 N N . THR B 1 339 ? 14.68 11.641 -4.934 1 97.75 339 THR B N 1
ATOM 5427 C CA . THR B 1 339 ? 13.797 10.625 -5.5 1 97.75 339 THR B CA 1
ATOM 5428 C C . THR B 1 339 ? 14.609 9.531 -6.195 1 97.75 339 THR B C 1
ATOM 5430 O O . THR B 1 339 ? 14.289 8.344 -6.078 1 97.75 339 THR B O 1
ATOM 5433 N N . ARG B 1 340 ? 15.648 9.922 -6.898 1 97.38 340 ARG B N 1
ATOM 5434 C CA . ARG B 1 340 ? 16.5 8.961 -7.582 1 97.38 340 ARG B CA 1
ATOM 5435 C C . ARG B 1 340 ? 17.219 8.062 -6.578 1 97.38 340 ARG B C 1
ATOM 5437 O O . ARG B 1 340 ? 17.344 6.855 -6.793 1 97.38 340 ARG B O 1
ATOM 5444 N N . ARG B 1 341 ? 17.703 8.617 -5.512 1 98 341 ARG B N 1
ATOM 5445 C CA . ARG B 1 341 ? 18.406 7.848 -4.488 1 98 341 ARG B CA 1
ATOM 5446 C C . ARG B 1 341 ? 17.453 6.867 -3.797 1 98 341 ARG B C 1
ATOM 5448 O O . ARG B 1 341 ? 17.828 5.719 -3.539 1 98 341 ARG B O 1
ATOM 5455 N N . LEU B 1 342 ? 16.266 7.332 -3.5 1 98.38 342 LEU B N 1
ATOM 5456 C CA . LEU B 1 342 ? 15.273 6.457 -2.902 1 98.38 342 LEU B CA 1
ATOM 5457 C C . LEU B 1 342 ? 14.906 5.316 -3.852 1 98.38 342 LEU B C 1
ATOM 5459 O O . LEU B 1 342 ? 14.797 4.164 -3.43 1 98.38 342 LEU B O 1
ATOM 5463 N N . ALA B 1 343 ? 14.742 5.637 -5.141 1 98.06 343 ALA B N 1
ATOM 5464 C CA . ALA B 1 343 ? 14.398 4.617 -6.133 1 98.06 343 ALA B CA 1
ATOM 5465 C C . ALA B 1 343 ? 15.508 3.578 -6.25 1 98.06 343 ALA B C 1
ATOM 5467 O O . ALA B 1 343 ? 15.234 2.383 -6.391 1 98.06 343 ALA B O 1
ATOM 5468 N N . ALA B 1 344 ? 16.719 4.008 -6.176 1 97.44 344 ALA B N 1
ATOM 5469 C CA . ALA B 1 344 ? 17.875 3.105 -6.238 1 97.44 344 ALA B CA 1
ATOM 5470 C C . ALA B 1 344 ? 17.891 2.162 -5.039 1 97.44 344 ALA B C 1
ATOM 5472 O O . ALA B 1 344 ? 18.547 1.118 -5.074 1 97.44 344 ALA B O 1
ATOM 5473 N N . ALA B 1 345 ? 17.188 2.562 -4.016 1 97.38 345 ALA B N 1
ATOM 5474 C CA . ALA B 1 345 ? 17.062 1.716 -2.834 1 97.38 345 ALA B CA 1
ATOM 5475 C C . ALA B 1 345 ? 15.742 0.944 -2.848 1 97.38 345 ALA B C 1
ATOM 5477 O O . ALA B 1 345 ? 15.406 0.265 -1.875 1 97.38 345 ALA B O 1
ATOM 5478 N N . GLY B 1 346 ? 14.93 1.11 -3.906 1 97.88 346 GLY B N 1
ATOM 5479 C CA . GLY B 1 346 ? 13.734 0.305 -4.078 1 97.88 346 GLY B CA 1
ATOM 5480 C C . GLY B 1 346 ? 12.453 1.071 -3.795 1 97.88 346 GLY B C 1
ATOM 5481 O O . GLY B 1 346 ? 11.359 0.498 -3.816 1 97.88 346 GLY B O 1
ATOM 5482 N N . PHE B 1 347 ? 12.531 2.371 -3.541 1 98.12 347 PHE B N 1
ATOM 5483 C CA . PHE B 1 347 ? 11.352 3.156 -3.18 1 98.12 347 PHE B CA 1
ATOM 5484 C C . PHE B 1 347 ? 11.117 4.273 -4.188 1 98.12 347 PHE B C 1
ATOM 5486 O O . PHE B 1 347 ? 11.766 5.324 -4.121 1 98.12 347 PHE B O 1
ATOM 5493 N N . TRP B 1 348 ? 10.219 4.082 -5.133 1 97.56 348 TRP B N 1
ATOM 5494 C CA . TRP B 1 348 ? 9.805 5.141 -6.051 1 97.56 348 TRP B CA 1
ATOM 5495 C C . TRP B 1 348 ? 8.672 5.961 -5.453 1 97.56 348 TRP B C 1
ATOM 5497 O O . TRP B 1 348 ? 7.562 5.453 -5.258 1 97.56 348 TRP B O 1
ATOM 5507 N N . VAL B 1 349 ? 8.938 7.223 -5.215 1 97.44 349 VAL B N 1
ATOM 5508 C CA . VAL B 1 349 ? 8.023 8.039 -4.422 1 97.44 349 VAL B CA 1
ATOM 5509 C C . VAL B 1 349 ? 7.727 9.344 -5.16 1 97.44 349 VAL B C 1
ATOM 5511 O O . VAL B 1 349 ? 8.406 9.688 -6.125 1 97.44 349 VAL B O 1
ATOM 5514 N N . GLU B 1 350 ? 6.676 9.984 -4.723 1 95.69 350 GLU B N 1
ATOM 5515 C CA . GLU B 1 350 ? 6.371 11.305 -5.262 1 95.69 350 GLU B CA 1
ATOM 5516 C C . GLU B 1 350 ? 7.508 12.289 -4.988 1 95.69 350 GLU B C 1
ATOM 5518 O O . GLU B 1 350 ? 8.266 12.117 -4.031 1 95.69 350 GLU B O 1
ATOM 5523 N N . LEU B 1 351 ? 7.547 13.359 -5.734 1 96.56 351 LEU B N 1
ATOM 5524 C CA . LEU B 1 351 ? 8.688 14.273 -5.73 1 96.56 351 LEU B CA 1
ATOM 5525 C C . LEU B 1 351 ? 8.875 14.898 -4.352 1 96.56 351 LEU B C 1
ATOM 5527 O O . LEU B 1 351 ? 10.008 14.992 -3.863 1 96.56 351 LEU B O 1
ATOM 5531 N N . CYS B 1 352 ? 7.805 15.312 -3.678 1 96.38 352 CYS B N 1
ATOM 5532 C CA . CYS B 1 352 ? 7.945 15.961 -2.377 1 96.38 352 CYS B CA 1
ATOM 5533 C C . CYS B 1 352 ? 8.492 14.984 -1.34 1 96.38 352 CYS B C 1
ATOM 5535 O O . CYS B 1 352 ? 9.211 15.391 -0.422 1 96.38 352 CYS B O 1
ATOM 5537 N N . ALA B 1 353 ? 8.164 13.766 -1.492 1 95.81 353 ALA B N 1
ATOM 5538 C CA . ALA B 1 353 ? 8.711 12.773 -0.573 1 95.81 353 ALA B CA 1
ATOM 5539 C C . ALA B 1 353 ? 10.211 12.609 -0.772 1 95.81 353 ALA B C 1
ATOM 5541 O O . ALA B 1 353 ? 10.953 12.391 0.191 1 95.81 353 ALA B O 1
ATOM 5542 N N . GLY B 1 354 ? 10.688 12.711 -1.979 1 96.94 354 GLY B N 1
ATOM 5543 C CA . GLY B 1 354 ? 12.117 12.68 -2.26 1 96.94 354 GLY B CA 1
ATOM 5544 C C . GLY B 1 354 ? 12.875 13.812 -1.609 1 96.94 354 GLY B C 1
ATOM 5545 O O . GLY B 1 354 ? 14.055 13.672 -1.273 1 96.94 354 GLY B O 1
ATOM 5546 N N . ALA B 1 355 ? 12.195 14.898 -1.393 1 98.5 355 ALA B N 1
ATOM 5547 C CA . ALA B 1 355 ? 12.797 16.062 -0.752 1 98.5 355 ALA B CA 1
ATOM 5548 C C . ALA B 1 355 ? 13.25 15.742 0.667 1 98.5 355 ALA B C 1
ATOM 5550 O O . ALA B 1 355 ? 14.195 16.359 1.181 1 98.5 355 ALA B O 1
ATOM 5551 N N . GLY B 1 356 ? 12.633 14.766 1.314 1 98.69 356 GLY B N 1
ATOM 5552 C CA . GLY B 1 356 ? 13.008 14.367 2.662 1 98.69 356 GLY B CA 1
ATOM 5553 C C . GLY B 1 356 ? 14.438 13.875 2.764 1 98.69 356 GLY B C 1
ATOM 5554 O O . GLY B 1 356 ? 15.156 14.227 3.705 1 98.69 356 GLY B O 1
ATOM 5555 N N . PHE B 1 357 ? 14.844 13.086 1.799 1 98.75 357 PHE B N 1
ATOM 5556 C CA . PHE B 1 357 ? 16.219 12.578 1.833 1 98.75 357 PHE B CA 1
ATOM 5557 C C . PHE B 1 357 ? 17.219 13.695 1.568 1 98.75 357 PHE B C 1
ATOM 5559 O O . PHE B 1 357 ? 18.25 13.773 2.227 1 98.75 357 PHE B O 1
ATOM 5566 N N . ALA B 1 358 ? 16.906 14.492 0.571 1 98.81 358 ALA B N 1
ATOM 5567 C CA . ALA B 1 358 ? 17.75 15.648 0.288 1 98.81 358 ALA B CA 1
ATOM 5568 C C . ALA B 1 358 ? 17.906 16.531 1.521 1 98.81 358 ALA B C 1
ATOM 5570 O O . ALA B 1 358 ? 19 17.047 1.797 1 98.81 358 ALA B O 1
ATOM 5571 N N . ALA B 1 359 ? 16.844 16.734 2.238 1 98.94 359 ALA B N 1
ATOM 5572 C CA . ALA B 1 359 ? 16.875 17.531 3.465 1 98.94 359 ALA B CA 1
ATOM 5573 C C . ALA B 1 359 ? 17.797 16.891 4.504 1 98.94 359 ALA B C 1
ATOM 5575 O O . ALA B 1 359 ? 18.5 17.594 5.223 1 98.94 359 ALA B O 1
ATOM 5576 N N . THR B 1 360 ? 17.719 15.578 4.617 1 98.88 360 THR B N 1
ATOM 5577 C CA . THR B 1 360 ? 18.594 14.852 5.531 1 98.88 360 THR B CA 1
ATOM 5578 C C . THR B 1 360 ? 20.062 15.156 5.238 1 98.88 360 THR B C 1
ATOM 5580 O O . THR B 1 360 ? 20.828 15.461 6.148 1 98.88 360 THR B O 1
ATOM 5583 N N . GLN B 1 361 ? 20.391 15.109 3.996 1 98.69 361 GLN B N 1
ATOM 5584 C CA . GLN B 1 361 ? 21.766 15.383 3.586 1 98.69 361 GLN B CA 1
ATOM 5585 C C . GLN B 1 361 ? 22.156 16.828 3.879 1 98.69 361 GLN B C 1
ATOM 5587 O O . GLN B 1 361 ? 23.266 17.094 4.328 1 98.69 361 GLN B O 1
ATOM 5592 N N . ALA B 1 362 ? 21.266 17.734 3.604 1 98.62 362 ALA B N 1
ATOM 5593 C CA . ALA B 1 362 ? 21.531 19.156 3.857 1 98.62 362 ALA B CA 1
ATOM 5594 C C . ALA B 1 362 ? 21.75 19.406 5.348 1 98.62 362 ALA B C 1
ATOM 5596 O O . ALA B 1 362 ? 22.688 20.125 5.73 1 98.62 362 ALA B O 1
ATOM 5597 N N . LEU B 1 363 ? 20.906 18.859 6.176 1 98.81 363 LEU B N 1
ATOM 5598 C CA . LEU B 1 363 ? 20.984 19.047 7.621 1 98.81 363 LEU B CA 1
ATOM 5599 C C . LEU B 1 363 ? 22.234 18.391 8.195 1 98.81 363 LEU B C 1
ATOM 5601 O O . LEU B 1 363 ? 22.828 18.906 9.156 1 98.81 363 LEU B O 1
ATOM 5605 N N . ARG B 1 364 ? 22.562 17.266 7.641 1 98.75 364 ARG B N 1
ATOM 5606 C CA . ARG B 1 364 ? 23.828 16.625 8.031 1 98.75 364 ARG B CA 1
ATOM 5607 C C . ARG B 1 364 ? 25.016 17.516 7.684 1 98.75 364 ARG B C 1
ATOM 5609 O O . ARG B 1 364 ? 25.922 17.688 8.492 1 98.75 364 ARG B O 1
ATOM 5616 N N . ALA B 1 365 ? 25.031 18.047 6.496 1 98.31 365 ALA B N 1
ATOM 5617 C CA . ALA B 1 365 ? 26.125 18.859 5.992 1 98.31 365 ALA B CA 1
ATOM 5618 C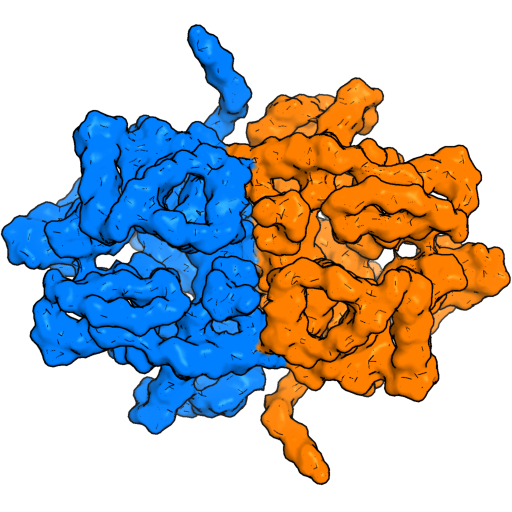 C . ALA B 1 365 ? 26.297 20.125 6.844 1 98.31 365 ALA B C 1
ATOM 5620 O O . ALA B 1 365 ? 27.422 20.594 7.039 1 98.31 365 ALA B O 1
ATOM 5621 N N . ASP B 1 366 ? 25.203 20.672 7.379 1 97.44 366 ASP B N 1
ATOM 5622 C CA . ASP B 1 366 ? 25.344 21.922 8.133 1 97.44 366 ASP B CA 1
ATOM 5623 C C . ASP B 1 366 ? 25.422 21.641 9.633 1 97.44 366 ASP B C 1
ATOM 5625 O O . ASP B 1 366 ? 25.438 22.578 10.438 1 97.44 366 ASP B O 1
ATOM 5629 N N . GLY B 1 367 ? 25.328 20.391 10.031 1 97.94 367 GLY B N 1
ATOM 5630 C CA . GLY B 1 367 ? 25.656 19.984 11.391 1 97.94 367 GLY B CA 1
ATOM 5631 C C . GLY B 1 367 ? 24.438 19.875 12.289 1 97.94 367 GLY B C 1
ATOM 5632 O O . GLY B 1 367 ? 24.562 19.5 13.453 1 97.94 367 GLY B O 1
ATOM 5633 N N . ARG B 1 368 ? 23.297 20.109 11.812 1 98.31 368 ARG B N 1
ATOM 5634 C CA . ARG B 1 368 ? 22.094 20.062 12.633 1 98.31 368 ARG B CA 1
ATOM 5635 C C . ARG B 1 368 ? 21.656 18.641 12.898 1 98.31 368 ARG B C 1
ATOM 5637 O O . ARG B 1 368 ? 20.875 18.375 13.82 1 98.31 368 ARG B O 1
ATOM 5644 N N . ILE B 1 369 ? 22.156 17.703 12.102 1 98.62 369 ILE B N 1
ATOM 5645 C CA . ILE B 1 369 ? 22.031 16.281 12.375 1 98.62 369 ILE B CA 1
ATOM 5646 C C . ILE B 1 369 ? 23.422 15.68 12.586 1 98.62 369 ILE B C 1
ATOM 5648 O O . ILE B 1 369 ? 24.328 15.891 11.781 1 98.62 369 ILE B O 1
ATOM 5652 N N . ALA B 1 370 ? 23.609 14.984 13.625 1 98.56 370 ALA B N 1
ATOM 5653 C CA . ALA B 1 370 ? 24.891 14.336 13.906 1 98.56 370 ALA B CA 1
ATOM 5654 C C . ALA B 1 370 ? 24.984 12.977 13.219 1 98.56 370 ALA B C 1
ATOM 5656 O O . ALA B 1 370 ? 23.953 12.375 12.891 1 98.56 370 ALA B O 1
ATOM 5657 N N . ARG B 1 371 ? 26.141 12.484 13.102 1 98.19 371 ARG B N 1
ATOM 5658 C CA . ARG B 1 371 ? 26.406 11.211 12.453 1 98.19 371 ARG B CA 1
ATOM 5659 C C . ARG B 1 371 ? 25.812 10.055 13.242 1 98.19 371 ARG B C 1
ATOM 5661 O O . ARG B 1 371 ? 25.516 9 12.68 1 98.19 371 ARG B O 1
ATOM 5668 N N . THR B 1 372 ? 25.609 10.266 14.469 1 98.44 372 THR B N 1
ATOM 5669 C CA . THR B 1 372 ? 25.172 9.195 15.367 1 98.44 372 THR B CA 1
ATOM 5670 C C . THR B 1 372 ? 23.656 9.188 15.484 1 98.44 372 THR B C 1
ATOM 5672 O O . THR B 1 372 ? 23.078 8.352 16.188 1 98.44 372 THR B O 1
ATOM 5675 N N . GLU B 1 373 ? 23 10.078 14.773 1 98.69 373 GLU B N 1
ATOM 5676 C CA . GLU B 1 373 ? 21.562 10.234 14.945 1 98.69 373 GLU B CA 1
ATOM 5677 C C . GLU B 1 373 ? 20.797 9.516 13.844 1 98.69 373 GLU B C 1
ATOM 5679 O O . GLU B 1 373 ? 21.344 9.266 12.766 1 98.69 373 GLU B O 1
ATOM 5684 N N . ALA B 1 374 ? 19.578 9.172 14.172 1 98.62 374 ALA B N 1
ATOM 5685 C CA . ALA B 1 374 ? 18.703 8.414 13.281 1 98.62 374 ALA B CA 1
ATOM 5686 C C . ALA B 1 374 ? 17.641 9.312 12.664 1 98.62 374 ALA B C 1
ATOM 5688 O O . ALA B 1 374 ? 17.094 10.195 13.336 1 98.62 374 ALA B O 1
ATOM 5689 N N . VAL B 1 375 ? 17.344 9.023 11.391 1 98.88 375 VAL B N 1
ATOM 5690 C CA . VAL B 1 375 ? 16.391 9.844 10.648 1 98.88 375 VAL B CA 1
ATOM 5691 C C . VAL B 1 375 ? 15.25 8.977 10.125 1 98.88 375 VAL B C 1
ATOM 5693 O O . VAL B 1 375 ? 15.469 7.84 9.711 1 98.88 375 VAL B O 1
ATOM 5696 N N . MET B 1 376 ? 14.078 9.469 10.234 1 98.81 376 MET B N 1
ATOM 5697 C CA . MET B 1 376 ? 12.906 8.883 9.594 1 98.81 376 MET B CA 1
ATOM 5698 C C . MET B 1 376 ? 12.445 9.727 8.414 1 98.81 376 MET B C 1
ATOM 5700 O O . MET B 1 376 ? 12.258 10.938 8.547 1 98.81 376 MET B O 1
ATOM 5704 N N . LEU B 1 377 ? 12.305 9.07 7.262 1 98.88 377 LEU B N 1
ATOM 5705 C CA . LEU B 1 377 ? 11.727 9.719 6.086 1 98.88 377 LEU B CA 1
ATOM 5706 C C . LEU B 1 377 ? 10.258 9.336 5.918 1 98.88 377 LEU B C 1
ATOM 5708 O O . LEU B 1 377 ? 9.93 8.148 5.812 1 98.88 377 LEU B O 1
ATOM 5712 N N . MET B 1 378 ? 9.383 10.297 5.926 1 98.81 378 MET B N 1
ATOM 5713 C CA . MET B 1 378 ? 7.98 10.055 5.602 1 98.81 378 MET B CA 1
ATOM 5714 C C . MET B 1 378 ? 7.777 9.969 4.094 1 98.81 378 MET B C 1
ATOM 5716 O O . MET B 1 378 ? 7.855 10.977 3.391 1 98.81 378 MET B O 1
ATOM 5720 N N . LEU B 1 379 ? 7.543 8.789 3.576 1 98.62 379 LEU B N 1
ATOM 5721 C CA . LEU B 1 379 ? 7.156 8.641 2.178 1 98.62 379 LEU B CA 1
ATOM 5722 C C . LEU B 1 379 ? 5.648 8.781 2.012 1 98.62 379 LEU B C 1
ATOM 5724 O O . LEU B 1 379 ? 4.926 7.781 2.012 1 98.62 379 LEU B O 1
ATOM 5728 N N . THR B 1 380 ? 5.246 9.93 1.779 1 98.12 380 THR B N 1
ATOM 5729 C CA . THR B 1 380 ? 3.854 10.328 1.964 1 98.12 380 THR B CA 1
ATOM 5730 C C . THR B 1 380 ? 2.969 9.719 0.881 1 98.12 380 THR B C 1
ATOM 5732 O O . THR B 1 380 ? 1.776 9.492 1.1 1 98.12 380 THR B O 1
ATOM 5735 N N . ALA B 1 381 ? 3.553 9.547 -0.345 1 96.81 381 ALA B N 1
ATOM 5736 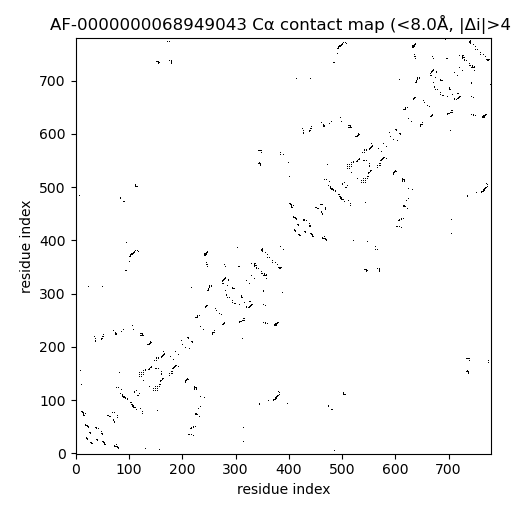C CA . ALA B 1 381 ? 2.77 8.953 -1.427 1 96.81 381 ALA B CA 1
ATOM 5737 C C . ALA B 1 381 ? 3.676 8.289 -2.461 1 96.81 381 ALA B C 1
ATOM 5739 O O . ALA B 1 381 ? 4.871 8.578 -2.525 1 96.81 381 ALA B O 1
ATOM 5740 N N . ARG B 1 382 ? 3.041 7.484 -3.271 1 95 382 ARG B N 1
ATOM 5741 C CA . ARG B 1 382 ? 3.752 6.73 -4.301 1 95 382 ARG B CA 1
ATOM 5742 C C . ARG B 1 382 ? 4.133 7.629 -5.473 1 95 382 ARG B C 1
ATOM 5744 O O . ARG B 1 382 ? 3.488 8.656 -5.711 1 95 382 ARG B O 1
ATOM 5751 N N . GLY B 1 383 ? 5.074 7.141 -6.215 1 93.69 383 GLY B N 1
ATOM 5752 C CA . GLY B 1 383 ? 5.578 7.91 -7.34 1 93.69 383 GLY B CA 1
ATOM 5753 C C . GLY B 1 383 ? 4.781 7.695 -8.617 1 93.69 383 GLY B C 1
ATOM 5754 O O . GLY B 1 383 ? 4.797 8.539 -9.516 1 93.69 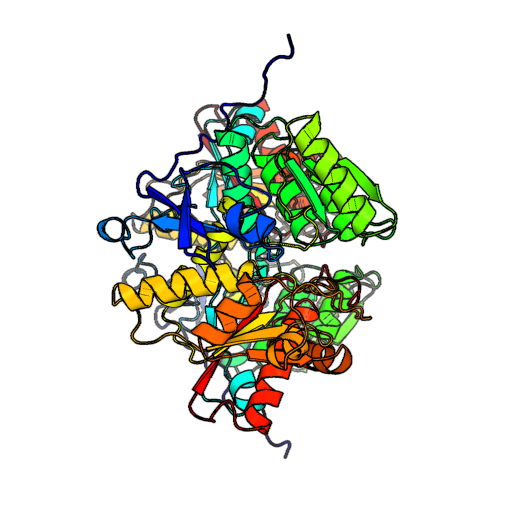383 GLY B O 1
ATOM 5755 N N . ASP B 1 384 ? 4.102 6.625 -8.742 1 89.31 384 ASP B N 1
ATOM 5756 C CA . ASP B 1 384 ? 3.463 6.234 -9.992 1 89.31 384 ASP B CA 1
ATOM 5757 C C . ASP B 1 384 ? 2.271 7.137 -10.305 1 89.31 384 ASP B C 1
ATOM 5759 O O . ASP B 1 384 ? 1.735 7.102 -11.414 1 89.31 384 ASP B O 1
ATOM 5763 N N . ARG B 1 385 ? 1.943 8 -9.438 1 84.88 385 ARG B N 1
ATOM 5764 C CA . ARG B 1 385 ? 0.804 8.891 -9.664 1 84.88 385 ARG B CA 1
ATOM 5765 C C . ARG B 1 385 ? 1.256 10.336 -9.797 1 84.88 385 ARG B C 1
ATOM 5767 O O . ARG B 1 385 ? 0.432 11.234 -9.984 1 84.88 385 ARG B O 1
ATOM 5774 N N . ASP B 1 386 ? 2.51 10.508 -9.633 1 84.06 386 ASP B N 1
ATOM 5775 C CA . ASP B 1 386 ? 3.062 11.859 -9.711 1 84.06 386 ASP B CA 1
ATOM 5776 C C . ASP B 1 386 ? 3.199 12.312 -11.156 1 84.06 386 ASP B C 1
ATOM 5778 O O . ASP B 1 386 ? 4.008 11.773 -11.914 1 84.06 386 ASP B O 1
ATOM 5782 N N . PRO B 1 387 ? 2.51 13.305 -11.555 1 73 387 PRO B N 1
ATOM 5783 C CA . PRO B 1 387 ? 2.504 13.734 -12.953 1 73 387 PRO B CA 1
ATOM 5784 C C . PRO B 1 387 ? 3.881 14.188 -13.438 1 73 387 PRO B C 1
ATOM 5786 O O . PRO B 1 387 ? 4.156 14.148 -14.641 1 73 387 PRO B O 1
ATOM 5789 N N . GLY B 1 388 ? 4.621 14.625 -12.586 1 72.31 388 GLY B N 1
ATOM 5790 C CA . GLY B 1 388 ? 5.938 15.102 -12.977 1 72.31 388 GLY B CA 1
ATOM 5791 C C . GLY B 1 388 ? 6.938 13.977 -13.195 1 72.31 388 GLY B C 1
ATOM 5792 O O . GLY B 1 388 ? 8.078 14.227 -13.594 1 72.31 388 GLY B O 1
ATOM 5793 N N . GLN B 1 389 ? 6.512 12.805 -12.938 1 74.56 389 GLN B N 1
ATOM 5794 C CA . GLN B 1 389 ? 7.477 11.719 -12.992 1 74.56 389 GLN B CA 1
ATOM 5795 C C . GLN B 1 389 ? 7.059 10.664 -14.023 1 74.56 389 GLN B C 1
ATOM 5797 O O . GLN B 1 389 ? 7.688 9.609 -14.133 1 74.56 389 GLN B O 1
ATOM 5802 N N . ALA B 1 390 ? 6.113 10.922 -14.758 1 64.25 390 ALA B N 1
ATOM 5803 C CA . ALA B 1 390 ? 5.652 9.969 -15.766 1 64.25 390 ALA B CA 1
ATOM 5804 C C . ALA B 1 390 ? 6.598 9.945 -16.969 1 64.25 390 ALA B C 1
ATOM 5806 O O . ALA B 1 390 ? 7.262 10.945 -17.266 1 64.25 390 ALA B O 1
#

pLDDT: mean 93.94, std 10.34, range [18.19, 98.94]

InterPro domains:
  IPR001926 Tryptophan synthase beta chain-like, PALP domain [PF00291] (81-380)
  IPR036052 Tryptophan synthase beta chain-like, PALP domain superfamily [G3DSA:3.40.50.1100] (80-387)
  IPR036052 Tryptophan synthase beta chain-like, PALP domain superfamily [G3DSA:3.40.50.1100] (118-213)
  IPR036052 Tryptophan synthase beta chain-like, PALP domain superfamily [SSF53686] (12-388)
  IPR050147 Serine/Threonine Dehydratase [PTHR48078] (87-377)

Secondary structure (DSSP, 8-state):
-----S-S----EE-TTEEEEEETTT--EE-SS--TT--HHHHHTT----EEEEE-GGG----PPSSS-TTGGGSSEEE---S------EEE-HHHHHHHTSSEEEEEEGGGSTTSBTHHHHHHHHHHHHHHTT-SEEEEE-SSHHHHHHHHHHHHHT-EEEEEE-S---HHHHHHHHHHT-EEEE-SSHHHHHHHHHHHHHHH-PEESS---SS---S-HHHHGGGHHHHHHHHHTT---SEEEEE-SS-HHHHHHHHHHHHHHHTTSSSSPPEEEEEESSSSHHHHHTT--TTS------S-GGG------HHHHHHHHHHT-EEEE--HHHHHHHHHHHHHTT--B-HHHHHHHHHHHHHHHTTSS-TT-EEEEEE-BBSTT-GGG-/-----S------EE-TTEEEEEETTT--EE-SS--TT--HHHHHTT----EEEEE-GGG----PPSSS-TTGGGSSEEE---S------EEE-HHHHHHHTSSEEEEEEGGGSTTSBTHHHHHHHHHHHHHHTT-SEEEEE-SSHHHHHHHHHHHHHT-EEEEEE-S---HHHHHHHHHHT-EEEE-SSHHHHHHHHHHHHHHH-PEESS---SS---S-HHHHGGGHHHHHHHHHTT---SEEEEE-SS-HHHHHHHHHHHHHHHTTSSSSPPEEEEEESSSSHHHHHTT--TTS------S-GGG------HHHHHHHHHHT-EEEE--HHHHHHHHHHHHHTT--B-HHHHHHHHHHHHHHHTTSS-TT-EEEEEE-BBSTT-GGG-

Sequence (780 aa):
MRASRYPHPTEALVNPAMHALQCITCHAQYPVSDMPEGCPNCASAGRPSSLEVAYQHHALDFAPRSGSYTWGHWQPYLEGVSLGEGATPCVPVPTLASLADVASVWIKNEGANPTGSHKDRMSAQAVSRALDIGASEVVLASSGNAAVSAAAYCAAAGLDCEVATYQALPSVFDAALRYYGARRVICDNGHARWAHVRRRVREEGAFALTNYSVPAVGSPVFGVEGYRAVALEWVAQGCRPDHVMVPTARGDLLWGIYSALRDLVTLGHLPKLPRLWAIEPFPRLSRVLAGAPQQSDFPGTTQQFSTAGSTVTAQQVHAVRQSGGGAVVIDDAAARDGTRRLAAAGFWVELCAGAGFAATQALRADGRIARTEAVMLMLTARGDRDPGQAMRASRYPHPTEALVNPAMHALQCITCHAQYPVSDMPEGCPNCASAGRPSSLEVAYQHHALDFAPRSGSYTWGHWQPYLEGVSLGEGATPCVPVPTLASLADVASVWIKNEGANPTGSHKDRMSAQAVSRALDIGASEVVLASSGNAAVSAAAYCAAAGLDCEVATYQALPSVFDAALRYYGARRVICDNGHARWAHVRRRVREEGAFALTNYSVPAVGSPVFGVEGYRAVALEWVAQGCRPDHVMVPTARGDLLWGIYSALRDLVTLGHLPKLPRLWAIEPFPRLSRVLAGAPQQSDFPGTTQQFSTAGSTVTAQQVHAVRQSGGGAVVIDDAAARDGTRRLAAAGFWVELCAGAGFAATQALRADGRIARTEAVMLMLTARGDRDPGQA

Nearest PDB structures (foldseek):
  2zsj-assembly2_C  TM=8.967E-01  e=1.326E-22  Aquifex aeolicus
  1uin-assembly1_B  TM=8.500E-01  e=2.007E-21  Thermus thermophilus
  1uin-assembly1_A  TM=8.181E-01  e=7.640E-22  Thermus thermophilus
  4h27-assembly1_A  TM=8.317E-01  e=6.443E-16  Homo sapiens
  1p5j-assembly1_A  TM=8.455E-01  e=1.679E-14  Homo sapiens